Protein AF-0000000066941268 (afdb_homodimer)

Organism: NCBI:txid1442368

Solvent-accessible surface area (backbone atoms only — not comparable to full-atom values): 58595 Å² total; per-residue (Å²): 139,85,91,80,81,81,85,86,73,90,74,88,64,83,70,86,76,79,82,83,80,83,77,80,76,83,81,78,74,73,78,73,73,77,79,72,78,79,69,81,77,69,69,74,67,69,68,66,65,72,67,67,67,71,58,65,65,70,47,73,51,70,85,47,42,42,49,35,60,70,70,52,66,40,30,31,20,47,83,80,33,75,44,65,49,66,55,92,75,73,59,77,73,71,80,81,60,71,86,82,61,70,79,46,57,66,52,57,48,50,50,50,51,52,50,49,52,46,52,48,32,47,46,47,14,33,49,51,21,49,29,46,48,28,38,39,38,37,59,30,81,79,78,54,38,55,65,60,18,49,48,54,35,49,66,52,47,51,58,54,50,48,52,54,50,50,52,51,49,49,52,60,32,48,64,77,84,27,52,64,58,51,51,50,50,50,51,52,49,53,48,47,44,52,32,24,12,20,48,44,36,34,85,81,38,49,55,65,21,43,37,52,31,51,50,44,50,50,50,53,52,47,50,54,51,51,53,50,51,59,41,21,73,70,34,63,74,46,40,62,55,48,52,52,51,51,58,63,42,44,62,25,50,52,25,47,56,48,25,54,73,37,67,67,76,68,18,49,58,34,44,51,52,18,52,52,43,56,66,43,43,64,55,50,62,70,28,70,68,36,44,68,73,44,74,59,59,58,39,86,30,75,56,47,64,60,50,50,49,49,53,53,50,50,51,46,47,54,53,26,50,44,51,20,59,56,14,36,78,16,53,37,24,79,74,91,40,69,37,45,56,46,47,54,27,52,51,47,39,55,54,48,49,54,48,52,57,74,45,47,62,47,59,45,30,28,30,54,26,69,55,40,74,66,65,51,25,51,50,50,55,52,42,46,49,60,28,54,53,23,50,38,48,26,34,33,22,50,50,52,53,40,50,65,34,95,71,26,65,58,64,60,46,38,32,83,83,59,51,60,59,58,75,87,51,44,65,60,52,48,48,50,28,44,46,46,30,26,52,20,52,28,44,33,49,49,29,48,50,53,52,24,63,56,31,45,73,63,60,57,88,71,49,25,61,48,63,54,54,67,66,49,48,40,49,54,56,53,48,35,56,49,48,60,50,54,69,72,43,84,85,64,52,62,61,58,50,44,44,52,54,26,52,52,49,50,50,36,51,54,49,40,54,59,35,42,18,31,51,88,36,43,62,59,50,72,74,61,63,62,52,56,53,52,49,54,70,71,97,140,89,75,92,72,92,80,91,76,90,73,90,73,87,76,84,78,82,82,79,83,85,79,82,74,81,72,82,76,77,78,75,73,78,76,71,78,79,71,80,76,71,68,74,66,69,70,66,67,71,66,69,67,73,60,62,66,66,45,73,51,69,86,46,43,42,49,35,60,70,71,54,66,41,28,31,19,47,84,80,31,75,44,65,50,67,55,91,76,72,58,75,72,70,80,82,60,71,86,80,60,69,77,46,55,68,52,57,48,50,50,50,50,52,51,48,53,46,52,49,32,47,47,48,14,33,50,50,22,48,30,46,48,27,38,38,37,36,58,29,82,78,78,53,38,55,67,60,20,49,50,52,36,49,67,53,46,52,59,54,49,47,53,54,50,50,52,50,50,49,52,60,33,48,66,75,85,26,53,63,58,53,51,51,52,50,52,52,48,53,48,47,42,52,33,24,13,19,48,45,36,34,84,80,37,48,55,65,21,45,34,52,30,51,50,44,50,50,49,52,53,48,49,56,51,50,53,50,51,58,39,21,75,70,35,63,72,46,41,62,54,48,54,52,52,52,60,63,42,45,62,25,51,52,25,48,56,49,26,54,71,37,66,67,76,68,18,48,58,34,46,51,54,19,52,53,44,57,65,42,43,62,53,49,63,71,28,69,66,36,43,66,74,43,75,59,59,59,40,86,30,74,55,48,64,60,50,50,50,49,53,52,50,50,50,46,46,55,56,25,50,45,50,20,58,57,14,39,80,17,54,37,23,79,72,92,41,69,37,47,56,46,47,54,27,52,51,47,37,56,53,48,49,54,49,51,57,74,44,48,61,47,60,44,30,27,29,53,25,69,54,39,77,66,65,51,25,50,49,49,56,52,41,46,49,59,28,55,52,24,50,39,48,27,34,34,23,50,50,54,53,38,48,65,36,93,71,25,64,58,64,60,45,37,32,84,81,58,52,60,59,57,76,87,51,43,65,62,52,49,48,49,28,46,48,45,29,24,53,19,52,29,45,33,50,49,28,48,49,51,52,24,63,55,32,42,73,63,60,56,90,71,50,23,61,47,65,53,54,66,68,50,50,40,50,54,56,52,48,35,55,50,48,59,48,54,70,73,43,83,86,65,52,60,60,57,51,43,44,51,53,26,52,50,50,50,49,36,52,53,48,39,53,59,36,43,17,31,51,86,37,43,61,60,50,71,72,63,62,61,52,54,54,52,49,54,73,72,97

Secondary structure (DSSP, 8-state):
--------------------------------------------------------PPEEPPP--EEEPPP--SEEEETTEEEE---TT-----TTS-TTS-SS-HHHHHHHHHHHHHHHHHHHHHHHHHHHHHHHHHT-SSS--HHHHHHHHHHHHHHHHHHHHHHHHHHHHH----HHHHHHHHHHHHHHHHHHHHHTTTTT-HHHHHHHHHHHHHHHHHHHHHHHHHHHHH-HHHHHHHHHHHHHHHHHHHHHHHHHHS-GGGGHHHHHHHHHHHHHHHHHHTSHHHHHHS--SEEEPP-HHHHHHHHHHHHHHHHHHHHHHTTTT-TT-SSS-HHHHHHHHHHHHHHHHHHHHHHTT--SEEE-GGGS-THHHHHHHHHHHHHHHHHHHHHHHHHHHHHTSTT-S----B-TTSPBPPGGGHHHHHHHHHHHHHHHHHHHHHHHHHHHHHSEE-PPTTSBSS--HHHHTHHHHHHHHHHHHGGGSTT--HHHHHHHHHHHHHHHHHHHHHHTSBTT-EEE--THHHHHHHHHHH-/--------------------------------------------------------PPEEPPP--EEEPPP--SEEEETTEEEE---TT-----TTS-TTS-SS-HHHHHHHHHHHHHHHHHHHHHHHHHHHHHHHHHT-SSS--HHHHHHHHHHHHHHHHHHHHHHHHHHHHH----HHHHHHHHHHHHHHHHHHHHHTTTTT-HHHHHHHHHHHHHHHHHHHHHHHHHHHHH-HHHHHHHHHHHHHHHHHHHHHHHHHHS-GGGGHHHHHHHHHHHHHHHHHHHSHHHHHHS--SEEEPP-HHHHHHHHHHHHHHHHHHHHHHTTTT-TT-SSS-HHHHHHHHHHHHHHHHHHHHHHTT--SEEE-GGGS-THHHHHHHHHHHHHHHHHHHHHHHHHHHHHTSTT-S----B-TTSPBPPGGGHHHHHHHHHHHHHHHHHHHHHHHHHHHHHSEE-PPTTSBSS--HHHHTHHHHHHHHHHHHGGGSTT--HHHHHHHHHHHHHHHHHHHHHHTSBTT-EEE--THHHHHHHHHHH-

Structure (mmCIF, N/CA/C/O backbone):
data_AF-0000000066941268-model_v1
#
loop_
_entity.id
_entity.type
_entity.pdbx_description
1 polymer 'Unplaced genomic scaffold supercont1.7, whole genome shotgun sequence'
#
loop_
_atom_site.group_PDB
_atom_site.id
_atom_site.type_symbol
_atom_site.label_atom_id
_atom_site.label_alt_id
_atom_site.label_comp_id
_atom_site.label_asym_id
_atom_site.label_entity_id
_atom_site.label_seq_id
_atom_site.pdbx_PDB_ins_code
_atom_site.Cartn_x
_atom_site.Cartn_y
_atom_site.Cartn_z
_atom_site.occupancy
_atom_site.B_iso_or_equiv
_atom_site.auth_seq_id
_atom_site.auth_comp_id
_atom_site.auth_asym_id
_atom_site.auth_atom_id
_atom_site.pdbx_PDB_model_num
ATOM 1 N N . MET A 1 1 ? -29.344 19.219 -45.062 1 16.5 1 MET A N 1
ATOM 2 C CA . MET A 1 1 ? -28.656 20.375 -45.594 1 16.5 1 MET A CA 1
ATOM 3 C C . MET A 1 1 ? -28.672 21.547 -44.625 1 16.5 1 MET A C 1
ATOM 5 O O . MET A 1 1 ? -27.625 22.172 -44.375 1 16.5 1 MET A O 1
ATOM 9 N N . ASN A 1 2 ? -29.781 22.312 -44.719 1 16.81 2 ASN A N 1
ATOM 10 C CA . ASN A 1 2 ? -29.906 23.766 -44.75 1 16.81 2 ASN A CA 1
ATOM 11 C C . ASN A 1 2 ? -29.609 24.375 -43.375 1 16.81 2 ASN A C 1
ATOM 13 O O . ASN A 1 2 ? -29.703 23.703 -42.344 1 16.81 2 ASN A O 1
ATOM 17 N N . LEU A 1 3 ? -29.688 25.797 -43.375 1 16.66 3 LEU A N 1
ATOM 18 C CA . LEU A 1 3 ? -29 27.047 -43.094 1 16.66 3 LEU A CA 1
ATOM 19 C C . LEU A 1 3 ? -29.312 27.516 -41.656 1 16.66 3 LEU A C 1
ATOM 21 O O . LEU A 1 3 ? -30.25 27.031 -41.031 1 16.66 3 LEU A O 1
ATOM 25 N N . PHE A 1 4 ? -29.344 28.906 -41.469 1 17.36 4 PHE A N 1
ATOM 26 C CA . PHE A 1 4 ? -28.656 30.078 -40.969 1 17.36 4 PHE A CA 1
ATOM 27 C C . PHE A 1 4 ? -29.391 30.656 -39.75 1 17.36 4 PHE A C 1
ATOM 29 O O . PHE A 1 4 ? -28.766 31.016 -38.75 1 17.36 4 PHE A O 1
ATOM 36 N N . LYS A 1 5 ? -30.688 31.125 -39.781 1 17.44 5 LYS A N 1
ATOM 37 C CA . LYS A 1 5 ? -31.016 32.562 -39.75 1 17.44 5 LYS A CA 1
ATOM 38 C C . LYS A 1 5 ? -31.297 33.031 -38.344 1 17.44 5 LYS A C 1
ATOM 40 O O . LYS A 1 5 ? -32.469 33.188 -37.938 1 17.44 5 LYS A O 1
ATOM 45 N N . ALA A 1 6 ? -30.844 32.281 -37.344 1 19.67 6 ALA A N 1
ATOM 46 C CA . ALA A 1 6 ? -31.391 32.75 -36.094 1 19.67 6 ALA A CA 1
ATOM 47 C C . ALA A 1 6 ? -31.109 34.219 -35.875 1 19.67 6 ALA A C 1
ATOM 49 O O . ALA A 1 6 ? -29.953 34.656 -35.969 1 19.67 6 ALA A O 1
ATOM 50 N N . ASP A 1 7 ? -32.062 35.188 -35.969 1 17.53 7 ASP A N 1
ATOM 51 C CA . ASP A 1 7 ? -32.469 36.594 -35.969 1 17.53 7 ASP A CA 1
ATOM 52 C C . ASP A 1 7 ? -31.875 37.344 -34.781 1 17.53 7 ASP A C 1
ATOM 54 O O . ASP A 1 7 ? -31.719 36.75 -33.719 1 17.53 7 ASP A O 1
ATOM 58 N N . ASP A 1 8 ? -31.344 38.656 -34.906 1 17.11 8 ASP A N 1
ATOM 59 C CA . ASP A 1 8 ? -30.469 39.812 -34.656 1 17.11 8 ASP A CA 1
ATOM 60 C C . ASP A 1 8 ? -30.875 40.562 -33.406 1 17.11 8 ASP A C 1
ATOM 62 O O . ASP A 1 8 ? -30.031 40.875 -32.562 1 17.11 8 ASP A O 1
ATOM 66 N N . ASN A 1 9 ? -32.094 41.25 -33.281 1 16.91 9 ASN A N 1
ATOM 67 C CA . ASN A 1 9 ? -32.125 42.719 -33.25 1 16.91 9 ASN A CA 1
ATOM 68 C C . ASN A 1 9 ? -32.094 43.281 -31.844 1 16.91 9 ASN A C 1
ATOM 70 O O . ASN A 1 9 ? -31.875 44.469 -31.641 1 16.91 9 ASN A O 1
ATOM 74 N N . ILE A 1 10 ? -32.719 42.688 -30.797 1 18.83 10 ILE A N 1
ATOM 75 C CA . ILE A 1 10 ? -33.5 43.656 -30.016 1 18.83 10 ILE A CA 1
ATOM 76 C C . ILE A 1 10 ? -32.562 44.656 -29.328 1 18.83 10 ILE A C 1
ATOM 78 O O . ILE A 1 10 ? -31.562 44.25 -28.75 1 18.83 10 ILE A O 1
ATOM 82 N N . ILE A 1 11 ? -32.75 46.062 -29.453 1 17.81 11 ILE A N 1
ATOM 83 C CA . ILE A 1 11 ? -32.375 47.469 -29.391 1 17.81 11 ILE A CA 1
ATOM 84 C C . ILE A 1 11 ? -32.25 47.906 -27.938 1 17.81 11 ILE A C 1
ATOM 86 O O . ILE A 1 11 ? -32.938 48.844 -27.516 1 17.81 11 ILE A O 1
ATOM 90 N N . LEU A 1 12 ? -31.781 47.125 -26.906 1 17.09 12 LEU A N 1
ATOM 91 C CA . LEU A 1 12 ? -31.969 47.625 -25.562 1 17.09 12 LEU A CA 1
ATOM 92 C C . LEU A 1 12 ? -31.281 49 -25.391 1 17.09 12 LEU A C 1
ATOM 94 O O . LEU A 1 12 ? -30.047 49.062 -25.406 1 17.09 12 LEU A O 1
ATOM 98 N N . SER A 1 13 ? -31.844 50.156 -25.781 1 16.95 13 SER A N 1
ATOM 99 C CA . SER A 1 13 ? -31.422 51.562 -25.922 1 16.95 13 SER A CA 1
ATOM 100 C C . SER A 1 13 ? -31.141 52.188 -24.562 1 16.95 13 SER A C 1
ATOM 102 O O . SER A 1 13 ? -30.656 53.312 -24.484 1 16.95 13 SER A O 1
ATOM 104 N N . GLU A 1 14 ? -31.469 51.594 -23.375 1 18.2 14 GLU A N 1
ATOM 105 C CA . GLU A 1 14 ? -31.906 52.625 -22.453 1 18.2 14 GLU A CA 1
ATOM 106 C C . GLU A 1 14 ? -30.812 53.656 -22.219 1 18.2 14 GLU A C 1
ATOM 108 O O . GLU A 1 14 ? -29.641 53.312 -22.109 1 18.2 14 GLU A O 1
ATOM 113 N N . GLN A 1 15 ? -31.062 54.906 -22.328 1 17.84 15 GLN A N 1
ATOM 114 C CA . GLN A 1 15 ? -30.578 56.281 -22.484 1 17.84 15 GLN A CA 1
ATOM 115 C C . GLN A 1 15 ? -29.969 56.812 -21.172 1 17.84 15 GLN A C 1
ATOM 117 O O . GLN A 1 15 ? -30.094 58 -20.859 1 17.84 15 GLN A O 1
ATOM 122 N N . ILE A 1 16 ? -29.453 56.031 -20.25 1 19.41 16 ILE A N 1
ATOM 123 C CA . ILE A 1 16 ? -29.359 56.719 -18.953 1 19.41 16 ILE A CA 1
ATOM 124 C C . ILE A 1 16 ? -28.469 57.938 -19.094 1 19.41 16 ILE A C 1
ATOM 126 O O . ILE A 1 16 ? -27.375 57.875 -19.656 1 19.41 16 ILE A O 1
ATOM 130 N N . SER A 1 17 ? -29 59.094 -18.781 1 18.23 17 SER A N 1
ATOM 131 C CA . SER A 1 17 ? -28.766 60.531 -18.891 1 18.23 17 SER A CA 1
ATOM 132 C C . SER A 1 17 ? -27.5 60.938 -18.156 1 18.23 17 SER A C 1
ATOM 134 O O . SER A 1 17 ? -27.125 60.344 -17.141 1 18.23 17 SER A O 1
ATOM 136 N N . PRO A 1 18 ? -26.672 62 -18.641 1 18.83 18 PRO A N 1
ATOM 137 C CA . PRO A 1 18 ? -25.312 62.531 -18.578 1 18.83 18 PRO A CA 1
ATOM 138 C C . PRO A 1 18 ? -25.062 63.375 -17.344 1 18.83 18 PRO A C 1
ATOM 140 O O . PRO A 1 18 ? -23.984 63.969 -17.188 1 18.83 18 PRO A O 1
ATOM 143 N N . ALA A 1 19 ? -25.562 63.062 -16.094 1 19.81 19 ALA A N 1
ATOM 144 C CA . ALA A 1 19 ? -25.688 64.312 -15.328 1 19.81 19 ALA A CA 1
ATOM 145 C C . ALA A 1 19 ? -24.344 65 -15.227 1 19.81 19 ALA A C 1
ATOM 147 O O . ALA A 1 19 ? -23.281 64.375 -15.297 1 19.81 19 ALA A O 1
ATOM 148 N N . PRO A 1 20 ? -24.391 66.438 -14.914 1 18.97 20 PRO A N 1
ATOM 149 C CA . PRO A 1 20 ? -23.562 67.625 -15.156 1 18.97 20 PRO A CA 1
ATOM 150 C C . PRO A 1 20 ? -22.359 67.688 -14.234 1 18.97 20 PRO A C 1
ATOM 152 O O . PRO A 1 20 ? -22.359 67.062 -13.164 1 18.97 20 PRO A O 1
ATOM 155 N N . VAL A 1 21 ? -21.156 68.312 -14.641 1 20.23 21 VAL A N 1
ATOM 156 C CA . VAL A 1 21 ? -19.719 68.438 -14.391 1 20.23 21 VAL A CA 1
ATOM 157 C C . VAL A 1 21 ? -19.438 69.438 -13.273 1 20.23 21 VAL A C 1
ATOM 159 O O . VAL A 1 21 ? -18.297 69.625 -12.875 1 20.23 21 VAL A O 1
ATOM 162 N N . ARG A 1 22 ? -20.297 69.688 -12.242 1 19.25 22 ARG A N 1
ATOM 163 C CA . ARG A 1 22 ? -20.047 71 -11.672 1 19.25 22 ARG A CA 1
ATOM 164 C C . ARG A 1 22 ? -18.625 71.062 -11.102 1 19.25 22 ARG A C 1
ATOM 166 O O . ARG A 1 22 ? -18.156 70.125 -10.445 1 19.25 22 ARG A O 1
ATOM 173 N N . SER A 1 23 ? -17.828 72.25 -11.375 1 19.53 23 SER A N 1
ATOM 174 C CA . SER A 1 23 ? -16.469 72.75 -11.414 1 19.53 23 SER A CA 1
ATOM 175 C C . SER A 1 23 ? -15.945 73.062 -10.016 1 19.53 23 SER A C 1
ATOM 177 O O . SER A 1 23 ? -14.75 73.312 -9.836 1 19.53 23 SER A O 1
ATOM 179 N N . GLU A 1 24 ? -16.703 72.938 -8.914 1 18.84 24 GLU A N 1
ATOM 180 C CA . GLU A 1 24 ? -16.391 74 -7.957 1 18.84 24 GLU A CA 1
ATOM 181 C C . GLU A 1 24 ? -14.945 73.875 -7.484 1 18.84 24 GLU A C 1
ATOM 183 O O . GLU A 1 24 ? -14.336 72.812 -7.539 1 18.84 24 GLU A O 1
ATOM 188 N N . GLN A 1 25 ? -14.344 75.062 -6.871 1 21.22 25 GLN A N 1
ATOM 189 C CA . GLN A 1 25 ? -13.172 75.875 -6.617 1 21.22 25 GLN A CA 1
ATOM 190 C C . GLN A 1 25 ? -12.398 75.438 -5.395 1 21.22 25 GLN A C 1
ATOM 192 O O . GLN A 1 25 ? -11.32 75.938 -5.094 1 21.22 25 GLN A O 1
ATOM 197 N N . LYS A 1 26 ? -12.758 74.375 -4.668 1 20.67 26 LYS A N 1
ATOM 198 C CA . LYS A 1 26 ? -12.398 74.562 -3.264 1 20.67 26 LYS A CA 1
ATOM 199 C C . LYS A 1 26 ? -10.891 74.625 -3.09 1 20.67 26 LYS A C 1
ATOM 201 O O . LYS A 1 26 ? -10.133 73.938 -3.779 1 20.67 26 LYS A O 1
ATOM 206 N N . ASN A 1 27 ? -10.445 75.688 -2.311 1 21.73 27 ASN A N 1
ATOM 207 C CA . ASN A 1 27 ? -9.305 76.438 -1.789 1 21.73 27 ASN A CA 1
ATOM 208 C C . ASN A 1 27 ? -8.367 75.5 -0.993 1 21.73 27 ASN A C 1
ATOM 210 O O . ASN A 1 27 ? -8.75 75 0.045 1 21.73 27 ASN A O 1
ATOM 214 N N . ASP A 1 28 ? -7.562 74.75 -1.609 1 20.22 28 ASP A N 1
ATOM 215 C CA . ASP A 1 28 ? -6.719 73.688 -1.05 1 20.22 28 ASP A CA 1
ATOM 216 C C . ASP A 1 28 ? -5.605 74.25 -0.187 1 20.22 28 ASP A C 1
ATOM 218 O O . ASP A 1 28 ? -4.648 74.812 -0.707 1 20.22 28 ASP A O 1
ATOM 222 N N . SER A 1 29 ? -6.098 75.062 0.858 1 21.66 29 SER A N 1
ATOM 223 C CA . SER A 1 29 ? -5.078 75.688 1.711 1 21.66 29 SER A CA 1
ATOM 224 C C . SER A 1 29 ? -4.035 74.625 2.137 1 21.66 29 SER A C 1
ATOM 226 O O . SER A 1 29 ? -4.367 73.5 2.414 1 21.66 29 SER A O 1
ATOM 228 N N . LYS A 1 30 ? -2.746 75 1.896 1 22.92 30 LYS A N 1
ATOM 229 C CA . LYS A 1 30 ? -1.406 74.375 1.874 1 22.92 30 LYS A CA 1
ATOM 230 C C . LYS A 1 30 ? -0.959 74 3.275 1 22.92 30 LYS A C 1
ATOM 232 O O . LYS A 1 30 ? 0.142 74.312 3.707 1 22.92 30 LYS A O 1
ATOM 237 N N . ASP A 1 31 ? -1.948 73.688 4.207 1 20.48 31 ASP A N 1
ATOM 238 C CA . ASP A 1 31 ? -1.308 73.625 5.516 1 20.48 31 ASP A CA 1
ATOM 239 C C . ASP A 1 31 ? -0.127 72.688 5.504 1 20.48 31 ASP A C 1
ATOM 241 O O . ASP A 1 31 ? -0.271 71.5 5.113 1 20.48 31 ASP A O 1
ATOM 245 N N . GLN A 1 32 ? 1.083 73.25 5.293 1 20.91 32 GLN A N 1
ATOM 246 C CA . GLN A 1 32 ? 2.424 72.688 5.312 1 20.91 32 GLN A CA 1
ATOM 247 C C . GLN A 1 32 ? 2.664 71.875 6.59 1 20.91 32 GLN A C 1
ATOM 249 O O . GLN A 1 32 ? 2.799 72.438 7.672 1 20.91 32 GLN A O 1
ATOM 254 N N . ILE A 1 33 ? 1.733 71 6.953 1 21.11 33 ILE A N 1
ATOM 255 C CA . ILE A 1 33 ? 2.037 70.312 8.211 1 21.11 33 ILE A CA 1
ATOM 256 C C . ILE A 1 33 ? 3.48 69.812 8.195 1 21.11 33 ILE A C 1
ATOM 258 O O . ILE A 1 33 ? 3.92 69.188 7.23 1 21.11 33 ILE A O 1
ATOM 262 N N . ALA A 1 34 ? 4.305 70.438 9.07 1 22 34 ALA A N 1
ATOM 263 C CA . ALA A 1 34 ? 5.684 70.25 9.523 1 22 34 ALA A CA 1
ATOM 264 C C . ALA A 1 34 ? 5.98 68.812 9.773 1 22 34 ALA A C 1
ATOM 266 O O . ALA A 1 34 ? 5.27 68.125 10.539 1 22 34 ALA A O 1
ATOM 267 N N . LEU A 1 35 ? 6.473 68.062 8.734 1 21.83 35 LEU A N 1
ATOM 268 C CA . LEU A 1 35 ? 6.988 66.75 8.734 1 21.83 35 LEU A CA 1
ATOM 269 C C . LEU A 1 35 ? 7.988 66.562 9.867 1 21.83 35 LEU A C 1
ATOM 271 O O . LEU A 1 35 ? 9.086 67.125 9.836 1 21.83 35 LEU A O 1
ATOM 275 N N . GLN A 1 36 ? 7.531 66.75 11.172 1 20.3 36 GLN A N 1
ATOM 276 C CA . GLN A 1 36 ? 8.453 66.5 12.266 1 20.3 36 GLN A CA 1
ATOM 277 C C . GLN A 1 36 ? 9.234 65.188 11.992 1 20.3 36 GLN A C 1
ATOM 279 O O . GLN A 1 36 ? 8.695 64.25 11.438 1 20.3 36 GLN A O 1
ATOM 284 N N . ASP A 1 37 ? 10.609 65.312 12.188 1 20.33 37 ASP A N 1
ATOM 285 C CA . ASP A 1 37 ? 11.789 64.5 12.031 1 20.33 37 ASP A CA 1
ATOM 286 C C . ASP A 1 37 ? 11.625 63.188 12.805 1 20.33 37 ASP A C 1
ATOM 288 O O . ASP A 1 37 ? 11.664 63.156 14.031 1 20.33 37 ASP A O 1
ATOM 292 N N . VAL A 1 38 ? 10.523 62.469 12.688 1 23.09 38 VAL A N 1
ATOM 293 C CA . VAL A 1 38 ? 10.547 61.219 13.414 1 23.09 38 VAL A CA 1
ATOM 294 C C . VAL A 1 38 ? 11.852 60.469 13.133 1 23.09 38 VAL A C 1
ATOM 296 O O . VAL A 1 38 ? 12.109 60.062 12 1 23.09 38 VAL A O 1
ATOM 299 N N . SER A 1 39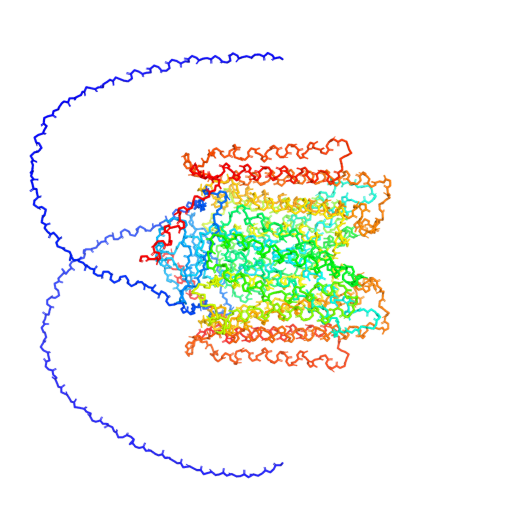 ? 13.008 60.906 13.719 1 22.02 39 SER A N 1
ATOM 300 C CA . SER A 1 39 ? 14.344 60.312 13.797 1 22.02 39 SER A CA 1
ATOM 301 C C . SER A 1 39 ? 14.273 58.781 13.844 1 22.02 39 SER A C 1
ATOM 303 O O . SER A 1 39 ? 13.25 58.219 14.219 1 22.02 39 SER A O 1
ATOM 305 N N . ALA A 1 40 ? 15.484 58.156 13.336 1 22.23 40 ALA A N 1
ATOM 306 C CA . ALA A 1 40 ? 15.938 56.812 12.938 1 22.23 40 ALA A CA 1
ATOM 307 C C . ALA A 1 40 ? 15.844 55.844 14.102 1 22.23 40 ALA A C 1
ATOM 309 O O . ALA A 1 40 ? 16.703 55.844 15 1 22.23 40 ALA A O 1
ATOM 310 N N . ILE A 1 41 ? 14.852 55.844 14.938 1 23.36 41 ILE A N 1
ATOM 311 C CA . ILE A 1 41 ? 15 54.688 15.828 1 23.36 41 ILE A CA 1
ATOM 312 C C . ILE A 1 41 ? 15.312 53.438 15.016 1 23.36 41 ILE A C 1
ATOM 314 O O . ILE A 1 41 ? 14.477 52.969 14.25 1 23.36 41 ILE A O 1
ATOM 318 N N . SER A 1 42 ? 16.547 53.438 14.43 1 23.05 42 SER A N 1
ATOM 319 C CA . SER A 1 42 ? 17.188 52.219 13.914 1 23.05 42 SER A CA 1
ATOM 320 C C . SER A 1 42 ? 17 51.031 14.867 1 23.05 42 SER A C 1
ATOM 322 O O . SER A 1 42 ? 17.641 50.969 15.914 1 23.05 42 SER A O 1
ATOM 324 N N . ALA A 1 43 ? 15.836 50.844 15.32 1 23.91 43 ALA A N 1
ATOM 325 C CA . ALA A 1 43 ? 15.742 49.531 16 1 23.91 43 ALA A CA 1
ATOM 326 C C . ALA A 1 43 ? 16.5 48.469 15.234 1 23.91 43 ALA A C 1
ATOM 328 O O . ALA A 1 43 ? 16.219 48.188 14.07 1 23.91 43 ALA A O 1
ATOM 329 N N . HIS A 1 44 ? 17.781 48.375 15.539 1 24.66 44 HIS A N 1
ATOM 330 C CA . HIS A 1 44 ? 18.578 47.188 15.258 1 24.66 44 HIS A CA 1
ATOM 331 C C . HIS A 1 44 ? 17.719 45.906 15.383 1 24.66 44 HIS A C 1
ATOM 333 O O . HIS A 1 44 ? 17.422 45.469 16.5 1 24.66 44 HIS A O 1
ATOM 339 N N . VAL A 1 45 ? 16.719 45.906 14.695 1 26.44 45 VAL A N 1
ATOM 340 C CA . VAL A 1 45 ? 16.156 44.562 14.539 1 26.44 45 VAL A CA 1
ATOM 341 C C . VAL A 1 45 ? 17.281 43.562 14.328 1 26.44 45 VAL A C 1
ATOM 343 O O . VAL A 1 45 ? 17.969 43.594 13.297 1 26.44 45 VAL A O 1
ATOM 346 N N . LYS A 1 46 ? 17.984 43.344 15.43 1 27.5 46 LYS A N 1
ATOM 347 C CA . LYS A 1 46 ? 18.766 42.125 15.375 1 27.5 46 LYS A CA 1
ATOM 348 C C . LYS A 1 46 ? 18.016 41.031 14.609 1 27.5 46 LYS A C 1
ATOM 350 O O . LYS A 1 46 ? 16.953 40.594 15.031 1 27.5 46 LYS A O 1
ATOM 355 N N . SER A 1 47 ? 18.047 41.188 13.352 1 27.62 47 SER A N 1
ATOM 356 C CA . SER A 1 47 ? 17.781 39.969 12.578 1 27.62 47 SER A CA 1
ATOM 357 C C . SER A 1 47 ? 18.359 38.75 13.273 1 27.62 47 SER A C 1
ATOM 359 O O . SER A 1 47 ? 19.562 38.562 13.297 1 27.62 47 SER A O 1
ATOM 361 N N . HIS A 1 48 ? 17.922 38.562 14.477 1 26.11 48 HIS A N 1
ATOM 362 C CA . HIS A 1 48 ? 18.219 37.188 14.812 1 26.11 48 HIS A CA 1
ATOM 363 C C . HIS A 1 48 ? 17.969 36.25 13.625 1 26.11 48 HIS A C 1
ATOM 365 O O . HIS A 1 48 ? 16.812 36 13.273 1 26.11 48 HIS A O 1
ATOM 371 N N . SER A 1 49 ? 18.688 36.469 12.617 1 29.81 49 SER A N 1
ATOM 372 C CA . SER A 1 49 ? 18.797 35.281 11.789 1 29.81 49 SER A CA 1
ATOM 373 C C . SER A 1 49 ? 18.641 34 12.625 1 29.81 49 SER A C 1
ATOM 375 O O . SER A 1 49 ? 19.484 33.75 13.492 1 29.81 49 SER A O 1
ATOM 377 N N . SER A 1 50 ? 17.5 33.844 13.18 1 30.89 50 SER A N 1
ATOM 378 C CA . SER A 1 50 ? 17.344 32.5 13.719 1 30.89 50 SER A CA 1
ATOM 379 C C . SER A 1 50 ? 18.125 31.484 12.891 1 30.89 50 SER A C 1
ATOM 381 O O . SER A 1 50 ? 17.688 31.094 11.812 1 30.89 50 SER A O 1
ATOM 383 N N . HIS A 1 51 ? 19.359 31.688 12.797 1 31.88 51 HIS A N 1
ATOM 384 C CA . HIS A 1 51 ? 20.188 30.531 12.492 1 31.88 51 HIS A CA 1
ATOM 385 C C . HIS A 1 51 ? 19.609 29.266 13.109 1 31.88 51 HIS A C 1
ATOM 387 O O . HIS A 1 51 ? 19.719 29.062 14.32 1 31.88 51 HIS A O 1
ATOM 393 N N . GLU A 1 52 ? 18.484 28.953 12.648 1 37.5 52 GLU A N 1
ATOM 394 C CA . GLU A 1 52 ? 18.125 27.594 13.062 1 37.5 52 GLU A CA 1
ATOM 395 C C . GLU A 1 52 ? 19.359 26.688 13.094 1 37.5 52 GLU A C 1
ATOM 397 O O . GLU A 1 52 ? 19.969 26.438 12.055 1 37.5 52 GLU A O 1
ATOM 402 N N . HIS A 1 53 ? 20.141 26.734 14.039 1 38.72 53 HIS A N 1
ATOM 403 C CA . HIS A 1 53 ? 21.109 25.656 14.258 1 38.72 53 HIS A CA 1
ATOM 404 C C . HIS A 1 53 ? 20.5 24.297 13.875 1 38.72 53 HIS A C 1
ATOM 406 O O . HIS A 1 53 ? 19.344 24.031 14.172 1 38.72 53 HIS A O 1
ATOM 412 N N . ALA A 1 54 ? 20.875 23.812 12.789 1 47.62 54 ALA A N 1
ATOM 413 C CA . ALA A 1 54 ? 20.609 22.469 12.289 1 47.62 54 ALA A CA 1
ATOM 414 C C . ALA A 1 54 ? 20.594 21.453 13.43 1 47.62 54 ALA A C 1
ATOM 416 O O . ALA A 1 54 ? 21.547 20.672 13.578 1 47.62 54 ALA A O 1
ATOM 417 N N . GLY A 1 55 ? 20.359 21.844 14.617 1 52.91 55 GLY A N 1
ATOM 418 C CA . GLY A 1 55 ? 20.328 20.797 15.617 1 52.91 55 GLY A CA 1
ATOM 419 C C . GLY A 1 55 ? 19.219 19.781 15.391 1 52.91 55 GLY A C 1
ATOM 420 O O . GLY A 1 55 ? 18.312 20.031 14.594 1 52.91 55 GLY A O 1
ATOM 421 N N . PRO A 1 56 ? 19.5 18.5 15.844 1 65.12 56 PRO A N 1
ATOM 422 C CA . PRO A 1 56 ? 18.5 17.438 15.719 1 65.12 56 PRO A CA 1
ATOM 423 C C . PRO A 1 56 ? 17.156 17.812 16.344 1 65.12 56 PRO A C 1
ATOM 425 O O . PRO A 1 56 ? 17.109 18.375 17.438 1 65.12 56 PRO A O 1
ATOM 428 N N . HIS A 1 57 ? 16.125 17.969 15.539 1 73.88 57 HIS A N 1
ATOM 429 C CA . HIS A 1 57 ? 14.773 18.281 15.984 1 73.88 57 HIS A CA 1
ATOM 430 C C . HIS A 1 57 ? 14.195 17.141 16.812 1 73.88 57 HIS A C 1
ATOM 432 O O . HIS A 1 57 ? 14.25 15.977 16.422 1 73.88 57 HIS A O 1
ATOM 438 N N . ALA A 1 58 ? 13.852 17.531 18.062 1 83.38 58 ALA A N 1
ATOM 439 C CA . ALA A 1 58 ? 13.227 16.562 18.969 1 83.38 58 ALA A CA 1
ATOM 440 C C . ALA A 1 58 ? 11.758 16.359 18.625 1 83.38 58 ALA A C 1
ATOM 442 O O . ALA A 1 58 ? 11.062 17.297 18.234 1 83.38 58 ALA A O 1
ATOM 443 N N . GLU A 1 59 ? 11.367 15.188 18.578 1 84.06 59 GLU A N 1
ATOM 444 C CA . GLU A 1 59 ? 9.969 14.812 18.391 1 84.06 59 GLU A CA 1
ATOM 445 C C . GLU A 1 59 ? 9.32 14.422 19.719 1 84.06 59 GLU A C 1
ATOM 447 O O . GLU A 1 59 ? 9.969 13.812 20.578 1 84.06 59 GLU A O 1
ATOM 452 N N . VAL A 1 60 ? 8.109 14.828 19.938 1 80.75 60 VAL A N 1
ATOM 453 C CA . VAL A 1 60 ? 7.391 14.531 21.172 1 80.75 60 VAL A CA 1
ATOM 454 C C . VAL A 1 60 ? 6.184 13.641 20.859 1 80.75 60 VAL A C 1
ATOM 456 O O . VAL A 1 60 ? 5.383 13.953 19.984 1 80.75 60 VAL A O 1
ATOM 459 N N . ARG A 1 61 ? 6.105 12.586 21.547 1 82 61 ARG A N 1
ATOM 460 C CA . ARG A 1 61 ? 4.973 11.672 21.438 1 82 61 ARG A CA 1
ATOM 461 C C . ARG A 1 61 ? 3.844 12.094 22.375 1 82 61 ARG A C 1
ATOM 463 O O . ARG A 1 61 ? 4.094 12.648 23.453 1 82 61 ARG A O 1
ATOM 470 N N . ALA A 1 62 ? 2.643 11.766 21.891 1 72.12 62 ALA A N 1
ATOM 471 C CA . ALA A 1 62 ? 1.489 12.062 22.734 1 72.12 62 ALA A CA 1
ATOM 472 C C . ALA A 1 62 ? 1.529 11.234 24.016 1 72.12 62 ALA A C 1
ATOM 474 O O . ALA A 1 62 ? 2.012 10.102 24.016 1 72.12 62 ALA A O 1
ATOM 475 N N . ARG A 1 63 ? 1.003 11.75 25.016 1 66.56 63 ARG A N 1
ATOM 476 C CA . ARG A 1 63 ? 1 11.109 26.328 1 66.56 63 ARG A CA 1
ATOM 477 C C . ARG A 1 63 ? 0.059 9.906 26.344 1 66.56 63 ARG A C 1
ATOM 479 O O . ARG A 1 63 ? -1.084 10 25.891 1 66.56 63 ARG A O 1
ATOM 486 N N . HIS A 1 64 ? 0.691 8.812 26.641 1 77.62 64 HIS A N 1
ATOM 487 C CA . HIS A 1 64 ? -0.103 7.613 26.875 1 77.62 64 HIS A CA 1
ATOM 488 C C . HIS A 1 64 ? -0.279 7.363 28.375 1 77.62 64 HIS A C 1
ATOM 490 O O . HIS A 1 64 ? 0.589 6.762 29.016 1 77.62 64 HIS A O 1
ATOM 496 N N . ARG A 1 65 ? -1.459 7.805 28.891 1 74.56 65 ARG A N 1
ATOM 497 C CA . ARG A 1 65 ? -1.67 7.723 30.328 1 74.56 65 ARG A CA 1
ATOM 498 C C . ARG A 1 65 ? -2.523 6.512 30.688 1 74.56 65 ARG A C 1
ATOM 500 O O . ARG A 1 65 ? -2.42 5.977 31.797 1 74.56 65 ARG A O 1
ATOM 507 N N . TYR A 1 66 ? -3.301 6.09 29.734 1 74.81 66 TYR A N 1
ATOM 508 C CA . TYR A 1 66 ? -4.242 5.02 30.047 1 74.81 66 TYR A CA 1
ATOM 509 C C . TYR A 1 66 ? -4.18 3.916 29 1 74.81 66 TYR A C 1
ATOM 511 O O . TYR A 1 66 ? -4.043 4.195 27.797 1 74.81 66 TYR A O 1
ATOM 519 N N . THR A 1 67 ? -4.219 2.744 29.484 1 82.38 67 THR A N 1
ATOM 520 C CA . THR A 1 67 ? -4.25 1.592 28.594 1 82.38 67 THR A CA 1
ATOM 521 C C . THR A 1 67 ? -5.625 1.443 27.938 1 82.38 67 THR A C 1
ATOM 523 O O . THR A 1 67 ? -5.73 1.189 26.734 1 82.38 67 THR A O 1
ATOM 526 N N . PHE A 1 68 ? -6.648 1.528 28.797 1 80.62 68 PHE A N 1
ATOM 527 C CA . PHE A 1 68 ? -8.023 1.519 28.312 1 80.62 68 PHE A CA 1
ATOM 528 C C . PHE A 1 68 ? -8.656 2.896 28.453 1 80.62 68 PHE A C 1
ATOM 530 O O . PHE A 1 68 ? -8.781 3.42 29.562 1 80.62 68 PHE A O 1
ATOM 537 N N . ARG A 1 69 ? -8.93 3.434 27.328 1 78.56 69 ARG A N 1
ATOM 538 C CA . ARG A 1 69 ? -9.555 4.75 27.344 1 78.56 69 ARG A CA 1
ATOM 539 C C . ARG A 1 69 ? -11.078 4.633 27.25 1 78.56 69 ARG A C 1
ATOM 541 O O . ARG A 1 69 ? -11.586 3.707 26.609 1 78.56 69 ARG A O 1
ATOM 548 N N . ARG A 1 70 ? -11.695 5.457 27.812 1 75.56 70 ARG A N 1
ATOM 549 C CA . ARG A 1 70 ? -13.148 5.477 27.703 1 75.56 70 ARG A CA 1
ATOM 550 C C . ARG A 1 70 ? -13.578 5.898 26.297 1 75.56 70 ARG A C 1
ATOM 552 O O . ARG A 1 70 ? -13.023 6.84 25.734 1 75.56 70 ARG A O 1
ATOM 559 N N . PRO A 1 71 ? -14.531 5.195 25.875 1 75.81 71 PRO A N 1
ATOM 560 C CA . PRO A 1 71 ? -14.984 5.492 24.516 1 75.81 71 PRO A CA 1
ATOM 561 C C . PRO A 1 71 ? -15.609 6.879 24.391 1 75.81 71 PRO A C 1
ATOM 563 O O . PRO A 1 71 ? -16.312 7.328 25.312 1 75.81 71 PRO A O 1
ATOM 566 N N . ARG A 1 72 ? -15.156 7.59 23.5 1 71.5 72 ARG A N 1
ATOM 567 C CA . ARG A 1 72 ? -15.711 8.906 23.203 1 71.5 72 ARG A CA 1
ATOM 568 C C . ARG A 1 72 ? -15.812 9.133 21.703 1 71.5 72 ARG A C 1
ATOM 570 O O . ARG A 1 72 ? -15.07 8.523 20.922 1 71.5 72 ARG A O 1
ATOM 577 N N . ALA A 1 73 ? -16.891 9.883 21.359 1 70.38 73 ALA A N 1
ATOM 578 C CA . ALA A 1 73 ? -16.984 10.305 19.969 1 70.38 73 ALA A CA 1
ATOM 579 C C . ALA A 1 73 ? -16.016 11.438 19.672 1 70.38 73 ALA A C 1
ATOM 581 O O . ALA A 1 73 ? -16.016 12.461 20.359 1 70.38 73 ALA A O 1
ATOM 582 N N . LEU A 1 74 ? -15.156 11.211 18.766 1 67.38 74 LEU A N 1
ATOM 583 C CA . LEU A 1 74 ? -14.141 12.219 18.484 1 67.38 74 LEU A CA 1
ATOM 584 C C . LEU A 1 74 ? -14.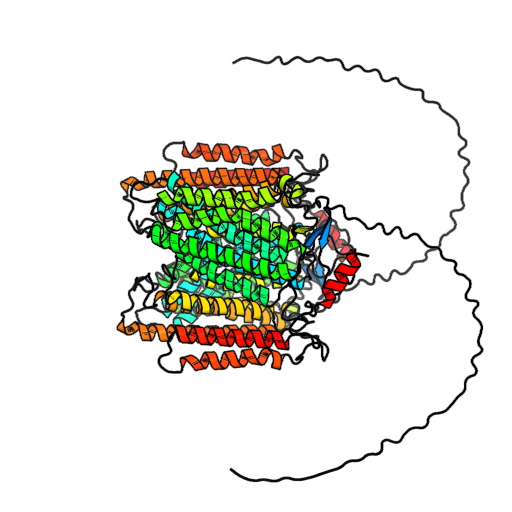781 13.492 17.953 1 67.38 74 LEU A C 1
ATOM 586 O O . LEU A 1 74 ? -14.305 14.594 18.25 1 67.38 74 LEU A O 1
ATOM 590 N N . GLN A 1 75 ? -15.766 13.242 17.062 1 62.69 75 GLN A N 1
ATOM 591 C CA . GLN A 1 75 ? -16.5 14.383 16.516 1 62.69 75 GLN A CA 1
ATOM 592 C C . GLN A 1 75 ? -17.984 14.078 16.406 1 62.69 75 GLN A C 1
ATOM 594 O O . GLN A 1 75 ? -18.375 12.938 16.141 1 62.69 75 GLN A O 1
ATOM 599 N N . PHE A 1 76 ? -18.781 15.023 16.859 1 60.66 76 PHE A N 1
ATOM 600 C CA . PHE A 1 76 ? -20.219 14.844 16.703 1 60.66 76 PHE A CA 1
ATOM 601 C C . PHE A 1 76 ? -20.891 16.156 16.328 1 60.66 76 PHE A C 1
ATOM 603 O O . PHE A 1 76 ? -20.328 17.234 16.547 1 60.66 76 PHE A O 1
ATOM 610 N N . LEU A 1 77 ? -21.859 16 15.562 1 56.22 77 LEU A N 1
ATOM 611 C CA . LEU A 1 77 ? -22.656 17.141 15.141 1 56.22 77 LEU A CA 1
ATOM 612 C C . LEU A 1 77 ? -23.734 17.484 16.172 1 56.22 77 LEU A C 1
ATOM 614 O O . LEU A 1 77 ? -24.531 16.625 16.531 1 56.22 77 LEU A O 1
ATOM 618 N N . TYR A 1 78 ? -23.516 18.609 16.781 1 51.81 78 TYR A N 1
ATOM 619 C CA . TYR A 1 78 ? -24.531 19.109 17.703 1 51.81 78 TYR A CA 1
ATOM 620 C C . TYR A 1 78 ? -25.203 20.359 17.141 1 51.81 78 TYR A C 1
ATOM 622 O O . TYR A 1 78 ? -24.562 21.391 16.953 1 51.81 78 TYR A O 1
ATOM 630 N N . ARG A 1 79 ? -26.438 20.344 16.906 1 51.78 79 ARG A N 1
ATOM 631 C CA . ARG A 1 79 ? -27.188 21.453 16.344 1 51.78 79 ARG A CA 1
ATOM 632 C C . ARG A 1 79 ? -26.484 22.031 15.117 1 51.78 79 ARG A C 1
ATOM 634 O O . ARG A 1 79 ? -26.281 23.25 15.031 1 51.78 79 ARG A O 1
ATOM 641 N N . SER A 1 80 ? -25.984 21.156 14.242 1 57.19 80 SER A N 1
ATOM 642 C CA . SER A 1 80 ? -25.391 21.469 12.945 1 57.19 80 SER A CA 1
ATOM 643 C C . SER A 1 80 ? -23.984 22.031 13.094 1 57.19 80 SER A C 1
ATOM 645 O O . SER A 1 80 ? -23.469 22.688 12.188 1 57.19 80 SER A O 1
ATOM 647 N N . GLN A 1 81 ? -23.469 21.938 14.367 1 57.59 81 GLN A N 1
ATOM 648 C CA . GLN A 1 81 ? -22.078 22.344 14.578 1 57.59 81 GLN A CA 1
ATOM 649 C C . GLN A 1 81 ? -21.203 21.141 14.93 1 57.59 81 GLN A C 1
ATOM 651 O O . GLN A 1 81 ? -21.625 20.266 15.703 1 57.59 81 GLN A O 1
ATOM 656 N N . VAL A 1 82 ? -20.188 21.047 14.25 1 58.91 82 VAL A N 1
ATOM 657 C CA . VAL A 1 82 ? -19.266 19.938 14.508 1 58.91 82 VAL A CA 1
ATOM 658 C C . VAL A 1 82 ? -18.453 20.219 15.773 1 58.91 82 VAL A C 1
ATOM 660 O O . VAL A 1 82 ? -17.828 21.266 15.898 1 58.91 82 VAL A O 1
ATOM 663 N N . VAL A 1 83 ? -18.703 19.453 16.812 1 56.44 83 VAL A N 1
ATOM 664 C CA . VAL A 1 83 ? -17.953 19.547 18.062 1 56.44 83 VAL A CA 1
ATOM 665 C C . VAL A 1 83 ? -16.859 18.484 18.078 1 56.44 83 VAL A C 1
ATOM 667 O O . VAL A 1 83 ? -17.078 17.328 17.734 1 56.44 83 VAL A O 1
ATOM 670 N N . HIS A 1 84 ? -15.57 18.906 18.141 1 60.41 84 HIS A N 1
ATOM 671 C CA . HIS A 1 84 ? -14.453 17.984 18.234 1 60.41 84 HIS A CA 1
ATOM 672 C C . HIS A 1 84 ? -14.117 17.656 19.672 1 60.41 84 HIS A C 1
ATOM 674 O O . HIS A 1 84 ? -14.195 18.516 20.547 1 60.41 84 HIS A O 1
ATOM 680 N N . ALA A 1 85 ? -14.117 16.438 20.016 1 55.44 85 ALA A N 1
ATOM 681 C CA . ALA A 1 85 ? -13.727 16.016 21.359 1 55.44 85 ALA A CA 1
ATOM 682 C C . ALA A 1 85 ? -12.297 16.438 21.672 1 55.44 85 ALA A C 1
ATOM 684 O O . ALA A 1 85 ? -11.398 16.25 20.844 1 55.44 85 ALA A O 1
ATOM 685 N N . GLY A 1 86 ? -11.977 17.719 22.125 1 45.5 86 GLY A N 1
ATOM 686 C CA . GLY A 1 86 ? -10.68 18.281 22.484 1 45.5 86 GLY A CA 1
ATOM 687 C C . GLY A 1 86 ? -9.695 17.234 22.969 1 45.5 86 GLY A C 1
ATOM 688 O O . GLY A 1 86 ? -10.055 16.078 23.172 1 45.5 86 GLY A O 1
ATOM 689 N N . ASP A 1 87 ? -8.344 17.5 22.719 1 44.53 87 ASP A N 1
ATOM 690 C CA . ASP A 1 87 ? -7.234 16.766 23.328 1 44.53 87 ASP A CA 1
ATOM 691 C C . ASP A 1 87 ? -7.5 16.469 24.797 1 44.53 87 ASP A C 1
ATOM 693 O O . ASP A 1 87 ? -8.344 17.125 25.422 1 44.53 87 ASP A O 1
ATOM 697 N N . GLU A 1 88 ? -7.168 15.406 25.297 1 41.06 88 GLU A N 1
ATOM 698 C CA . GLU A 1 88 ? -7.281 15.086 26.719 1 41.06 88 GLU A CA 1
ATOM 699 C C . GLU A 1 88 ? -7.113 16.328 27.578 1 41.06 88 GLU A C 1
ATOM 701 O O . GLU A 1 88 ? -7.375 16.312 28.781 1 41.06 88 GLU A O 1
ATOM 706 N N . ARG A 1 89 ? -6.07 17.344 27.312 1 37.12 89 ARG A N 1
ATOM 707 C CA . ARG A 1 89 ? -5.77 18.391 28.297 1 37.12 89 ARG A CA 1
ATOM 708 C C . ARG A 1 89 ? -6.879 19.438 28.344 1 37.12 89 ARG A C 1
ATOM 710 O O . ARG A 1 89 ? -6.766 20.422 29.062 1 37.12 89 ARG A O 1
ATOM 717 N N . GLY A 1 90 ? -8.039 19.203 28 1 32.94 90 GLY A N 1
ATOM 718 C CA . GLY A 1 90 ? -9.016 20.266 28.188 1 32.94 90 GLY A CA 1
ATOM 719 C C . GLY A 1 90 ? -8.555 21.609 27.641 1 32.94 90 GLY A C 1
ATOM 720 O O . GLY A 1 90 ? -9.102 22.656 27.984 1 32.94 90 GLY A O 1
ATOM 721 N N . LEU A 1 91 ? -7.273 21.875 27.375 1 30.94 91 LEU A N 1
ATOM 722 C CA . LEU A 1 91 ? -6.801 23.203 27 1 30.94 91 LEU A CA 1
ATOM 723 C C . LEU A 1 91 ? -7.324 23.594 25.625 1 30.94 91 LEU A C 1
ATOM 725 O O . LEU A 1 91 ? -7.391 22.75 24.719 1 30.94 91 LEU A O 1
ATOM 729 N N . PRO A 1 92 ? -8.148 24.609 25.625 1 32.06 92 PRO A N 1
ATOM 730 C CA . PRO A 1 92 ? -8.562 25.188 24.344 1 32.06 92 PRO A CA 1
ATOM 731 C C . PRO A 1 92 ? -7.445 25.188 23.312 1 32.06 92 PRO A C 1
ATOM 733 O O . PRO A 1 92 ? -6.32 25.594 23.609 1 32.06 92 PRO A O 1
ATOM 736 N N . GLU A 1 93 ? -7.297 24.219 22.484 1 37.06 93 GLU A N 1
ATOM 737 C CA . GLU A 1 93 ? -6.266 24.312 21.453 1 37.06 93 GLU A CA 1
ATOM 738 C C . GLU A 1 93 ? -6.094 25.75 20.969 1 37.06 93 GLU A C 1
ATOM 740 O O . GLU A 1 93 ? -7.078 26.453 20.766 1 37.06 93 GLU A O 1
ATOM 745 N N . SER A 1 94 ? -5.047 26.422 21.281 1 31.91 94 SER A N 1
ATOM 746 C CA . SER A 1 94 ? -4.73 27.719 20.688 1 31.91 94 SER A CA 1
ATOM 747 C C . SER A 1 94 ? -5.16 27.781 19.219 1 31.91 94 SER A C 1
ATOM 749 O O . SER A 1 94 ? -5.047 26.797 18.5 1 31.91 94 SER A O 1
ATOM 751 N N . VAL A 1 95 ? -6.133 28.656 18.844 1 33.56 95 VAL A N 1
ATOM 752 C CA . VAL A 1 95 ? -6.73 29.141 17.594 1 33.56 95 VAL A CA 1
ATOM 753 C C . VAL A 1 95 ? -5.719 29.016 16.453 1 33.56 95 VAL A C 1
ATOM 755 O O . VAL A 1 95 ? -6.09 29.078 15.281 1 33.56 95 VAL A O 1
ATOM 758 N N . THR A 1 96 ? -4.465 29.172 16.703 1 30.97 96 THR A N 1
ATOM 759 C CA . THR A 1 96 ? -3.574 29.422 15.57 1 30.97 96 THR A CA 1
ATOM 760 C C . THR A 1 96 ? -3.42 28.188 14.703 1 30.97 96 THR A C 1
ATOM 762 O O . THR A 1 96 ? -2.572 28.141 13.812 1 30.97 96 THR A O 1
ATOM 765 N N . ARG A 1 97 ? -3.879 27.109 15.234 1 35.75 97 ARG A N 1
ATOM 766 C CA . ARG A 1 97 ? -3.514 25.938 14.445 1 35.75 97 ARG A CA 1
ATOM 767 C C . ARG A 1 97 ? -4.379 25.828 13.195 1 35.75 97 ARG A C 1
ATOM 769 O O . ARG A 1 97 ? -5.602 25.953 13.266 1 35.75 97 ARG A O 1
ATOM 776 N N . SER A 1 98 ? -3.814 25.891 12.023 1 31.62 98 SER A N 1
ATOM 777 C CA . SER A 1 98 ? -4.418 25.828 10.695 1 31.62 98 SER A CA 1
ATOM 778 C C . SER A 1 98 ? -5.449 24.719 10.609 1 31.62 98 SER A C 1
ATOM 780 O O . SER A 1 98 ? -5.281 23.656 11.227 1 31.62 98 SER A O 1
ATOM 782 N N . SER A 1 99 ? -6.793 24.938 10.375 1 33 99 SER A N 1
ATOM 783 C CA . SER A 1 99 ? -8.031 24.219 10.125 1 33 99 SER A CA 1
ATOM 784 C C . SER A 1 99 ? -7.754 22.828 9.547 1 33 99 SER A C 1
ATOM 786 O O . SER A 1 99 ? -8.648 22 9.469 1 33 99 SER A O 1
ATOM 788 N N . ILE A 1 100 ? -6.691 22.594 8.82 1 35.97 100 ILE A N 1
ATOM 789 C CA . ILE A 1 100 ? -6.586 21.438 7.941 1 35.97 100 ILE A CA 1
ATOM 790 C C . ILE A 1 100 ? -6.262 20.188 8.758 1 35.97 100 ILE A C 1
ATOM 792 O O . ILE A 1 100 ? -6.301 19.078 8.242 1 35.97 100 ILE A O 1
ATOM 796 N N . SER A 1 101 ? -5.629 20.312 10 1 38.31 101 SER A N 1
ATOM 797 C CA . SER A 1 101 ? -5.027 19.172 10.664 1 38.31 101 SER A CA 1
ATOM 798 C C . SER A 1 101 ? -6.031 18.453 11.57 1 38.31 101 SER A C 1
ATOM 800 O O . SER A 1 101 ? -7.016 19.062 12.008 1 38.31 101 SER A O 1
ATOM 802 N N . SER A 1 102 ? -6.035 17.078 11.578 1 49.03 102 SER A N 1
ATOM 803 C CA . SER A 1 102 ? -6.773 16.188 12.461 1 49.03 102 SER A CA 1
ATOM 804 C C . SER A 1 102 ? -6.793 16.719 13.891 1 49.03 102 SER A C 1
ATOM 806 O O . SER A 1 102 ? -5.859 17.391 14.32 1 49.03 102 SER A O 1
ATOM 808 N N . HIS A 1 103 ? -8.047 16.844 14.453 1 53.81 103 HIS A N 1
ATOM 809 C CA . HIS A 1 103 ? -8.273 17.25 15.836 1 53.81 103 HIS A CA 1
ATOM 810 C C . HIS A 1 103 ? -7.543 16.312 16.812 1 53.81 103 HIS A C 1
ATOM 812 O O . HIS A 1 103 ? -7.52 16.562 18.016 1 53.81 103 HIS A O 1
ATOM 818 N N . LEU A 1 104 ? -6.969 15.305 16.188 1 58.66 104 LEU A N 1
ATOM 819 C CA . LEU A 1 104 ? -6.164 14.383 16.984 1 58.66 104 LEU A CA 1
ATOM 820 C C . LEU A 1 104 ? -4.742 14.906 17.141 1 58.66 104 LEU A C 1
ATOM 822 O O . LEU A 1 104 ? -4.223 15.594 16.266 1 58.66 104 LEU A O 1
ATOM 826 N N . PRO A 1 105 ? -4.254 14.578 18.359 1 67.5 105 PRO A N 1
ATOM 827 C CA . PRO A 1 105 ? -2.809 14.797 18.438 1 67.5 105 PRO A CA 1
ATOM 828 C C . PRO A 1 105 ? -2.059 14.195 17.25 1 67.5 105 PRO A C 1
ATOM 830 O O . PRO A 1 105 ? -2.467 13.164 16.719 1 67.5 105 PRO A O 1
ATOM 833 N N . GLU A 1 106 ? -1.097 14.906 16.812 1 69.44 106 GLU A N 1
ATOM 834 C CA . GLU A 1 106 ? -0.347 14.555 15.609 1 69.44 106 GLU A CA 1
ATOM 835 C C . GLU A 1 106 ? 0.116 13.102 15.656 1 69.44 106 GLU A C 1
ATOM 837 O O . GLU A 1 106 ? 0.071 12.398 14.641 1 69.44 106 GLU A O 1
ATOM 842 N N . ASP A 1 107 ? 0.504 12.641 16.797 1 74.06 107 ASP A N 1
ATOM 843 C CA . ASP A 1 107 ? 1.04 11.289 16.922 1 74.06 107 ASP A CA 1
ATOM 844 C C . ASP A 1 107 ? -0.055 10.242 16.719 1 74.06 107 ASP A C 1
ATOM 846 O O . ASP A 1 107 ? 0.172 9.219 16.062 1 74.06 107 ASP A O 1
ATOM 850 N N . VAL A 1 108 ? -1.224 10.531 17.266 1 77.75 108 VAL A N 1
ATOM 851 C CA . VAL A 1 108 ? -2.344 9.602 17.109 1 77.75 108 VAL A CA 1
ATOM 852 C C . VAL A 1 108 ? -2.807 9.586 15.648 1 77.75 108 VAL A C 1
ATOM 854 O O . VAL A 1 108 ? -3.148 8.531 15.109 1 77.75 108 VAL A O 1
ATOM 857 N N . ALA A 1 109 ? -2.781 10.789 15.094 1 79.81 109 ALA A N 1
ATOM 858 C CA . ALA A 1 109 ? -3.154 10.883 13.68 1 79.81 109 ALA A CA 1
ATOM 859 C C . ALA A 1 109 ? -2.197 10.078 12.805 1 79.81 109 ALA A C 1
ATOM 861 O O . ALA A 1 109 ? -2.627 9.398 11.875 1 79.81 109 ALA A O 1
ATOM 862 N N . LYS A 1 110 ? -0.938 10.141 13.102 1 82.81 110 LYS A N 1
ATOM 863 C CA . LYS A 1 110 ? 0.058 9.391 12.344 1 82.81 110 LYS A CA 1
ATOM 864 C C . LYS A 1 110 ? -0.127 7.887 12.539 1 82.81 110 LYS A C 1
ATOM 866 O O . LYS A 1 110 ? 0.015 7.113 11.594 1 82.81 110 LYS A O 1
ATOM 871 N N . GLU A 1 111 ? -0.414 7.516 13.758 1 85.25 111 GLU A N 1
ATOM 872 C CA . GLU A 1 111 ? -0.648 6.102 14.039 1 85.25 111 GLU A CA 1
ATOM 873 C C . GLU A 1 111 ? -1.865 5.582 13.281 1 85.25 111 GLU A C 1
ATOM 875 O O . GLU A 1 111 ? -1.845 4.469 12.75 1 85.25 111 GLU A O 1
ATOM 880 N N . ARG A 1 112 ? -2.877 6.367 13.297 1 87.94 112 ARG A N 1
ATOM 881 C CA . ARG A 1 112 ? -4.078 5.992 12.555 1 87.94 112 ARG A CA 1
ATOM 882 C C . ARG A 1 112 ? -3.775 5.812 11.07 1 87.94 112 ARG A C 1
ATOM 884 O O . ARG A 1 112 ? -4.25 4.867 10.445 1 87.94 112 ARG A O 1
ATOM 891 N N . GLU A 1 113 ? -2.984 6.695 10.539 1 87.75 113 GLU A N 1
ATOM 892 C CA . GLU A 1 113 ? -2.621 6.617 9.133 1 87.75 113 GLU A CA 1
ATOM 893 C C . GLU A 1 113 ? -1.806 5.359 8.836 1 87.75 113 GLU A C 1
ATOM 895 O O . GLU A 1 113 ? -1.998 4.715 7.805 1 87.75 113 GLU A O 1
ATOM 900 N N . ARG A 1 114 ? -0.938 5.074 9.703 1 89 114 ARG A N 1
ATOM 901 C CA . ARG A 1 114 ? -0.133 3.867 9.555 1 89 114 ARG A CA 1
ATOM 902 C C . ARG A 1 114 ? -1.006 2.617 9.609 1 89 114 ARG A C 1
ATOM 904 O O . ARG A 1 114 ? -0.808 1.68 8.836 1 89 114 ARG A O 1
ATOM 911 N N . LEU A 1 115 ? -1.908 2.619 10.516 1 90.19 115 LEU A N 1
ATOM 912 C CA . LEU A 1 115 ? -2.842 1.505 10.633 1 90.19 115 LEU A CA 1
ATOM 913 C C . LEU A 1 115 ? -3.707 1.389 9.375 1 90.19 115 LEU A C 1
ATOM 915 O O . LEU A 1 115 ? -3.938 0.285 8.875 1 90.19 115 LEU A O 1
ATOM 919 N N . ASP A 1 116 ? -4.102 2.547 8.914 1 92.12 116 ASP A N 1
ATOM 920 C CA . ASP A 1 116 ? -4.883 2.58 7.684 1 92.12 116 ASP A CA 1
ATOM 921 C C . ASP A 1 116 ? -4.117 1.932 6.531 1 92.12 116 ASP A C 1
ATOM 923 O O . ASP A 1 116 ? -4.68 1.131 5.781 1 92.12 116 ASP A O 1
ATOM 927 N N . LEU A 1 117 ? -2.906 2.277 6.426 1 88.38 117 LEU A N 1
ATOM 928 C CA . LEU A 1 117 ? -2.078 1.725 5.359 1 88.38 117 LEU A CA 1
ATOM 929 C C . LEU A 1 117 ? -1.937 0.214 5.508 1 88.38 117 LEU A C 1
ATOM 931 O O . LEU A 1 117 ? -1.983 -0.52 4.52 1 88.38 117 LEU A O 1
ATOM 935 N N . PHE A 1 118 ? -1.784 -0.244 6.703 1 88.81 118 PHE A N 1
ATOM 936 C CA . PHE A 1 118 ? -1.674 -1.671 6.984 1 88.81 118 PHE A CA 1
ATOM 937 C C . PHE A 1 118 ? -2.951 -2.402 6.586 1 88.81 118 PHE A C 1
ATOM 939 O O . PHE A 1 118 ? -2.896 -3.453 5.945 1 88.81 118 PHE A O 1
ATOM 946 N N . ILE A 1 119 ? -4.059 -1.845 6.895 1 92.19 119 ILE A N 1
ATOM 947 C CA . ILE A 1 119 ? -5.363 -2.408 6.566 1 92.19 119 ILE A CA 1
ATOM 948 C C . ILE A 1 119 ? -5.539 -2.453 5.051 1 92.19 119 ILE A C 1
ATOM 950 O O . ILE A 1 119 ? -6.02 -3.451 4.504 1 92.19 119 ILE A O 1
ATOM 954 N N . ASP A 1 120 ? -5.137 -1.451 4.414 1 91.19 120 ASP A N 1
ATOM 955 C CA . ASP A 1 120 ? -5.309 -1.354 2.969 1 91.19 120 ASP A CA 1
ATOM 956 C C . ASP A 1 120 ? -4.508 -2.436 2.246 1 91.19 120 ASP A C 1
ATOM 958 O O . ASP A 1 120 ? -4.926 -2.928 1.196 1 91.19 120 ASP A O 1
ATOM 962 N N . LEU A 1 121 ? -3.453 -2.814 2.785 1 85.19 121 LEU A N 1
ATOM 963 C CA . LEU A 1 121 ? -2.658 -3.865 2.162 1 85.19 121 LEU A CA 1
ATOM 964 C C . LEU A 1 121 ? -3.377 -5.207 2.236 1 85.19 121 LEU A C 1
ATOM 966 O O . LEU A 1 121 ? -3.275 -6.023 1.318 1 85.19 121 LEU A O 1
ATOM 970 N N . ILE A 1 122 ? -4.047 -5.43 3.299 1 88.31 122 ILE A N 1
ATOM 971 C CA . ILE A 1 122 ? -4.883 -6.617 3.408 1 88.31 122 ILE A CA 1
ATOM 972 C C . ILE A 1 122 ? -5.988 -6.57 2.354 1 88.31 122 ILE A C 1
ATOM 974 O O . ILE A 1 122 ? -6.273 -7.578 1.702 1 88.31 122 ILE A O 1
ATOM 978 N N . TRP A 1 123 ? -6.465 -5.445 2.168 1 92.62 123 TRP A N 1
ATOM 979 C CA . TRP A 1 123 ? -7.555 -5.281 1.214 1 92.62 123 TRP A CA 1
ATOM 980 C C . TRP A 1 123 ? -7.055 -5.438 -0.218 1 92.62 123 TRP A C 1
ATOM 982 O O . TRP A 1 123 ? -7.816 -5.816 -1.111 1 92.62 123 TRP A O 1
ATOM 992 N N . VAL A 1 124 ? -5.758 -5.168 -0.452 1 87.81 124 VAL A N 1
ATOM 993 C CA . VAL A 1 124 ? -5.176 -5.438 -1.765 1 87.81 124 VAL A CA 1
ATOM 994 C C . VAL A 1 124 ? -5.336 -6.918 -2.105 1 87.81 124 VAL A C 1
ATOM 996 O O . VAL A 1 124 ? -5.684 -7.266 -3.234 1 87.81 124 VAL A O 1
ATOM 999 N N . GLY A 1 125 ? -5.09 -7.797 -1.115 1 89.94 125 GLY A N 1
ATOM 1000 C CA . GLY A 1 125 ? -5.262 -9.227 -1.329 1 89.94 125 GLY A CA 1
ATOM 1001 C C . GLY A 1 125 ? -6.699 -9.625 -1.59 1 89.94 125 GLY A C 1
ATOM 1002 O O . GLY A 1 125 ? -6.977 -10.438 -2.475 1 89.94 125 GLY A O 1
ATOM 1003 N N . ILE A 1 126 ? -7.586 -9.039 -0.881 1 94 126 ILE A N 1
ATOM 1004 C CA . ILE A 1 126 ? -9.008 -9.344 -1.016 1 94 126 ILE A CA 1
ATOM 1005 C C . ILE A 1 126 ? -9.508 -8.891 -2.387 1 94 126 ILE A C 1
ATOM 1007 O O . ILE A 1 126 ? -10.188 -9.648 -3.086 1 94 126 ILE A O 1
ATOM 1011 N N . ILE A 1 127 ? -9.086 -7.707 -2.785 1 92.06 127 ILE A N 1
ATOM 1012 C CA . ILE A 1 127 ? -9.516 -7.137 -4.059 1 92.06 127 ILE A CA 1
ATOM 1013 C C . ILE A 1 127 ? -8.906 -7.934 -5.211 1 92.06 127 ILE A C 1
ATOM 1015 O O . ILE A 1 127 ? -9.539 -8.109 -6.254 1 92.06 127 ILE A O 1
ATOM 1019 N N . SER A 1 128 ? -7.73 -8.414 -5.008 1 91.19 128 SER A N 1
ATOM 1020 C CA . SER A 1 128 ? -7.125 -9.281 -6.012 1 91.19 128 SER A CA 1
ATOM 1021 C C . SER A 1 128 ? -7.965 -10.531 -6.238 1 91.19 128 SER A C 1
ATOM 1023 O O . SER A 1 128 ? -8.172 -10.953 -7.379 1 91.19 128 SER A O 1
ATOM 1025 N N . ASN A 1 129 ? -8.445 -11.117 -5.152 1 92.81 129 ASN A N 1
ATOM 1026 C CA . ASN A 1 129 ? -9.297 -12.289 -5.266 1 92.81 129 ASN A CA 1
ATOM 1027 C C . ASN A 1 129 ? -10.625 -11.961 -5.938 1 92.81 129 ASN A C 1
ATOM 1029 O O . ASN A 1 129 ? -11.172 -12.781 -6.68 1 92.81 129 ASN A O 1
ATOM 1033 N N . LEU A 1 130 ? -11.125 -10.766 -5.711 1 92.56 130 LEU A N 1
ATOM 1034 C CA . LEU A 1 130 ? -12.344 -10.312 -6.379 1 92.56 130 LEU A CA 1
ATOM 1035 C C . LEU A 1 130 ? -12.125 -10.195 -7.883 1 92.56 130 LEU A C 1
ATOM 1037 O O . LEU A 1 130 ? -12.984 -10.602 -8.672 1 92.56 130 LEU A O 1
ATOM 1041 N N . SER A 1 131 ? -10.984 -9.633 -8.219 1 90.44 131 SER A N 1
ATOM 1042 C CA . SER A 1 131 ? -10.648 -9.516 -9.633 1 90.44 131 SER A CA 1
ATOM 1043 C C . SER A 1 131 ? -10.57 -10.883 -10.305 1 90.44 131 SER A C 1
ATOM 1045 O O . SER A 1 131 ? -10.992 -11.039 -11.453 1 90.44 131 SER A O 1
ATOM 1047 N N . GLU A 1 132 ? -10.148 -11.812 -9.586 1 89 132 GLU A N 1
ATOM 1048 C CA . GLU A 1 132 ? -10.047 -13.172 -10.109 1 89 132 GLU A CA 1
ATOM 1049 C C . GLU A 1 132 ? -11.422 -13.797 -10.289 1 89 132 GLU A C 1
ATOM 1051 O O . GLU A 1 132 ? -11.633 -14.594 -11.211 1 89 132 GLU A O 1
ATOM 1056 N N . VAL A 1 133 ? -12.289 -13.523 -9.438 1 88.19 133 VAL A N 1
ATOM 1057 C CA . VAL A 1 133 ? -13.664 -14.008 -9.578 1 88.19 133 VAL A CA 1
ATOM 1058 C C . VAL A 1 133 ? -14.25 -13.508 -10.898 1 88.19 133 VAL A C 1
ATOM 1060 O O . VAL A 1 133 ? -14.844 -14.289 -11.648 1 88.19 133 VAL A O 1
ATOM 1063 N N . PHE A 1 134 ? -14.055 -12.273 -11.164 1 90.94 134 PHE A N 1
ATOM 1064 C CA . PHE A 1 134 ? -14.547 -11.711 -12.414 1 90.94 134 PHE A CA 1
ATOM 1065 C C . PHE A 1 134 ? -13.883 -12.383 -13.609 1 90.94 134 PHE A C 1
ATOM 1067 O O . PHE A 1 134 ? -14.562 -12.805 -14.547 1 90.94 134 PHE A O 1
ATOM 1074 N N . SER A 1 135 ? -12.594 -12.5 -13.555 1 89.38 135 SER A N 1
ATOM 1075 C CA . SER A 1 135 ? -11.828 -13.07 -14.664 1 89.38 135 SER A CA 1
ATOM 1076 C C . SER A 1 135 ? -12.242 -14.508 -14.93 1 89.38 135 SER A C 1
ATOM 1078 O O . SER A 1 135 ? -12.414 -14.906 -16.094 1 89.38 135 SER A O 1
ATOM 1080 N N . SER A 1 136 ? -12.461 -15.25 -13.891 1 87.25 136 SER A N 1
ATOM 1081 C CA . SER A 1 136 ? -12.797 -16.672 -14.016 1 87.25 136 SER A CA 1
ATOM 1082 C C . SER A 1 136 ? -14.188 -16.859 -14.625 1 87.25 136 SER A C 1
ATOM 1084 O O . SER A 1 136 ? -14.422 -17.812 -15.359 1 87.25 136 SER A O 1
ATOM 1086 N N . LEU A 1 137 ? -15.016 -15.922 -14.359 1 86.69 137 LEU A N 1
ATOM 1087 C CA . LEU A 1 137 ? -16.375 -16.031 -14.875 1 86.69 137 LEU A CA 1
ATOM 1088 C C . LEU A 1 137 ? -16.484 -15.398 -16.25 1 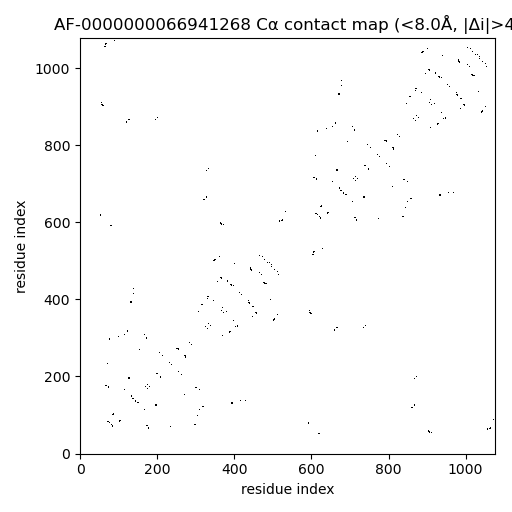86.69 137 LEU A C 1
ATOM 1090 O O . LEU A 1 137 ? -17.188 -15.914 -17.125 1 86.69 137 LEU A O 1
ATOM 1094 N N . ALA A 1 138 ? -15.781 -14.344 -16.453 1 87.75 138 ALA A N 1
ATOM 1095 C CA . ALA A 1 138 ? -15.883 -13.594 -17.703 1 87.75 138 ALA A CA 1
ATOM 1096 C C . ALA A 1 138 ? -15.18 -14.328 -18.844 1 87.75 138 ALA A C 1
ATOM 1098 O O . ALA A 1 138 ? -15.617 -14.25 -19.984 1 87.75 138 ALA A O 1
ATOM 1099 N N . PHE A 1 139 ? -14.141 -15.047 -18.562 1 86.25 139 PHE A N 1
ATOM 1100 C CA . PHE A 1 139 ? -13.344 -15.688 -19.609 1 86.25 139 PHE A CA 1
ATOM 1101 C C . PHE A 1 139 ? -13.367 -17.203 -19.438 1 86.25 139 PHE A C 1
ATOM 1103 O O . PHE A 1 139 ? -12.391 -17.891 -19.766 1 86.25 139 PHE A O 1
ATOM 1110 N N . ARG A 1 140 ? -14.508 -17.672 -18.922 1 79.06 140 ARG A N 1
ATOM 1111 C CA . ARG A 1 140 ? -14.719 -19.109 -18.797 1 79.06 140 ARG A CA 1
ATOM 1112 C C . ARG A 1 140 ? -14.852 -19.75 -20.172 1 79.06 140 ARG A C 1
ATOM 1114 O O . ARG A 1 140 ? -15.484 -19.188 -21.062 1 79.06 140 ARG A O 1
ATOM 1121 N N . PRO A 1 141 ? -14.188 -20.938 -20.281 1 74.38 141 PRO A N 1
ATOM 1122 C CA . PRO A 1 141 ? -14.242 -21.594 -21.594 1 74.38 141 PRO A CA 1
ATOM 1123 C C . PRO A 1 141 ? -15.656 -22.016 -21.984 1 74.38 141 PRO A C 1
ATOM 1125 O O . PRO A 1 141 ? -16.016 -22 -23.156 1 74.38 141 PRO A O 1
ATOM 1128 N N . LYS A 1 142 ? -16.406 -22.516 -20.984 1 67.81 142 LYS A N 1
ATOM 1129 C CA . LYS A 1 142 ? -17.734 -23 -21.328 1 67.81 142 LYS A CA 1
ATOM 1130 C C . LYS A 1 142 ? -18.797 -21.922 -21.172 1 67.81 142 LYS A C 1
ATOM 1132 O O . LYS A 1 142 ? -19.125 -21.531 -20.047 1 67.81 142 LYS A O 1
ATOM 1137 N N . ASP A 1 143 ? -19.281 -21.25 -22.203 1 68.19 143 ASP A N 1
ATOM 1138 C CA . ASP A 1 143 ? -20.375 -20.281 -22.281 1 68.19 143 ASP A CA 1
ATOM 1139 C C . ASP A 1 143 ? -20.062 -19.016 -21.5 1 68.19 143 ASP A C 1
ATOM 1141 O O . ASP A 1 143 ? -20.688 -18.75 -20.469 1 68.19 143 ASP A O 1
ATOM 1145 N N . PRO A 1 144 ? -19.094 -18.266 -21.953 1 68.19 144 PRO A N 1
ATOM 1146 C CA . PRO A 1 144 ? -18.734 -17.016 -21.25 1 68.19 144 PRO A CA 1
ATOM 1147 C C . PRO A 1 144 ? -19.828 -15.945 -21.375 1 68.19 144 PRO A C 1
ATOM 1149 O O . PRO A 1 144 ? -20.438 -15.797 -22.438 1 68.19 144 PRO A O 1
ATOM 1152 N N . HIS A 1 145 ? -20.328 -15.531 -20.203 1 80.38 145 HIS A N 1
ATOM 1153 C CA . HIS A 1 145 ? -21.25 -14.406 -20.156 1 80.38 145 HIS A CA 1
ATOM 1154 C C . HIS A 1 145 ? -20.703 -13.266 -19.328 1 80.38 145 HIS A C 1
ATOM 1156 O O . HIS A 1 145 ? -20.703 -13.336 -18.094 1 80.38 145 HIS A O 1
ATOM 1162 N N . ILE A 1 146 ? -20.266 -12.203 -19.953 1 83.75 146 ILE A N 1
ATOM 1163 C CA . ILE A 1 146 ? -19.656 -11.055 -19.297 1 83.75 146 ILE A CA 1
ATOM 1164 C C . ILE A 1 146 ? -20.688 -10.383 -18.391 1 83.75 146 ILE A C 1
ATOM 1166 O O . ILE A 1 146 ? -20.344 -9.852 -17.328 1 83.75 146 ILE A O 1
ATOM 1170 N N . GLY A 1 147 ? -21.938 -10.438 -18.797 1 84.56 147 GLY A N 1
ATOM 1171 C CA . GLY A 1 147 ? -22.984 -9.852 -17.984 1 84.56 147 GLY A CA 1
ATOM 1172 C C . GLY A 1 147 ? -23.141 -10.516 -16.625 1 84.56 147 GLY A C 1
ATOM 1173 O O . GLY A 1 147 ? -23.203 -9.844 -15.594 1 84.56 147 GLY A O 1
ATOM 1174 N N . ILE A 1 148 ? -23.172 -11.836 -16.703 1 83.5 148 ILE A N 1
ATOM 1175 C CA . ILE A 1 148 ? -23.297 -12.586 -15.461 1 83.5 148 ILE A CA 1
ATOM 1176 C C . ILE A 1 148 ? -22.047 -12.391 -14.602 1 83.5 148 ILE A C 1
ATOM 1178 O O . ILE A 1 148 ? -22.156 -12.242 -13.383 1 83.5 148 ILE A O 1
ATOM 1182 N N . ALA A 1 149 ? -20.891 -12.438 -15.273 1 88.94 149 ALA A N 1
ATOM 1183 C CA . ALA A 1 149 ? -19.641 -12.211 -14.555 1 88.94 149 ALA A CA 1
ATOM 1184 C C . ALA A 1 149 ? -19.641 -10.852 -13.867 1 88.94 149 ALA A C 1
ATOM 1186 O O . ALA A 1 149 ? -19.234 -10.742 -12.703 1 88.94 149 ALA A O 1
ATOM 1187 N N . SER A 1 150 ? -20.141 -9.852 -14.531 1 90.38 150 SER A N 1
ATOM 1188 C CA . SER A 1 150 ? -20.203 -8.508 -13.977 1 90.38 150 SER A CA 1
ATOM 1189 C C . SER A 1 150 ? -21.172 -8.43 -12.812 1 90.38 150 SER A C 1
ATOM 1191 O O . SER A 1 150 ? -20.906 -7.781 -11.805 1 90.38 150 SER A O 1
ATOM 1193 N N . LEU A 1 151 ? -22.25 -9.062 -12.938 1 87.25 151 LEU A N 1
ATOM 1194 C CA . LEU A 1 151 ? -23.266 -9.062 -11.883 1 87.25 151 LEU A CA 1
ATOM 1195 C C . LEU A 1 151 ? -22.719 -9.719 -10.617 1 87.25 151 LEU A C 1
ATOM 1197 O O . LEU A 1 151 ? -22.812 -9.148 -9.523 1 87.25 151 LEU A O 1
ATOM 1201 N N . VAL A 1 152 ? -22.156 -10.891 -10.82 1 88 152 VAL A N 1
ATOM 1202 C CA . VAL A 1 152 ? -21.609 -11.602 -9.672 1 88 152 VAL A CA 1
ATOM 1203 C C . VAL A 1 152 ? -20.484 -10.789 -9.039 1 88 152 VAL A C 1
ATOM 1205 O O . VAL A 1 152 ? -20.391 -10.695 -7.816 1 88 152 VAL A O 1
ATOM 1208 N N . PHE A 1 153 ? -19.703 -10.211 -9.898 1 92.06 153 PHE A N 1
ATOM 1209 C CA . PHE A 1 153 ? -18.594 -9.383 -9.414 1 92.06 153 PHE A CA 1
ATOM 1210 C C . PHE A 1 153 ? -19.125 -8.234 -8.562 1 92.06 153 PHE A C 1
ATOM 1212 O O . PHE A 1 153 ? -18.594 -7.973 -7.473 1 92.06 153 PHE A O 1
ATOM 1219 N N . ILE A 1 154 ? -20.141 -7.594 -8.992 1 91.19 154 ILE A N 1
ATOM 1220 C CA . ILE A 1 154 ? -20.703 -6.461 -8.266 1 91.19 154 ILE A CA 1
ATOM 1221 C C . ILE A 1 154 ? -21.281 -6.934 -6.938 1 91.19 154 ILE A C 1
ATOM 1223 O O . ILE A 1 154 ? -21.141 -6.262 -5.914 1 91.19 154 ILE A O 1
ATOM 1227 N N . LEU A 1 155 ? -21.859 -8.062 -6.965 1 89 155 LEU A N 1
ATOM 1228 C CA . LEU A 1 155 ? -22.531 -8.586 -5.773 1 89 155 LEU A CA 1
ATOM 1229 C C . LEU A 1 155 ? -21.5 -9.016 -4.727 1 89 155 LEU A C 1
ATOM 1231 O O . LEU A 1 155 ? -21.812 -9.062 -3.535 1 89 155 LEU A O 1
ATOM 1235 N N . VAL A 1 156 ? -20.328 -9.336 -5.168 1 92.38 156 VAL A N 1
ATOM 1236 C CA . VAL A 1 156 ? -19.297 -9.688 -4.203 1 92.38 156 VAL A CA 1
ATOM 1237 C C . VAL A 1 156 ? -18.484 -8.453 -3.846 1 92.38 156 VAL A C 1
ATOM 1239 O O . VAL A 1 156 ? -18 -8.32 -2.715 1 92.38 156 VAL A O 1
ATOM 1242 N N . PHE A 1 157 ? -18.328 -7.527 -4.773 1 94.69 157 PHE A N 1
ATOM 1243 C CA . PHE A 1 157 ? -17.562 -6.305 -4.555 1 94.69 157 PHE A CA 1
ATOM 1244 C C . PHE A 1 157 ? -18.25 -5.41 -3.529 1 94.69 157 PHE A C 1
ATOM 1246 O O . PHE A 1 157 ? -17.578 -4.848 -2.654 1 94.69 157 PHE A O 1
ATOM 1253 N N . MET A 1 158 ? -19.516 -5.305 -3.553 1 93.88 158 MET A N 1
ATOM 1254 C CA . MET A 1 158 ? -20.25 -4.359 -2.721 1 93.88 158 MET A CA 1
ATOM 1255 C C . MET A 1 158 ? -20.109 -4.711 -1.243 1 93.88 158 MET A C 1
ATOM 1257 O O . MET A 1 158 ? -19.797 -3.85 -0.422 1 93.88 158 MET A O 1
ATOM 1261 N N . PRO A 1 159 ? -20.312 -5.961 -0.882 1 93.06 159 PRO A N 1
ATOM 1262 C CA . PRO A 1 159 ? -20.109 -6.285 0.531 1 93.06 159 PRO A CA 1
ATOM 1263 C C . PRO A 1 159 ? -18.656 -6.113 0.968 1 93.06 159 PRO A C 1
ATOM 1265 O O . PRO A 1 159 ? -18.391 -5.75 2.115 1 93.06 159 PRO A O 1
ATOM 1268 N N . SER A 1 160 ? -17.75 -6.469 0.101 1 94.62 160 SER A N 1
ATOM 1269 C CA . SER A 1 160 ? -16.344 -6.266 0.431 1 94.62 160 SER A CA 1
ATOM 1270 C C . SER A 1 160 ? -16.031 -4.793 0.678 1 94.62 160 SER A C 1
ATOM 1272 O O . SER A 1 160 ? -15.359 -4.445 1.647 1 94.62 160 SER A O 1
ATOM 1274 N N . TRP A 1 161 ? -16.562 -3.963 -0.189 1 93.62 161 TRP A N 1
ATOM 1275 C CA . TRP A 1 161 ? -16.438 -2.518 -0.029 1 93.62 161 TRP A CA 1
ATOM 1276 C C . TRP A 1 161 ? -17.047 -2.057 1.284 1 93.62 161 TRP A C 1
ATOM 1278 O O . TRP A 1 161 ? -16.5 -1.188 1.967 1 93.62 161 TRP A O 1
ATOM 1288 N N . ARG A 1 162 ? -18.125 -2.594 1.619 1 92.94 162 ARG A N 1
ATOM 1289 C CA . ARG A 1 162 ? -18.828 -2.207 2.836 1 92.94 162 ARG A CA 1
ATOM 1290 C C . ARG A 1 162 ? -18 -2.518 4.074 1 92.94 162 ARG A C 1
ATOM 1292 O O . ARG A 1 162 ? -18 -1.752 5.039 1 92.94 162 ARG A O 1
ATOM 1299 N N . ILE A 1 163 ? -17.359 -3.66 4.086 1 95.44 163 ILE A N 1
ATOM 1300 C CA . ILE A 1 163 ? -16.5 -4.008 5.219 1 95.44 163 ILE A CA 1
ATOM 1301 C C . ILE A 1 163 ? -15.383 -2.975 5.359 1 95.44 163 ILE A C 1
ATOM 1303 O O . ILE A 1 163 ? -15.117 -2.484 6.457 1 95.44 163 ILE A O 1
ATOM 1307 N N . TRP A 1 164 ? -14.742 -2.66 4.258 1 95.19 164 TRP A N 1
ATOM 1308 C CA . TRP A 1 164 ? -13.68 -1.659 4.258 1 95.19 164 TRP A CA 1
ATOM 1309 C C . TRP A 1 164 ? -14.203 -0.316 4.762 1 95.19 164 TRP A C 1
ATOM 1311 O O . TRP A 1 164 ? -13.555 0.339 5.582 1 95.19 164 TRP A O 1
ATOM 1321 N N . ASP A 1 165 ? -15.367 0.049 4.258 1 92.69 165 ASP A N 1
ATOM 1322 C CA . ASP A 1 165 ? -15.977 1.319 4.637 1 92.69 165 ASP A CA 1
ATOM 1323 C C . ASP A 1 165 ? -16.328 1.342 6.125 1 92.69 165 ASP A C 1
ATOM 1325 O O . ASP A 1 165 ? -16.203 2.379 6.781 1 92.69 165 ASP A O 1
ATOM 1329 N N . ALA A 1 166 ? -16.797 0.234 6.641 1 93.06 166 ALA A N 1
ATOM 1330 C CA . ALA A 1 166 ? -17.109 0.144 8.062 1 93.06 166 ALA A CA 1
ATOM 1331 C C . ALA A 1 166 ? -15.867 0.316 8.922 1 93.06 166 ALA A C 1
ATOM 1333 O O . ALA A 1 166 ? -15.906 0.982 9.953 1 93.06 166 ALA A O 1
ATOM 1334 N N . MET A 1 167 ? -14.797 -0.289 8.477 1 94.31 167 MET A N 1
ATOM 1335 C CA . MET A 1 167 ? -13.531 -0.146 9.195 1 94.31 167 MET A CA 1
ATOM 1336 C C . MET A 1 167 ? -13.062 1.303 9.18 1 94.31 167 MET A C 1
ATOM 1338 O O . MET A 1 167 ? -12.625 1.829 10.211 1 94.31 167 MET A O 1
ATOM 1342 N N . ARG A 1 168 ? -13.141 1.922 8.055 1 91.75 168 ARG A N 1
ATOM 1343 C CA . ARG A 1 168 ? -12.773 3.328 7.926 1 91.75 168 ARG A CA 1
ATOM 1344 C C . ARG A 1 168 ? -13.625 4.203 8.844 1 91.75 168 ARG A C 1
ATOM 1346 O O . ARG A 1 168 ? -13.102 5.098 9.516 1 91.75 168 ARG A O 1
ATOM 1353 N N . GLU A 1 169 ? -14.914 3.943 8.844 1 89.31 169 GLU A N 1
ATOM 1354 C CA . GLU A 1 169 ? -15.828 4.707 9.688 1 89.31 169 GLU A CA 1
ATOM 1355 C C . GLU A 1 169 ? -15.5 4.531 11.164 1 89.31 169 GLU A C 1
ATOM 1357 O O . GLU A 1 169 ? -15.523 5.496 11.93 1 89.31 169 GLU A O 1
ATOM 1362 N N . PHE A 1 170 ? -15.219 3.352 11.547 1 90.75 170 PHE A N 1
ATOM 1363 C CA . PHE A 1 170 ? -14.883 3.061 12.938 1 90.75 170 PHE A CA 1
ATOM 1364 C C . PHE A 1 170 ? -13.633 3.826 13.367 1 90.75 170 PHE A C 1
ATOM 1366 O O . PHE A 1 170 ? -13.617 4.445 14.438 1 90.75 170 PHE A O 1
ATOM 1373 N N . LEU A 1 171 ? -12.617 3.826 12.531 1 89.75 171 LEU A N 1
ATOM 1374 C CA . LEU A 1 171 ? -11.367 4.496 12.859 1 89.75 171 LEU A CA 1
ATOM 1375 C C . LEU A 1 171 ? -11.531 6.012 12.82 1 89.75 171 LEU A C 1
ATOM 1377 O O . LEU A 1 171 ? -10.875 6.734 13.57 1 89.75 171 LEU A O 1
ATOM 1381 N N . ASN A 1 172 ? -12.422 6.445 11.945 1 87.75 172 ASN A N 1
ATOM 1382 C CA . ASN A 1 172 ? -12.68 7.875 11.828 1 87.75 172 ASN A CA 1
ATOM 1383 C C . ASN A 1 172 ? -13.438 8.406 13.039 1 87.75 172 ASN A C 1
ATOM 1385 O O . ASN A 1 172 ? -13.133 9.492 13.547 1 87.75 172 ASN A O 1
ATOM 1389 N N . ASN A 1 173 ? -14.312 7.617 13.586 1 85.12 173 ASN A N 1
ATOM 1390 C CA . ASN A 1 173 ? -15.219 8.086 14.633 1 85.12 173 ASN A CA 1
ATOM 1391 C C . ASN A 1 173 ? -14.633 7.859 16.031 1 85.12 173 ASN A C 1
ATOM 1393 O O . ASN A 1 173 ? -14.859 8.656 16.938 1 85.12 173 ASN A O 1
ATOM 1397 N N . TYR A 1 174 ? -13.852 6.867 16.203 1 83.62 174 TYR A N 1
ATOM 1398 C CA . TYR A 1 174 ? -13.609 6.465 17.578 1 83.62 174 TYR A CA 1
ATOM 1399 C C . TYR A 1 174 ? -12.117 6.297 17.844 1 83.62 174 TYR A C 1
ATOM 1401 O O . TYR A 1 174 ? -11.695 6.164 19 1 83.62 174 TYR A O 1
ATOM 1409 N N . TYR A 1 175 ? -11.305 6.258 16.953 1 80.56 175 TYR A N 1
ATOM 1410 C CA . TYR A 1 175 ? -9.938 5.777 17.156 1 80.56 175 TYR A CA 1
ATOM 1411 C C . TYR A 1 175 ? -9.156 6.73 18.047 1 80.56 175 TYR A C 1
ATOM 1413 O O . TYR A 1 175 ? -8.969 7.902 17.703 1 80.56 175 TYR A O 1
ATOM 1421 N N . MET A 1 176 ? -8.711 6.246 19.156 1 77.88 176 MET A N 1
ATOM 1422 C CA . MET A 1 176 ? -7.902 6.98 20.125 1 77.88 176 MET A CA 1
ATOM 1423 C C . MET A 1 176 ? -6.641 6.199 20.484 1 77.88 176 MET A C 1
ATOM 1425 O O . MET A 1 176 ? -5.914 6.57 21.406 1 77.88 176 MET A O 1
ATOM 1429 N N . ASP A 1 177 ? -6.352 5.172 19.812 1 79.12 177 ASP A N 1
ATOM 1430 C CA . ASP A 1 177 ? -5.164 4.344 19.969 1 79.12 177 ASP A CA 1
ATOM 1431 C C . ASP A 1 177 ? -5.129 3.703 21.359 1 79.12 177 ASP A C 1
ATOM 1433 O O . ASP A 1 177 ? -4.125 3.799 22.062 1 79.12 177 ASP A O 1
ATOM 1437 N N . ASP A 1 178 ? -6.215 3.119 21.766 1 84.38 178 ASP A N 1
ATOM 1438 C CA . ASP A 1 178 ? -6.242 2.357 23.016 1 84.38 178 ASP A CA 1
ATOM 1439 C C . ASP A 1 178 ? -6.246 0.855 22.734 1 84.38 178 ASP A C 1
ATOM 1441 O O . ASP A 1 178 ? -6.316 0.432 21.578 1 84.38 178 ASP A O 1
ATOM 1445 N N . MET A 1 179 ? -6.141 0.145 23.781 1 86.75 179 MET A N 1
ATOM 1446 C CA . MET A 1 179 ? -5.961 -1.297 23.625 1 86.75 179 MET A CA 1
ATOM 1447 C C . MET A 1 179 ? -7.242 -1.954 23.125 1 86.75 179 MET A C 1
ATOM 1449 O O . MET A 1 179 ? -7.191 -2.947 22.406 1 86.75 179 MET A O 1
ATOM 1453 N N . ILE A 1 180 ? -8.375 -1.471 23.5 1 88.5 180 ILE A N 1
ATOM 1454 C CA . ILE A 1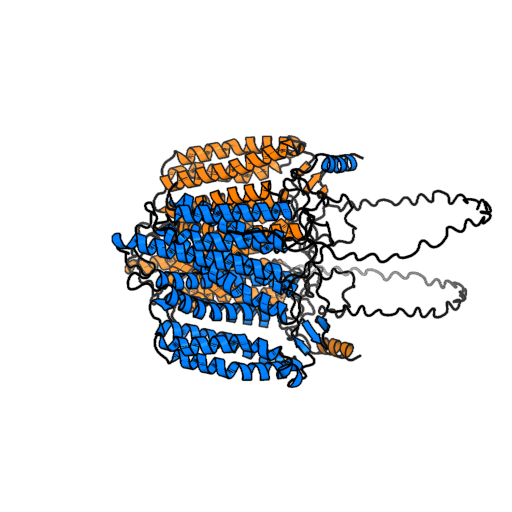 180 ? -9.641 -2.033 23.047 1 88.5 180 ILE A CA 1
ATOM 1455 C C . ILE A 1 180 ? -9.773 -1.858 21.531 1 88.5 180 ILE A C 1
ATOM 1457 O O . ILE A 1 180 ? -10.133 -2.797 20.828 1 88.5 180 ILE A O 1
ATOM 1461 N N . GLN A 1 181 ? -9.492 -0.732 21.141 1 90.69 181 GLN A N 1
ATOM 1462 C CA . GLN A 1 181 ? -9.602 -0.45 19.719 1 90.69 181 GLN A CA 1
ATOM 1463 C C . GLN A 1 181 ? -8.57 -1.233 18.922 1 90.69 181 GLN A C 1
ATOM 1465 O O . GLN A 1 181 ? -8.859 -1.714 17.812 1 90.69 181 GLN A O 1
ATOM 1470 N N . ARG A 1 182 ? -7.395 -1.365 19.453 1 90.94 182 ARG A N 1
ATOM 1471 C CA . ARG A 1 182 ? -6.359 -2.146 18.781 1 90.94 182 ARG A CA 1
ATOM 1472 C C . ARG A 1 182 ? -6.758 -3.615 18.688 1 90.94 182 ARG A C 1
ATOM 1474 O O . ARG A 1 182 ? -6.57 -4.25 17.641 1 90.94 182 ARG A O 1
ATOM 1481 N N . THR A 1 183 ? -7.266 -4.098 19.75 1 93.44 183 THR A N 1
ATOM 1482 C CA . THR A 1 183 ? -7.703 -5.492 19.766 1 93.44 183 THR A CA 1
ATOM 1483 C C . THR A 1 183 ? -8.883 -5.699 18.828 1 93.44 183 THR A C 1
ATOM 1485 O O . THR A 1 183 ? -8.945 -6.695 18.109 1 93.44 183 THR A O 1
ATOM 1488 N N . PHE A 1 184 ? -9.844 -4.809 18.844 1 95.44 184 PHE A N 1
ATOM 1489 C CA . PHE A 1 184 ? -11 -4.891 17.953 1 95.44 184 PHE A CA 1
ATOM 1490 C C . PHE A 1 184 ? -10.562 -4.855 16.5 1 95.44 184 PHE A C 1
ATOM 1492 O O . PHE A 1 184 ? -11.047 -5.633 15.68 1 95.44 184 PHE A O 1
ATOM 1499 N N . THR A 1 185 ? -9.648 -3.926 16.203 1 95.25 185 THR A N 1
ATOM 1500 C CA . THR A 1 185 ? -9.133 -3.826 14.836 1 95.25 185 THR A CA 1
ATOM 1501 C C . THR A 1 185 ? -8.477 -5.137 14.414 1 95.25 185 THR A C 1
ATOM 1503 O O . THR A 1 185 ? -8.703 -5.617 13.297 1 95.25 185 THR A O 1
ATOM 1506 N N . LEU A 1 186 ? -7.68 -5.703 15.273 1 96 186 LEU A N 1
ATOM 1507 C CA . LEU A 1 186 ? -7.043 -6.98 14.977 1 96 186 LEU A CA 1
ATOM 1508 C C . LEU A 1 186 ? -8.086 -8.062 14.734 1 96 186 LEU A C 1
ATOM 1510 O O . LEU A 1 186 ? -7.934 -8.883 13.82 1 96 186 LEU A O 1
ATOM 1514 N N . TRP A 1 187 ? -9.109 -8.062 15.523 1 96.94 187 TRP A N 1
ATOM 1515 C CA . TRP A 1 187 ? -10.195 -9.023 15.359 1 96.94 187 TRP A CA 1
ATOM 1516 C C . TRP A 1 187 ? -10.836 -8.906 13.984 1 96.94 187 TRP A C 1
ATOM 1518 O O . TRP A 1 187 ? -11.047 -9.906 13.297 1 96.94 187 TRP A O 1
ATOM 1528 N N . ILE A 1 188 ? -11.133 -7.711 13.562 1 97.5 188 ILE A N 1
ATOM 1529 C CA . ILE A 1 188 ? -11.734 -7.477 12.258 1 97.5 188 ILE A CA 1
ATOM 1530 C C . ILE A 1 188 ? -10.766 -7.887 11.156 1 97.5 188 ILE A C 1
ATOM 1532 O O . ILE A 1 188 ? -11.18 -8.406 10.117 1 97.5 188 ILE A O 1
ATOM 1536 N N . LEU A 1 189 ? -9.484 -7.691 11.383 1 96.38 189 LEU A N 1
ATOM 1537 C CA . LEU A 1 189 ? -8.484 -8.086 10.391 1 96.38 189 LEU A CA 1
ATOM 1538 C C . LEU A 1 189 ? -8.43 -9.602 10.242 1 96.38 189 LEU A C 1
ATOM 1540 O O . LEU A 1 189 ? -8.32 -10.125 9.133 1 96.38 189 LEU A O 1
ATOM 1544 N N . PHE A 1 190 ? -8.562 -10.352 11.375 1 97 190 PHE A N 1
ATOM 1545 C CA . PHE A 1 190 ? -8.648 -11.805 11.32 1 97 190 PHE A CA 1
ATOM 1546 C C . PHE A 1 190 ? -9.812 -12.25 10.438 1 97 190 PHE A C 1
ATOM 1548 O O . PHE A 1 190 ? -9.633 -13.07 9.539 1 97 190 PHE A O 1
ATOM 1555 N N . LEU A 1 191 ? -10.883 -11.664 10.695 1 97.5 191 LEU A N 1
ATOM 1556 C CA . LEU A 1 191 ? -12.102 -12.039 9.984 1 97.5 191 LEU A CA 1
ATOM 1557 C C . LEU A 1 191 ? -12.016 -11.633 8.516 1 97.5 191 LEU A C 1
ATOM 1559 O O . LEU A 1 191 ? -12.492 -12.359 7.641 1 97.5 191 LEU A O 1
ATOM 1563 N N . SER A 1 192 ? -11.398 -10.492 8.273 1 96.88 192 SER A N 1
ATOM 1564 C CA . SER A 1 192 ? -11.281 -10.008 6.902 1 96.88 192 SER A CA 1
ATOM 1565 C C . SER A 1 192 ? -10.367 -10.906 6.078 1 96.88 192 SER A C 1
ATOM 1567 O O . SER A 1 192 ? -10.648 -11.195 4.914 1 96.88 192 SER A O 1
ATOM 1569 N N . VAL A 1 193 ? -9.234 -11.297 6.648 1 96.5 193 VAL A N 1
ATOM 1570 C CA . VAL A 1 193 ? -8.328 -12.211 5.961 1 96.5 193 VAL A CA 1
ATOM 1571 C C . VAL A 1 193 ? -9.047 -13.523 5.656 1 96.5 193 VAL A C 1
ATOM 1573 O O . VAL A 1 193 ? -8.945 -14.055 4.547 1 96.5 193 VAL A O 1
ATOM 1576 N N . PHE A 1 194 ? -9.789 -14.023 6.621 1 96.75 194 PHE A N 1
ATOM 1577 C CA . PHE A 1 194 ? -10.578 -15.234 6.418 1 96.75 194 PHE A CA 1
ATOM 1578 C C . PHE A 1 194 ? -11.602 -15.031 5.312 1 96.75 194 PHE A C 1
ATOM 1580 O O . PHE A 1 194 ? -11.727 -15.867 4.414 1 96.75 194 PHE A O 1
ATOM 1587 N N . TYR A 1 195 ? -12.336 -13.922 5.34 1 97.06 195 TYR A N 1
ATOM 1588 C CA . TYR A 1 195 ? -13.32 -13.547 4.332 1 97.06 195 TYR A CA 1
ATOM 1589 C C . TYR A 1 195 ? -12.711 -13.555 2.936 1 97.06 195 TYR A C 1
ATOM 1591 O O . TYR A 1 195 ? -13.266 -14.141 2.008 1 97.06 195 TYR A O 1
ATOM 1599 N N . GLY A 1 196 ? -11.547 -12.93 2.787 1 96.19 196 GLY A N 1
ATOM 1600 C CA . GLY A 1 196 ? -10.867 -12.867 1.504 1 96.19 196 GLY A CA 1
ATOM 1601 C C . GLY A 1 196 ? -10.477 -14.234 0.971 1 96.19 196 GLY A C 1
ATOM 1602 O O . GLY A 1 196 ? -10.547 -14.477 -0.235 1 96.19 196 GLY A O 1
ATOM 1603 N N . ASN A 1 197 ? -10.086 -15.109 1.852 1 95.12 197 ASN A N 1
ATOM 1604 C CA . ASN A 1 197 ? -9.711 -16.453 1.448 1 95.12 197 ASN A CA 1
ATOM 1605 C C . ASN A 1 197 ? -10.906 -17.25 0.92 1 95.12 197 ASN A C 1
ATOM 1607 O O . ASN A 1 197 ? -10.781 -18.016 -0.038 1 95.12 197 ASN A O 1
ATOM 1611 N N . GLN A 1 198 ? -12.062 -17.047 1.532 1 95.62 198 GLN A N 1
ATOM 1612 C CA . GLN A 1 198 ? -13.25 -17.766 1.09 1 95.62 198 GLN A CA 1
ATOM 1613 C C . GLN A 1 198 ? -13.703 -17.281 -0.289 1 95.62 198 GLN A C 1
ATOM 1615 O O . GLN A 1 198 ? -14.195 -18.078 -1.096 1 95.62 198 GLN A O 1
ATOM 1620 N N . LEU A 1 199 ? -13.492 -16.062 -0.602 1 94.69 199 LEU A N 1
ATOM 1621 C CA . LEU A 1 199 ? -13.875 -15.477 -1.886 1 94.69 199 LEU A CA 1
ATOM 1622 C C . LEU A 1 199 ? -13.078 -16.109 -3.023 1 94.69 199 LEU A C 1
ATOM 1624 O O . LEU A 1 199 ? -13.57 -16.188 -4.156 1 94.69 199 LEU A O 1
ATOM 1628 N N . ALA A 1 200 ? -11.898 -16.547 -2.721 1 92.25 200 ALA A N 1
ATOM 1629 C CA . ALA A 1 200 ? -11.023 -17.141 -3.732 1 92.25 200 ALA A CA 1
ATOM 1630 C C . ALA A 1 200 ? -11.641 -18.406 -4.297 1 92.25 200 ALA A C 1
ATOM 1632 O O . ALA A 1 200 ? -11.312 -18.828 -5.414 1 92.25 200 ALA A O 1
ATOM 1633 N N . TYR A 1 201 ? -12.594 -18.984 -3.594 1 91.69 201 TYR A N 1
ATOM 1634 C CA . TYR A 1 201 ? -13.156 -20.266 -3.992 1 91.69 201 TYR A CA 1
ATOM 1635 C C . TYR A 1 201 ? -14.594 -20.109 -4.48 1 91.69 201 TYR A C 1
ATOM 1637 O O . TYR A 1 201 ? -15.297 -21.094 -4.688 1 91.69 201 TYR A O 1
ATOM 1645 N N . LEU A 1 202 ? -15.016 -18.922 -4.668 1 90.25 202 LEU A N 1
ATOM 1646 C CA . LEU A 1 202 ? -16.406 -18.656 -5.016 1 90.25 202 LEU A CA 1
ATOM 1647 C C . LEU A 1 202 ? -16.766 -19.281 -6.352 1 90.25 202 LEU A C 1
ATOM 1649 O O . LEU A 1 202 ? -17.891 -19.781 -6.523 1 90.25 202 LEU A O 1
ATOM 1653 N N . THR A 1 203 ? -15.844 -19.312 -7.301 1 86.62 203 THR A N 1
ATOM 1654 C CA . THR A 1 203 ? -16.141 -19.844 -8.625 1 86.62 203 THR A CA 1
ATOM 1655 C C . THR A 1 203 ? -16 -21.359 -8.648 1 86.62 203 THR A C 1
ATOM 1657 O O . THR A 1 203 ? -16.547 -22.031 -9.531 1 86.62 203 THR A O 1
ATOM 1660 N N . GLU A 1 204 ? -15.273 -21.938 -7.758 1 84.5 204 GLU A N 1
ATOM 1661 C CA . GLU A 1 204 ? -15.086 -23.375 -7.688 1 84.5 204 GLU A CA 1
ATOM 1662 C C . GLU A 1 204 ? -16.234 -24.047 -6.945 1 84.5 204 GLU A C 1
ATOM 1664 O O . GLU A 1 204 ? -16.766 -25.062 -7.398 1 84.5 204 GLU A O 1
ATOM 1669 N N . ASP A 1 205 ? -16.578 -23.484 -5.855 1 88.75 205 ASP A N 1
ATOM 1670 C CA . ASP A 1 205 ? -17.672 -23.984 -5.027 1 88.75 205 ASP A CA 1
ATOM 1671 C C . ASP A 1 205 ? -18.531 -22.828 -4.527 1 88.75 205 ASP A C 1
ATOM 1673 O O . ASP A 1 205 ? -18.344 -22.328 -3.414 1 88.75 205 ASP A O 1
ATOM 1677 N N . ILE A 1 206 ? -19.531 -22.578 -5.27 1 87 206 ILE A N 1
ATOM 1678 C CA . ILE A 1 206 ? -20.312 -21.375 -5.043 1 87 206 ILE A CA 1
ATOM 1679 C C . ILE A 1 206 ? -21.094 -21.5 -3.732 1 87 206 ILE A C 1
ATOM 1681 O O . ILE A 1 206 ? -21.125 -20.578 -2.922 1 87 206 ILE A O 1
ATOM 1685 N N . ASP A 1 207 ? -21.609 -22.625 -3.449 1 91.38 207 ASP A N 1
ATOM 1686 C CA . ASP A 1 207 ? -22.5 -22.766 -2.307 1 91.38 207 ASP A CA 1
ATOM 1687 C C . ASP A 1 207 ? -21.719 -22.75 -0.992 1 91.38 207 ASP A C 1
ATOM 1689 O O . ASP A 1 207 ? -22.078 -22 -0.075 1 91.38 207 ASP A O 1
ATOM 1693 N N . GLU A 1 208 ? -20.688 -23.484 -0.953 1 92.44 208 GLU A N 1
ATOM 1694 C CA . GLU A 1 208 ? -19.922 -23.5 0.289 1 92.44 208 GLU A CA 1
ATOM 1695 C C . GLU A 1 208 ? -19.203 -22.172 0.504 1 92.44 208 GLU A C 1
ATOM 1697 O O . GLU A 1 208 ? -19.172 -21.656 1.619 1 92.44 208 GLU A O 1
ATOM 1702 N N . ALA A 1 209 ? -18.594 -21.641 -0.566 1 93.12 209 ALA A N 1
ATOM 1703 C CA . ALA A 1 209 ? -17.875 -20.375 -0.466 1 93.12 209 ALA A CA 1
ATOM 1704 C C . ALA A 1 209 ? -18.828 -19.234 -0.083 1 93.12 209 ALA A C 1
ATOM 1706 O O . ALA A 1 209 ? -18.469 -18.375 0.728 1 93.12 209 ALA A O 1
ATOM 1707 N N . LYS A 1 210 ? -20.016 -19.25 -0.643 1 93.31 210 LYS A N 1
ATOM 1708 C CA . LYS A 1 210 ? -21.016 -18.25 -0.333 1 93.31 210 LYS A CA 1
ATOM 1709 C C . LYS A 1 210 ? -21.438 -18.312 1.134 1 93.31 210 LYS A C 1
ATOM 1711 O O . LYS A 1 210 ? -21.594 -17.281 1.788 1 93.31 210 LYS A O 1
ATOM 1716 N N . GLN A 1 211 ? -21.609 -19.5 1.651 1 94.88 211 GLN A N 1
ATOM 1717 C CA . GLN A 1 211 ? -21.984 -19.672 3.049 1 94.88 211 GLN A CA 1
ATOM 1718 C C . GLN A 1 211 ? -20.938 -19.094 3.986 1 94.88 211 GLN A C 1
ATOM 1720 O O . GLN A 1 211 ? -21.266 -18.328 4.906 1 94.88 211 GLN A O 1
ATOM 1725 N N . TRP A 1 212 ? -19.688 -19.422 3.762 1 95.5 212 TRP A N 1
ATOM 1726 C CA . TRP A 1 212 ? -18.609 -18.938 4.625 1 95.5 212 TRP A CA 1
ATOM 1727 C C . TRP A 1 212 ? -18.422 -17.438 4.465 1 95.5 212 TRP A C 1
ATOM 1729 O O . TRP A 1 212 ? -18.219 -16.719 5.449 1 95.5 212 TRP A O 1
ATOM 1739 N N . ALA A 1 213 ? -18.484 -16.953 3.215 1 95.5 213 ALA A N 1
ATOM 1740 C CA . ALA A 1 213 ? -18.281 -15.531 2.957 1 95.5 213 ALA A CA 1
ATOM 1741 C C . ALA A 1 213 ? -19.375 -14.695 3.609 1 95.5 213 ALA A C 1
ATOM 1743 O O . ALA A 1 213 ? -19.094 -13.711 4.297 1 95.5 213 ALA A O 1
ATOM 1744 N N . ILE A 1 214 ? -20.672 -15.102 3.451 1 96.5 214 ILE A N 1
ATOM 1745 C CA . ILE A 1 214 ? -21.781 -14.352 4.008 1 96.5 214 ILE A CA 1
ATOM 1746 C C . ILE A 1 214 ? -21.766 -14.453 5.531 1 96.5 214 ILE A C 1
ATOM 1748 O O . ILE A 1 214 ? -22.016 -13.469 6.23 1 96.5 214 ILE A O 1
ATOM 1752 N N . SER A 1 215 ? -21.5 -15.656 6.066 1 97.19 215 SER A N 1
ATOM 1753 C CA . SER A 1 215 ? -21.422 -15.82 7.512 1 97.19 215 SER A CA 1
ATOM 1754 C C . SER A 1 215 ? -20.359 -14.922 8.117 1 97.19 215 SER A C 1
ATOM 1756 O O . SER A 1 215 ? -20.578 -14.273 9.148 1 97.19 215 SER A O 1
ATOM 1758 N N . THR A 1 216 ? -19.172 -14.961 7.5 1 97.69 216 THR A N 1
ATOM 1759 C CA . THR A 1 216 ? -18.094 -14.109 7.988 1 97.69 216 THR A CA 1
ATOM 1760 C C . THR A 1 216 ? -18.484 -12.633 7.898 1 97.69 216 THR A C 1
ATOM 1762 O O . THR A 1 216 ? -18.188 -11.852 8.797 1 97.69 216 THR A O 1
ATOM 1765 N N . TYR A 1 217 ? -19.188 -12.25 6.82 1 97.19 217 TYR A N 1
ATOM 1766 C CA . TYR A 1 217 ? -19.688 -10.891 6.641 1 97.19 217 TYR A CA 1
ATOM 1767 C C . TYR A 1 217 ? -20.609 -10.492 7.785 1 97.19 217 TYR A C 1
ATOM 1769 O O . TYR A 1 217 ? -20.469 -9.406 8.352 1 97.19 217 TYR A O 1
ATOM 1777 N N . LEU A 1 218 ? -21.469 -11.391 8.133 1 96.81 218 LEU A N 1
ATOM 1778 C CA . LEU A 1 218 ? -22.422 -11.125 9.203 1 96.81 218 LEU A CA 1
ATOM 1779 C C . LEU A 1 218 ? -21.734 -11.047 10.555 1 96.81 218 LEU A C 1
ATOM 1781 O O . LEU A 1 218 ? -22.109 -10.242 11.406 1 96.81 218 LEU A O 1
ATOM 1785 N N . VAL A 1 219 ? -20.734 -11.859 10.727 1 97.62 219 VAL A N 1
ATOM 1786 C CA . VAL A 1 219 ? -19.969 -11.82 11.977 1 97.62 219 VAL A CA 1
ATOM 1787 C C . VAL A 1 219 ? -19.234 -10.484 12.094 1 97.62 219 VAL A C 1
ATOM 1789 O O . VAL A 1 219 ? -19.172 -9.898 13.172 1 97.62 219 VAL A O 1
ATOM 1792 N N . ILE A 1 220 ? -18.641 -10 11.016 1 97.75 220 ILE A N 1
ATOM 1793 C CA . ILE A 1 220 ? -17.922 -8.727 11.008 1 97.75 220 ILE A CA 1
ATOM 1794 C C . ILE A 1 220 ? -18.875 -7.594 11.391 1 97.75 220 ILE A C 1
ATOM 1796 O O . ILE A 1 220 ? -18.562 -6.797 12.281 1 97.75 220 ILE A O 1
ATOM 1800 N N . PHE A 1 221 ? -20.016 -7.531 10.805 1 95.19 221 PHE A N 1
ATOM 1801 C CA . PHE A 1 221 ? -20.953 -6.438 11.078 1 95.19 221 PHE A CA 1
ATOM 1802 C C . PHE A 1 221 ? -21.609 -6.617 12.438 1 95.19 221 PHE A C 1
ATOM 1804 O O . PHE A 1 221 ? -21.953 -5.637 13.102 1 95.19 221 PHE A O 1
ATOM 1811 N N . GLY A 1 222 ? -21.766 -7.93 12.828 1 94.88 222 GLY A N 1
ATOM 1812 C CA . GLY A 1 222 ? -22.156 -8.148 14.211 1 94.88 222 GLY A CA 1
ATOM 1813 C C . GLY A 1 222 ? -21.156 -7.605 15.219 1 94.88 222 GLY A C 1
ATOM 1814 O O . GLY A 1 222 ? -21.547 -7.031 16.234 1 94.88 222 GLY A O 1
ATOM 1815 N N . ALA A 1 223 ? -19.922 -7.816 14.867 1 96.88 223 ALA A N 1
ATOM 1816 C CA . ALA A 1 223 ? -18.859 -7.293 15.734 1 96.88 223 ALA A CA 1
ATOM 1817 C C . ALA A 1 223 ? -18.922 -5.77 15.812 1 96.88 223 ALA A C 1
ATOM 1819 O O . ALA A 1 223 ? -18.797 -5.191 16.891 1 96.88 223 ALA A O 1
ATOM 1820 N N . PHE A 1 224 ? -19.094 -5.082 14.68 1 94.5 224 PHE A N 1
ATOM 1821 C CA . PHE A 1 224 ? -19.234 -3.627 14.672 1 94.5 224 PHE A CA 1
ATOM 1822 C C . PHE A 1 224 ? -20.453 -3.189 15.477 1 94.5 224 PHE A C 1
ATOM 1824 O O . PHE A 1 224 ? -20.391 -2.18 16.188 1 94.5 224 PHE A O 1
ATOM 1831 N N . GLY A 1 225 ? -21.531 -3.936 15.391 1 91.69 225 GLY A N 1
ATOM 1832 C CA . GLY A 1 225 ? -22.719 -3.639 16.172 1 91.69 225 GLY A CA 1
ATOM 1833 C C . GLY A 1 225 ? -22.484 -3.773 17.672 1 91.69 225 GLY A C 1
ATOM 1834 O O . GLY A 1 225 ? -22.922 -2.918 18.438 1 91.69 225 GLY A O 1
ATOM 1835 N N . ILE A 1 226 ? -21.781 -4.809 18.047 1 93.44 226 ILE A N 1
ATOM 1836 C CA . ILE A 1 226 ? -21.547 -5.094 19.453 1 93.44 226 ILE A CA 1
ATOM 1837 C C . ILE A 1 226 ? -20.656 -4.004 20.047 1 93.44 226 ILE A C 1
ATOM 1839 O O . ILE A 1 226 ? -20.938 -3.5 21.141 1 93.44 226 ILE A O 1
ATOM 1843 N N . ILE A 1 227 ? -19.594 -3.627 19.375 1 92.88 227 ILE A N 1
ATOM 1844 C CA . ILE A 1 227 ? -18.688 -2.631 19.938 1 92.88 227 ILE A CA 1
ATOM 1845 C C . ILE A 1 227 ? -19.406 -1.289 20.062 1 92.88 227 ILE A C 1
ATOM 1847 O O . ILE A 1 227 ? -19.188 -0.543 21.016 1 92.88 227 ILE A O 1
ATOM 1851 N N . GLU A 1 228 ? -20.203 -0.922 19.094 1 90.25 228 GLU A N 1
ATOM 1852 C CA . GLU A 1 228 ? -20.938 0.331 19.188 1 90.25 228 GLU A CA 1
ATOM 1853 C C . GLU A 1 228 ? -21.984 0.28 20.312 1 90.25 228 GLU A C 1
ATOM 1855 O O . GLU A 1 228 ? -22.266 1.296 20.953 1 90.25 228 GLU A O 1
ATOM 1860 N N . LEU A 1 229 ? -22.5 -0.904 20.531 1 89.75 229 LEU A N 1
ATOM 1861 C CA . LEU A 1 229 ? -23.406 -1.084 21.672 1 89.75 229 LEU A CA 1
ATOM 1862 C C . LEU A 1 229 ? -22.688 -0.857 22.984 1 89.75 229 LEU A C 1
ATOM 1864 O O . LEU A 1 229 ? -23.203 -0.184 23.875 1 89.75 229 LEU A O 1
ATOM 1868 N N . VAL A 1 230 ? -21.531 -1.399 23.031 1 89.75 230 VAL A N 1
ATOM 1869 C CA . VAL A 1 230 ? -20.719 -1.203 24.219 1 89.75 230 VAL A CA 1
ATOM 1870 C C . VAL A 1 230 ? -20.391 0.28 24.391 1 89.75 230 VAL A C 1
ATOM 1872 O O . VAL A 1 230 ? -20.484 0.823 25.484 1 89.75 230 VAL A O 1
ATOM 1875 N N . TYR A 1 231 ? -20.031 0.955 23.312 1 87.56 231 TYR A N 1
ATOM 1876 C CA . TYR A 1 231 ? -19.719 2.379 23.359 1 87.56 231 TYR A CA 1
ATOM 1877 C C . TYR A 1 231 ? -20.953 3.197 23.719 1 87.56 231 TYR A C 1
ATOM 1879 O O . TYR A 1 231 ? -20.828 4.258 24.344 1 87.56 231 TYR A O 1
ATOM 1887 N N . SER A 1 232 ? -22.141 2.703 23.406 1 86.75 232 SER A N 1
ATOM 1888 C CA . SER A 1 232 ? -23.375 3.422 23.672 1 86.75 232 SER A CA 1
ATOM 1889 C C . SER A 1 232 ? -23.672 3.465 25.172 1 86.75 232 SER A C 1
ATOM 1891 O O . SER A 1 232 ? -24.469 4.289 25.625 1 86.75 232 SER A O 1
ATOM 1893 N N . ILE A 1 233 ? -23.062 2.57 25.844 1 85.31 233 ILE A N 1
ATOM 1894 C CA . ILE A 1 233 ? -23.188 2.6 27.297 1 85.31 233 ILE A CA 1
ATOM 1895 C C . ILE A 1 233 ? -22.578 3.885 27.844 1 85.31 233 ILE A C 1
ATOM 1897 O O . ILE A 1 233 ? -23.109 4.48 28.797 1 85.31 233 ILE A O 1
ATOM 1901 N N . PHE A 1 234 ? -21.547 4.332 27.172 1 81.12 234 PHE A N 1
ATOM 1902 C CA . PHE A 1 234 ? -20.828 5.512 27.641 1 81.12 234 PHE A CA 1
ATOM 1903 C C . PHE A 1 234 ? -21.297 6.758 26.891 1 81.12 234 PHE A C 1
ATOM 1905 O O . PHE A 1 234 ? -21.219 7.867 27.422 1 81.12 234 PHE A O 1
ATOM 1912 N N . ILE A 1 235 ? -21.703 6.582 25.703 1 80.56 235 ILE A N 1
ATOM 1913 C CA . ILE A 1 235 ? -22.188 7.676 24.859 1 80.56 235 ILE A CA 1
ATOM 1914 C C . ILE A 1 235 ? -23.703 7.582 24.703 1 80.56 235 ILE A C 1
ATOM 1916 O O . ILE A 1 235 ? -24.203 6.875 23.828 1 80.56 235 ILE A O 1
ATOM 1920 N N . LYS A 1 236 ? -24.344 8.312 25.359 1 77.75 236 LYS A N 1
ATOM 1921 C CA . LYS A 1 236 ? -25.797 8.156 25.516 1 77.75 236 LYS A CA 1
ATOM 1922 C C . LYS A 1 236 ? -26.516 8.43 24.203 1 77.75 236 LYS A C 1
ATOM 1924 O O . LYS A 1 236 ? -27.484 7.742 23.859 1 77.75 236 LYS A O 1
ATOM 1929 N N . TRP A 1 237 ? -26.062 9.461 23.484 1 76.19 237 TRP A N 1
ATOM 1930 C CA . TRP A 1 237 ? -26.812 9.82 22.281 1 76.19 237 TRP A CA 1
ATOM 1931 C C . TRP A 1 237 ? -26.672 8.742 21.219 1 76.19 237 TRP A C 1
ATOM 1933 O O . TRP A 1 237 ? -27.469 8.672 20.281 1 76.19 237 TRP A O 1
ATOM 1943 N N . LEU A 1 238 ? -25.719 7.883 21.359 1 80.88 238 LEU A N 1
ATOM 1944 C CA . LEU A 1 238 ? -25.469 6.816 20.406 1 80.88 238 LEU A CA 1
ATOM 1945 C C . LEU A 1 238 ? -26.5 5.711 20.516 1 80.88 238 LEU A C 1
ATOM 1947 O O . LEU A 1 238 ? -26.734 4.961 19.562 1 80.88 238 LEU A O 1
ATOM 1951 N N . ARG A 1 239 ? -27.188 5.648 21.625 1 82.81 239 ARG A N 1
ATOM 1952 C CA . ARG A 1 239 ? -28.125 4.562 21.906 1 82.81 239 ARG A CA 1
ATOM 1953 C C . ARG A 1 239 ? -29.312 4.598 20.953 1 82.81 239 ARG A C 1
ATOM 1955 O O . ARG A 1 239 ? -29.656 3.586 20.344 1 82.81 239 ARG A O 1
ATOM 1962 N N . LYS A 1 240 ? -29.844 5.715 20.875 1 80.25 240 LYS A N 1
ATOM 1963 C CA . LYS A 1 240 ? -31 5.848 20 1 80.25 240 LYS A CA 1
ATOM 1964 C C . LYS A 1 240 ? -30.594 5.594 18.547 1 80.25 240 LYS A C 1
ATOM 1966 O O . LYS A 1 240 ? -31.328 4.934 17.797 1 80.25 240 LYS A O 1
ATOM 1971 N N . LEU A 1 241 ? -29.516 6.133 18.188 1 80.44 241 LEU A N 1
ATOM 1972 C CA . LEU A 1 241 ? -29.031 5.949 16.828 1 80.44 241 LEU A CA 1
ATOM 1973 C C . LEU A 1 241 ? -28.781 4.473 16.531 1 80.44 241 LEU A C 1
ATOM 1975 O O . LEU A 1 241 ? -29.156 3.98 15.461 1 80.44 241 LEU A O 1
ATOM 1979 N N . LEU A 1 242 ? -28.219 3.783 17.5 1 84.62 242 LEU A N 1
ATOM 1980 C CA . LEU A 1 242 ? -27.875 2.375 17.312 1 84.62 242 LEU A CA 1
ATOM 1981 C C . LEU A 1 242 ? -29.141 1.524 17.234 1 84.62 242 LEU A C 1
ATOM 1983 O O . LEU A 1 242 ? -29.203 0.563 16.453 1 84.62 242 LEU A O 1
ATOM 1987 N N . LEU A 1 243 ? -30.078 1.856 18.062 1 83.5 243 LEU A N 1
ATOM 1988 C CA . LEU A 1 243 ? -31.328 1.116 18.047 1 83.5 243 LEU A CA 1
ATOM 1989 C C . LEU A 1 243 ? -32 1.247 16.688 1 83.5 243 LEU A C 1
ATOM 1991 O O . LEU A 1 243 ? -32.438 0.249 16.109 1 83.5 243 LEU A O 1
ATOM 1995 N N . PHE A 1 244 ? -32.062 2.381 16.219 1 83.12 244 PHE A N 1
ATOM 1996 C CA . PHE A 1 244 ? -32.688 2.615 14.93 1 83.12 244 PHE A CA 1
ATOM 1997 C C . PHE A 1 244 ? -31.906 1.952 13.812 1 83.12 244 PHE A C 1
ATOM 1999 O O . PHE A 1 244 ? -32.5 1.381 12.883 1 83.12 244 PHE A O 1
ATOM 2006 N N . GLN A 1 245 ? -30.625 2.078 13.859 1 85.06 245 GLN A N 1
ATOM 2007 C CA . GLN A 1 245 ? -29.766 1.453 12.859 1 85.06 245 GLN A CA 1
ATOM 2008 C C . GLN A 1 245 ? -29.938 -0.063 12.852 1 85.06 245 GLN A C 1
ATOM 2010 O O . GLN A 1 245 ? -29.969 -0.686 11.789 1 85.06 245 GLN A O 1
ATOM 2015 N N . THR A 1 246 ? -30.047 -0.611 14.039 1 86.75 246 THR A N 1
ATOM 2016 C CA . THR A 1 246 ? -30.203 -2.057 14.156 1 86.75 246 THR A CA 1
ATOM 2017 C C . THR A 1 246 ? -31.531 -2.508 13.578 1 86.75 246 THR A C 1
ATOM 2019 O O . THR A 1 246 ? -31.609 -3.518 12.875 1 86.75 246 THR A O 1
ATOM 2022 N N . ILE A 1 247 ? -32.531 -1.773 13.805 1 87.06 247 ILE A N 1
ATOM 2023 C CA . ILE A 1 247 ? -33.875 -2.107 13.297 1 87.06 247 ILE A CA 1
ATOM 2024 C C . ILE A 1 247 ? -33.875 -2.023 11.773 1 87.06 247 ILE A C 1
ATOM 2026 O O . ILE A 1 247 ? -34.406 -2.898 11.094 1 87.06 247 ILE A O 1
ATOM 2030 N N . LEU A 1 248 ? -33.281 -1.034 11.281 1 87.06 248 LEU A N 1
ATOM 2031 C CA . LEU A 1 248 ? -33.25 -0.822 9.836 1 87.06 248 LEU A CA 1
ATOM 2032 C C . LEU A 1 248 ? -32.438 -1.901 9.148 1 87.06 248 LEU A C 1
ATOM 2034 O O . LEU A 1 248 ? -32.656 -2.209 7.977 1 87.06 248 LEU A O 1
ATOM 2038 N N . ARG A 1 249 ? -31.469 -2.49 9.867 1 90.38 249 ARG A N 1
ATOM 2039 C CA . ARG A 1 249 ? -30.578 -3.467 9.266 1 90.38 249 ARG A CA 1
ATOM 2040 C C . ARG A 1 249 ? -31.141 -4.879 9.375 1 90.38 249 ARG A C 1
ATOM 2042 O O . ARG A 1 249 ? -30.656 -5.801 8.719 1 90.38 249 ARG A O 1
ATOM 2049 N N . LEU A 1 250 ? -32.188 -5.105 10.109 1 92.12 250 LEU A N 1
ATOM 2050 C CA . LEU A 1 250 ? -32.781 -6.43 10.352 1 92.12 250 LEU A CA 1
ATOM 2051 C C . LEU A 1 250 ? -33.219 -7.082 9.055 1 92.12 250 LEU A C 1
ATOM 2053 O O . LEU A 1 250 ? -32.938 -8.258 8.812 1 92.12 250 LEU A O 1
ATOM 2057 N N . PRO A 1 251 ? -33.875 -6.301 8.18 1 93.12 251 PRO A N 1
ATOM 2058 C CA . PRO A 1 251 ? -34.25 -6.922 6.91 1 93.12 251 PRO A CA 1
ATOM 2059 C C . PRO A 1 251 ? -33.062 -7.398 6.105 1 93.12 251 PRO A C 1
ATOM 2061 O O . PRO A 1 251 ? -33.125 -8.453 5.465 1 93.12 251 PRO A O 1
ATOM 2064 N N . SER A 1 252 ? -32.031 -6.594 6.074 1 94.06 252 SER A N 1
ATOM 2065 C CA . SER A 1 252 ? -30.844 -6.996 5.363 1 94.06 252 SER A CA 1
ATOM 2066 C C . SER A 1 252 ? -30.25 -8.273 5.957 1 94.06 252 SER A C 1
ATOM 2068 O O . SER A 1 252 ? -29.828 -9.164 5.223 1 94.06 252 SER A O 1
ATOM 2070 N N . ILE A 1 253 ? -30.25 -8.398 7.25 1 94.56 253 ILE A N 1
ATOM 2071 C CA . ILE A 1 253 ? -29.719 -9.586 7.918 1 94.56 253 ILE A CA 1
ATOM 2072 C C . ILE A 1 253 ? -30.547 -10.805 7.543 1 94.56 253 ILE A C 1
ATOM 2074 O O . ILE A 1 253 ? -30 -11.867 7.246 1 94.56 253 ILE A O 1
ATOM 2078 N N . ALA A 1 254 ? -31.797 -10.609 7.504 1 95.56 254 ALA A N 1
ATOM 2079 C CA . ALA A 1 254 ? -32.688 -11.703 7.148 1 95.56 254 ALA A CA 1
ATOM 2080 C C . ALA A 1 254 ? -32.438 -12.164 5.711 1 95.56 254 ALA A C 1
ATOM 2082 O O . ALA A 1 254 ? -32.469 -13.359 5.43 1 95.56 254 ALA A O 1
ATOM 2083 N N . LEU A 1 255 ? -32.25 -11.234 4.879 1 95.75 255 LEU A N 1
ATOM 2084 C CA . LEU A 1 255 ? -32 -11.562 3.477 1 95.75 255 LEU A CA 1
ATOM 2085 C C . LEU A 1 255 ? -30.656 -12.258 3.301 1 95.75 255 LEU A C 1
ATOM 2087 O O . LEU A 1 255 ? -30.531 -13.172 2.49 1 95.75 255 LEU A O 1
ATOM 2091 N N . TRP A 1 256 ? -29.656 -11.852 4.035 1 95.75 256 TRP A N 1
ATOM 2092 C CA . TRP A 1 256 ? -28.359 -12.523 3.992 1 95.75 256 TRP A CA 1
ATOM 2093 C C . TRP A 1 256 ? -28.469 -13.969 4.469 1 95.75 256 TRP A C 1
ATOM 2095 O O . TRP A 1 256 ? -27.922 -14.875 3.848 1 95.75 256 TRP A O 1
ATOM 2105 N N . VAL A 1 257 ? -29.219 -14.148 5.527 1 95.81 257 VAL A N 1
ATOM 2106 C CA . VAL A 1 257 ? -29.391 -15.492 6.074 1 95.81 257 VAL A CA 1
ATOM 2107 C C . VAL A 1 257 ? -30.172 -16.359 5.078 1 95.81 257 VAL A C 1
ATOM 2109 O O . VAL A 1 257 ? -29.844 -17.531 4.883 1 95.81 257 VAL A O 1
ATOM 2112 N N . ALA A 1 258 ? -31.125 -15.766 4.426 1 95.88 258 ALA A N 1
ATOM 2113 C CA . ALA A 1 258 ? -31.875 -16.469 3.391 1 95.88 258 ALA A CA 1
ATOM 2114 C C . ALA A 1 258 ? -30.969 -16.859 2.227 1 95.88 258 ALA A C 1
ATOM 2116 O O . ALA A 1 258 ? -31.109 -17.953 1.655 1 95.88 258 ALA A O 1
ATOM 2117 N N . ALA A 1 259 ? -30.078 -16 1.897 1 94.94 259 ALA A N 1
ATOM 2118 C CA . ALA A 1 259 ? -29.156 -16.25 0.788 1 94.94 259 ALA A CA 1
ATOM 2119 C C . ALA A 1 259 ? -28.266 -17.438 1.075 1 94.94 259 ALA A C 1
ATOM 2121 O O . ALA A 1 259 ? -27.859 -18.156 0.156 1 94.94 259 ALA A O 1
ATOM 2122 N N . ILE A 1 260 ? -27.875 -17.672 2.326 1 94.56 260 ILE A N 1
ATOM 2123 C CA . ILE A 1 260 ? -27.031 -18.797 2.719 1 94.56 260 ILE A CA 1
ATOM 2124 C C . ILE A 1 260 ? -27.75 -20.109 2.424 1 94.56 260 ILE A C 1
ATOM 2126 O O . ILE A 1 260 ? -27.141 -21.062 1.946 1 94.56 260 ILE A O 1
ATOM 2130 N N . LYS A 1 261 ? -29.031 -20.125 2.561 1 93.69 261 LYS A N 1
ATOM 2131 C CA . LYS A 1 261 ? -29.797 -21.359 2.469 1 93.69 261 LYS A CA 1
ATOM 2132 C C . LYS A 1 261 ? -30.234 -21.641 1.03 1 93.69 261 LYS A C 1
ATOM 2134 O O . LYS A 1 261 ? -30.469 -22.797 0.657 1 93.69 261 LYS A O 1
ATOM 2139 N N . ILE A 1 262 ? -30.312 -20.594 0.242 1 92.81 262 ILE A N 1
ATOM 2140 C CA . ILE A 1 262 ? -30.75 -20.75 -1.142 1 92.81 262 ILE A CA 1
ATOM 2141 C C . ILE A 1 262 ? -29.562 -21.172 -2.01 1 92.81 262 ILE A C 1
ATOM 2143 O O . ILE A 1 262 ? -28.531 -20.5 -2.018 1 92.81 262 ILE A O 1
ATOM 2147 N N . PRO A 1 263 ? -29.672 -22.266 -2.691 1 89.25 263 PRO A N 1
ATOM 2148 C CA . PRO A 1 263 ? -28.531 -22.781 -3.455 1 89.25 263 PRO A CA 1
ATOM 2149 C C . PRO A 1 263 ? -28.359 -22.062 -4.793 1 89.25 263 PRO A C 1
ATOM 2151 O O . PRO A 1 263 ? -29.328 -21.625 -5.402 1 89.25 263 PRO A O 1
ATOM 2154 N N . GLY A 1 264 ? -27.094 -21.891 -5.211 1 81.81 264 GLY A N 1
ATOM 2155 C CA . GLY A 1 264 ? -26.719 -21.516 -6.562 1 81.81 264 GLY A CA 1
ATOM 2156 C C . GLY A 1 264 ? -27.062 -20.078 -6.898 1 81.81 264 GLY A C 1
ATOM 2157 O O . GLY A 1 264 ? -26.906 -19.188 -6.062 1 81.81 264 GLY A O 1
ATOM 2158 N N . ALA A 1 265 ? -27.516 -19.906 -8.125 1 79.38 265 ALA A N 1
ATOM 2159 C CA . ALA A 1 265 ? -27.766 -18.578 -8.711 1 79.38 265 ALA A CA 1
ATOM 2160 C C . ALA A 1 265 ? -29.047 -17.969 -8.164 1 79.38 265 ALA A C 1
ATOM 2162 O O . ALA A 1 265 ? -29.234 -16.75 -8.258 1 79.38 265 ALA A O 1
ATOM 2163 N N . ARG A 1 266 ? -29.844 -18.766 -7.523 1 85.5 266 ARG A N 1
ATOM 2164 C CA . ARG A 1 266 ? -31.094 -18.25 -6.961 1 85.5 266 ARG A CA 1
ATOM 2165 C C . ARG A 1 266 ? -30.828 -17.328 -5.781 1 85.5 266 ARG A C 1
ATOM 2167 O O . ARG A 1 266 ? -31.688 -16.547 -5.387 1 85.5 266 ARG A O 1
ATOM 2174 N N . ALA A 1 267 ? -29.641 -17.5 -5.309 1 90.88 267 ALA A N 1
ATOM 2175 C CA . ALA A 1 267 ? -29.281 -16.688 -4.152 1 90.88 267 ALA A CA 1
ATOM 2176 C C . ALA A 1 267 ? -29.016 -15.242 -4.57 1 90.88 267 ALA A C 1
ATOM 2178 O O . ALA A 1 267 ? -28.906 -14.352 -3.721 1 90.88 267 ALA A O 1
ATOM 2179 N N . ILE A 1 268 ? -29.047 -14.938 -5.844 1 89.75 268 ILE A N 1
ATOM 2180 C CA . ILE A 1 268 ? -28.734 -13.602 -6.348 1 89.75 268 ILE A CA 1
ATOM 2181 C C . ILE A 1 268 ? -29.812 -12.617 -5.887 1 89.75 268 ILE A C 1
ATOM 2183 O O . ILE A 1 268 ? -29.516 -11.5 -5.484 1 89.75 268 ILE A O 1
ATOM 2187 N N . GLY A 1 269 ? -31.016 -13.047 -5.914 1 90 269 GLY A N 1
ATOM 2188 C CA . GLY A 1 269 ? -32.125 -12.195 -5.5 1 90 269 GLY A CA 1
ATOM 2189 C C . GLY A 1 269 ? -31.953 -11.656 -4.09 1 90 269 GLY A C 1
ATOM 2190 O O . GLY A 1 269 ? -31.844 -10.445 -3.891 1 90 269 GLY A O 1
ATOM 2191 N N . PRO A 1 270 ? -31.875 -12.609 -3.178 1 93.75 270 PRO A N 1
ATOM 2192 C CA . PRO A 1 270 ? -31.703 -12.156 -1.795 1 93.75 270 PRO A CA 1
ATOM 2193 C C . PRO A 1 270 ? -30.422 -11.352 -1.594 1 93.75 270 PRO A C 1
ATOM 2195 O O . PRO A 1 270 ? -30.375 -10.438 -0.771 1 93.75 270 PRO A O 1
ATOM 2198 N N . VAL A 1 271 ? -29.406 -11.688 -2.264 1 92.88 271 VAL A N 1
ATOM 2199 C CA . VAL A 1 271 ? -28.141 -10.961 -2.127 1 92.88 271 VAL A CA 1
ATOM 2200 C C . VAL A 1 271 ? -28.312 -9.531 -2.629 1 92.88 271 VAL A C 1
ATOM 2202 O O . VAL A 1 271 ? -27.859 -8.586 -1.981 1 92.88 271 VAL A O 1
ATOM 2205 N N . VAL A 1 272 ? -28.969 -9.367 -3.723 1 92 272 VAL A N 1
ATOM 2206 C CA . VAL A 1 272 ? -29.234 -8.039 -4.266 1 92 272 VAL A CA 1
ATOM 2207 C C . VAL A 1 272 ? -30.125 -7.258 -3.299 1 92 272 VAL A C 1
ATOM 2209 O O . VAL A 1 272 ? -29.844 -6.098 -2.994 1 92 272 VAL A O 1
ATOM 2212 N N . GLY A 1 273 ? -31.125 -7.938 -2.84 1 92.31 273 GLY A N 1
ATOM 2213 C CA . GLY A 1 273 ? -32 -7.301 -1.878 1 92.31 273 GLY A CA 1
ATOM 2214 C C . GLY A 1 273 ? -31.297 -6.855 -0.615 1 92.31 273 GLY A C 1
ATOM 2215 O O . GLY A 1 273 ? -31.516 -5.738 -0.134 1 92.31 273 GLY A O 1
ATOM 2216 N N . ALA A 1 274 ? -30.438 -7.676 -0.115 1 94.19 274 ALA A N 1
ATOM 2217 C CA . ALA A 1 274 ? -29.672 -7.359 1.096 1 94.19 274 ALA A CA 1
ATOM 2218 C C . ALA A 1 274 ? -28.734 -6.18 0.866 1 94.19 274 ALA A C 1
ATOM 2220 O O . ALA A 1 274 ? -28.641 -5.281 1.707 1 94.19 274 ALA A O 1
ATOM 2221 N N . THR A 1 275 ? -28.094 -6.184 -0.255 1 90.56 275 THR A N 1
ATOM 2222 C CA . THR A 1 275 ? -27.156 -5.125 -0.592 1 90.56 275 THR A CA 1
ATOM 2223 C C . THR A 1 275 ? -27.875 -3.785 -0.734 1 90.56 275 THR A C 1
ATOM 2225 O O . THR A 1 275 ? -27.422 -2.771 -0.2 1 90.56 275 THR A O 1
ATOM 2228 N N . VAL A 1 276 ? -28.969 -3.791 -1.38 1 88.75 276 VAL A N 1
ATOM 2229 C CA . VAL A 1 276 ? -29.734 -2.57 -1.58 1 88.75 276 VAL A CA 1
ATOM 2230 C C . VAL A 1 276 ? -30.219 -2.037 -0.233 1 88.75 276 VAL A C 1
ATOM 2232 O O . VAL A 1 276 ? -30.109 -0.842 0.046 1 88.75 276 VAL A O 1
ATOM 2235 N N . CYS A 1 277 ? -30.641 -2.9 0.602 1 89.5 277 CYS A N 1
ATOM 2236 C CA . CYS A 1 277 ? -31.109 -2.51 1.926 1 89.5 277 CYS A CA 1
ATOM 2237 C C . CYS A 1 277 ? -29.984 -1.897 2.746 1 89.5 277 CYS A C 1
ATOM 2239 O O . CYS A 1 277 ? -30.188 -0.921 3.467 1 89.5 277 CYS A O 1
ATOM 2241 N N . GLU A 1 278 ? -28.891 -2.451 2.615 1 87 278 GLU A N 1
ATOM 2242 C CA . GLU A 1 278 ? -27.734 -1.987 3.387 1 87 278 GLU A CA 1
ATOM 2243 C C . GLU A 1 278 ? -27.312 -0.585 2.959 1 87 278 GLU A C 1
ATOM 2245 O O . GLU A 1 278 ? -26.969 0.251 3.799 1 87 278 GLU A O 1
ATOM 2250 N N . TYR A 1 279 ? -27.312 -0.298 1.713 1 82.69 279 TYR A N 1
ATOM 2251 C CA . TYR A 1 279 ? -26.844 0.987 1.214 1 82.69 279 TYR A CA 1
ATOM 2252 C C . TYR A 1 279 ? -27.922 2.051 1.322 1 82.69 279 TYR A C 1
ATOM 2254 O O . TYR A 1 279 ? -27.625 3.25 1.321 1 82.69 279 TYR A O 1
ATOM 2262 N N . PHE A 1 280 ? -29.094 1.638 1.529 1 82.19 280 PHE A N 1
ATOM 2263 C CA . PHE A 1 280 ? -30.203 2.578 1.701 1 82.19 280 PHE A CA 1
ATOM 2264 C C . PHE A 1 280 ? -30.328 2.998 3.16 1 82.19 280 PHE A C 1
ATOM 2266 O O . PHE A 1 280 ? -30.891 4.059 3.459 1 82.19 280 PHE A O 1
ATOM 2273 N N . CYS A 1 281 ? -29.75 2.23 4.043 1 80.44 281 CYS A N 1
ATOM 2274 C CA . CYS A 1 281 ? -29.875 2.49 5.473 1 80.44 281 CYS A CA 1
ATOM 2275 C C . CYS A 1 281 ? -29.312 3.855 5.828 1 80.44 281 CYS A C 1
ATOM 2277 O O . CYS A 1 281 ? -29.984 4.68 6.445 1 80.44 281 CYS A O 1
ATOM 2279 N N . PRO A 1 282 ? -28.062 4.121 5.402 1 75.88 282 PRO A N 1
ATOM 2280 C CA . PRO A 1 282 ? -27.531 5.445 5.738 1 75.88 282 PRO A CA 1
ATOM 2281 C C . PRO A 1 282 ? -28.344 6.578 5.105 1 75.88 282 PRO A C 1
ATOM 2283 O O . PRO A 1 282 ? -28.438 7.668 5.68 1 75.88 282 PRO A O 1
ATOM 2286 N N . ILE A 1 283 ? -28.953 6.344 3.984 1 77.38 283 ILE A N 1
ATOM 2287 C CA . ILE A 1 283 ? -29.766 7.352 3.305 1 77.38 283 ILE A CA 1
ATOM 2288 C C . ILE A 1 283 ? -31.031 7.637 4.117 1 77.38 283 ILE A C 1
ATOM 2290 O O . ILE A 1 283 ? -31.422 8.789 4.27 1 77.38 283 ILE A O 1
ATOM 2294 N N . ILE A 1 284 ? -31.562 6.652 4.66 1 78.69 284 ILE A N 1
ATOM 2295 C CA . ILE A 1 284 ? -32.781 6.793 5.473 1 78.69 284 ILE A CA 1
ATOM 2296 C C . ILE A 1 284 ? -32.438 7.508 6.777 1 78.69 284 ILE A C 1
ATOM 2298 O O . ILE A 1 284 ? -33.188 8.359 7.238 1 78.69 284 ILE A O 1
ATOM 2302 N N . LEU A 1 285 ? -31.312 7.168 7.281 1 75.44 285 LEU A N 1
ATOM 2303 C CA . LEU A 1 285 ? -30.891 7.754 8.555 1 75.44 285 LEU A CA 1
ATOM 2304 C C . LEU A 1 285 ? -30.625 9.25 8.398 1 75.44 285 LEU A C 1
ATOM 2306 O O . LEU A 1 285 ? -30.844 10.023 9.328 1 75.44 285 LEU A O 1
ATOM 2310 N N . ASP A 1 286 ? -30.125 9.672 7.258 1 71.62 286 ASP A N 1
ATOM 2311 C CA . ASP A 1 286 ? -29.812 11.07 7.02 1 71.62 286 ASP A CA 1
ATOM 2312 C C . ASP A 1 286 ? -31.016 11.82 6.449 1 71.62 286 ASP A C 1
ATOM 2314 O O . ASP A 1 286 ? -30.969 13.031 6.25 1 71.62 286 ASP A O 1
ATOM 2318 N N . SER A 1 287 ? -32.094 11.156 6.281 1 73.81 287 SER A N 1
ATOM 2319 C CA . SER A 1 287 ? -33.281 11.758 5.688 1 73.81 287 SER A CA 1
ATOM 2320 C C . SER A 1 287 ? -34.031 12.625 6.703 1 73.81 287 SER A C 1
ATOM 2322 O O . SER A 1 287 ? -33.938 12.383 7.91 1 73.81 287 SER A O 1
ATOM 2324 N N . PRO A 1 288 ? -34.594 13.68 6.168 1 72.38 288 PRO A N 1
ATOM 2325 C CA . PRO A 1 288 ? -35.375 14.57 7.039 1 72.38 288 PRO A CA 1
ATOM 2326 C C . PRO A 1 288 ? -36.469 13.836 7.809 1 72.38 288 PRO A C 1
ATOM 2328 O O . PRO A 1 288 ? -36.812 14.25 8.914 1 72.38 288 PRO A O 1
ATOM 2331 N N . MET A 1 289 ? -36.938 12.773 7.223 1 70.31 289 MET A N 1
ATOM 2332 C CA . MET A 1 289 ? -37.969 12 7.902 1 70.31 289 MET A CA 1
ATOM 2333 C C . MET A 1 289 ? -37.469 11.438 9.219 1 70.31 289 MET A C 1
ATOM 2335 O O . MET A 1 289 ? -38.188 11.445 10.227 1 70.31 289 MET A O 1
ATOM 2339 N N . THR A 1 290 ? -36.219 10.875 9.195 1 72.75 290 THR A N 1
ATOM 2340 C CA . THR A 1 290 ? -35.625 10.312 10.391 1 72.75 290 THR A CA 1
ATOM 2341 C C . THR A 1 290 ? -35.281 11.406 11.398 1 72.75 290 THR A C 1
ATOM 2343 O O . THR A 1 290 ? -35.375 11.188 12.609 1 72.75 290 THR A O 1
ATOM 2346 N N . GLU A 1 291 ? -34.875 12.523 10.836 1 70.69 291 GLU A N 1
ATOM 2347 C CA . GLU A 1 291 ? -34.594 13.656 11.727 1 70.69 291 GLU A CA 1
ATOM 2348 C C . GLU A 1 291 ? -35.844 14.031 12.516 1 70.69 291 GLU A C 1
ATOM 2350 O O . GLU A 1 291 ? -35.75 14.453 13.672 1 70.69 291 GLU A O 1
ATOM 2355 N N . LYS A 1 292 ? -36.969 13.938 11.859 1 68.44 292 LYS A N 1
ATOM 2356 C CA . LYS A 1 292 ? -38.219 14.258 12.516 1 68.44 292 LYS A CA 1
ATOM 2357 C C . LYS A 1 292 ? -38.594 13.188 13.539 1 68.44 292 LYS A C 1
ATOM 2359 O O . LYS A 1 292 ? -39.125 13.508 14.609 1 68.44 292 LYS A O 1
ATOM 2364 N N . LEU A 1 293 ? -38.312 12.039 13.156 1 65.38 293 LEU A N 1
ATOM 2365 C CA . LEU A 1 293 ? -38.719 10.914 14 1 65.38 293 LEU A CA 1
ATOM 2366 C C . LEU A 1 293 ? -37.781 10.758 15.188 1 65.38 293 LEU A C 1
ATOM 2368 O O . LEU A 1 293 ? -38.188 10.312 16.266 1 65.38 293 LEU A O 1
ATOM 2372 N N . LEU A 1 294 ? -36.469 10.992 14.898 1 62.22 294 LEU A N 1
ATOM 2373 C CA . LEU A 1 294 ? -35.469 10.883 15.938 1 62.22 294 LEU A CA 1
ATOM 2374 C C . LEU A 1 294 ? -34.75 12.211 16.156 1 62.22 294 LEU A C 1
ATOM 2376 O O . LEU A 1 294 ? -33.688 12.469 15.555 1 62.22 294 LEU A O 1
ATOM 2380 N N . PRO A 1 295 ? -35.5 13.078 16.75 1 58.03 295 PRO A N 1
ATOM 2381 C CA . PRO A 1 295 ? -34.844 14.359 17.016 1 58.03 295 PRO A CA 1
ATOM 2382 C C . PRO A 1 295 ? -33.469 14.188 17.672 1 58.03 295 PRO A C 1
ATOM 2384 O O . PRO A 1 295 ? -33.375 14.219 18.906 1 58.03 295 PRO A O 1
ATOM 2387 N N . ILE A 1 296 ? -32.625 13.43 16.938 1 59.25 296 ILE A N 1
ATOM 2388 C CA . ILE A 1 296 ? -31.297 13.234 17.484 1 59.25 296 ILE A CA 1
ATOM 2389 C C . ILE A 1 296 ? -30.469 14.516 17.312 1 59.25 296 ILE A C 1
ATOM 2391 O O . ILE A 1 296 ? -30.234 14.945 16.172 1 59.25 296 ILE A O 1
ATOM 2395 N N . GLU A 1 297 ? -30.422 15.281 18.344 1 57.59 297 GLU A N 1
ATOM 2396 C CA . GLU A 1 297 ? -29.672 16.531 18.359 1 57.59 297 GLU A CA 1
ATOM 2397 C C . GLU A 1 297 ? -28.203 16.297 18 1 57.59 297 GLU A C 1
ATOM 2399 O O . GLU A 1 297 ? -27.531 17.203 17.5 1 57.59 297 GLU A O 1
ATOM 2404 N N . VAL A 1 298 ? -27.766 15.031 18.219 1 62.03 298 VAL A N 1
ATOM 2405 C CA . VAL A 1 298 ? -26.344 14.797 18.031 1 62.03 298 VAL A CA 1
ATOM 2406 C C . VAL A 1 298 ? -26.125 13.734 16.953 1 62.03 298 VAL A C 1
ATOM 2408 O O . VAL A 1 298 ? -26.797 12.688 16.969 1 62.03 298 VAL A O 1
ATOM 2411 N N . LYS A 1 299 ? -25.531 14.141 15.859 1 67.38 299 LYS A N 1
ATOM 2412 C CA . LYS A 1 299 ? -25.172 13.188 14.812 1 67.38 299 LYS A CA 1
ATOM 2413 C C . LYS A 1 299 ? -23.656 12.977 14.758 1 67.38 299 LYS A C 1
ATOM 2415 O O . LYS A 1 299 ? -22.906 13.727 15.359 1 67.38 299 LYS A O 1
ATOM 2420 N N . LYS A 1 300 ? -23.344 11.828 14.219 1 69.19 300 LYS A N 1
ATOM 2421 C CA . LYS A 1 300 ? -21.922 11.562 14.023 1 69.19 300 LYS A CA 1
ATOM 2422 C C . LYS A 1 300 ? -21.312 12.57 13.047 1 69.19 300 LYS A C 1
ATOM 2424 O O . LYS A 1 300 ? -21.922 12.93 12.047 1 69.19 300 LYS A O 1
ATOM 2429 N N . ALA A 1 301 ? -20.25 13.219 13.5 1 69.5 301 ALA A N 1
ATOM 2430 C CA . ALA A 1 301 ? -19.5 14.102 12.602 1 69.5 301 ALA A CA 1
ATOM 2431 C C . ALA A 1 301 ? -18.281 13.398 12.023 1 69.5 301 ALA A C 1
ATOM 2433 O O . ALA A 1 301 ? -17.672 12.562 12.688 1 69.5 301 ALA A O 1
ATOM 2434 N N . LEU A 1 302 ? -18.094 13.641 10.812 1 74.38 302 LEU A N 1
ATOM 2435 C CA . LEU A 1 302 ? -17.031 13 10.039 1 74.38 302 LEU A CA 1
ATOM 2436 C C . LEU A 1 302 ? -15.805 13.891 9.961 1 74.38 302 LEU A C 1
ATOM 2438 O O . LEU A 1 302 ? -15.922 15.102 9.766 1 74.38 302 LEU A O 1
ATOM 2442 N N . ASP A 1 303 ? -14.656 13.336 10.383 1 77.69 303 ASP A N 1
ATOM 2443 C CA . ASP A 1 303 ? -13.422 13.977 9.961 1 77.69 303 ASP A CA 1
ATOM 2444 C C . ASP A 1 303 ? -13.25 13.898 8.445 1 77.69 303 ASP A C 1
ATOM 2446 O O . ASP A 1 303 ? -12.812 12.875 7.918 1 77.69 303 ASP A O 1
ATOM 2450 N N . VAL A 1 304 ? -13.57 15 7.844 1 80.94 304 VAL A N 1
ATOM 2451 C CA . VAL A 1 304 ? -13.672 15.039 6.391 1 80.94 304 VAL A CA 1
ATOM 2452 C C . VAL A 1 304 ? -12.289 14.859 5.77 1 80.94 304 VAL A C 1
ATOM 2454 O O . VAL A 1 304 ? -12.148 14.203 4.734 1 80.94 304 VAL A O 1
ATOM 2457 N N . HIS A 1 305 ? -11.297 15.398 6.34 1 81.56 305 HIS A N 1
ATOM 2458 C CA . HIS A 1 305 ? -9.938 15.273 5.816 1 81.56 305 HIS A CA 1
ATOM 2459 C C . HIS A 1 305 ? -9.477 13.82 5.832 1 81.56 305 HIS A C 1
ATOM 2461 O O . HIS A 1 305 ? -8.914 13.328 4.852 1 81.56 305 HIS A O 1
ATOM 2467 N N . HIS A 1 306 ? -9.742 13.227 6.977 1 84.88 306 HIS A N 1
ATOM 2468 C CA . HIS A 1 306 ? -9.391 11.812 7.07 1 84.88 306 HIS A CA 1
ATOM 2469 C C . HIS A 1 306 ? -10.188 10.984 6.062 1 84.88 306 HIS A C 1
ATOM 2471 O O . HIS A 1 306 ? -9.641 10.07 5.445 1 84.88 306 HIS A O 1
ATOM 2477 N N . PHE A 1 307 ? -11.398 11.352 5.941 1 87.06 307 PHE A N 1
ATOM 2478 C CA . PHE A 1 307 ? -12.266 10.648 5.012 1 87.06 307 PHE A CA 1
ATOM 2479 C C . PHE A 1 307 ? -11.75 10.781 3.582 1 87.06 307 PHE A C 1
ATOM 2481 O O . PHE A 1 307 ? -11.633 9.789 2.863 1 87.06 307 PHE A O 1
ATOM 2488 N N . GLN A 1 308 ? -11.375 11.938 3.191 1 89.62 308 GLN A N 1
ATOM 2489 C CA . GLN A 1 308 ? -10.844 12.188 1.854 1 89.62 308 GLN A CA 1
ATOM 2490 C C . GLN A 1 308 ? -9.523 11.445 1.639 1 89.62 308 GLN A C 1
ATOM 2492 O O . GLN A 1 308 ? -9.305 10.859 0.578 1 89.62 308 GLN A O 1
ATOM 2497 N N . SER A 1 309 ? -8.703 11.5 2.598 1 89.56 309 SER A N 1
ATOM 2498 C CA . SER A 1 309 ? -7.41 10.828 2.506 1 89.56 309 SER A CA 1
ATOM 2499 C C . SER A 1 309 ? -7.59 9.32 2.344 1 89.56 309 SER A C 1
ATOM 2501 O O . SER A 1 309 ? -6.883 8.688 1.558 1 89.56 309 SER A O 1
ATOM 2503 N N . ARG A 1 310 ? -8.562 8.727 3.01 1 93.12 310 ARG A N 1
ATOM 2504 C CA . ARG A 1 310 ? -8.82 7.293 2.926 1 93.12 310 ARG A CA 1
ATOM 2505 C C . ARG A 1 310 ? -9.305 6.902 1.535 1 93.12 310 ARG A C 1
ATOM 2507 O O . ARG A 1 310 ? -8.883 5.887 0.983 1 93.12 310 ARG A O 1
ATOM 2514 N N . MET A 1 311 ? -10.164 7.715 1.053 1 92.75 311 MET A N 1
ATOM 2515 C CA . MET A 1 311 ? -10.688 7.441 -0.281 1 92.75 311 MET A CA 1
ATOM 2516 C C . MET A 1 311 ? -9.594 7.551 -1.333 1 92.75 311 MET A C 1
ATOM 2518 O O . MET A 1 311 ? -9.5 6.707 -2.227 1 92.75 311 MET A O 1
ATOM 2522 N N . SER A 1 312 ? -8.781 8.562 -1.181 1 93.25 312 SER A N 1
ATOM 2523 C CA . SER A 1 312 ? -7.672 8.766 -2.107 1 93.25 312 SER A CA 1
ATOM 2524 C C . SER A 1 312 ? -6.66 7.625 -2.016 1 93.25 312 SER A C 1
ATOM 2526 O O . SER A 1 312 ? -6.188 7.121 -3.039 1 93.25 312 SER A O 1
ATOM 2528 N N . ASN A 1 313 ? -6.375 7.262 -0.792 1 92.81 313 ASN A N 1
ATOM 2529 C CA . ASN A 1 313 ? -5.441 6.156 -0.607 1 92.81 313 ASN A CA 1
ATOM 2530 C C . ASN A 1 313 ? -6.004 4.852 -1.165 1 92.81 313 ASN A C 1
ATOM 2532 O O . ASN A 1 313 ? -5.27 4.062 -1.765 1 92.81 313 ASN A O 1
ATOM 2536 N N . PHE A 1 314 ? -7.227 4.621 -0.91 1 93.38 314 PHE A N 1
ATOM 2537 C CA . PHE A 1 314 ? -7.844 3.406 -1.423 1 93.38 314 PHE A CA 1
ATOM 2538 C C . PHE A 1 314 ? -7.836 3.396 -2.947 1 93.38 314 PHE A C 1
ATOM 2540 O O . PHE A 1 314 ? -7.66 2.344 -3.564 1 93.38 314 PHE A O 1
ATOM 2547 N N . PHE A 1 315 ? -8.047 4.551 -3.604 1 95.75 315 PHE A N 1
ATOM 2548 C CA . PHE A 1 315 ? -7.941 4.68 -5.055 1 95.75 315 PHE A CA 1
ATOM 2549 C C . PHE A 1 315 ? -6.57 4.223 -5.539 1 95.75 315 PHE A C 1
ATOM 2551 O O . PHE A 1 315 ? -6.469 3.451 -6.492 1 95.75 315 PHE A O 1
ATOM 2558 N N . ILE A 1 316 ? -5.543 4.66 -4.891 1 93.5 316 ILE A N 1
ATOM 2559 C CA . ILE A 1 316 ? -4.18 4.328 -5.281 1 93.5 316 ILE A CA 1
ATOM 2560 C C . ILE A 1 316 ? -3.941 2.83 -5.102 1 93.5 316 ILE A C 1
ATOM 2562 O O . ILE A 1 316 ? -3.289 2.193 -5.934 1 93.5 316 ILE A O 1
ATOM 2566 N N . ILE A 1 317 ? -4.48 2.311 -4.059 1 90.25 317 ILE A N 1
ATOM 2567 C CA . ILE A 1 317 ? -4.305 0.89 -3.773 1 90.25 317 ILE A CA 1
ATOM 2568 C C . ILE A 1 317 ? -4.984 0.057 -4.859 1 90.25 317 ILE A C 1
ATOM 2570 O O . ILE A 1 317 ? -4.422 -0.93 -5.336 1 90.25 317 ILE A O 1
ATOM 2574 N N . ILE A 1 318 ? -6.137 0.46 -5.23 1 92.94 318 ILE A N 1
ATOM 2575 C CA . ILE A 1 318 ? -6.867 -0.261 -6.266 1 92.94 318 ILE A CA 1
ATOM 2576 C C . ILE A 1 318 ? -6.121 -0.149 -7.594 1 92.94 318 ILE A C 1
ATOM 2578 O O . ILE A 1 318 ? -5.977 -1.137 -8.32 1 92.94 318 ILE A O 1
ATOM 2582 N N . LEU A 1 319 ? -5.656 1.021 -7.883 1 93.31 319 LEU A N 1
ATOM 2583 C CA . LEU A 1 319 ? -4.828 1.215 -9.07 1 93.31 319 LEU A CA 1
ATOM 2584 C C . LEU A 1 319 ? -3.57 0.356 -8.992 1 93.31 319 LEU A C 1
ATOM 2586 O O . LEU A 1 319 ? -3.176 -0.26 -9.992 1 93.31 319 LEU A O 1
ATOM 2590 N N . GLY A 1 320 ? -3.035 0.335 -7.84 1 88 320 GLY A N 1
ATOM 2591 C CA . GLY A 1 320 ? -1.818 -0.421 -7.59 1 88 320 GLY A CA 1
ATOM 2592 C C . GLY A 1 320 ? -1.994 -1.915 -7.789 1 88 320 GLY A C 1
ATOM 2593 O O . GLY A 1 320 ? -1.062 -2.605 -8.203 1 88 320 GLY A O 1
ATOM 2594 N N . GLU A 1 321 ? -3.174 -2.408 -7.508 1 87.56 321 GLU A N 1
ATOM 2595 C CA . GLU A 1 321 ? -3.441 -3.82 -7.766 1 87.56 321 GLU A CA 1
ATOM 2596 C C . GLU A 1 321 ? -3.285 -4.148 -9.25 1 87.56 321 GLU A C 1
ATOM 2598 O O . GLU A 1 321 ? -2.771 -5.211 -9.602 1 87.56 321 GLU A O 1
ATOM 2603 N N . GLY A 1 322 ? -3.742 -3.248 -10.102 1 90.69 322 GLY A N 1
ATOM 2604 C CA . GLY A 1 322 ? -3.529 -3.434 -11.531 1 90.69 322 GLY A CA 1
ATOM 2605 C C . GLY A 1 322 ? -2.062 -3.492 -11.914 1 90.69 322 GLY A C 1
ATOM 2606 O O . GLY A 1 322 ? -1.654 -4.34 -12.711 1 90.69 322 GLY A O 1
ATOM 2607 N N . VAL A 1 323 ? -1.312 -2.693 -11.305 1 91 323 VAL A N 1
ATOM 2608 C CA . VAL A 1 323 ? 0.11 -2.615 -11.625 1 91 323 VAL A CA 1
ATOM 2609 C C . VAL A 1 323 ? 0.838 -3.816 -11.023 1 91 323 VAL A C 1
ATOM 2611 O O . VAL A 1 323 ? 1.747 -4.371 -11.641 1 91 323 VAL A O 1
ATOM 2614 N N . LEU A 1 324 ? 0.399 -4.188 -9.852 1 89.31 324 LEU A N 1
ATOM 2615 C CA . LEU A 1 324 ? 0.979 -5.344 -9.18 1 89.31 324 LEU A CA 1
ATOM 2616 C C . LEU A 1 324 ? 0.857 -6.594 -10.047 1 89.31 324 LEU A C 1
ATOM 2618 O O . LEU A 1 324 ? 1.797 -7.387 -10.133 1 89.31 324 LEU A O 1
ATOM 2622 N N . GLN A 1 325 ? -0.2 -6.73 -10.703 1 90 325 GLN A N 1
ATOM 2623 C CA . GLN A 1 325 ? -0.449 -7.91 -11.523 1 90 325 GLN A CA 1
ATOM 2624 C C . GLN A 1 325 ? 0.484 -7.945 -12.727 1 90 325 GLN A C 1
ATOM 2626 O O . GLN A 1 325 ? 0.722 -9.008 -13.305 1 90 325 GLN A O 1
ATOM 2631 N N . LEU A 1 326 ? 1.032 -6.816 -13.078 1 93.38 326 LEU A N 1
ATOM 2632 C CA . LEU A 1 326 ? 1.934 -6.738 -14.219 1 93.38 326 LEU A CA 1
ATOM 2633 C C . LEU A 1 326 ? 3.342 -7.172 -13.836 1 93.38 326 LEU A C 1
ATOM 2635 O O . LEU A 1 326 ? 4.195 -7.379 -14.703 1 93.38 326 LEU A O 1
ATOM 2639 N N . VAL A 1 327 ? 3.564 -7.312 -12.555 1 93.62 327 VAL A N 1
ATOM 2640 C CA . VAL A 1 327 ? 4.926 -7.578 -12.102 1 93.62 327 VAL A CA 1
ATOM 2641 C C . VAL A 1 327 ? 4.992 -8.953 -11.438 1 93.62 327 VAL A C 1
ATOM 2643 O O . VAL A 1 327 ? 5.867 -9.758 -11.758 1 93.62 327 VAL A O 1
ATOM 2646 N N . LYS A 1 328 ? 4.059 -9.172 -10.57 1 89.62 328 LYS A N 1
ATOM 2647 C CA . LYS A 1 328 ? 4.102 -10.375 -9.75 1 89.62 328 LYS A CA 1
ATOM 2648 C C . LYS A 1 328 ? 4.062 -11.633 -10.617 1 89.62 328 LYS A C 1
ATOM 2650 O O . LYS A 1 328 ? 3.258 -11.727 -11.547 1 89.62 328 LYS A O 1
ATOM 2655 N N . ASP A 1 329 ? 4.938 -12.555 -10.375 1 87.81 329 ASP A N 1
ATOM 2656 C CA . ASP A 1 329 ? 5.07 -13.859 -11.008 1 87.81 329 ASP A CA 1
ATOM 2657 C C . ASP A 1 329 ? 5.621 -13.734 -12.422 1 87.81 329 ASP A C 1
ATOM 2659 O O . ASP A 1 329 ? 5.684 -14.719 -13.164 1 87.81 329 ASP A O 1
ATOM 2663 N N . GLY A 1 330 ? 5.902 -12.539 -12.93 1 90.62 330 GLY A N 1
ATOM 2664 C CA . GLY A 1 330 ? 6.594 -12.297 -14.188 1 90.62 330 GLY A CA 1
ATOM 2665 C C . GLY A 1 330 ? 5.734 -12.578 -15.406 1 90.62 330 GLY A C 1
ATOM 2666 O O . GLY A 1 330 ? 6.152 -13.305 -16.312 1 90.62 330 GLY A O 1
ATOM 2667 N N . PRO A 1 331 ? 4.59 -12 -15.414 1 89.75 331 PRO A N 1
ATOM 2668 C CA . PRO A 1 331 ? 3.68 -12.297 -16.531 1 89.75 331 PRO A CA 1
ATOM 2669 C C . PRO A 1 331 ? 4.215 -11.812 -17.875 1 89.75 331 PRO A C 1
ATOM 2671 O O . PRO A 1 331 ? 3.721 -12.234 -18.922 1 89.75 331 PRO A O 1
ATOM 2674 N N . LEU A 1 332 ? 5.211 -10.953 -17.875 1 90.75 332 LEU A N 1
ATOM 2675 C CA . LEU A 1 332 ? 5.73 -10.398 -19.109 1 90.75 332 LEU A CA 1
ATOM 2676 C C . LEU A 1 332 ? 6.711 -11.359 -19.781 1 90.75 332 LEU A C 1
ATOM 2678 O O . LEU A 1 332 ? 7.047 -11.195 -20.953 1 90.75 332 LEU A O 1
ATOM 2682 N N . GLY A 1 333 ? 7.18 -12.336 -19.031 1 89.25 333 GLY A N 1
ATOM 2683 C CA . GLY A 1 333 ? 8.141 -13.289 -19.578 1 89.25 333 GLY A CA 1
ATOM 2684 C C . GLY A 1 333 ? 9.57 -12.781 -19.531 1 89.25 333 GLY A C 1
ATOM 2685 O O . GLY A 1 333 ? 9.828 -11.672 -19.078 1 89.25 333 GLY A O 1
ATOM 2686 N N . LEU A 1 334 ? 10.398 -13.633 -20 1 91.31 334 LEU A N 1
ATOM 2687 C CA . LEU A 1 334 ? 11.82 -13.32 -20.031 1 91.31 334 LEU A CA 1
ATOM 2688 C C . LEU A 1 334 ? 12.18 -12.516 -21.281 1 91.31 334 LEU A C 1
ATOM 2690 O O . LEU A 1 334 ? 11.703 -12.812 -22.375 1 91.31 334 LEU A O 1
ATOM 2694 N N . GLY A 1 335 ? 12.898 -11.391 -21.047 1 91.06 335 GLY A N 1
ATOM 2695 C CA . GLY A 1 335 ? 13.367 -10.586 -22.172 1 91.06 335 GLY A CA 1
ATOM 2696 C C . GLY A 1 335 ? 12.32 -9.633 -22.703 1 91.06 335 GLY A C 1
ATOM 2697 O O . GLY A 1 335 ? 11.32 -9.359 -22.031 1 91.06 335 GLY A O 1
ATOM 2698 N N . LEU A 1 336 ? 12.609 -9.031 -23.875 1 90.38 336 LEU A N 1
ATOM 2699 C CA . LEU A 1 336 ? 11.711 -8.094 -24.531 1 90.38 336 LEU A CA 1
ATOM 2700 C C . LEU A 1 336 ? 10.766 -8.82 -25.469 1 90.38 336 LEU A C 1
ATOM 2702 O O . LEU A 1 336 ? 11.203 -9.492 -26.406 1 90.38 336 LEU A O 1
ATOM 2706 N N . ASN A 1 337 ? 9.555 -8.797 -25.109 1 88.88 337 ASN A N 1
ATOM 2707 C CA . ASN A 1 337 ? 8.508 -9.469 -25.859 1 88.88 337 ASN A CA 1
ATOM 2708 C C . ASN A 1 337 ? 7.32 -8.547 -26.125 1 88.88 337 ASN A C 1
ATOM 2710 O O . ASN A 1 337 ? 7.375 -7.355 -25.812 1 88.88 337 ASN A O 1
ATOM 2714 N N . ASN A 1 338 ? 6.34 -9.047 -26.812 1 87.12 338 ASN A N 1
ATOM 2715 C CA . ASN A 1 338 ? 5.121 -8.281 -27.078 1 87.12 338 ASN A CA 1
ATOM 2716 C C . ASN A 1 338 ? 4.414 -7.887 -25.781 1 87.12 338 ASN A C 1
ATOM 2718 O O . ASN A 1 338 ? 3.814 -6.812 -25.703 1 87.12 338 ASN A O 1
ATOM 2722 N N . SER A 1 339 ? 4.531 -8.711 -24.828 1 90.5 339 SER A N 1
ATOM 2723 C CA . SER A 1 339 ? 3.914 -8.414 -23.547 1 90.5 339 SER A CA 1
ATOM 2724 C C . SER A 1 339 ? 4.539 -7.184 -22.891 1 90.5 339 SER A C 1
ATOM 2726 O O . SER A 1 339 ? 3.867 -6.449 -22.172 1 90.5 339 SER A O 1
ATOM 2728 N N . THR A 1 340 ? 5.797 -6.965 -23.188 1 91.94 340 THR A N 1
ATOM 2729 C CA . THR A 1 340 ? 6.465 -5.773 -22.672 1 91.94 340 THR A CA 1
ATOM 2730 C C . THR A 1 340 ? 5.84 -4.508 -23.25 1 91.94 340 THR A C 1
ATOM 2732 O O . THR A 1 340 ? 5.688 -3.508 -22.547 1 91.94 340 THR A O 1
ATOM 2735 N N . GLY A 1 341 ? 5.496 -4.562 -24.531 1 92 341 GLY A N 1
ATOM 2736 C CA . GLY A 1 341 ? 4.812 -3.43 -25.141 1 92 341 GLY A CA 1
ATOM 2737 C C . GLY A 1 341 ? 3.467 -3.135 -24.5 1 92 341 GLY A C 1
ATOM 2738 O O . GLY A 1 341 ? 3.127 -1.975 -24.266 1 92 341 GLY A O 1
ATOM 2739 N N . VAL A 1 342 ? 2.748 -4.188 -24.25 1 93.81 342 VAL A N 1
ATOM 2740 C CA . VAL A 1 342 ? 1.448 -4.043 -23.609 1 93.81 342 VAL A CA 1
ATOM 2741 C C . VAL A 1 342 ? 1.624 -3.406 -22.234 1 93.81 342 VAL A C 1
ATOM 2743 O O . VAL A 1 342 ? 0.861 -2.516 -21.844 1 93.81 342 VAL A O 1
ATOM 2746 N N . MET A 1 343 ? 2.631 -3.84 -21.562 1 94.44 343 MET A N 1
ATOM 2747 C CA . MET A 1 343 ? 2.912 -3.324 -20.219 1 94.44 343 MET A CA 1
ATOM 2748 C C . MET A 1 343 ? 3.158 -1.819 -20.266 1 94.44 343 MET A C 1
ATOM 2750 O O . MET A 1 343 ? 2.703 -1.09 -19.375 1 94.44 343 MET A O 1
ATOM 2754 N N . ILE A 1 344 ? 3.838 -1.318 -21.234 1 96.5 344 ILE A N 1
ATOM 2755 C CA . ILE A 1 344 ? 4.137 0.104 -21.359 1 96.5 344 ILE A CA 1
ATOM 2756 C C . ILE A 1 344 ? 2.834 0.895 -21.484 1 96.5 344 ILE A C 1
ATOM 2758 O O . ILE A 1 344 ? 2.643 1.896 -20.781 1 96.5 344 ILE A O 1
ATOM 2762 N N . TRP A 1 345 ? 1.924 0.389 -22.297 1 97.5 345 TRP A N 1
ATOM 2763 C CA . TRP A 1 345 ? 0.652 1.075 -22.5 1 97.5 345 TRP A CA 1
ATOM 2764 C C . TRP A 1 345 ? -0.195 1.042 -21.234 1 97.5 345 TRP A C 1
ATOM 2766 O O . TRP A 1 345 ? -0.759 2.062 -20.828 1 97.5 345 TRP A O 1
ATOM 2776 N N . VAL A 1 346 ? -0.253 -0.112 -20.641 1 97.69 346 VAL A N 1
ATOM 2777 C CA . VAL A 1 346 ? -1.114 -0.292 -19.484 1 97.69 346 VAL A CA 1
ATOM 2778 C C . VAL A 1 346 ? -0.586 0.54 -18.312 1 97.69 346 VAL A C 1
ATOM 2780 O O . VAL A 1 346 ? -1.359 1.188 -17.609 1 97.69 346 VAL A O 1
ATOM 2783 N N . LEU A 1 347 ? 0.715 0.554 -18.094 1 97 347 LEU A N 1
ATOM 2784 C CA . LEU A 1 347 ? 1.293 1.361 -17.031 1 97 347 LEU A CA 1
ATOM 2785 C C . LEU A 1 347 ? 1.053 2.848 -17.281 1 97 347 LEU A C 1
ATOM 2787 O O . LEU A 1 347 ? 0.798 3.605 -16.344 1 97 347 LEU A O 1
ATOM 2791 N N . LEU A 1 348 ? 1.165 3.24 -18.516 1 97.69 348 LEU A N 1
ATOM 2792 C CA . LEU A 1 348 ? 0.865 4.625 -18.859 1 97.69 348 LEU A CA 1
ATOM 2793 C C . LEU A 1 348 ? -0.581 4.973 -18.516 1 97.69 348 LEU A C 1
ATOM 2795 O O . LEU A 1 348 ? -0.855 6.047 -17.984 1 97.69 348 LEU A O 1
ATOM 2799 N N . ILE A 1 349 ? -1.479 4.086 -18.797 1 98.38 349 ILE A N 1
ATOM 2800 C CA . ILE A 1 349 ? -2.893 4.305 -18.5 1 98.38 349 ILE A CA 1
ATOM 2801 C C . ILE A 1 349 ? -3.088 4.496 -17 1 98.38 349 ILE A C 1
ATOM 2803 O O . ILE A 1 349 ? -3.707 5.469 -16.562 1 98.38 349 ILE A O 1
ATOM 2807 N N . TYR A 1 350 ? -2.539 3.572 -16.203 1 97.31 350 TYR A N 1
ATOM 2808 C CA . TYR A 1 350 ? -2.68 3.672 -14.758 1 97.31 350 TYR A CA 1
ATOM 2809 C C . TYR A 1 350 ? -2.053 4.961 -14.234 1 97.31 350 TYR A C 1
ATOM 2811 O O . TYR A 1 350 ? -2.607 5.613 -13.352 1 97.31 350 TYR A O 1
ATOM 2819 N N . TYR A 1 351 ? -0.901 5.309 -14.758 1 96 351 TYR A N 1
ATOM 2820 C CA . TYR A 1 351 ? -0.199 6.516 -14.344 1 96 351 TYR A CA 1
ATOM 2821 C C . TYR A 1 351 ? -1.025 7.758 -14.656 1 96 351 TYR A C 1
ATOM 2823 O O . TYR A 1 351 ? -1.134 8.664 -13.82 1 96 351 TYR A O 1
ATOM 2831 N N . GLU A 1 352 ? -1.644 7.793 -15.828 1 97.12 352 GLU A N 1
ATOM 2832 C CA . GLU A 1 352 ? -2.467 8.93 -16.234 1 97.12 352 GLU A CA 1
ATOM 2833 C C . GLU A 1 352 ? -3.75 9 -15.414 1 97.12 352 GLU A C 1
ATOM 2835 O O . GLU A 1 352 ? -4.227 10.094 -15.094 1 97.12 352 GLU A O 1
ATOM 2840 N N . PHE A 1 353 ? -4.328 7.879 -15.109 1 97.5 353 PHE A N 1
ATOM 2841 C CA . PHE A 1 353 ? -5.52 7.875 -14.266 1 97.5 353 PHE A CA 1
ATOM 2842 C C . PHE A 1 353 ? -5.211 8.445 -12.891 1 97.5 353 PHE A C 1
ATOM 2844 O O . PHE A 1 353 ? -6.031 9.164 -12.305 1 97.5 353 PHE A O 1
ATOM 2851 N N . SER A 1 354 ? -4.074 8.117 -12.383 1 95.06 354 SER A N 1
ATOM 2852 C CA . SER A 1 354 ? -3.672 8.688 -11.102 1 95.06 354 SER A CA 1
ATOM 2853 C C . SER A 1 354 ? -3.605 10.211 -11.164 1 95.06 354 SER A C 1
ATOM 2855 O O . SER A 1 354 ? -4.082 10.898 -10.266 1 95.06 354 SER A O 1
ATOM 2857 N N . PHE A 1 355 ? -3.084 10.703 -12.227 1 93.19 355 PHE A N 1
ATOM 2858 C CA . PHE A 1 355 ? -2.998 12.148 -12.398 1 93.19 355 PHE A CA 1
ATOM 2859 C C . PHE A 1 355 ? -4.387 12.766 -12.508 1 93.19 355 PHE A C 1
ATOM 2861 O O . PHE A 1 355 ? -4.688 13.742 -11.82 1 93.19 355 PHE A O 1
ATOM 2868 N N . LEU A 1 356 ? -5.199 12.188 -13.328 1 96.5 356 LEU A N 1
ATOM 2869 C CA . LEU A 1 356 ? -6.508 12.766 -13.617 1 96.5 356 LEU A CA 1
ATOM 2870 C C . LEU A 1 356 ? -7.391 12.742 -12.375 1 96.5 356 LEU A C 1
ATOM 2872 O O . LEU A 1 356 ? -8.164 13.672 -12.141 1 96.5 356 LEU A O 1
ATOM 2876 N N . TYR A 1 357 ? -7.301 11.734 -11.609 1 96.56 357 TYR A N 1
ATOM 2877 C CA . TYR A 1 357 ? -8.086 11.641 -10.391 1 96.56 357 TYR A CA 1
ATOM 2878 C C . TYR A 1 357 ? -7.75 12.781 -9.43 1 96.56 357 TYR A C 1
ATOM 2880 O O . TYR A 1 357 ? -8.641 13.445 -8.906 1 96.56 357 TYR A O 1
ATOM 2888 N N . PHE A 1 358 ? -6.516 13.078 -9.266 1 93.5 358 PHE A N 1
ATOM 2889 C CA . PHE A 1 358 ? -6.102 14.062 -8.273 1 93.5 358 PHE A CA 1
ATOM 2890 C C . PHE A 1 358 ? -6.148 15.469 -8.852 1 93.5 358 PHE A C 1
ATOM 2892 O O . PHE A 1 358 ? -6.191 16.453 -8.102 1 93.5 358 PHE A O 1
ATOM 2899 N N . ASN A 1 359 ? -6.07 15.477 -10.156 1 92.5 359 ASN A N 1
ATOM 2900 C CA . ASN A 1 359 ? -6.207 16.781 -10.805 1 92.5 359 ASN A CA 1
ATOM 2901 C C . ASN A 1 359 ? -7.621 17.328 -10.656 1 92.5 359 ASN A C 1
ATOM 2903 O O . ASN A 1 359 ? -7.836 18.531 -10.766 1 92.5 359 ASN A O 1
ATOM 2907 N N . ARG A 1 360 ? -8.609 16.484 -10.391 1 94.31 360 ARG A N 1
ATOM 2908 C CA . ARG A 1 360 ? -10 16.906 -10.289 1 94.31 360 ARG A CA 1
ATOM 2909 C C . ARG A 1 360 ? -10.414 17.734 -11.5 1 94.31 360 ARG A C 1
ATOM 2911 O O . ARG A 1 360 ? -10.242 17.297 -12.641 1 94.31 360 ARG A O 1
ATOM 2918 N N . ASP A 1 361 ? -10.93 18.953 -11.336 1 93.5 361 ASP A N 1
ATOM 2919 C CA . ASP A 1 361 ? -11.281 19.781 -12.484 1 93.5 361 ASP A CA 1
ATOM 2920 C C . ASP A 1 361 ? -10.211 20.844 -12.75 1 93.5 361 ASP A C 1
ATOM 2922 O O . ASP A 1 361 ? -10.398 21.719 -13.602 1 93.5 361 ASP A O 1
ATOM 2926 N N . GLY A 1 362 ? -9.172 20.812 -11.984 1 90.69 362 GLY A N 1
ATOM 2927 C CA . GLY A 1 362 ? -8.047 21.719 -12.211 1 90.69 362 GLY A CA 1
ATOM 2928 C C . GLY A 1 362 ? -8.234 23.078 -11.578 1 90.69 362 GLY A C 1
ATOM 2929 O O . GLY A 1 362 ? -7.387 23.969 -11.742 1 90.69 362 GLY A O 1
ATOM 2930 N N . SER A 1 363 ? -9.305 23.25 -10.867 1 91.75 363 SER A N 1
ATOM 2931 C CA . SER A 1 363 ? -9.547 24.547 -10.227 1 91.75 363 SER A CA 1
ATOM 2932 C C . SER A 1 363 ? -8.5 24.828 -9.148 1 91.75 363 SER A C 1
ATOM 2934 O O . SER A 1 363 ? -8.039 23.922 -8.469 1 91.75 363 SER A O 1
ATOM 2936 N N . ARG A 1 364 ? -8.227 26.094 -9.047 1 88.81 364 ARG A N 1
ATOM 2937 C CA . ARG A 1 364 ? -7.25 26.5 -8.047 1 88.81 364 ARG A CA 1
ATOM 2938 C C . ARG A 1 364 ? -7.863 26.516 -6.652 1 88.81 364 ARG A C 1
ATOM 2940 O O . ARG A 1 364 ? -7.27 26 -5.707 1 88.81 364 ARG A O 1
ATOM 2947 N N . THR A 1 365 ? -8.914 27.188 -6.539 1 90.12 365 THR A N 1
ATOM 2948 C CA . THR A 1 365 ? -9.664 27.234 -5.289 1 90.12 365 THR A CA 1
ATOM 2949 C C . THR A 1 365 ? -11 26.516 -5.438 1 90.12 365 THR A C 1
ATOM 2951 O O . THR A 1 365 ? -11.758 26.797 -6.367 1 90.12 365 THR A O 1
ATOM 2954 N N . PHE A 1 366 ? -11.242 25.562 -4.609 1 91.19 366 PHE A N 1
ATOM 2955 C CA . PHE A 1 366 ? -12.477 24.812 -4.742 1 91.19 366 PHE A CA 1
ATOM 2956 C C . PHE A 1 366 ? -12.922 24.25 -3.393 1 91.19 366 PHE A C 1
ATOM 2958 O O . PHE A 1 366 ? -12.125 24.188 -2.451 1 91.19 366 PHE A O 1
ATOM 2965 N N . ILE A 1 367 ? -14.18 23.969 -3.297 1 90.56 367 ILE A N 1
ATOM 2966 C CA . ILE A 1 367 ? -14.742 23.266 -2.146 1 90.56 367 ILE A CA 1
ATOM 2967 C C . ILE A 1 367 ? -14.953 21.797 -2.49 1 90.56 367 ILE A C 1
ATOM 2969 O O . ILE A 1 367 ? -15.773 21.469 -3.355 1 90.56 367 ILE A O 1
ATOM 2973 N N . PRO A 1 368 ? -14.219 20.922 -1.838 1 89.62 368 PRO A N 1
ATOM 2974 C CA . PRO A 1 368 ? -14.391 19.5 -2.125 1 89.62 368 PRO A CA 1
ATOM 2975 C C . PRO A 1 368 ? -15.805 19 -1.83 1 89.62 368 PRO A C 1
ATOM 2977 O O . PRO A 1 368 ? -16.422 19.438 -0.854 1 89.62 368 PRO A O 1
ATOM 2980 N N . ALA A 1 369 ? -16.234 18.172 -2.658 1 89.44 369 ALA A N 1
ATOM 2981 C CA . ALA A 1 369 ? -17.562 17.594 -2.518 1 89.44 369 ALA A CA 1
ATOM 2982 C C . ALA A 1 369 ? -17.703 16.844 -1.198 1 89.44 369 ALA A C 1
ATOM 2984 O O . ALA A 1 369 ? -18.781 16.781 -0.616 1 89.44 369 ALA A O 1
ATOM 2985 N N . ALA A 1 370 ? -16.641 16.328 -0.704 1 84.88 370 ALA A N 1
ATOM 2986 C CA . ALA A 1 370 ? -16.641 15.531 0.52 1 84.88 370 ALA A CA 1
ATOM 2987 C C . ALA A 1 370 ? -17.016 16.375 1.729 1 84.88 370 ALA A C 1
ATOM 2989 O O . ALA A 1 370 ? -17.438 15.844 2.762 1 84.88 370 ALA A O 1
ATOM 2990 N N . THR A 1 371 ? -16.781 17.656 1.585 1 81.44 371 THR A N 1
ATOM 2991 C CA . THR A 1 371 ? -17.016 18.531 2.719 1 81.44 371 THR A CA 1
ATOM 2992 C C . THR A 1 371 ? -18.453 19.016 2.734 1 81.44 371 THR A C 1
ATOM 2994 O O . THR A 1 371 ? -18.922 19.594 3.723 1 81.44 371 THR A O 1
ATOM 2997 N N . HIS A 1 372 ? -19.047 18.75 1.644 1 77.94 372 HIS A N 1
ATOM 2998 C CA . HIS A 1 372 ? -20.453 19.156 1.594 1 77.94 372 HIS A CA 1
ATOM 2999 C C . HIS A 1 372 ? -21.328 18.234 2.432 1 77.94 372 HIS A C 1
ATOM 3001 O O . HIS A 1 372 ? -20.859 17.203 2.926 1 77.94 372 HIS A O 1
ATOM 3007 N N . LYS A 1 373 ? -22.438 18.812 2.789 1 67.38 373 LYS A N 1
ATOM 3008 C CA . LYS A 1 373 ? -23.375 17.969 3.512 1 67.38 373 LYS A CA 1
ATOM 3009 C C . LYS A 1 373 ? -24.5 17.5 2.594 1 67.38 373 LYS A C 1
ATOM 3011 O O . LYS A 1 373 ? -24.812 18.156 1.597 1 67.38 373 LYS A O 1
ATOM 3016 N N . GLY A 1 374 ? -24.938 16.297 2.783 1 72.44 374 GLY A N 1
ATOM 3017 C CA . GLY A 1 374 ? -26.156 15.812 2.146 1 72.44 374 GLY A CA 1
ATOM 3018 C C . GLY A 1 374 ? -25.891 15.055 0.858 1 72.44 374 GLY A C 1
ATOM 3019 O O . GLY A 1 374 ? -25.078 14.125 0.832 1 72.44 374 GLY A O 1
ATOM 3020 N N . ARG A 1 375 ? -26.453 15.547 -0.194 1 77.25 375 ARG A N 1
ATOM 3021 C CA . ARG A 1 375 ? -26.547 14.812 -1.453 1 77.25 375 ARG A CA 1
ATOM 3022 C C . ARG A 1 375 ? -25.203 14.812 -2.184 1 77.25 375 ARG A C 1
ATOM 3024 O O . ARG A 1 375 ? -24.844 13.828 -2.828 1 77.25 375 ARG A O 1
ATOM 3031 N N . LYS A 1 376 ? -24.453 15.805 -2.113 1 83.12 376 LYS A N 1
ATOM 3032 C CA . LYS A 1 376 ? -23.188 15.891 -2.834 1 83.12 376 LYS A CA 1
ATOM 3033 C C . LYS A 1 376 ? -22.156 14.914 -2.262 1 83.12 376 LYS A C 1
ATOM 3035 O O . LYS A 1 376 ? -21.453 14.234 -3.012 1 83.12 376 LYS A O 1
ATOM 3040 N N . SER A 1 377 ? -22.125 14.859 -0.994 1 84.12 377 SER A N 1
ATOM 3041 C CA . SER A 1 377 ? -21.203 13.93 -0.363 1 84.12 377 SER A CA 1
ATOM 3042 C C . SER A 1 377 ? -21.594 12.484 -0.645 1 84.12 377 SER A C 1
ATOM 3044 O O . SER A 1 377 ? -20.734 11.633 -0.876 1 84.12 377 SER A O 1
ATOM 3046 N N . LEU A 1 378 ? -22.859 12.242 -0.65 1 83.88 378 LEU A N 1
ATOM 3047 C CA . LEU A 1 378 ? -23.344 10.898 -0.949 1 83.88 378 LEU A CA 1
ATOM 3048 C C . LEU A 1 378 ? -23.031 10.516 -2.393 1 83.88 378 LEU A C 1
ATOM 3050 O O . LEU A 1 378 ? -22.625 9.383 -2.668 1 83.88 378 LEU A O 1
ATOM 3054 N N . SER A 1 379 ? -23.266 11.453 -3.266 1 90.38 379 SER A N 1
ATOM 3055 C CA . SER A 1 379 ? -22.922 11.211 -4.664 1 90.38 379 SER A CA 1
ATOM 3056 C C . SER A 1 379 ? -21.422 10.977 -4.84 1 90.38 379 SER A C 1
ATOM 3058 O O . SER A 1 379 ? -21.016 10.133 -5.641 1 90.38 379 SER A O 1
ATOM 3060 N N . TRP A 1 380 ? -20.672 11.75 -4.141 1 93.38 380 TRP A N 1
ATOM 3061 C CA . TRP A 1 380 ? -19.219 11.602 -4.18 1 93.38 380 TRP A CA 1
ATOM 3062 C C . TRP A 1 380 ? -18.797 10.203 -3.746 1 93.38 380 TRP A C 1
ATOM 3064 O O . TRP A 1 380 ? -17.969 9.562 -4.398 1 93.38 380 TRP A O 1
ATOM 3074 N N . VAL A 1 381 ? -19.422 9.672 -2.744 1 89.94 381 VAL A N 1
ATOM 3075 C CA . VAL A 1 381 ? -19.109 8.328 -2.273 1 89.94 381 VAL A CA 1
ATOM 3076 C C . VAL A 1 381 ? -19.609 7.297 -3.287 1 89.94 381 VAL A C 1
ATOM 3078 O O . VAL A 1 381 ? -18.891 6.352 -3.623 1 89.94 381 VAL A O 1
ATOM 3081 N N . PHE A 1 382 ? -20.75 7.531 -3.795 1 89.88 382 PHE A N 1
ATOM 3082 C CA . PHE A 1 382 ? -21.391 6.598 -4.723 1 89.88 382 PHE A CA 1
ATOM 3083 C C . PHE A 1 382 ? -20.531 6.41 -5.969 1 89.88 382 PHE A C 1
ATOM 3085 O O . PHE A 1 382 ? -20.266 5.277 -6.387 1 89.88 382 PHE A O 1
ATOM 3092 N N . TRP A 1 383 ? -20.047 7.395 -6.5 1 95.56 383 TRP A N 1
ATOM 3093 C CA . TRP A 1 383 ? -19.344 7.312 -7.781 1 95.56 383 TRP A CA 1
ATOM 3094 C C . TRP A 1 383 ? -17.953 6.719 -7.602 1 95.56 383 TRP A C 1
ATOM 3096 O O . TRP A 1 383 ? -17.328 6.309 -8.578 1 95.56 383 TRP A O 1
ATOM 3106 N N . HIS A 1 384 ? -17.469 6.629 -6.383 1 96.12 384 HIS A N 1
ATOM 3107 C CA . HIS A 1 384 ? -16.219 5.914 -6.152 1 96.12 384 HIS A CA 1
ATOM 3108 C C . HIS A 1 384 ? -16.422 4.406 -6.273 1 96.12 384 HIS A C 1
ATOM 3110 O O . HIS A 1 384 ? -15.477 3.674 -6.578 1 96.12 384 HIS A O 1
ATOM 3116 N N . ILE A 1 385 ? -17.578 3.975 -6.047 1 93.69 385 ILE A N 1
ATOM 3117 C CA . ILE A 1 385 ? -17.859 2.541 -6.074 1 93.69 385 ILE A CA 1
ATOM 3118 C C . ILE A 1 385 ? -17.672 2.012 -7.496 1 93.69 385 ILE A C 1
ATOM 3120 O O . ILE A 1 385 ? -16.844 1.131 -7.734 1 93.69 385 ILE A O 1
ATOM 3124 N N . PRO A 1 386 ? -18.406 2.568 -8.5 1 95.81 386 PRO A N 1
ATOM 3125 C CA . PRO A 1 386 ? -18.141 2.086 -9.859 1 95.81 386 PRO A CA 1
ATOM 3126 C C . PRO A 1 386 ? -16.703 2.357 -10.305 1 95.81 386 PRO A C 1
ATOM 3128 O O . PRO A 1 386 ? -16.141 1.584 -11.086 1 95.81 386 PRO A O 1
ATOM 3131 N N . LEU A 1 387 ? -16.078 3.461 -9.891 1 97.56 387 LEU A N 1
ATOM 3132 C CA . LEU A 1 387 ? -14.688 3.752 -10.211 1 97.56 387 LEU A CA 1
ATOM 3133 C C . LEU A 1 387 ? -13.773 2.623 -9.75 1 97.56 387 LEU A C 1
ATOM 3135 O O . LEU A 1 387 ? -13.016 2.066 -10.547 1 97.56 387 LEU A O 1
ATOM 3139 N N . PHE A 1 388 ? -13.938 2.23 -8.492 1 96.5 388 PHE A N 1
ATOM 3140 C CA . PHE A 1 388 ? -13.094 1.192 -7.914 1 96.5 388 PHE A CA 1
ATOM 3141 C C . PHE A 1 388 ? -13.383 -0.159 -8.562 1 96.5 388 PHE A C 1
ATOM 3143 O O . PHE A 1 388 ? -12.453 -0.886 -8.922 1 96.5 388 PHE A O 1
ATOM 3150 N N . ALA A 1 389 ? -14.586 -0.433 -8.719 1 95.31 389 ALA A N 1
ATOM 3151 C CA . ALA A 1 389 ? -14.984 -1.72 -9.281 1 95.31 389 ALA A CA 1
ATOM 3152 C C . ALA A 1 389 ? -14.453 -1.889 -10.695 1 95.31 389 ALA A C 1
ATOM 3154 O O . ALA A 1 389 ? -13.922 -2.947 -11.047 1 95.31 389 ALA A O 1
ATOM 3155 N N . THR A 1 390 ? -14.523 -0.851 -11.492 1 96.75 390 THR A N 1
ATOM 3156 C CA . THR A 1 390 ? -14.188 -0.982 -12.906 1 96.75 390 THR A CA 1
ATOM 3157 C C . THR A 1 390 ? -12.672 -0.939 -13.109 1 96.75 390 THR A C 1
ATOM 3159 O O . THR A 1 390 ? -12.156 -1.461 -14.102 1 96.75 390 THR A O 1
ATOM 3162 N N . ILE A 1 391 ? -11.945 -0.357 -12.211 1 97.06 391 ILE A N 1
ATOM 3163 C CA . ILE A 1 391 ? -10.492 -0.473 -12.273 1 97.06 391 ILE A CA 1
ATOM 3164 C C . ILE A 1 391 ? -10.086 -1.938 -12.141 1 97.06 391 ILE A C 1
ATOM 3166 O O . ILE A 1 391 ? -9.18 -2.404 -12.836 1 97.06 391 ILE A O 1
ATOM 3170 N N . LEU A 1 392 ? -10.828 -2.639 -11.328 1 95.44 392 LEU A N 1
ATOM 3171 C CA . LEU A 1 392 ? -10.523 -4.047 -11.109 1 95.44 392 LEU A CA 1
ATOM 3172 C C . LEU A 1 392 ? -10.891 -4.883 -12.328 1 95.44 392 LEU A C 1
ATOM 3174 O O . LEU A 1 392 ? -10.156 -5.789 -12.719 1 95.44 392 LEU A O 1
ATOM 3178 N N . THR A 1 393 ? -12.047 -4.559 -12.93 1 95.38 393 THR A N 1
ATOM 3179 C CA . THR A 1 393 ? -12.422 -5.301 -14.125 1 95.38 393 THR A CA 1
ATOM 3180 C C . THR A 1 393 ? -11.492 -4.969 -15.281 1 95.38 393 THR A C 1
ATOM 3182 O O . THR A 1 393 ? -11.203 -5.828 -16.125 1 95.38 393 THR A O 1
ATOM 3185 N N . PHE A 1 394 ? -11.016 -3.742 -15.398 1 96.94 394 PHE A N 1
ATOM 3186 C CA . PHE A 1 394 ? -10.016 -3.369 -16.391 1 96.94 394 PHE A CA 1
ATOM 3187 C C . PHE A 1 394 ? -8.75 -4.191 -16.219 1 96.94 394 PHE A C 1
ATOM 3189 O O . PHE A 1 394 ? -8.211 -4.723 -17.203 1 96.94 394 PHE A O 1
ATOM 3196 N N . ALA A 1 395 ? -8.359 -4.297 -14.961 1 95.69 395 ALA A N 1
ATOM 3197 C CA . ALA A 1 395 ? -7.16 -5.07 -14.656 1 95.69 395 ALA A CA 1
ATOM 3198 C C . ALA A 1 395 ? -7.32 -6.523 -15.094 1 95.69 395 ALA A C 1
ATOM 3200 O O . ALA A 1 395 ? -6.391 -7.121 -15.641 1 95.69 395 ALA A O 1
ATOM 3201 N N . SER A 1 396 ? -8.469 -7.078 -14.891 1 93.62 396 SER A N 1
ATOM 3202 C CA . SER A 1 396 ? -8.742 -8.461 -15.273 1 93.62 396 SER A CA 1
ATOM 3203 C C . SER A 1 396 ? -8.688 -8.633 -16.797 1 93.62 396 SER A C 1
ATOM 3205 O O . SER A 1 396 ? -8.125 -9.609 -17.281 1 93.62 396 SER A O 1
ATOM 3207 N N . GLY A 1 397 ? -9.297 -7.691 -17.453 1 93.69 397 GLY A N 1
ATOM 3208 C CA . GLY A 1 397 ? -9.234 -7.734 -18.906 1 93.69 397 GLY A CA 1
ATOM 3209 C C . GLY A 1 397 ? -7.824 -7.613 -19.453 1 93.69 397 GLY A C 1
ATOM 3210 O O . GLY A 1 397 ? -7.438 -8.352 -20.359 1 93.69 397 GLY A O 1
ATOM 3211 N N . VAL A 1 398 ? -7.07 -6.727 -18.891 1 95.06 398 VAL A N 1
ATOM 3212 C CA . VAL A 1 398 ? -5.688 -6.496 -19.312 1 95.06 398 VAL A CA 1
ATOM 3213 C C . VAL A 1 398 ? -4.859 -7.754 -19.062 1 95.06 398 VAL A C 1
ATOM 3215 O O . VAL A 1 398 ? -4.062 -8.156 -19.922 1 95.06 398 VAL A O 1
ATOM 3218 N N . MET A 1 399 ? -5.039 -8.352 -17.922 1 92.75 399 MET A N 1
ATOM 3219 C CA . MET A 1 399 ? -4.25 -9.531 -17.594 1 92.75 399 MET A CA 1
ATOM 3220 C C . MET A 1 399 ? -4.57 -10.688 -18.531 1 92.75 399 MET A C 1
ATOM 3222 O O . MET A 1 399 ? -3.682 -11.461 -18.906 1 92.75 399 MET A O 1
ATOM 3226 N N . PHE A 1 400 ? -5.816 -10.766 -18.938 1 91.19 400 PHE A N 1
ATOM 3227 C CA . PHE A 1 400 ? -6.164 -11.766 -19.938 1 91.19 400 PHE A CA 1
ATOM 3228 C C . PHE A 1 400 ? -5.41 -11.523 -21.234 1 91.19 400 PHE A C 1
ATOM 3230 O O . PHE A 1 400 ? -4.875 -12.461 -21.828 1 91.19 400 PHE A O 1
ATOM 3237 N N . ILE A 1 401 ? -5.336 -10.312 -21.641 1 92.12 401 ILE A N 1
ATOM 3238 C CA . ILE A 1 401 ? -4.656 -9.938 -22.875 1 92.12 401 ILE A CA 1
ATOM 3239 C C . ILE A 1 401 ? -3.162 -10.234 -22.75 1 92.12 401 ILE A C 1
ATOM 3241 O O . ILE A 1 401 ? -2.559 -10.797 -23.656 1 92.12 401 ILE A O 1
ATOM 3245 N N . VAL A 1 402 ? -2.576 -9.922 -21.625 1 91.12 402 VAL A N 1
ATOM 3246 C CA . VAL A 1 402 ? -1.147 -10.109 -21.391 1 91.12 402 VAL A CA 1
ATOM 3247 C C . VAL A 1 402 ? -0.812 -11.594 -21.422 1 91.12 402 VAL A C 1
ATOM 3249 O O . VAL A 1 402 ? 0.169 -12.008 -22.047 1 91.12 402 VAL A O 1
ATOM 3252 N N . ARG A 1 403 ? -1.623 -12.391 -20.812 1 86.38 403 ARG A N 1
ATOM 3253 C CA . ARG A 1 403 ? -1.354 -13.82 -20.672 1 86.38 403 ARG A CA 1
ATOM 3254 C C . ARG A 1 403 ? -1.534 -14.555 -21.984 1 86.38 403 ARG A C 1
ATOM 3256 O O . ARG A 1 403 ? -1.028 -15.664 -22.156 1 86.38 403 ARG A O 1
ATOM 3263 N N . HIS A 1 404 ? -2.234 -13.977 -22.875 1 86.56 404 HIS A N 1
ATOM 3264 C CA . HIS A 1 404 ? -2.533 -14.688 -24.125 1 86.56 404 HIS A CA 1
ATOM 3265 C C . HIS A 1 404 ? -1.879 -14.008 -25.312 1 86.56 404 HIS A C 1
ATOM 3267 O O . HIS A 1 404 ? -2.342 -14.156 -26.453 1 86.56 404 HIS A O 1
ATOM 3273 N N . GLN A 1 405 ? -0.818 -13.312 -25 1 83.69 405 GLN A N 1
ATOM 3274 C CA . GLN A 1 405 ? 0.006 -12.812 -26.094 1 83.69 405 GLN A CA 1
ATOM 3275 C C . GLN A 1 405 ? 0.764 -13.945 -26.781 1 83.69 405 GLN A C 1
ATOM 3277 O O . GLN A 1 405 ? 1.043 -14.977 -26.172 1 83.69 405 GLN A O 1
ATOM 3282 N N . PRO A 1 406 ? 0.988 -13.883 -28.047 1 76.5 406 PRO A N 1
ATOM 3283 C CA . PRO A 1 406 ? 1.661 -14.961 -28.781 1 76.5 406 PRO A CA 1
ATOM 3284 C C . PRO A 1 406 ? 2.992 -15.359 -28.141 1 76.5 406 PRO A C 1
ATOM 3286 O O . PRO A 1 406 ? 3.379 -16.531 -28.188 1 76.5 406 PRO A O 1
ATOM 3289 N N . ASP A 1 407 ? 3.74 -14.469 -27.5 1 73.81 407 ASP A N 1
ATOM 3290 C CA . ASP A 1 407 ? 5.047 -14.742 -26.906 1 73.81 407 ASP A CA 1
ATOM 3291 C C . ASP A 1 407 ? 4.941 -14.914 -25.391 1 73.81 407 ASP A C 1
ATOM 3293 O O . ASP A 1 407 ? 5.953 -14.867 -24.688 1 73.81 407 ASP A O 1
ATOM 3297 N N . ALA A 1 408 ? 3.758 -15.133 -24.922 1 68 408 ALA A N 1
ATOM 3298 C CA . ALA A 1 408 ? 3.594 -15.203 -23.469 1 68 408 ALA A CA 1
ATOM 3299 C C . ALA A 1 408 ? 4.148 -16.516 -22.922 1 68 408 ALA A C 1
ATOM 3301 O O . ALA A 1 408 ? 4.035 -17.562 -23.562 1 68 408 ALA A O 1
ATOM 3302 N N . PRO A 1 409 ? 5.172 -16.391 -21.984 1 61.16 409 PRO A N 1
ATOM 3303 C CA . PRO A 1 409 ? 5.754 -17.609 -21.422 1 61.16 409 PRO A CA 1
ATOM 3304 C C . PRO A 1 409 ? 4.695 -18.609 -20.938 1 61.16 409 PRO A C 1
ATOM 3306 O O . PRO A 1 409 ? 4.949 -19.812 -20.906 1 61.16 409 PRO A O 1
ATOM 3309 N N . TYR A 1 410 ? 3.643 -18.156 -20.281 1 51.38 410 TYR A N 1
ATOM 3310 C CA . TYR A 1 410 ? 2.686 -19.078 -19.672 1 51.38 410 TYR A CA 1
ATOM 3311 C C . TYR A 1 410 ? 1.842 -19.766 -20.734 1 51.38 410 TYR A C 1
ATOM 3313 O O . TYR A 1 410 ? 0.872 -19.188 -21.234 1 51.38 410 TYR A O 1
ATOM 3321 N N . ASN A 1 411 ? 2.516 -20.266 -21.734 1 44.16 411 ASN A N 1
ATOM 3322 C CA . ASN A 1 411 ? 1.688 -21.109 -22.578 1 44.16 411 ASN A CA 1
ATOM 3323 C C . ASN A 1 411 ? 0.609 -21.828 -21.781 1 44.16 411 ASN A C 1
ATOM 3325 O O . ASN A 1 411 ? 0.148 -22.906 -22.172 1 44.16 411 ASN A O 1
ATOM 3329 N N . SER A 1 412 ? 0.625 -21.672 -20.531 1 45.16 412 SER A N 1
ATOM 3330 C CA . SER A 1 412 ? -0.438 -22.5 -19.969 1 45.16 412 SER A CA 1
ATOM 3331 C C . SER A 1 412 ? -1.809 -22.047 -20.453 1 45.16 412 SER A C 1
ATOM 3333 O O . SER A 1 412 ? -2.211 -20.906 -20.234 1 45.16 412 SER A O 1
ATOM 3335 N N . LEU A 1 413 ? -2.039 -22.438 -21.641 1 40.41 413 LEU A N 1
ATOM 3336 C CA . LEU A 1 413 ? -3.393 -22.375 -22.188 1 40.41 413 LEU A CA 1
ATOM 3337 C C . LEU A 1 413 ? -4.43 -22.484 -21.078 1 40.41 413 LEU A C 1
ATOM 3339 O O . LEU A 1 413 ? -5.609 -22.734 -21.344 1 40.41 413 LEU A O 1
ATOM 3343 N N . ALA A 1 414 ? -3.992 -22.547 -19.859 1 43.94 414 ALA A N 1
ATOM 3344 C CA . ALA A 1 414 ? -5.004 -22.812 -18.844 1 43.94 414 ALA A CA 1
ATOM 3345 C C . ALA A 1 414 ? -5.789 -21.547 -18.5 1 43.94 414 ALA A C 1
ATOM 3347 O O . ALA A 1 414 ? -5.203 -20.484 -18.312 1 43.94 414 ALA A O 1
ATOM 3348 N N . GLY A 1 415 ? -6.898 -21.484 -18.922 1 41.34 415 GLY A N 1
ATOM 3349 C CA . GLY A 1 415 ? -7.84 -20.469 -18.484 1 41.34 415 GLY A CA 1
ATOM 3350 C C . GLY A 1 415 ? -7.758 -20.188 -17 1 41.34 415 GLY A C 1
ATOM 3351 O O . GLY A 1 415 ? -6.977 -20.828 -16.281 1 41.34 415 GLY A O 1
ATOM 3352 N N . PRO A 1 416 ? -8.227 -19.031 -16.5 1 45.34 416 PRO A N 1
ATOM 3353 C CA . PRO A 1 416 ? -8.203 -18.703 -15.07 1 45.34 416 PRO A CA 1
ATOM 3354 C C . PRO A 1 416 ? -8.516 -19.922 -14.188 1 45.34 416 PRO A C 1
ATOM 3356 O O . PRO A 1 416 ? -7.984 -20.031 -13.086 1 45.34 416 PRO A O 1
ATOM 3359 N N . SER A 1 417 ? -9.391 -20.797 -14.641 1 49.53 417 SER A N 1
ATOM 3360 C CA . SER A 1 417 ? -9.766 -21.984 -13.875 1 49.53 417 SER A CA 1
ATOM 3361 C C . SER A 1 417 ? -8.914 -23.188 -14.273 1 49.53 417 SER A C 1
ATOM 3363 O O . SER A 1 417 ? -9.172 -24.312 -13.828 1 49.53 417 SER A O 1
ATOM 3365 N N . GLY A 1 418 ? -7.773 -22.984 -15.062 1 55.59 418 GLY A N 1
ATOM 3366 C CA . GLY A 1 418 ? -6.91 -24.109 -15.406 1 55.59 418 GLY A CA 1
ATOM 3367 C C . GLY A 1 418 ? -7.281 -24.766 -16.719 1 55.59 418 GLY A C 1
ATOM 3368 O O . GLY A 1 418 ? -6.52 -25.562 -17.266 1 55.59 418 GLY A O 1
ATOM 3369 N N . GLU A 1 419 ? -8.523 -24.516 -17.281 1 60.75 419 GLU A N 1
ATOM 3370 C CA . GLU A 1 419 ? -8.914 -25.188 -18.531 1 60.75 419 GLU A CA 1
ATOM 3371 C C . GLU A 1 419 ? -8.336 -24.484 -19.75 1 60.75 419 GLU A C 1
ATOM 3373 O O . GLU A 1 419 ? -8.398 -23.25 -19.844 1 60.75 419 GLU A O 1
ATOM 3378 N N . PRO A 1 420 ? -7.785 -25.188 -20.609 1 69.31 420 PRO A N 1
ATOM 3379 C CA . PRO A 1 420 ? -7.148 -24.594 -21.781 1 69.31 420 PRO A CA 1
ATOM 3380 C C . PRO A 1 420 ? -8.156 -24 -22.766 1 69.31 420 PRO A C 1
ATOM 3382 O O . PRO A 1 420 ? -9.258 -24.547 -22.922 1 69.31 420 PRO A O 1
ATOM 3385 N N . ILE A 1 421 ? -8.078 -22.812 -23.297 1 75.56 421 ILE A N 1
ATOM 3386 C CA . ILE A 1 421 ? -8.875 -22.188 -24.344 1 75.56 421 ILE A CA 1
ATOM 3387 C C . ILE A 1 421 ? -8.375 -22.641 -25.719 1 75.56 421 ILE A C 1
ATOM 3389 O O . ILE A 1 421 ? -7.191 -22.484 -26.031 1 75.56 421 ILE A O 1
ATOM 3393 N N . PRO A 1 422 ? -9.328 -23.344 -26.406 1 75.75 422 PRO A N 1
ATOM 3394 C CA . PRO A 1 422 ? -8.914 -23.75 -27.75 1 75.75 422 PRO A CA 1
ATOM 3395 C C . PRO A 1 422 ? -8.398 -22.578 -28.578 1 75.75 422 PRO A C 1
ATOM 3397 O O . PRO A 1 422 ? -8.938 -21.469 -28.484 1 75.75 422 PRO A O 1
ATOM 3400 N N . ARG A 1 423 ? -7.418 -22.766 -29.359 1 78.19 423 ARG A N 1
ATOM 3401 C CA . ARG A 1 423 ? -6.758 -21.75 -30.172 1 78.19 423 ARG A CA 1
ATOM 3402 C C . ARG A 1 423 ? -7.742 -21.109 -31.141 1 78.19 423 ARG A C 1
ATOM 3404 O O . ARG A 1 423 ? -7.645 -19.906 -31.438 1 78.19 423 ARG A O 1
ATOM 3411 N N . GLU A 1 424 ? -8.695 -21.891 -31.578 1 81.81 424 GLU A N 1
ATOM 3412 C CA . GLU A 1 424 ? -9.664 -21.391 -32.562 1 81.81 424 GLU A CA 1
ATOM 3413 C C . GLU A 1 424 ? -10.602 -20.359 -31.938 1 81.81 424 GLU A C 1
ATOM 3415 O O . GLU A 1 424 ? -11.117 -19.484 -32.625 1 81.81 424 GLU A O 1
ATOM 3420 N N . ASP A 1 425 ? -10.742 -20.391 -30.609 1 85.44 425 ASP A N 1
ATOM 3421 C CA . ASP A 1 425 ? -11.688 -19.5 -29.922 1 85.44 425 ASP A CA 1
ATOM 3422 C C . ASP A 1 425 ? -10.969 -18.312 -29.312 1 85.44 425 ASP A C 1
ATOM 3424 O O . ASP A 1 425 ? -11.609 -17.375 -28.812 1 85.44 425 ASP A O 1
ATOM 3428 N N . LEU A 1 426 ? -9.719 -18.266 -29.422 1 86.12 426 LEU A N 1
ATOM 3429 C CA . LEU A 1 426 ? -8.906 -17.266 -28.734 1 86.12 426 LEU A CA 1
ATOM 3430 C C . LEU A 1 426 ? -9.242 -15.867 -29.25 1 86.12 426 LEU A C 1
ATOM 3432 O O . LEU A 1 426 ? -9.383 -14.93 -28.453 1 86.12 426 LEU A O 1
ATOM 3436 N N . PRO A 1 427 ? -9.484 -15.688 -30.594 1 86.88 427 PRO A N 1
ATOM 3437 C CA . PRO A 1 427 ? -9.812 -14.336 -31.062 1 86.88 427 PRO A CA 1
ATOM 3438 C C . PRO A 1 427 ? -11.125 -13.812 -30.469 1 86.88 427 PRO A C 1
ATOM 3440 O O . PRO A 1 427 ? -11.25 -12.617 -30.203 1 86.88 427 PRO A O 1
ATOM 3443 N N . ARG A 1 428 ? -12.016 -14.672 -30.25 1 87 428 ARG A N 1
ATOM 3444 C CA . ARG A 1 428 ? -13.297 -14.273 -29.672 1 87 428 ARG A CA 1
ATOM 3445 C C . ARG A 1 428 ? -13.117 -13.844 -28.219 1 87 428 ARG A C 1
ATOM 3447 O O . ARG A 1 428 ? -13.742 -12.883 -27.766 1 87 428 ARG A O 1
ATOM 3454 N N . TYR A 1 429 ? -12.289 -14.562 -27.516 1 88.38 429 TYR A N 1
ATOM 3455 C CA . TYR A 1 429 ? -12.016 -14.219 -26.125 1 88.38 429 TYR A CA 1
ATOM 3456 C C . TYR A 1 429 ? -11.25 -12.906 -26.031 1 88.38 429 TYR A C 1
ATOM 3458 O O . TYR A 1 429 ? -11.5 -12.102 -25.125 1 88.38 429 TYR A O 1
ATOM 3466 N N . LEU A 1 430 ? -10.367 -12.734 -26.938 1 90.38 430 LEU A N 1
ATOM 3467 C CA . LEU A 1 430 ? -9.609 -11.492 -26.938 1 90.38 430 LEU A CA 1
ATOM 3468 C C . LEU A 1 430 ? -10.508 -10.305 -27.266 1 90.38 430 LEU A C 1
ATOM 3470 O O . LEU A 1 430 ? -10.336 -9.219 -26.719 1 90.38 430 LEU A O 1
ATOM 3474 N N . ASP A 1 431 ? -11.43 -10.531 -28.141 1 90.88 431 ASP A N 1
ATOM 3475 C CA . ASP A 1 431 ? -12.406 -9.492 -28.453 1 90.88 431 ASP A CA 1
ATOM 3476 C C . ASP A 1 431 ? -13.242 -9.133 -27.219 1 90.88 431 ASP A C 1
ATOM 3478 O O . ASP A 1 431 ? -13.523 -7.961 -26.969 1 90.88 431 ASP A O 1
ATOM 3482 N N . ARG A 1 432 ? -13.609 -10.102 -26.484 1 90.38 432 ARG A N 1
ATOM 3483 C CA . ARG A 1 432 ? -14.359 -9.883 -25.25 1 90.38 432 ARG A CA 1
ATOM 3484 C C . ARG A 1 432 ? -13.523 -9.109 -24.234 1 90.38 432 ARG A C 1
ATOM 3486 O O . ARG A 1 432 ? -14.047 -8.25 -23.516 1 90.38 432 ARG A O 1
ATOM 3493 N N . ALA A 1 433 ? -12.297 -9.492 -24.172 1 92.81 433 ALA A N 1
ATOM 3494 C CA . ALA A 1 433 ? -11.398 -8.789 -23.266 1 92.81 433 ALA A CA 1
ATOM 3495 C C . ALA A 1 433 ? -11.273 -7.316 -23.656 1 92.81 433 ALA A C 1
ATOM 3497 O O . ALA A 1 433 ? -11.258 -6.441 -22.781 1 92.81 433 ALA A O 1
ATOM 3498 N N . VAL A 1 434 ? -11.203 -7.035 -24.938 1 95.06 434 VAL A N 1
ATOM 3499 C CA . VAL A 1 434 ? -11.094 -5.664 -25.422 1 95.06 434 VAL A CA 1
ATOM 3500 C C . VAL A 1 434 ? -12.367 -4.891 -25.062 1 95.06 434 VAL A C 1
ATOM 3502 O O . VAL A 1 434 ? -12.297 -3.756 -24.578 1 95.06 434 VAL A O 1
ATOM 3505 N N . TRP A 1 435 ? -13.477 -5.496 -25.203 1 93.44 435 TRP A N 1
ATOM 3506 C CA . TRP A 1 435 ? -14.742 -4.855 -24.875 1 93.44 435 TRP A CA 1
ATOM 3507 C C . TRP A 1 435 ? -14.836 -4.598 -23.375 1 93.44 435 TRP A C 1
ATOM 3509 O O . TRP A 1 435 ? -15.32 -3.543 -22.938 1 93.44 435 TRP A O 1
ATOM 3519 N N . SER A 1 436 ? -14.445 -5.605 -22.641 1 93.69 436 SER A N 1
ATOM 3520 C CA . SER A 1 436 ? -14.43 -5.422 -21.188 1 93.69 436 SER A CA 1
ATOM 3521 C C . SER A 1 436 ? -13.539 -4.25 -20.797 1 93.69 436 SER A C 1
ATOM 3523 O O . SER A 1 436 ? -13.906 -3.441 -19.938 1 93.69 436 SER A O 1
ATOM 3525 N N . CYS A 1 437 ? -12.391 -4.129 -21.422 1 96.5 437 CYS A N 1
ATOM 3526 C CA . CYS A 1 437 ? -11.477 -3.025 -21.156 1 96.5 437 CYS A CA 1
ATOM 3527 C C . CYS A 1 437 ? -12.086 -1.693 -21.562 1 96.5 437 CYS A C 1
ATOM 3529 O O . CYS A 1 437 ? -12.008 -0.709 -20.828 1 96.5 437 CYS A O 1
ATOM 3531 N N . ALA A 1 438 ? -12.719 -1.711 -22.703 1 97.19 438 ALA A N 1
ATOM 3532 C CA . ALA A 1 438 ? -13.312 -0.485 -23.234 1 97.19 438 ALA A CA 1
ATOM 3533 C C . ALA A 1 438 ? -14.414 0.036 -22.312 1 97.19 438 ALA A C 1
ATOM 3535 O O . ALA A 1 438 ? -14.438 1.22 -21.969 1 97.19 438 ALA A O 1
ATOM 3536 N N . VAL A 1 439 ? -15.266 -0.841 -21.891 1 96.25 439 VAL A N 1
ATOM 3537 C CA . VAL A 1 439 ? -16.375 -0.457 -21.031 1 96.25 439 VAL A CA 1
ATOM 3538 C C . VAL A 1 439 ? -15.828 0.003 -19.672 1 96.25 439 VAL A C 1
ATOM 3540 O O . VAL A 1 439 ? -16.281 1.013 -19.125 1 96.25 439 VAL A O 1
ATOM 3543 N N . SER A 1 440 ? -14.852 -0.742 -19.172 1 97.75 440 SER A N 1
ATOM 3544 C CA . SER A 1 440 ? -14.25 -0.357 -17.906 1 97.75 440 SER A CA 1
ATOM 3545 C C . SER A 1 440 ? -13.594 1.02 -18 1 97.75 440 SER A C 1
ATOM 3547 O O . SER A 1 440 ? -13.797 1.865 -17.125 1 97.75 440 SER A O 1
ATOM 3549 N N . LEU A 1 441 ? -12.836 1.287 -19.062 1 98.62 441 LEU A N 1
ATOM 3550 C CA . LEU A 1 441 ? -12.172 2.574 -19.25 1 98.62 441 LEU A CA 1
ATOM 3551 C C . LEU A 1 441 ? -13.195 3.701 -19.359 1 98.62 441 LEU A C 1
ATOM 3553 O O . LEU A 1 441 ? -12.992 4.785 -18.797 1 98.62 441 LEU A O 1
ATOM 3557 N N . GLY A 1 442 ? -14.266 3.424 -20.047 1 98.31 442 GLY A N 1
ATOM 3558 C CA . GLY A 1 442 ? -15.328 4.414 -20.156 1 98.31 442 GLY A CA 1
ATOM 3559 C C . GLY A 1 442 ? -15.953 4.773 -18.828 1 98.31 442 GLY A C 1
ATOM 3560 O O . GLY A 1 442 ? -16.141 5.953 -18.531 1 98.31 442 GLY A O 1
ATOM 3561 N N . ILE A 1 443 ? -16.219 3.787 -18 1 98 443 ILE A N 1
ATOM 3562 C CA . ILE A 1 443 ? -16.844 4.023 -16.703 1 98 443 ILE A CA 1
ATOM 3563 C C . ILE A 1 443 ? -15.852 4.691 -15.758 1 98 443 ILE A C 1
ATOM 3565 O O . ILE A 1 443 ? -16.234 5.551 -14.961 1 98 443 ILE A O 1
ATOM 3569 N N . ILE A 1 444 ? -14.578 4.293 -15.828 1 98.56 444 ILE A N 1
ATOM 3570 C CA . ILE A 1 444 ? -13.547 4.934 -15.023 1 98.56 444 ILE A CA 1
ATOM 3571 C C . ILE A 1 444 ? -13.516 6.434 -15.312 1 98.56 444 ILE A C 1
ATOM 3573 O O . ILE A 1 444 ? -13.586 7.25 -14.391 1 98.56 444 ILE A O 1
ATOM 3577 N N . MET A 1 445 ? -13.461 6.738 -16.609 1 98.62 445 MET A N 1
ATOM 3578 C CA . MET A 1 445 ? -13.383 8.141 -17 1 98.62 445 MET A CA 1
ATOM 3579 C C . MET A 1 445 ? -14.664 8.883 -16.641 1 98.62 445 MET A C 1
ATOM 3581 O O . MET A 1 445 ? -14.617 10.023 -16.188 1 98.62 445 MET A O 1
ATOM 3585 N N . LEU A 1 446 ? -15.781 8.25 -16.828 1 98.38 446 LEU A N 1
ATOM 3586 C CA . LEU A 1 446 ? -17.062 8.867 -16.469 1 98.38 446 LEU A CA 1
ATOM 3587 C C . LEU A 1 446 ? -17.125 9.164 -14.977 1 98.38 446 LEU A C 1
ATOM 3589 O O . LEU A 1 446 ? -17.5 10.266 -14.57 1 98.38 446 LEU A O 1
ATOM 3593 N N . SER A 1 447 ? -16.75 8.172 -14.195 1 98.31 447 SER A N 1
ATOM 3594 C CA . SER A 1 447 ? -16.781 8.336 -12.75 1 98.31 447 SER A CA 1
ATOM 3595 C C . SER A 1 447 ? -15.844 9.461 -12.305 1 98.31 447 SER A C 1
ATOM 3597 O O . SER A 1 447 ? -16.219 10.305 -11.492 1 98.31 447 SER A O 1
ATOM 3599 N N . MET A 1 448 ? -14.68 9.492 -12.844 1 97.94 448 MET A N 1
ATOM 3600 C CA . MET A 1 448 ? -13.719 10.523 -12.469 1 97.94 448 MET A CA 1
ATOM 3601 C C . MET A 1 448 ? -14.203 11.898 -12.898 1 97.94 448 MET A C 1
ATOM 3603 O O . MET A 1 448 ? -13.961 12.898 -12.211 1 97.94 448 MET A O 1
ATOM 3607 N N . THR A 1 449 ? -14.867 11.938 -14.062 1 98.06 449 THR A N 1
ATOM 3608 C CA . THR A 1 449 ? -15.398 13.203 -14.547 1 98.06 449 THR A CA 1
ATOM 3609 C C . THR A 1 449 ? -16.5 13.711 -13.625 1 98.06 449 THR A C 1
ATOM 3611 O O . THR A 1 449 ? -16.516 14.883 -13.258 1 98.06 449 THR A O 1
ATOM 3614 N N . ILE A 1 450 ? -17.406 12.852 -13.227 1 97.25 450 ILE A N 1
ATOM 3615 C CA . ILE A 1 450 ? -18.5 13.234 -12.328 1 97.25 450 ILE A CA 1
ATOM 3616 C C . ILE A 1 450 ? -17.922 13.672 -10.984 1 97.25 450 ILE A C 1
ATOM 3618 O O . ILE A 1 450 ? -18.359 14.68 -10.414 1 97.25 450 ILE A O 1
ATOM 3622 N N . LEU A 1 451 ? -16.969 12.961 -10.492 1 97.12 451 LEU A N 1
ATOM 3623 C CA . LEU A 1 451 ? -16.344 13.32 -9.234 1 97.12 451 LEU A CA 1
ATOM 3624 C C . LEU A 1 451 ? -15.719 14.711 -9.312 1 97.12 451 LEU A C 1
ATOM 3626 O O . LEU A 1 451 ? -15.82 15.492 -8.367 1 97.12 451 LEU A O 1
ATOM 3630 N N . ALA A 1 452 ? -15.062 14.992 -10.422 1 96.69 452 ALA A N 1
ATOM 3631 C CA . ALA A 1 452 ? -14.453 16.297 -10.617 1 96.69 452 ALA A CA 1
ATOM 3632 C C . ALA A 1 452 ? -15.508 17.406 -10.633 1 96.69 452 ALA A C 1
ATOM 3634 O O . ALA A 1 452 ? -15.289 18.5 -10.094 1 96.69 452 ALA A O 1
ATOM 3635 N N . LEU A 1 453 ? -16.625 17.109 -11.195 1 95.5 453 LEU A N 1
ATOM 3636 C CA . LEU A 1 453 ? -17.672 18.109 -11.352 1 95.5 453 LEU A CA 1
ATOM 3637 C C . LEU A 1 453 ? -18.453 18.297 -10.055 1 95.5 453 LEU A C 1
ATOM 3639 O O . LEU A 1 453 ? -19.156 19.297 -9.883 1 95.5 453 LEU A O 1
ATOM 3643 N N . LEU A 1 454 ? -18.359 17.359 -9.164 1 95 454 LEU A N 1
ATOM 3644 C CA . LEU A 1 454 ? -19.047 17.469 -7.883 1 95 454 LEU A CA 1
ATOM 3645 C C . LEU A 1 454 ? -18.406 18.516 -7 1 95 454 LEU A C 1
ATOM 3647 O O . LEU A 1 454 ? -19.031 19.047 -6.086 1 95 454 LEU A O 1
ATOM 3651 N N . ASP A 1 455 ? -17.125 18.812 -7.27 1 93.69 455 ASP A N 1
ATOM 3652 C CA . ASP A 1 455 ? -16.469 19.891 -6.547 1 93.69 455 ASP A CA 1
ATOM 3653 C C . ASP A 1 455 ? -17 21.25 -6.996 1 93.69 455 ASP A C 1
ATOM 3655 O O . ASP A 1 455 ? -17.453 21.406 -8.133 1 93.69 455 ASP A O 1
ATOM 3659 N N . LYS A 1 456 ? -17 22.156 -6.105 1 92.19 456 LYS A N 1
ATOM 3660 C CA . LYS A 1 456 ? -17.422 23.516 -6.465 1 92.19 456 LYS A CA 1
ATOM 3661 C C . LYS A 1 456 ? -16.219 24.422 -6.688 1 92.19 456 LYS A C 1
ATOM 3663 O O . LYS A 1 456 ? -15.414 24.641 -5.777 1 92.19 456 LYS A O 1
ATOM 3668 N N . SER A 1 457 ? -16.156 24.922 -7.867 1 93.12 457 SER A N 1
ATOM 3669 C CA . SER A 1 457 ? -15.047 25.812 -8.195 1 93.12 457 SER A CA 1
ATOM 3670 C C . SER A 1 457 ? -15.32 27.234 -7.688 1 93.12 457 SER A C 1
ATOM 3672 O O . SER A 1 457 ? -16.438 27.734 -7.816 1 93.12 457 SER A O 1
ATOM 3674 N N . LEU A 1 458 ? -14.305 27.781 -7.062 1 92.06 458 LEU A N 1
ATOM 3675 C CA . LEU A 1 458 ? -14.398 29.156 -6.559 1 92.06 458 LEU A CA 1
ATOM 3676 C C . LEU A 1 458 ? -13.422 30.062 -7.293 1 92.06 458 LEU A C 1
ATOM 3678 O O . LEU A 1 458 ? -13.109 31.156 -6.816 1 92.06 458 LEU A O 1
ATOM 3682 N N . ASP A 1 459 ? -13.016 29.547 -8.406 1 92.12 459 ASP A N 1
ATOM 3683 C CA . ASP A 1 459 ? -12.023 30.328 -9.141 1 92.12 459 ASP A CA 1
ATOM 3684 C C . ASP A 1 459 ? -12.641 31.609 -9.703 1 92.12 459 ASP A C 1
ATOM 3686 O O . ASP A 1 459 ? -13.727 31.578 -10.289 1 92.12 459 ASP A O 1
ATOM 3690 N N . GLU A 1 460 ? -11.922 32.688 -9.484 1 90.12 460 GLU A N 1
ATOM 3691 C CA . GLU A 1 460 ? -12.297 33.938 -10.117 1 90.12 460 GLU A CA 1
ATOM 3692 C C . GLU A 1 460 ? -12.039 33.906 -11.617 1 90.12 460 GLU A C 1
ATOM 3694 O O . GLU A 1 460 ? -11.242 33.125 -12.102 1 90.12 460 GLU A O 1
ATOM 3699 N N . PRO A 1 461 ? -12.758 34.781 -12.258 1 88.38 461 PRO A N 1
ATOM 3700 C CA . PRO A 1 461 ? -12.508 34.812 -13.703 1 88.38 461 PRO A CA 1
ATOM 3701 C C . PRO A 1 461 ? -11.047 35.156 -14.039 1 88.38 461 PRO A C 1
ATOM 3703 O O . PRO A 1 461 ? -10.414 35.938 -13.352 1 88.38 461 PRO A O 1
ATOM 3706 N N . ALA A 1 462 ? -10.43 34.5 -14.992 1 86.56 462 ALA A N 1
ATOM 3707 C CA . ALA A 1 462 ? -9.094 34.719 -15.531 1 86.56 462 ALA A CA 1
ATOM 3708 C C . ALA A 1 462 ? -8.023 34.188 -14.57 1 86.56 462 ALA A C 1
ATOM 3710 O O . ALA A 1 462 ? -6.953 34.781 -14.445 1 86.56 462 ALA A O 1
ATOM 3711 N N . THR A 1 463 ? -8.43 33.281 -13.844 1 88.5 463 THR A N 1
ATOM 3712 C CA . THR A 1 463 ? -7.449 32.656 -12.961 1 88.5 463 THR A CA 1
ATOM 3713 C C . THR A 1 463 ? -6.586 31.656 -13.742 1 88.5 463 THR A C 1
ATOM 3715 O O . THR A 1 463 ? -5.363 31.625 -13.578 1 88.5 463 THR A O 1
ATOM 3718 N N . LEU A 1 464 ? -7.32 30.938 -14.586 1 92.56 464 LEU A N 1
ATOM 3719 C CA . LEU A 1 464 ? -6.641 29.906 -15.383 1 92.56 464 LEU A CA 1
ATOM 3720 C C . LEU A 1 464 ? -6.66 30.281 -16.859 1 92.56 464 LEU A C 1
ATOM 3722 O O . LEU A 1 464 ? -7.355 31.203 -17.266 1 92.56 464 LEU A O 1
ATOM 3726 N N . LYS A 1 465 ? -5.863 29.641 -17.672 1 91.31 465 LYS A N 1
ATOM 3727 C CA . LYS A 1 465 ? -5.891 29.875 -19.109 1 91.31 465 LYS A CA 1
ATOM 3728 C C . LYS A 1 465 ? -7.293 29.641 -19.672 1 91.31 465 LYS A C 1
ATOM 3730 O O . LYS A 1 465 ? -7.766 30.422 -20.516 1 91.31 465 LYS A O 1
ATOM 3735 N N . VAL A 1 466 ? -7.883 28.547 -19.219 1 92.62 466 VAL A N 1
ATOM 3736 C CA . VAL A 1 466 ? -9.289 28.297 -19.5 1 92.62 466 VAL A CA 1
ATOM 3737 C C . VAL A 1 466 ? -10.062 28.141 -18.203 1 92.62 466 VAL A C 1
ATOM 3739 O O . VAL A 1 466 ? -9.914 27.125 -17.5 1 92.62 466 VAL A O 1
ATOM 3742 N N . ASN A 1 467 ? -10.906 29.062 -17.906 1 91.38 467 ASN A N 1
ATOM 3743 C CA . ASN A 1 467 ? -11.586 29.078 -16.609 1 91.38 467 ASN A CA 1
ATOM 3744 C C . ASN A 1 467 ? -12.836 28.188 -16.641 1 91.38 467 ASN A C 1
ATOM 3746 O O . ASN A 1 467 ? -13.281 27.719 -15.586 1 91.38 467 ASN A O 1
ATOM 3750 N N . ASN A 1 468 ? -13.344 28.062 -17.797 1 93.75 468 ASN A N 1
ATOM 3751 C CA . ASN A 1 468 ? -14.547 27.234 -17.891 1 93.75 468 ASN A CA 1
ATOM 3752 C C . ASN A 1 468 ? -14.242 25.766 -17.625 1 93.75 468 ASN A C 1
ATOM 3754 O O . ASN A 1 468 ? -13.539 25.109 -18.391 1 93.75 468 ASN A O 1
ATOM 3758 N N . ARG A 1 469 ? -14.781 25.25 -16.578 1 94.25 469 ARG A N 1
ATOM 3759 C CA . ARG A 1 469 ? -14.469 23.906 -16.141 1 94.25 469 ARG A CA 1
ATOM 3760 C C . ARG A 1 469 ? -14.984 22.859 -17.125 1 94.25 469 ARG A C 1
ATOM 3762 O O . ARG A 1 469 ? -14.398 21.797 -17.266 1 94.25 469 ARG A O 1
ATOM 3769 N N . TYR A 1 470 ? -16.047 23.078 -17.812 1 95.06 470 TYR A N 1
ATOM 3770 C CA . TYR A 1 470 ? -16.609 22.125 -18.766 1 95.06 470 TYR A CA 1
ATOM 3771 C C . TYR A 1 470 ? -15.719 22 -20 1 95.06 470 TYR A C 1
ATOM 3773 O O . TYR A 1 470 ? -15.586 20.906 -20.578 1 95.06 470 TYR A O 1
ATOM 3781 N N . VAL A 1 471 ? -15.094 23.062 -20.375 1 95.38 471 VAL A N 1
ATOM 3782 C CA . VAL A 1 471 ? -14.156 23.016 -21.484 1 95.38 471 VAL A CA 1
ATOM 3783 C C . VAL A 1 471 ? -12.875 22.297 -21.062 1 95.38 471 VAL A C 1
ATOM 3785 O O . VAL A 1 471 ? -12.32 21.516 -21.828 1 95.38 471 VAL A O 1
ATOM 3788 N N . ARG A 1 472 ? -12.516 22.578 -19.859 1 95.62 472 ARG A N 1
ATOM 3789 C CA . ARG A 1 472 ? -11.312 21.922 -19.375 1 95.62 472 ARG A CA 1
ATOM 3790 C C . ARG A 1 472 ? -11.5 20.406 -19.328 1 95.62 472 ARG A C 1
ATOM 3792 O O . ARG A 1 472 ? -10.578 19.656 -19.656 1 95.62 472 ARG A O 1
ATOM 3799 N N . LEU A 1 473 ? -12.734 19.938 -19 1 97.12 473 LEU A N 1
ATOM 3800 C CA . LEU A 1 473 ? -12.984 18.516 -18.844 1 97.12 473 LEU A CA 1
ATOM 3801 C C . LEU A 1 473 ? -13.562 17.922 -20.125 1 97.12 473 LEU A C 1
ATOM 3803 O O . LEU A 1 473 ? -13.891 16.734 -20.156 1 97.12 473 LEU A O 1
ATOM 3807 N N . SER A 1 474 ? -13.641 18.656 -21.203 1 96.31 474 SER A N 1
ATOM 3808 C CA . SER A 1 474 ? -14.25 18.203 -22.438 1 96.31 474 SER A CA 1
ATOM 3809 C C . SER A 1 474 ? -13.477 17.031 -23.031 1 96.31 474 SER A C 1
ATOM 3811 O O . SER A 1 474 ? -14.07 16.141 -23.656 1 96.31 474 SER A O 1
ATOM 3813 N N . GLY A 1 475 ? -12.188 17.047 -22.891 1 97.06 475 GLY A N 1
ATOM 3814 C CA . GLY A 1 475 ? -11.383 15.938 -23.391 1 97.06 475 GLY A CA 1
ATOM 3815 C C . GLY A 1 475 ? -11.781 14.602 -22.812 1 97.06 475 GLY A C 1
ATOM 3816 O O . GLY A 1 475 ? -11.648 13.562 -23.469 1 97.06 475 GLY A O 1
ATOM 3817 N N . ARG A 1 476 ? -12.266 14.539 -21.578 1 98.25 476 ARG A N 1
ATOM 3818 C CA . ARG A 1 476 ? -12.68 13.305 -20.922 1 98.25 476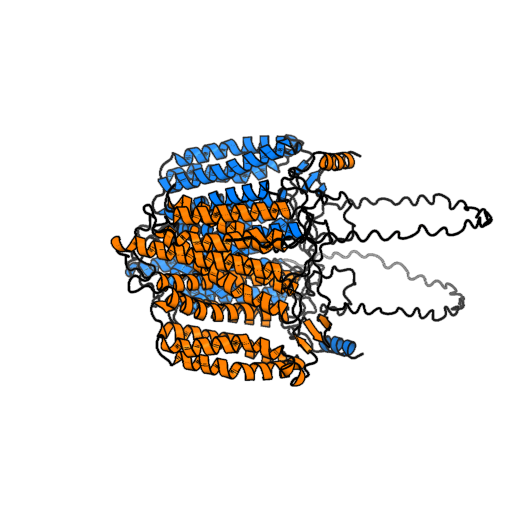 ARG A CA 1
ATOM 3819 C C . ARG A 1 476 ? -13.914 12.719 -21.594 1 98.25 476 ARG A C 1
ATOM 3821 O O . ARG A 1 476 ? -14.031 11.5 -21.75 1 98.25 476 ARG A O 1
ATOM 3828 N N . ILE A 1 477 ? -14.797 13.609 -22.031 1 97.44 477 ILE A N 1
ATOM 3829 C CA . ILE A 1 477 ? -16.016 13.164 -22.703 1 97.44 477 ILE A CA 1
ATOM 3830 C C . ILE A 1 477 ? -15.664 12.562 -24.062 1 97.44 477 ILE A C 1
ATOM 3832 O O . ILE A 1 477 ? -16.188 11.523 -24.453 1 97.44 477 ILE A O 1
ATOM 3836 N N . VAL A 1 478 ? -14.758 13.234 -24.75 1 97.69 478 VAL A N 1
ATOM 3837 C CA . VAL A 1 478 ? -14.297 12.727 -26.047 1 97.69 478 VAL A CA 1
ATOM 3838 C C . VAL A 1 478 ? -13.664 11.344 -25.859 1 97.69 478 VAL A C 1
ATOM 3840 O O . VAL A 1 478 ? -13.914 10.43 -26.641 1 97.69 478 VAL A O 1
ATOM 3843 N N . TYR A 1 479 ? -12.875 11.211 -24.828 1 98.38 479 TYR A N 1
ATOM 3844 C CA . TYR A 1 479 ? -12.234 9.938 -24.531 1 98.38 479 TYR A CA 1
ATOM 3845 C C . TYR A 1 479 ? -13.273 8.844 -24.312 1 98.38 479 TYR A C 1
ATOM 3847 O O . TYR A 1 479 ? -13.141 7.738 -24.844 1 98.38 479 TYR A O 1
ATOM 3855 N N . ILE A 1 480 ? -14.344 9.141 -23.562 1 98.25 480 ILE A N 1
ATOM 3856 C CA . ILE A 1 480 ? -15.383 8.164 -23.266 1 98.25 480 ILE A CA 1
ATOM 3857 C C . ILE A 1 480 ? -16.047 7.703 -24.562 1 98.25 480 ILE A C 1
ATOM 3859 O O . ILE A 1 480 ? -16.219 6.5 -24.781 1 98.25 480 ILE A O 1
ATOM 3863 N N . ILE A 1 481 ? -16.344 8.609 -25.422 1 97.31 481 ILE A N 1
ATOM 3864 C CA . ILE A 1 481 ? -17.047 8.297 -26.672 1 97.31 481 ILE A CA 1
ATOM 3865 C C . ILE A 1 481 ? -16.141 7.48 -27.578 1 97.31 481 ILE A C 1
ATOM 3867 O O . ILE A 1 481 ? -16.547 6.43 -28.094 1 97.31 481 ILE A O 1
ATOM 3871 N N . VAL A 1 482 ? -14.938 7.867 -27.734 1 96.5 482 VAL A N 1
ATOM 3872 C CA . VAL A 1 482 ? -14.016 7.23 -28.688 1 96.5 482 VAL A CA 1
ATOM 3873 C C . VAL A 1 482 ? -13.664 5.828 -28.188 1 96.5 482 VAL A C 1
ATOM 3875 O O . VAL A 1 482 ? -13.656 4.875 -28.984 1 96.5 482 VAL A O 1
ATOM 3878 N N . ILE A 1 483 ? -13.406 5.656 -26.906 1 96.88 483 ILE A N 1
ATOM 3879 C CA . ILE A 1 483 ? -12.93 4.379 -26.375 1 96.88 483 ILE A CA 1
ATOM 3880 C C . ILE A 1 483 ? -14.039 3.332 -26.484 1 96.88 483 ILE A C 1
ATOM 3882 O O . ILE A 1 483 ? -13.758 2.145 -26.656 1 96.88 483 ILE A O 1
ATOM 3886 N N . LEU A 1 484 ? -15.328 3.766 -26.438 1 95.44 484 LEU A N 1
ATOM 3887 C CA . LEU A 1 484 ? -16.453 2.842 -26.531 1 95.44 484 LEU A CA 1
ATOM 3888 C C . LEU A 1 484 ? -16.75 2.508 -27.984 1 95.44 484 LEU A C 1
ATOM 3890 O O . LEU A 1 484 ? -17.359 1.476 -28.281 1 95.44 484 LEU A O 1
ATOM 3894 N N . CYS A 1 485 ? -16.234 3.293 -28.906 1 94.81 485 CYS A N 1
ATOM 3895 C CA . CYS A 1 485 ? -16.516 3.098 -30.328 1 94.81 485 CYS A CA 1
ATOM 3896 C C . CYS A 1 485 ? -15.398 2.32 -31.016 1 94.81 485 CYS A C 1
ATOM 3898 O O . CYS A 1 485 ? -15.633 1.64 -32 1 94.81 485 CYS A O 1
ATOM 3900 N N . VAL A 1 486 ? -14.25 2.371 -30.484 1 93.44 486 VAL A N 1
ATOM 3901 C CA . VAL A 1 486 ? -13.078 1.804 -31.125 1 93.44 486 VAL A CA 1
ATOM 3902 C C . VAL A 1 486 ? -13.25 0.294 -31.281 1 93.44 486 VAL A C 1
ATOM 3904 O O . VAL A 1 486 ? -13 -0.26 -32.344 1 93.44 486 VAL A O 1
ATOM 3907 N N . PRO A 1 487 ? -13.719 -0.44 -30.25 1 91.75 487 PRO A N 1
ATOM 3908 C CA . PRO A 1 487 ? -13.82 -1.895 -30.391 1 91.75 487 PRO A CA 1
ATOM 3909 C C . PRO A 1 487 ? -14.922 -2.316 -31.359 1 91.75 487 PRO A C 1
ATOM 3911 O O . PRO A 1 487 ? -14.977 -3.477 -31.766 1 91.75 487 PRO A O 1
ATOM 3914 N N . ALA A 1 488 ? -15.797 -1.422 -31.703 1 88.81 488 ALA A N 1
ATOM 3915 C CA . ALA A 1 488 ? -16.859 -1.737 -32.625 1 88.81 488 ALA A CA 1
ATOM 3916 C C . ALA A 1 488 ? -16.312 -1.953 -34.031 1 88.81 488 ALA A C 1
ATOM 3918 O O . ALA A 1 488 ? -16.969 -2.547 -34.906 1 88.81 488 ALA A O 1
ATOM 3919 N N . THR A 1 489 ? -15.039 -1.51 -34.188 1 81.75 489 THR A N 1
ATOM 3920 C CA . THR A 1 489 ? -14.383 -1.789 -35.469 1 81.75 489 THR A CA 1
ATOM 3921 C C . THR A 1 489 ? -13.883 -3.23 -35.5 1 81.75 489 THR A C 1
ATOM 3923 O O . THR A 1 489 ? -13.484 -3.787 -34.5 1 81.75 489 THR A O 1
ATOM 3926 N N . SER A 1 490 ? -14.375 -3.99 -36.312 1 73.31 490 SER A N 1
ATOM 3927 C CA . SER A 1 490 ? -14.125 -5.426 -36.438 1 73.31 490 SER A CA 1
ATOM 3928 C C . SER A 1 490 ? -12.633 -5.73 -36.438 1 73.31 490 SER A C 1
ATOM 3930 O O . SER A 1 490 ? -11.859 -5.07 -37.125 1 73.31 490 SER A O 1
ATOM 3932 N N . HIS A 1 491 ? -12.18 -6.676 -35.5 1 76.94 491 HIS A N 1
ATOM 3933 C CA . HIS A 1 491 ? -10.906 -7.379 -35.406 1 76.94 491 HIS A CA 1
ATOM 3934 C C . HIS A 1 491 ? -9.789 -6.453 -34.938 1 76.94 491 HIS A C 1
ATOM 3936 O O . HIS A 1 491 ? -8.758 -6.328 -35.594 1 76.94 491 HIS A O 1
ATOM 3942 N N . MET A 1 492 ? -10.055 -5.82 -33.844 1 84 492 MET A N 1
ATOM 3943 C CA . MET A 1 492 ? -9.039 -4.926 -33.281 1 84 492 MET A CA 1
ATOM 3944 C C . MET A 1 492 ? -8 -5.703 -32.5 1 84 492 MET A C 1
ATOM 3946 O O . MET A 1 492 ? -8.352 -6.527 -31.641 1 84 492 MET A O 1
ATOM 3950 N N . ASP A 1 493 ? -6.785 -5.508 -32.938 1 90.88 493 ASP A N 1
ATOM 3951 C CA . ASP A 1 493 ? -5.68 -6.051 -32.156 1 90.88 493 ASP A CA 1
ATOM 3952 C C . ASP A 1 493 ? -5.652 -5.445 -30.734 1 90.88 493 ASP A C 1
ATOM 3954 O O . ASP A 1 493 ? -5.688 -4.223 -30.594 1 90.88 493 ASP A O 1
ATOM 3958 N N . PRO A 1 494 ? -5.699 -6.324 -29.734 1 93.44 494 PRO A N 1
ATOM 3959 C CA . PRO A 1 494 ? -5.734 -5.82 -28.359 1 93.44 494 PRO A CA 1
ATOM 3960 C C . PRO A 1 494 ? -4.59 -4.859 -28.047 1 93.44 494 PRO A C 1
ATOM 3962 O O . PRO A 1 494 ? -4.773 -3.891 -27.312 1 93.44 494 PRO A O 1
ATOM 3965 N N . ARG A 1 495 ? -3.438 -5.062 -28.578 1 93.38 495 ARG A N 1
ATOM 3966 C CA . ARG A 1 495 ? -2.299 -4.18 -28.344 1 93.38 495 ARG A CA 1
ATOM 3967 C C . ARG A 1 495 ? -2.543 -2.797 -28.938 1 93.38 495 ARG A C 1
ATOM 3969 O O . ARG A 1 495 ? -2.227 -1.781 -28.312 1 93.38 495 ARG A O 1
ATOM 3976 N N . LEU A 1 496 ? -3.037 -2.814 -30.094 1 93.88 496 LEU A N 1
ATOM 3977 C CA . LEU A 1 496 ? -3.355 -1.549 -30.734 1 93.88 496 LEU A CA 1
ATOM 3978 C C . LEU A 1 496 ? -4.426 -0.791 -29.953 1 93.88 496 LEU A C 1
ATOM 3980 O O . LEU A 1 496 ? -4.34 0.429 -29.797 1 93.88 496 LEU A O 1
ATOM 3984 N N . PHE A 1 497 ? -5.402 -1.507 -29.516 1 96.31 497 PHE A N 1
ATOM 3985 C CA . PHE A 1 497 ? -6.461 -0.884 -28.719 1 96.31 497 PHE A CA 1
ATOM 3986 C C . PHE A 1 497 ? -5.887 -0.211 -27.484 1 96.31 497 PHE A C 1
ATOM 3988 O O . PHE A 1 497 ? -6.207 0.944 -27.188 1 96.31 497 PHE A O 1
ATOM 3995 N N . LEU A 1 498 ? -5.07 -0.936 -26.75 1 97.06 498 LEU A N 1
ATOM 3996 C CA . LEU A 1 498 ? -4.488 -0.394 -25.531 1 97.06 498 LEU A CA 1
ATOM 3997 C C . LEU A 1 498 ? -3.57 0.785 -25.844 1 97.06 498 LEU A C 1
ATOM 3999 O O . LEU A 1 498 ? -3.49 1.737 -25.062 1 97.06 498 LEU A O 1
ATOM 4003 N N . GLY A 1 499 ? -2.883 0.723 -26.969 1 97.06 499 GLY A N 1
ATOM 4004 C CA . GLY A 1 499 ? -2.072 1.85 -27.406 1 97.06 499 GLY A CA 1
ATOM 4005 C C . GLY A 1 499 ? -2.889 3.096 -27.688 1 97.06 499 GLY A C 1
ATOM 4006 O O . GLY A 1 499 ? -2.512 4.199 -27.297 1 97.06 499 GLY A O 1
ATOM 4007 N N . ILE A 1 500 ? -4.023 2.891 -28.344 1 96.75 500 ILE A N 1
ATOM 4008 C CA . ILE A 1 500 ? -4.914 4.004 -28.656 1 96.75 500 ILE A CA 1
ATOM 4009 C C . ILE A 1 500 ? -5.465 4.594 -27.344 1 96.75 500 ILE A C 1
ATOM 4011 O O . ILE A 1 500 ? -5.473 5.812 -27.172 1 96.75 500 ILE A O 1
ATOM 4015 N N . ALA A 1 501 ? -5.902 3.66 -26.484 1 98.12 501 ALA A N 1
ATOM 4016 C CA . ALA A 1 501 ? -6.441 4.102 -25.203 1 98.12 501 ALA A CA 1
ATOM 4017 C C . ALA A 1 501 ? -5.406 4.914 -24.422 1 98.12 501 ALA A C 1
ATOM 4019 O O . ALA A 1 501 ? -5.723 5.977 -23.875 1 98.12 501 ALA A O 1
ATOM 4020 N N . ALA A 1 502 ? -4.168 4.48 -24.375 1 98.25 502 ALA A N 1
ATOM 4021 C CA . ALA A 1 502 ? -3.102 5.137 -23.625 1 98.25 502 ALA A CA 1
ATOM 4022 C C . ALA A 1 502 ? -2.75 6.488 -24.25 1 98.25 502 ALA A C 1
ATOM 4024 O O . ALA A 1 502 ? -2.641 7.492 -23.547 1 98.25 502 ALA A O 1
ATOM 4025 N N . CYS A 1 503 ? -2.607 6.562 -25.531 1 97.69 503 CYS A N 1
ATOM 4026 C CA . CYS A 1 503 ? -2.221 7.789 -26.219 1 97.69 503 CYS A CA 1
ATOM 4027 C C . CYS A 1 503 ? -3.316 8.844 -26.109 1 97.69 503 CYS A C 1
ATOM 4029 O O . CYS A 1 503 ? -3.029 10.023 -25.922 1 97.69 503 CYS A O 1
ATOM 4031 N N . MET A 1 504 ? -4.531 8.375 -26.25 1 98 504 MET A N 1
ATOM 4032 C CA . MET A 1 504 ? -5.637 9.32 -26.094 1 98 504 MET A CA 1
ATOM 4033 C C . MET A 1 504 ? -5.684 9.875 -24.672 1 98 504 MET A C 1
ATOM 4035 O O . MET A 1 504 ? -5.957 11.062 -24.469 1 98 504 MET A O 1
ATOM 4039 N N . LEU A 1 505 ? -5.5 9.008 -23.734 1 98.12 505 LEU A N 1
ATOM 4040 C CA . LEU A 1 505 ? -5.473 9.461 -22.344 1 98.12 505 LEU A CA 1
ATOM 4041 C C . LEU A 1 505 ? -4.348 10.461 -22.109 1 98.12 505 LEU A C 1
ATOM 4043 O O . LEU A 1 505 ? -4.52 11.445 -21.391 1 98.12 505 LEU A O 1
ATOM 4047 N N . LEU A 1 506 ? -3.186 10.188 -22.656 1 97.38 506 LEU A N 1
ATOM 4048 C CA . LEU A 1 506 ? -2.068 11.125 -22.594 1 97.38 506 LEU A CA 1
ATOM 4049 C C . LEU A 1 506 ? -2.449 12.469 -23.203 1 97.38 506 LEU A C 1
ATOM 4051 O O . LEU A 1 506 ? -2.092 13.523 -22.672 1 97.38 506 LEU A O 1
ATOM 4055 N N . GLY A 1 507 ? -3.178 12.398 -24.297 1 97 507 GLY A N 1
ATOM 4056 C CA . GLY A 1 507 ? -3.676 13.625 -24.906 1 97 507 GLY A CA 1
ATOM 4057 C C . GLY A 1 507 ? -4.586 14.422 -23.984 1 97 507 GLY A C 1
ATOM 4058 O O . GLY A 1 507 ? -4.477 15.641 -23.891 1 97 507 GLY A O 1
ATOM 4059 N N . VAL A 1 508 ? -5.469 13.703 -23.297 1 97.88 508 VAL A N 1
ATOM 4060 C CA . VAL A 1 508 ? -6.367 14.352 -22.344 1 97.88 508 VAL A CA 1
ATOM 4061 C C . VAL A 1 508 ? -5.555 15 -21.219 1 97.88 508 VAL A C 1
ATOM 4063 O O . VAL A 1 508 ? -5.82 16.141 -20.844 1 97.88 508 VAL A O 1
ATOM 4066 N N . THR A 1 509 ? -4.574 14.289 -20.703 1 96.12 509 THR A N 1
ATOM 4067 C CA . THR A 1 509 ? -3.748 14.789 -19.609 1 96.12 509 THR A CA 1
ATOM 4068 C C . THR A 1 509 ? -2.975 16.031 -20.047 1 96.12 509 THR A C 1
ATOM 4070 O O . THR A 1 509 ? -2.893 17.016 -19.312 1 96.12 509 THR A O 1
ATOM 4073 N N . ILE A 1 510 ? -2.424 16.016 -21.234 1 94.25 510 ILE A N 1
ATOM 4074 C CA . ILE A 1 510 ? -1.676 17.156 -21.75 1 94.25 510 ILE A CA 1
ATOM 4075 C C . ILE A 1 510 ? -2.609 18.344 -21.922 1 94.25 510 ILE A C 1
ATOM 4077 O O . ILE A 1 510 ? -2.246 19.469 -21.594 1 94.25 510 ILE A O 1
ATOM 4081 N N . TRP A 1 511 ? -3.779 18.094 -22.406 1 94.94 511 TRP A N 1
ATOM 4082 C CA . TRP A 1 511 ? -4.777 19.141 -22.562 1 94.94 511 TRP A CA 1
ATOM 4083 C C . TRP A 1 511 ? -5.121 19.766 -21.219 1 94.94 511 TRP A C 1
ATOM 4085 O O . TRP A 1 511 ? -5.035 20.984 -21.047 1 94.94 511 TRP A O 1
ATOM 4095 N N . GLU A 1 512 ? -5.473 18.922 -20.234 1 94.88 512 GLU A N 1
ATOM 4096 C CA . GLU A 1 512 ? -5.879 19.438 -18.922 1 94.88 512 GLU A CA 1
ATOM 4097 C C . GLU A 1 512 ? -4.723 20.141 -18.219 1 94.88 512 GLU A C 1
ATOM 4099 O O . GLU A 1 512 ? -4.934 21.109 -17.484 1 94.88 512 GLU A O 1
ATOM 4104 N N . TRP A 1 513 ? -3.547 19.641 -18.438 1 91.88 513 TRP A N 1
ATOM 4105 C CA . TRP A 1 513 ? -2.375 20.297 -17.859 1 91.88 513 TRP A CA 1
ATOM 4106 C C . TRP A 1 513 ? -2.191 21.703 -18.438 1 91.88 513 TRP A C 1
ATOM 4108 O O . TRP A 1 513 ? -1.961 22.656 -17.688 1 91.88 513 TRP A O 1
ATOM 4118 N N . ASN A 1 514 ? -2.336 21.844 -19.703 1 90.69 514 ASN A N 1
ATOM 4119 C CA . ASN A 1 514 ? -2.096 23.125 -20.375 1 90.69 514 ASN A CA 1
ATOM 4120 C C . ASN A 1 514 ? -3.197 24.125 -20.078 1 90.69 514 ASN A C 1
ATOM 4122 O O . ASN A 1 514 ? -2.916 25.297 -19.812 1 90.69 514 ASN A O 1
ATOM 4126 N N . VAL A 1 515 ? -4.355 23.656 -20.078 1 91.5 515 VAL A N 1
ATOM 4127 C CA . VAL A 1 515 ? -5.469 24.578 -19.875 1 91.5 515 VAL A CA 1
ATOM 4128 C C . VAL A 1 515 ? -5.574 24.938 -18.391 1 91.5 515 VAL A C 1
ATOM 4130 O O . VAL A 1 515 ? -6.148 25.969 -18.031 1 91.5 515 VAL A O 1
ATOM 4133 N N . GLY A 1 516 ? -5.074 24.094 -17.516 1 89.69 516 GLY A N 1
ATOM 4134 C CA . GLY A 1 516 ? -5.145 24.328 -16.078 1 89.69 516 GLY A CA 1
ATOM 4135 C C . GLY A 1 516 ? -4.02 25.203 -15.562 1 89.69 516 GLY A C 1
ATOM 4136 O O . GLY A 1 516 ? -3.955 25.5 -14.367 1 89.69 516 GLY A O 1
ATOM 4137 N N . LEU A 1 517 ? -3.182 25.672 -16.406 1 88.94 517 LEU A N 1
ATOM 4138 C CA . LEU A 1 517 ? -2.123 26.594 -16 1 88.94 517 LEU A CA 1
ATOM 4139 C C . LEU A 1 517 ? -2.695 27.969 -15.664 1 88.94 517 LEU A C 1
ATOM 4141 O O . LEU A 1 517 ? -3.746 28.359 -16.188 1 88.94 517 LEU A O 1
ATOM 4145 N N . ASP A 1 518 ? -1.924 28.625 -14.812 1 88.12 518 ASP A N 1
ATOM 4146 C CA . ASP A 1 518 ? -2.322 30 -14.516 1 88.12 518 ASP A CA 1
ATOM 4147 C C . ASP A 1 518 ? -2.311 30.859 -15.773 1 88.12 518 ASP A C 1
ATOM 4149 O O . ASP A 1 518 ? -1.52 30.625 -16.688 1 88.12 518 ASP A O 1
ATOM 4153 N N . ARG A 1 519 ? -3.168 31.797 -15.875 1 84.56 519 ARG A N 1
ATOM 4154 C CA . ARG A 1 519 ? -3.277 32.656 -17.047 1 84.56 519 ARG A CA 1
ATOM 4155 C C . ARG A 1 519 ? -1.923 33.25 -17.422 1 84.56 519 ARG A C 1
ATOM 4157 O O . ARG A 1 519 ? -1.605 33.375 -18.594 1 84.56 519 ARG A O 1
ATOM 4164 N N . GLY A 1 520 ? -1.092 33.562 -16.562 1 78.88 520 GLY A N 1
ATOM 4165 C CA . GLY A 1 520 ? 0.236 34.062 -16.859 1 78.88 520 GLY A CA 1
ATOM 4166 C C . GLY A 1 520 ? 1.299 33 -16.922 1 78.88 520 GLY A C 1
ATOM 4167 O O . GLY A 1 520 ? 2.494 33.281 -16.875 1 78.88 520 GLY A O 1
ATOM 4168 N N . GLY A 1 521 ? 0.726 31.828 -17.109 1 79.31 521 GLY A N 1
ATOM 4169 C CA . GLY A 1 521 ? 1.681 30.734 -17.109 1 79.31 521 GLY A CA 1
ATOM 4170 C C . GLY A 1 521 ? 2.363 30.531 -18.438 1 79.31 521 GLY A C 1
ATOM 4171 O O . GLY A 1 521 ? 1.879 31 -19.469 1 79.31 521 GLY A O 1
ATOM 4172 N N . ALA A 1 522 ? 3.654 29.984 -18.406 1 80.31 522 ALA A N 1
ATOM 4173 C CA . ALA A 1 522 ? 4.461 29.719 -19.594 1 80.31 522 ALA A CA 1
ATOM 4174 C C . ALA A 1 522 ? 4.953 28.281 -19.609 1 80.31 522 ALA A C 1
ATOM 4176 O O . ALA A 1 522 ? 4.773 27.547 -18.641 1 80.31 522 ALA A O 1
ATOM 4177 N N . LEU A 1 523 ? 5.398 27.969 -20.703 1 82.31 523 LEU A N 1
ATOM 4178 C CA . LEU A 1 523 ? 5.891 26.609 -20.891 1 82.31 523 LEU A CA 1
ATOM 4179 C C . LEU A 1 523 ? 7.148 26.359 -20.062 1 82.31 523 LEU A C 1
ATOM 4181 O O . LEU A 1 523 ? 7.246 25.359 -19.344 1 82.31 523 LEU A O 1
ATOM 4185 N N . ILE A 1 524 ? 8.102 27.297 -20.172 1 81.56 524 ILE A N 1
ATOM 4186 C CA . ILE A 1 524 ? 9.375 27.141 -19.469 1 81.56 524 ILE A CA 1
ATOM 4187 C C . ILE A 1 524 ? 9.539 28.266 -18.438 1 81.56 524 ILE A C 1
ATOM 4189 O O . ILE A 1 524 ? 9.234 29.422 -18.734 1 81.56 524 ILE A O 1
ATOM 4193 N N . GLU A 1 525 ? 9.914 27.891 -17.25 1 80.56 525 GLU A N 1
ATOM 4194 C CA . GLU A 1 525 ? 10.211 28.875 -16.219 1 80.56 525 GLU A CA 1
ATOM 4195 C C . GLU A 1 525 ? 11.398 29.75 -16.625 1 80.56 525 GLU A C 1
ATOM 4197 O O . GLU A 1 525 ? 12.453 29.234 -17 1 80.56 525 GLU A O 1
ATOM 4202 N N . PRO A 1 526 ? 11.156 31.062 -16.672 1 71.62 526 PRO A N 1
ATOM 4203 C CA . PRO A 1 526 ? 12.258 31.953 -17.062 1 71.62 526 PRO A CA 1
ATOM 4204 C C . PRO A 1 526 ? 13.422 31.922 -16.062 1 71.62 526 PRO A C 1
ATOM 4206 O O . PRO A 1 526 ? 13.242 31.516 -14.914 1 71.62 526 PRO A O 1
ATOM 4209 N N . LEU A 1 527 ? 14.703 32 -16.422 1 61.72 527 LEU A N 1
ATOM 4210 C CA . LEU A 1 527 ? 15.945 31.953 -15.664 1 61.72 527 LEU A CA 1
ATOM 4211 C C . LEU A 1 527 ? 15.875 32.875 -14.461 1 61.72 527 LEU A C 1
ATOM 4213 O O . LEU A 1 527 ? 16.531 32.656 -13.445 1 61.72 527 LEU A O 1
ATOM 4217 N N . GLY A 1 528 ? 15.219 33.906 -14.43 1 49.12 528 GLY A N 1
ATOM 4218 C CA . GLY A 1 528 ? 15.398 34.969 -13.477 1 49.12 528 GLY A CA 1
ATOM 4219 C C . GLY A 1 528 ? 15.07 34.562 -12.047 1 49.12 528 GLY A C 1
ATOM 4220 O O . GLY A 1 528 ? 15.398 35.281 -11.102 1 49.12 528 GLY A O 1
ATOM 4221 N N . LEU A 1 529 ? 14.266 33.781 -11.812 1 43.16 529 LEU A N 1
ATOM 4222 C CA . LEU A 1 529 ? 13.805 33.594 -10.438 1 43.16 529 LEU A CA 1
ATOM 4223 C C . LEU A 1 529 ? 14.883 32.969 -9.578 1 43.16 529 LEU A C 1
ATOM 4225 O O . LEU A 1 529 ? 15.031 33.312 -8.398 1 43.16 529 LEU A O 1
ATOM 4229 N N . THR A 1 530 ? 15.609 32.031 -10.031 1 42.41 530 THR A N 1
ATOM 4230 C CA . THR A 1 530 ? 16.75 31.469 -9.297 1 42.41 530 THR A CA 1
ATOM 4231 C C . THR A 1 530 ? 17.828 32.5 -9.109 1 42.41 530 THR A C 1
ATOM 4233 O O . THR A 1 530 ? 18.641 32.406 -8.188 1 42.41 530 THR A O 1
ATOM 4236 N N . HIS A 1 531 ? 18.094 33.312 -10.023 1 41.91 531 HIS A N 1
ATOM 4237 C CA . HIS A 1 531 ? 19.078 34.375 -9.883 1 41.91 531 HIS A CA 1
ATOM 4238 C C . HIS A 1 531 ? 18.703 35.312 -8.734 1 41.91 531 HIS A C 1
ATOM 4240 O O . HIS A 1 531 ? 19.578 35.844 -8.055 1 41.91 531 HIS A O 1
ATOM 4246 N N . MET A 1 532 ? 17.531 35.625 -8.578 1 36.91 532 MET A N 1
ATOM 4247 C CA . MET A 1 532 ? 17.172 36.469 -7.453 1 36.91 532 MET A CA 1
ATOM 4248 C C . MET A 1 532 ? 17.422 35.781 -6.125 1 36.91 532 MET A C 1
ATOM 4250 O O . MET A 1 532 ? 17.859 36.406 -5.156 1 36.91 532 MET A O 1
ATOM 4254 N N . MET A 1 533 ? 17.25 34.5 -6.102 1 37.66 533 MET A N 1
ATOM 4255 C CA . MET A 1 533 ? 17.531 33.812 -4.852 1 37.66 533 MET A CA 1
ATOM 4256 C C . MET A 1 533 ? 19.031 33.719 -4.609 1 37.66 533 MET A C 1
ATOM 4258 O O . MET A 1 533 ? 19.484 33.781 -3.467 1 37.66 533 MET A O 1
ATOM 4262 N N . SER A 1 534 ? 19.797 33.469 -5.629 1 39.81 534 SER A N 1
ATOM 4263 C CA . SER A 1 534 ? 21.25 33.469 -5.488 1 39.81 534 SER A CA 1
ATOM 4264 C C . SER A 1 534 ? 21.797 34.844 -5.137 1 39.81 534 SER A C 1
ATOM 4266 O O . SER A 1 534 ? 22.781 34.969 -4.41 1 39.81 534 SER A O 1
ATOM 4268 N N . ARG A 1 535 ? 21.312 35.844 -5.668 1 39.03 535 ARG A N 1
ATOM 4269 C CA . ARG A 1 535 ? 21.766 37.156 -5.285 1 39.03 535 ARG A CA 1
ATOM 4270 C C . ARG A 1 535 ? 21.5 37.438 -3.812 1 39.03 535 ARG A C 1
ATOM 4272 O O . ARG A 1 535 ? 22.281 38.094 -3.139 1 39.03 535 ARG A O 1
ATOM 4279 N N . GLU A 1 536 ? 20.391 37.031 -3.314 1 36.56 536 GLU A N 1
ATOM 4280 C CA . GLU A 1 536 ? 20.109 37.312 -1.906 1 36.56 536 GLU A CA 1
ATOM 4281 C C . GLU A 1 536 ? 20.969 36.438 -0.997 1 36.56 536 GLU A C 1
ATOM 4283 O O . GLU A 1 536 ? 21.297 36.844 0.121 1 36.56 536 GLU A O 1
ATOM 4288 N N . LEU A 1 537 ? 21.25 35.25 -1.408 1 36.44 537 LEU A N 1
ATOM 4289 C CA . LEU A 1 537 ? 22.203 34.5 -0.61 1 36.44 537 LEU A CA 1
ATOM 4290 C C . LEU A 1 537 ? 23.578 35.125 -0.673 1 36.44 537 LEU A C 1
ATOM 4292 O O . LEU A 1 537 ? 24.375 35 0.256 1 36.44 537 LEU A O 1
ATOM 4296 N N . LYS A 1 538 ? 23.984 35.75 -1.738 1 36.84 538 LYS A N 1
ATOM 4297 C CA . LYS A 1 538 ? 25.281 36.438 -1.822 1 36.84 538 LYS A CA 1
ATOM 4298 C C . LYS A 1 538 ? 25.203 37.812 -1.164 1 36.84 538 LYS A C 1
ATOM 4300 O O . LYS A 1 538 ? 26.234 38.438 -0.893 1 36.84 538 LYS A O 1
ATOM 4305 N N . ALA A 1 539 ? 24.078 38.469 -0.972 1 34.91 539 ALA A N 1
ATOM 4306 C CA . ALA A 1 539 ? 24.109 39.75 -0.24 1 34.91 539 ALA A CA 1
ATOM 4307 C C . ALA A 1 539 ? 24.078 39.5 1.268 1 34.91 539 ALA A C 1
ATOM 4309 O O . ALA A 1 539 ? 23.312 38.656 1.758 1 34.91 539 ALA A O 1
ATOM 4310 N N . MET B 1 1 ? 33.875 -24.203 44.438 1 16.64 1 MET B N 1
ATOM 4311 C CA . MET B 1 1 ? 33.406 -24.328 45.812 1 16.64 1 MET B CA 1
ATOM 4312 C C . MET B 1 1 ? 33.406 -22.969 46.531 1 16.64 1 MET B C 1
ATOM 4314 O O . MET B 1 1 ? 32.375 -22.578 47.094 1 16.64 1 MET B O 1
ATOM 4318 N N . ASN B 1 2 ? 34.5 -22.703 47.344 1 15.98 2 ASN B N 1
ATOM 4319 C CA . ASN B 1 2 ? 34.656 -22.266 48.719 1 15.98 2 ASN B CA 1
ATOM 4320 C C . ASN B 1 2 ? 34.438 -20.766 48.844 1 15.98 2 ASN B C 1
ATOM 4322 O O . ASN B 1 2 ? 34.438 -20.031 47.844 1 15.98 2 ASN B O 1
ATOM 4326 N N . LEU B 1 3 ? 35.188 -20.062 49.875 1 15.86 3 LEU B N 1
ATOM 4327 C CA . LEU B 1 3 ? 35.094 -19.469 51.219 1 15.86 3 LEU B CA 1
ATOM 4328 C C . LEU B 1 3 ? 35.25 -17.953 51.156 1 15.86 3 LEU B C 1
ATOM 4330 O O . LEU B 1 3 ? 34.781 -17.25 52.031 1 15.86 3 LEU B O 1
ATOM 4334 N N . PHE B 1 4 ? 36.281 -17.406 50.469 1 17.02 4 PHE B N 1
ATOM 4335 C CA . PHE B 1 4 ? 37 -16.422 51.25 1 17.02 4 PHE B CA 1
ATOM 4336 C C . PHE B 1 4 ? 36.125 -15.195 51.531 1 17.02 4 PHE B C 1
ATOM 4338 O O . PHE B 1 4 ? 35.375 -14.758 50.656 1 17.02 4 PHE B O 1
ATOM 4345 N N . LYS B 1 5 ? 36.125 -14.438 52.719 1 17.12 5 LYS B N 1
ATOM 4346 C CA . LYS B 1 5 ? 35.531 -13.758 53.875 1 17.12 5 LYS B CA 1
ATOM 4347 C C . LYS B 1 5 ? 35.5 -12.242 53.656 1 17.12 5 LYS B C 1
ATOM 4349 O O . LYS B 1 5 ? 34.781 -11.531 54.375 1 17.12 5 LYS B O 1
ATOM 4354 N N . ALA B 1 6 ? 36.375 -11.641 52.875 1 16.97 6 ALA B N 1
ATOM 4355 C CA . ALA B 1 6 ? 36.969 -10.477 53.531 1 16.97 6 ALA B CA 1
ATOM 4356 C C . ALA B 1 6 ? 35.906 -9.445 53.875 1 16.97 6 ALA B C 1
ATOM 4358 O O . ALA B 1 6 ? 34.969 -9.219 53.125 1 16.97 6 ALA B O 1
ATOM 4359 N N . ASP B 1 7 ? 35.875 -8.664 55.094 1 16.48 7 ASP B N 1
ATOM 4360 C CA . ASP B 1 7 ? 35.344 -8.023 56.281 1 16.48 7 ASP B CA 1
ATOM 4361 C C . ASP B 1 7 ? 34.906 -6.594 56 1 16.48 7 ASP B C 1
ATOM 4363 O O . ASP B 1 7 ? 33.781 -6.207 56.375 1 16.48 7 ASP B O 1
ATOM 4367 N N . ASP B 1 8 ? 35.844 -5.574 55.906 1 16.5 8 ASP B N 1
ATOM 4368 C CA . ASP B 1 8 ? 36 -4.496 56.875 1 16.5 8 ASP B CA 1
ATOM 4369 C C . ASP B 1 8 ? 35 -3.381 56.656 1 16.5 8 ASP B C 1
ATOM 4371 O O . ASP B 1 8 ? 34.594 -3.131 55.5 1 16.5 8 ASP B O 1
ATOM 4375 N N . ASN B 1 9 ? 34.438 -2.539 57.719 1 17.67 9 ASN B N 1
ATOM 4376 C CA . ASN B 1 9 ? 33.406 -1.796 58.469 1 17.67 9 ASN B CA 1
ATOM 4377 C C . ASN B 1 9 ? 33.469 -0.308 58.125 1 17.67 9 ASN B C 1
ATOM 4379 O O . ASN B 1 9 ? 32.625 0.467 58.625 1 17.67 9 ASN B O 1
ATOM 4383 N N . ILE B 1 10 ? 34.5 0.358 57.5 1 17.62 10 ILE B N 1
ATOM 4384 C CA . ILE B 1 10 ? 34.844 1.663 58.062 1 17.62 10 ILE B CA 1
ATOM 4385 C C . ILE B 1 10 ? 33.656 2.623 57.875 1 17.62 10 ILE B C 1
ATOM 4387 O O . ILE B 1 10 ? 33.156 2.773 56.781 1 17.62 10 ILE B O 1
ATOM 4391 N N . ILE B 1 11 ? 33.031 3.324 59 1 17.84 11 ILE B N 1
ATOM 4392 C CA . ILE B 1 11 ? 31.953 4.086 59.656 1 17.84 11 ILE B CA 1
ATOM 4393 C C . ILE B 1 11 ? 32.062 5.555 59.219 1 17.84 11 ILE B C 1
ATOM 4395 O O . ILE B 1 11 ? 31.219 6.371 59.625 1 17.84 11 ILE B O 1
ATOM 4399 N N . LEU B 1 12 ? 32.781 6.078 58.219 1 16.61 12 LEU B N 1
ATOM 4400 C CA . LEU B 1 12 ? 33.219 7.449 58.438 1 16.61 12 LEU B CA 1
ATOM 4401 C C . LEU B 1 12 ? 32.031 8.391 58.562 1 16.61 12 LEU B C 1
ATOM 4403 O O . LEU B 1 12 ? 31.188 8.438 57.656 1 16.61 12 LEU B O 1
ATOM 4407 N N . SER B 1 13 ? 31.641 9.07 59.781 1 17.12 13 SER B N 1
ATOM 4408 C CA . SER B 1 13 ? 30.688 9.867 60.562 1 17.12 13 SER B CA 1
ATOM 4409 C C . SER B 1 13 ? 30.656 11.312 60.062 1 17.12 13 SER B C 1
ATOM 4411 O O . SER B 1 13 ? 29.797 12.094 60.5 1 17.12 13 SER B O 1
ATOM 4413 N N . GLU B 1 14 ? 31.484 11.859 59.156 1 17.27 14 GLU B N 1
ATOM 4414 C CA . GLU B 1 14 ? 31.875 13.219 59.5 1 17.27 14 GLU B CA 1
ATOM 4415 C C . GLU B 1 14 ? 30.656 14.148 59.531 1 17.27 14 GLU B C 1
ATOM 4417 O O . GLU B 1 14 ? 29.75 14.016 58.688 1 17.27 14 GLU B O 1
ATOM 4422 N N . GLN B 1 15 ? 30.5 15.031 60.594 1 17.88 15 GLN B N 1
ATOM 4423 C CA . GLN B 1 15 ? 29.703 15.961 61.375 1 17.88 15 GLN B CA 1
ATOM 4424 C C . GLN B 1 15 ? 29.484 17.266 60.625 1 17.88 15 GLN B C 1
ATOM 4426 O O . GLN B 1 15 ? 30.406 18.078 60.469 1 17.88 15 GLN B O 1
ATOM 4431 N N . ILE B 1 16 ? 29.062 17.359 59.406 1 18.88 16 ILE B N 1
ATOM 4432 C CA . ILE B 1 16 ? 29.141 18.641 58.719 1 18.88 16 ILE B CA 1
ATOM 4433 C C . ILE B 1 16 ? 28.266 19.656 59.469 1 18.88 16 ILE B C 1
ATOM 4435 O O . ILE B 1 16 ? 27.062 19.438 59.656 1 18.88 16 ILE B O 1
ATOM 4439 N N . SER B 1 17 ? 28.891 20.578 60.25 1 17.97 17 SER B N 1
ATOM 4440 C CA . SER B 1 17 ? 28.531 21.641 61.188 1 17.97 17 SER B CA 1
ATOM 4441 C C . SER B 1 17 ? 27.562 22.641 60.531 1 17.97 17 SER B C 1
ATOM 4443 O O . SER B 1 17 ? 27.641 22.891 59.344 1 17.97 17 SER B O 1
ATOM 4445 N N . PRO B 1 18 ? 26.5 23.203 61.312 1 19.72 18 PRO B N 1
ATOM 4446 C CA . PRO B 1 18 ? 25.219 23.922 61.188 1 19.72 18 PRO B CA 1
ATOM 4447 C C . PRO B 1 18 ? 25.406 25.406 60.875 1 19.72 18 PRO B C 1
ATOM 4449 O O . PRO B 1 18 ? 25.938 26.141 61.719 1 19.72 18 PRO B O 1
ATOM 4452 N N . ALA B 1 19 ? 26.078 25.875 59.812 1 18.94 19 ALA B N 1
ATOM 4453 C CA . ALA B 1 19 ? 26.516 27.25 59.938 1 18.94 19 ALA B CA 1
ATOM 4454 C C . ALA B 1 19 ? 25.344 28.188 60.188 1 18.94 19 ALA B C 1
ATOM 4456 O O . ALA B 1 19 ? 24.25 27.969 59.656 1 18.94 19 ALA B O 1
ATOM 4457 N N . PRO B 1 20 ? 25.469 29.25 61.094 1 18.7 20 PRO B N 1
ATOM 4458 C CA . PRO B 1 20 ? 24.594 30.109 61.906 1 18.7 20 PRO B CA 1
ATOM 4459 C C . PRO B 1 20 ? 23.953 31.234 61.125 1 18.7 20 PRO B C 1
ATOM 4461 O O . PRO B 1 20 ? 23.031 31.891 61.594 1 18.7 20 PRO B O 1
ATOM 4464 N N . VAL B 1 21 ? 24.188 31.469 59.844 1 18.95 21 VAL B N 1
ATOM 4465 C CA . VAL B 1 21 ? 24.375 32.906 59.562 1 18.95 21 VAL B CA 1
ATOM 4466 C C . VAL B 1 21 ? 23.109 33.656 59.938 1 18.95 21 VAL B C 1
ATOM 4468 O O . VAL B 1 21 ? 22.016 33.094 59.938 1 18.95 21 VAL B O 1
ATOM 4471 N N . ARG B 1 22 ? 23.219 35.125 60.062 1 18.75 22 ARG B N 1
ATOM 4472 C CA . ARG B 1 22 ? 22.875 36.375 60.75 1 18.75 22 ARG B CA 1
ATOM 4473 C C . ARG B 1 22 ? 21.562 36.938 60.219 1 18.75 22 ARG B C 1
ATOM 4475 O O . ARG B 1 22 ? 21.219 36.75 59.062 1 18.75 22 ARG B O 1
ATOM 4482 N N . SER B 1 23 ? 20.781 37.656 61.094 1 19.14 23 SER B N 1
ATOM 4483 C CA . SER B 1 23 ? 19.453 38.125 61.469 1 19.14 23 SER B CA 1
ATOM 4484 C C . SER B 1 23 ? 19.047 39.344 60.625 1 19.14 23 SER B C 1
ATOM 4486 O O . SER B 1 23 ? 17.891 39.75 60.656 1 19.14 23 SER B O 1
ATOM 4488 N N . GLU B 1 24 ? 19.938 39.938 59.719 1 19.47 24 GLU B N 1
ATOM 4489 C CA . GLU B 1 24 ? 19.734 41.406 59.75 1 19.47 24 GLU B CA 1
ATOM 4490 C C . GLU B 1 24 ? 18.344 41.781 59.25 1 19.47 24 GLU B C 1
ATOM 4492 O O . GLU B 1 24 ? 17.828 41.188 58.312 1 19.47 24 GLU B O 1
ATOM 4497 N N . GLN B 1 25 ? 17.578 42.562 60.062 1 20.48 25 GLN B N 1
ATOM 4498 C CA . GLN B 1 25 ? 16.219 43.062 60.219 1 20.48 25 GLN B CA 1
ATOM 4499 C C . GLN B 1 25 ? 15.875 44.125 59.156 1 20.48 25 GLN B C 1
ATOM 4501 O O . GLN B 1 25 ? 15.18 45.094 59.438 1 20.48 25 GLN B O 1
ATOM 4506 N N . LYS B 1 26 ? 16.5 44.094 57.938 1 20.14 26 LYS B N 1
ATOM 4507 C CA . LYS B 1 26 ? 16.406 45.406 57.281 1 20.14 26 LYS B CA 1
ATOM 4508 C C . LYS B 1 26 ? 14.953 45.844 57.094 1 20.14 26 LYS B C 1
ATOM 4510 O O . LYS B 1 26 ? 14.094 45.031 56.781 1 20.14 26 LYS B O 1
ATOM 4515 N N . ASN B 1 27 ? 14.609 47.031 57.531 1 21.22 27 ASN B N 1
ATOM 4516 C CA . ASN B 1 27 ? 13.531 48 57.812 1 21.22 27 ASN B CA 1
ATOM 4517 C C . ASN B 1 27 ? 12.789 48.375 56.531 1 21.22 27 ASN B C 1
ATOM 4519 O O . ASN B 1 27 ? 11.984 49.312 56.531 1 21.22 27 ASN B O 1
ATOM 4523 N N . ASP B 1 28 ? 13.047 47.719 55.406 1 19.05 28 ASP B N 1
ATOM 4524 C CA . ASP B 1 28 ? 12.75 48.562 54.219 1 19.05 28 ASP B CA 1
ATOM 4525 C C . ASP B 1 28 ? 11.289 49 54.219 1 19.05 28 ASP B C 1
ATOM 4527 O O . ASP B 1 28 ? 10.398 48.25 54.594 1 19.05 28 ASP B O 1
ATOM 4531 N N . SER B 1 29 ? 11.117 50.375 54.219 1 21.8 29 SER B N 1
ATOM 4532 C CA . SER B 1 29 ? 10.086 51.406 54.188 1 21.8 29 SER B CA 1
ATOM 4533 C C . SER B 1 29 ? 9.062 51.125 53.094 1 21.8 29 SER B C 1
ATOM 4535 O O . SER B 1 29 ? 9.43 50.688 52 1 21.8 29 SER B O 1
ATOM 4537 N N . LYS B 1 30 ? 7.77 51.062 53.438 1 22.27 30 LYS B N 1
ATOM 4538 C CA . LYS B 1 30 ? 6.449 50.688 52.938 1 22.27 30 LYS B CA 1
ATOM 4539 C C . LYS B 1 30 ? 5.98 51.594 51.812 1 22.27 30 LYS B C 1
ATOM 4541 O O . LYS B 1 30 ? 5.156 52.469 52.031 1 22.27 30 LYS B O 1
ATOM 4546 N N . ASP B 1 31 ? 7.023 52.156 51 1 20.89 31 ASP B N 1
ATOM 4547 C CA . ASP B 1 31 ? 6.41 53.156 50.125 1 20.89 31 ASP B CA 1
ATOM 4548 C C . ASP B 1 31 ? 5.18 52.625 49.406 1 20.89 31 ASP B C 1
ATOM 4550 O O . ASP B 1 31 ? 5.23 51.531 48.812 1 20.89 31 ASP B O 1
ATOM 4554 N N . GLN B 1 32 ? 4.008 53.062 49.906 1 20.64 32 GLN B N 1
ATOM 4555 C CA . GLN B 1 32 ? 2.613 52.812 49.562 1 20.64 32 GLN B CA 1
ATOM 4556 C C . GLN B 1 32 ? 2.367 53.125 48.094 1 20.64 32 GLN B C 1
ATOM 4558 O O . GLN B 1 32 ? 2.42 54.281 47.656 1 20.64 32 GLN B O 1
ATOM 4563 N N . ILE B 1 33 ? 3.102 52.469 47.156 1 21.11 33 ILE B N 1
ATOM 4564 C CA . ILE B 1 33 ? 2.799 52.75 45.781 1 21.11 33 ILE B CA 1
ATOM 4565 C C . ILE B 1 33 ? 1.289 52.688 45.531 1 21.11 33 ILE B C 1
ATOM 4567 O O . ILE B 1 33 ? 0.641 51.688 45.875 1 21.11 33 ILE B O 1
ATOM 4571 N N . ALA B 1 34 ? 0.687 53.906 45.562 1 22.48 34 ALA B N 1
ATOM 4572 C CA . ALA B 1 34 ? -0.686 54.25 45.188 1 22.48 34 ALA B CA 1
ATOM 4573 C C . ALA B 1 34 ? -1.132 53.469 43.938 1 22.48 34 ALA B C 1
ATOM 4575 O O . ALA B 1 34 ? -0.499 53.562 42.875 1 22.48 34 ALA B O 1
ATOM 4576 N N . LEU B 1 35 ? -1.599 52.281 44.125 1 22.33 35 LEU B N 1
ATOM 4577 C CA . LEU B 1 35 ? -2.236 51.406 43.156 1 22.33 35 LEU B CA 1
ATOM 4578 C C . LEU B 1 35 ? -3.322 52.156 42.375 1 22.33 35 LEU B C 1
ATOM 4580 O O . LEU B 1 35 ? -4.355 52.5 42.969 1 22.33 35 LEU B O 1
ATOM 4584 N N . GLN B 1 36 ? -2.91 53.25 41.656 1 20.77 36 GLN B N 1
ATOM 4585 C CA . GLN B 1 36 ? -3.885 53.938 40.812 1 20.77 36 GLN B CA 1
ATOM 4586 C C . GLN B 1 36 ? -4.84 52.938 40.156 1 20.77 36 GLN B C 1
ATOM 4588 O O . GLN B 1 36 ? -4.434 51.812 39.781 1 20.77 36 GLN B O 1
ATOM 4593 N N . ASP B 1 37 ? -6.188 53.281 40.25 1 20.78 37 ASP B N 1
ATOM 4594 C CA . ASP B 1 37 ? -7.461 52.688 39.875 1 20.78 37 ASP B CA 1
ATOM 4595 C C . ASP B 1 37 ? -7.473 52.344 38.406 1 20.78 37 ASP B C 1
ATOM 4597 O O . ASP B 1 37 ? -7.59 53.219 37.531 1 20.78 37 ASP B O 1
ATOM 4601 N N . VAL B 1 38 ? -6.43 51.781 37.812 1 23.67 38 VAL B N 1
ATOM 4602 C CA . VAL B 1 38 ? -6.625 51.5 36.406 1 23.67 38 VAL B CA 1
ATOM 4603 C C . VAL B 1 38 ? -7.969 50.781 36.188 1 23.67 38 VAL B C 1
ATOM 4605 O O . VAL B 1 38 ? -8.172 49.688 36.688 1 23.67 38 VAL B O 1
ATOM 4608 N N . SER B 1 39 ? -9.141 51.5 36.25 1 22.69 39 SER B N 1
ATOM 4609 C CA . SER B 1 39 ? -10.531 51.188 35.906 1 22.69 39 SER B CA 1
ATOM 4610 C C . SER B 1 39 ? -10.602 50.156 34.781 1 22.69 39 SER B C 1
ATOM 4612 O O . SER B 1 39 ? -9.656 50 34 1 22.69 39 SER B O 1
ATOM 4614 N N . ALA B 1 40 ? -11.805 49.312 34.844 1 23.02 40 ALA B N 1
ATOM 4615 C CA . ALA B 1 40 ? -12.367 48.125 34.219 1 23.02 40 ALA B CA 1
ATOM 4616 C C . ALA B 1 40 ? -12.484 48.344 32.688 1 23.02 40 ALA B C 1
ATOM 4618 O O . ALA B 1 40 ? -13.398 49 32.219 1 23.02 40 ALA B O 1
ATOM 4619 N N . ILE B 1 41 ? -11.555 48.938 32 1 24.09 41 ILE B N 1
ATOM 4620 C CA . ILE B 1 41 ? -11.891 48.812 30.594 1 24.09 41 ILE B CA 1
ATOM 4621 C C . ILE B 1 41 ? -12.312 47.375 30.281 1 24.09 41 ILE B C 1
ATOM 4623 O O . ILE B 1 41 ? -11.492 46.469 30.359 1 24.09 41 ILE B O 1
ATOM 4627 N N . SER B 1 42 ? -13.523 47 30.812 1 23.61 42 SER B N 1
ATOM 4628 C CA . SER B 1 42 ? -14.266 45.812 30.344 1 23.61 42 SER B CA 1
ATOM 4629 C C . SER B 1 42 ? -14.203 45.688 28.828 1 23.61 42 SER B C 1
ATOM 4631 O O . SER B 1 42 ? -14.859 46.469 28.109 1 23.61 42 SER B O 1
ATOM 4633 N N . ALA B 1 43 ? -13.062 45.781 28.281 1 24.61 43 ALA B N 1
ATOM 4634 C CA . ALA B 1 43 ? -13.094 45.438 26.875 1 24.61 43 ALA B CA 1
ATOM 4635 C C . ALA B 1 43 ? -13.977 44.188 26.656 1 24.61 43 ALA B C 1
ATOM 4637 O O . ALA B 1 43 ? -13.727 43.125 27.234 1 24.61 43 ALA B O 1
ATOM 4638 N N . HIS B 1 44 ? -15.258 44.438 26.469 1 25.41 44 HIS B N 1
ATOM 4639 C CA . HIS B 1 44 ? -16.156 43.5 25.812 1 25.41 44 HIS B CA 1
ATOM 4640 C C . HIS B 1 44 ? -15.422 42.688 24.75 1 25.41 44 HIS B C 1
ATOM 4642 O O . HIS B 1 44 ? -15.164 43.156 23.656 1 25.41 44 HIS B O 1
ATOM 4648 N N . VAL B 1 45 ? -14.438 42.094 25.172 1 27.41 45 VAL B N 1
ATOM 4649 C CA . VAL B 1 45 ? -13.969 41.031 24.266 1 27.41 45 VAL B CA 1
ATOM 4650 C C . VAL B 1 45 ? -15.156 40.25 23.734 1 27.41 45 VAL B C 1
ATOM 4652 O O . VAL B 1 45 ? -15.828 39.531 24.484 1 27.41 45 VAL B O 1
ATOM 4655 N N . LYS B 1 46 ? -15.875 40.938 22.859 1 28.28 46 LYS B N 1
ATOM 4656 C CA . LYS B 1 46 ? -16.75 40.094 22.016 1 28.28 46 LYS B CA 1
ATOM 4657 C C . LYS B 1 46 ? -16.094 38.75 21.703 1 28.28 46 LYS B C 1
ATOM 4659 O O . LYS B 1 46 ? -15.055 38.719 21.047 1 28.28 46 LYS B O 1
ATOM 4664 N N . SER B 1 47 ? -16.125 37.938 22.672 1 28.17 47 SER B N 1
ATOM 4665 C CA . SER B 1 47 ? -15.961 36.531 22.297 1 28.17 47 SER B CA 1
ATOM 4666 C C . SER B 1 47 ? -16.594 36.25 20.953 1 28.17 47 SER B C 1
ATOM 4668 O O . SER B 1 47 ? -17.828 36.188 20.828 1 28.17 47 SER B O 1
ATOM 4670 N N . HIS B 1 48 ? -16.172 37 20 1 26.5 48 HIS B N 1
ATOM 4671 C CA . HIS B 1 48 ? -16.547 36.312 18.75 1 26.5 48 HIS B CA 1
ATOM 4672 C C . HIS B 1 48 ? -16.328 34.812 18.859 1 26.5 48 HIS B C 1
ATOM 4674 O O . HIS B 1 48 ? -15.188 34.344 18.844 1 26.5 48 HIS B O 1
ATOM 4680 N N . SER B 1 49 ? -17.031 34.188 19.688 1 30.19 49 SER B N 1
ATOM 4681 C CA . SER B 1 49 ? -17.188 32.781 19.375 1 30.19 49 SER B CA 1
ATOM 4682 C C . SER B 1 49 ? -17.109 32.562 17.859 1 30.19 49 SER B C 1
ATOM 4684 O O . SER B 1 49 ? -17.953 33.031 17.109 1 30.19 49 SER B O 1
ATOM 4686 N N . SER B 1 50 ? -15.977 32.812 17.344 1 30.92 50 SER B N 1
ATOM 4687 C CA . SER B 1 50 ? -15.883 32.312 15.977 1 30.92 50 SER B CA 1
ATOM 4688 C C . SER B 1 50 ? -16.688 31.016 15.805 1 30.92 50 SER B C 1
ATOM 4690 O O . SER B 1 50 ? -16.25 29.938 16.203 1 30.92 50 SER B O 1
ATOM 4692 N N . HIS B 1 51 ? -17.922 31.094 16.062 1 31.81 51 HIS B N 1
ATOM 4693 C CA . HIS B 1 51 ? -18.781 30.109 15.422 1 31.81 51 HIS B CA 1
ATOM 4694 C C . HIS B 1 51 ? -18.25 29.719 14.055 1 31.81 51 HIS B C 1
ATOM 4696 O O . HIS B 1 51 ? -18.359 30.484 13.094 1 31.81 51 HIS B O 1
ATOM 4702 N N . GLU B 1 52 ? -17.141 29.156 14.086 1 37.28 52 GLU B N 1
ATOM 4703 C CA . GLU B 1 52 ? -16.812 28.547 12.797 1 37.28 52 GLU B CA 1
ATOM 4704 C C . GLU B 1 52 ? -18.062 28 12.109 1 37.28 52 GLU B C 1
ATOM 4706 O O . GLU B 1 52 ? -18.688 27.062 12.602 1 37.28 52 GLU B O 1
ATOM 4711 N N . HIS B 1 53 ? -18.859 28.766 11.555 1 39 53 HIS B N 1
ATOM 4712 C CA . HIS B 1 53 ? -19.859 28.25 10.617 1 39 53 HIS B CA 1
ATOM 4713 C C . HIS B 1 53 ? -19.328 27.062 9.828 1 39 53 HIS B C 1
ATOM 4715 O O . HIS B 1 53 ? -18.172 27.078 9.398 1 39 53 HIS B O 1
ATOM 4721 N N . ALA B 1 54 ? -19.719 25.922 10.164 1 47.69 54 ALA B N 1
ATOM 4722 C CA . ALA B 1 54 ? -19.516 24.656 9.469 1 47.69 54 ALA B CA 1
ATOM 4723 C C . ALA B 1 54 ? -19.531 24.844 7.953 1 47.69 54 ALA B C 1
ATOM 4725 O O . ALA B 1 54 ? -20.438 24.391 7.27 1 47.69 54 ALA B O 1
ATOM 4726 N N . GLY B 1 55 ? -19.219 26.016 7.457 1 52.81 55 GLY B N 1
ATOM 4727 C CA . GLY B 1 55 ? -19.203 26.078 6.004 1 52.81 55 GLY B CA 1
ATOM 4728 C C . GLY B 1 55 ? -18.125 25.234 5.371 1 52.81 55 GLY B C 1
ATOM 4729 O O . GLY B 1 55 ? -17.203 24.766 6.062 1 52.81 55 GLY B O 1
ATOM 4730 N N . PRO B 1 56 ? -18.406 24.75 4.094 1 65.06 56 PRO B N 1
ATOM 4731 C CA . PRO B 1 56 ? -17.438 23.938 3.357 1 65.06 56 PRO B CA 1
ATOM 4732 C C . PRO B 1 56 ? -16.078 24.609 3.225 1 65.06 56 PRO B C 1
ATOM 4734 O O . PRO B 1 56 ? -16.016 25.812 2.938 1 65.06 56 PRO B O 1
ATOM 4737 N N . HIS B 1 57 ? -15.07 24.109 3.877 1 74.38 57 HIS B N 1
ATOM 4738 C CA . HIS B 1 57 ? -13.703 24.609 3.811 1 74.38 57 HIS B CA 1
ATOM 4739 C C . HIS B 1 57 ? -13.148 24.5 2.395 1 74.38 57 HIS B C 1
ATOM 4741 O O . HIS B 1 57 ? -13.25 23.453 1.759 1 74.38 57 HIS B O 1
ATOM 4747 N N . ALA B 1 58 ? -12.781 25.703 1.887 1 83.75 58 ALA B N 1
ATOM 4748 C CA . ALA B 1 58 ? -12.18 25.781 0.558 1 83.75 58 ALA B CA 1
ATOM 4749 C C . ALA B 1 58 ? -10.719 25.328 0.593 1 83.75 58 ALA B C 1
ATOM 4751 O O . ALA B 1 58 ? -10 25.609 1.557 1 83.75 58 ALA B O 1
ATOM 4752 N N . GLU B 1 59 ? -10.375 24.531 -0.288 1 84.56 59 GLU B N 1
ATOM 4753 C CA . GLU B 1 59 ? -8.984 24.125 -0.478 1 84.56 59 GLU B CA 1
ATOM 4754 C C . GLU B 1 59 ? -8.336 24.875 -1.629 1 84.56 59 GLU B C 1
ATOM 4756 O O . GLU B 1 59 ? -8.984 25.172 -2.637 1 84.56 59 GLU B O 1
ATOM 4761 N N . VAL B 1 60 ? -7.105 25.266 -1.458 1 81.12 60 VAL B N 1
ATOM 4762 C CA . VAL B 1 60 ? -6.379 26.016 -2.48 1 81.12 60 VAL B CA 1
ATOM 4763 C C . VAL B 1 60 ? -5.203 25.188 -2.988 1 81.12 60 VAL B C 1
ATOM 4765 O O . VAL B 1 60 ? -4.406 24.672 -2.195 1 81.12 60 VAL B O 1
ATOM 4768 N N . ARG B 1 61 ? -5.129 25.047 -4.246 1 82.12 61 ARG B N 1
ATOM 4769 C CA . ARG B 1 61 ? -4.02 24.359 -4.895 1 82.12 61 ARG B CA 1
ATOM 4770 C C . ARG B 1 61 ? -2.871 25.312 -5.18 1 82.12 61 ARG B C 1
ATOM 4772 O O . ARG B 1 61 ? -3.094 26.5 -5.426 1 82.12 61 ARG B O 1
ATOM 4779 N N . ALA B 1 62 ? -1.693 24.703 -5.133 1 72.12 62 ALA B N 1
ATOM 4780 C CA . ALA B 1 62 ? -0.522 25.5 -5.465 1 72.12 62 ALA B CA 1
ATOM 4781 C C . ALA B 1 62 ? -0.573 25.969 -6.918 1 72.12 62 ALA B C 1
ATOM 4783 O O . ALA B 1 62 ? -1.081 25.266 -7.789 1 72.12 62 ALA B O 1
ATOM 4784 N N . ARG B 1 63 ? -0.021 27.078 -7.148 1 66.81 63 ARG B N 1
ATOM 4785 C CA . ARG B 1 63 ? -0.023 27.672 -8.484 1 66.81 63 ARG B CA 1
ATOM 4786 C C . ARG B 1 63 ? 0.886 26.906 -9.43 1 66.81 63 ARG B C 1
ATOM 4788 O O . ARG B 1 63 ? 2.033 26.609 -9.094 1 66.81 63 ARG B O 1
ATOM 4795 N N . HIS B 1 64 ? 0.226 26.422 -10.438 1 77.5 64 HIS B N 1
ATOM 4796 C CA . HIS B 1 64 ? 0.987 25.828 -11.531 1 77.5 64 HIS B CA 1
ATOM 4797 C C . HIS B 1 64 ? 1.182 26.812 -12.672 1 77.5 64 HIS B C 1
ATOM 4799 O O . HIS B 1 64 ? 0.303 26.969 -13.523 1 77.5 64 HIS B O 1
ATOM 4805 N N . ARG B 1 65 ? 2.393 27.453 -12.664 1 74.56 65 ARG B N 1
ATOM 4806 C CA . ARG B 1 65 ? 2.625 28.5 -13.641 1 74.56 65 ARG B CA 1
ATOM 4807 C C . ARG B 1 65 ? 3.447 27.984 -14.82 1 74.56 65 ARG B C 1
ATOM 4809 O O . ARG B 1 65 ? 3.344 28.516 -15.93 1 74.56 65 ARG B O 1
ATOM 4816 N N . TYR B 1 66 ? 4.191 26.969 -14.562 1 75.19 66 TYR B N 1
ATOM 4817 C CA . TYR B 1 66 ? 5.105 26.516 -15.602 1 75.19 66 TYR B CA 1
ATOM 4818 C C . TYR B 1 66 ? 4.996 25 -15.789 1 75.19 66 TYR B C 1
ATOM 4820 O O . TYR B 1 66 ? 4.859 24.25 -14.82 1 75.19 66 TYR B O 1
ATOM 4828 N N . THR B 1 67 ? 4.992 24.641 -17.016 1 82.56 67 THR B N 1
ATOM 4829 C CA . THR B 1 67 ? 4.977 23.219 -17.344 1 82.56 67 THR B CA 1
ATOM 4830 C C . THR B 1 67 ? 6.336 22.578 -17.078 1 82.56 67 THR B C 1
ATOM 4832 O O . THR B 1 67 ? 6.418 21.484 -16.516 1 82.56 67 THR B O 1
ATOM 4835 N N . PHE B 1 68 ? 7.379 23.281 -17.547 1 80.75 68 PHE B N 1
ATOM 4836 C CA . PHE B 1 68 ? 8.742 22.844 -17.281 1 80.75 68 PHE B CA 1
ATOM 4837 C C . PHE B 1 68 ? 9.43 23.812 -16.312 1 80.75 68 PHE B C 1
ATOM 4839 O O . PHE B 1 68 ? 9.586 25 -16.609 1 80.75 68 PHE B O 1
ATOM 4846 N N . ARG B 1 69 ? 9.703 23.266 -15.18 1 78.38 69 ARG B N 1
ATOM 4847 C CA . ARG B 1 69 ? 10.375 24.094 -14.188 1 78.38 69 ARG B CA 1
ATOM 4848 C C . ARG B 1 69 ? 11.891 23.906 -14.234 1 78.38 69 ARG B C 1
ATOM 4850 O O . ARG B 1 69 ? 12.367 22.812 -14.562 1 78.38 69 ARG B O 1
ATOM 4857 N N . ARG B 1 70 ? 12.547 24.844 -13.977 1 75.12 70 ARG B N 1
ATOM 4858 C CA . ARG B 1 70 ? 14 24.719 -13.914 1 75.12 70 ARG B CA 1
ATOM 4859 C C . ARG B 1 70 ? 14.43 23.891 -12.703 1 75.12 70 ARG B C 1
ATOM 4861 O O . ARG B 1 70 ? 13.898 24.062 -11.609 1 75.12 70 ARG B O 1
ATOM 4868 N N . PRO B 1 71 ? 15.344 23.094 -13 1 75.5 71 PRO B N 1
ATOM 4869 C CA . PRO B 1 71 ? 15.789 22.203 -11.922 1 75.5 71 PRO B CA 1
ATOM 4870 C C . PRO B 1 71 ? 16.453 22.969 -10.773 1 75.5 71 PRO B C 1
ATOM 4872 O O . PRO B 1 71 ? 17.172 23.938 -11.008 1 75.5 71 PRO B O 1
ATOM 4875 N N . ARG B 1 72 ? 16 22.75 -9.656 1 70.75 72 ARG B N 1
ATOM 4876 C CA . ARG B 1 72 ? 16.594 23.344 -8.453 1 70.75 72 ARG B CA 1
ATOM 4877 C C . ARG B 1 72 ? 16.688 22.312 -7.332 1 70.75 72 ARG B C 1
ATOM 4879 O O . ARG B 1 72 ? 15.914 21.359 -7.293 1 70.75 72 ARG B O 1
ATOM 4886 N N . ALA B 1 73 ? 17.781 22.484 -6.543 1 69.38 73 ALA B N 1
ATOM 4887 C CA . ALA B 1 73 ? 17.875 21.672 -5.336 1 69.38 73 ALA B CA 1
ATOM 4888 C C . ALA B 1 73 ? 16.938 22.188 -4.25 1 69.38 73 ALA B C 1
ATOM 4890 O O . ALA B 1 73 ? 16.984 23.375 -3.895 1 69.38 73 ALA B O 1
ATOM 4891 N N . LEU B 1 74 ? 16.062 21.359 -3.861 1 66.44 74 LEU B N 1
ATOM 4892 C CA . LEU B 1 74 ? 15.07 21.828 -2.893 1 66.44 74 LEU B CA 1
ATOM 4893 C C . LEU B 1 74 ? 15.734 22.203 -1.57 1 66.44 74 LEU B C 1
ATOM 4895 O O . LEU B 1 74 ? 15.305 23.141 -0.898 1 66.44 74 LEU B O 1
ATOM 4899 N N . GLN B 1 75 ? 16.703 21.312 -1.216 1 61.44 75 GLN B N 1
ATOM 4900 C CA . GLN B 1 75 ? 17.469 21.594 0.004 1 61.44 75 GLN B CA 1
ATOM 4901 C C . GLN B 1 75 ? 18.938 21.266 -0.182 1 61.44 75 GLN B C 1
ATOM 4903 O O . GLN B 1 75 ? 19.297 20.328 -0.894 1 61.44 75 GLN B O 1
ATOM 4908 N N . PHE B 1 76 ? 19.766 22.203 0.252 1 58.56 76 PHE B N 1
ATOM 4909 C CA . PHE B 1 76 ? 21.188 21.922 0.191 1 58.56 76 PHE B CA 1
ATOM 4910 C C . PHE B 1 76 ? 21.891 22.438 1.44 1 58.56 76 PHE B C 1
ATOM 4912 O O . PHE B 1 76 ? 21.375 23.312 2.143 1 58.56 76 PHE B O 1
ATOM 4919 N N . LEU B 1 77 ? 22.844 21.703 1.789 1 54.72 77 LEU B N 1
ATOM 4920 C CA . LEU B 1 77 ? 23.656 22.078 2.938 1 54.72 77 LEU B CA 1
ATOM 4921 C C . LEU B 1 77 ? 24.766 23.047 2.527 1 54.72 77 LEU B C 1
ATOM 4923 O O . LEU B 1 77 ? 25.547 22.75 1.631 1 54.72 77 LEU B O 1
ATOM 4927 N N . TYR B 1 78 ? 24.594 24.234 2.996 1 50.09 78 TYR B N 1
ATOM 4928 C CA . TYR B 1 78 ? 25.641 25.234 2.793 1 50.09 78 TYR B CA 1
ATOM 4929 C C . TYR B 1 78 ? 26.344 25.562 4.105 1 50.09 78 TYR B C 1
ATOM 4931 O O . TYR B 1 78 ? 25.734 26.078 5.031 1 50.09 78 TYR B O 1
ATOM 4939 N N . ARG B 1 79 ? 27.578 25.328 4.246 1 51 79 ARG B N 1
ATOM 4940 C CA . ARG B 1 79 ? 28.359 25.562 5.461 1 51 79 ARG B CA 1
ATOM 4941 C C . ARG B 1 79 ? 27.641 25.016 6.688 1 51 79 ARG B C 1
ATOM 4943 O O . ARG B 1 79 ? 27.469 25.719 7.684 1 51 79 ARG B O 1
ATOM 4950 N N . SER B 1 80 ? 27.078 23.781 6.562 1 56.12 80 SER B N 1
ATOM 4951 C CA . SER B 1 80 ? 26.484 23 7.641 1 56.12 80 SER B CA 1
ATOM 4952 C C . SER B 1 80 ? 25.094 23.531 7.988 1 56.12 80 SER B C 1
ATOM 4954 O O . SER B 1 80 ? 24.578 23.266 9.078 1 56.12 80 SER B O 1
ATOM 4956 N N . GLN B 1 81 ? 24.625 24.484 7.117 1 55.97 81 GLN B N 1
ATOM 4957 C CA . GLN B 1 81 ? 23.25 24.969 7.312 1 55.97 81 GLN B CA 1
ATOM 4958 C C . GLN B 1 81 ? 22.344 24.5 6.176 1 55.97 81 GLN B C 1
ATOM 4960 O O . GLN B 1 81 ? 22.734 24.516 5.012 1 55.97 81 GLN B O 1
ATOM 4965 N N . VAL B 1 82 ? 21.297 23.938 6.547 1 57.69 82 VAL B N 1
ATOM 4966 C CA . VAL B 1 82 ? 20.359 23.453 5.543 1 57.69 82 VAL B CA 1
ATOM 4967 C C . VAL B 1 82 ? 19.578 24.641 4.969 1 57.69 82 VAL B C 1
ATOM 4969 O O . VAL B 1 82 ? 18.984 25.422 5.711 1 57.69 82 VAL B O 1
ATOM 4972 N N . VAL B 1 83 ? 19.828 24.969 3.709 1 55.19 83 VAL B N 1
ATOM 4973 C CA . VAL B 1 83 ? 19.109 26.016 3 1 55.19 83 VAL B CA 1
ATOM 4974 C C . VAL B 1 83 ? 17.969 25.406 2.186 1 55.19 83 VAL B C 1
ATOM 4976 O O . VAL B 1 83 ? 18.156 24.391 1.51 1 55.19 83 VAL B O 1
ATOM 4979 N N . HIS B 1 84 ? 16.703 25.75 2.498 1 59.31 84 HIS B N 1
ATOM 4980 C CA . HIS B 1 84 ? 15.547 25.266 1.742 1 59.31 84 HIS B CA 1
ATOM 4981 C C . HIS B 1 84 ? 15.227 26.188 0.574 1 59.31 84 HIS B C 1
ATOM 4983 O O . HIS B 1 84 ? 15.352 27.406 0.691 1 59.31 84 HIS B O 1
ATOM 4989 N N . ALA B 1 85 ? 15.18 25.688 -0.583 1 54.53 85 ALA B N 1
ATOM 4990 C CA . ALA B 1 85 ? 14.805 26.484 -1.749 1 54.53 85 ALA B CA 1
ATOM 4991 C C . ALA B 1 85 ? 13.398 27.047 -1.599 1 54.53 85 ALA B C 1
ATOM 4993 O O . ALA B 1 85 ? 12.477 26.328 -1.201 1 54.53 85 ALA B O 1
ATOM 4994 N N . GLY B 1 86 ? 13.141 28.219 -0.914 1 45.06 86 GLY B N 1
ATOM 4995 C CA . GLY B 1 86 ? 11.875 28.906 -0.688 1 45.06 86 GLY B CA 1
ATOM 4996 C C . GLY B 1 86 ? 10.852 28.641 -1.775 1 45.06 86 GLY B C 1
ATOM 4997 O O . GLY B 1 86 ? 11.172 28.062 -2.812 1 45.06 86 GLY B O 1
ATOM 4998 N N . ASP B 1 87 ? 9.508 28.625 -1.383 1 44.44 87 ASP B N 1
ATOM 4999 C CA . ASP B 1 87 ? 8.383 28.641 -2.307 1 44.44 87 ASP B CA 1
ATOM 5000 C C . ASP B 1 87 ? 8.633 29.609 -3.467 1 44.44 87 ASP B C 1
ATOM 5002 O O . ASP B 1 87 ? 9.484 30.5 -3.371 1 44.44 87 ASP B O 1
ATOM 5006 N N . GLU B 1 88 ? 8.312 29.297 -4.609 1 40.91 88 GLU B N 1
ATOM 5007 C CA . GLU B 1 88 ? 8.422 30.188 -5.758 1 40.91 88 GLU B CA 1
ATOM 5008 C C . GLU B 1 88 ? 8.25 31.656 -5.344 1 40.91 88 GLU B C 1
ATOM 5010 O O . GLU B 1 88 ? 8.523 32.562 -6.133 1 40.91 88 GLU B O 1
ATOM 5015 N N . ARG B 1 89 ? 7.203 32.094 -4.406 1 37.41 89 ARG B N 1
ATOM 5016 C CA . ARG B 1 89 ? 6.898 33.5 -4.242 1 37.41 89 ARG B CA 1
ATOM 5017 C C . ARG B 1 89 ? 8.016 34.219 -3.488 1 37.41 89 ARG B C 1
ATOM 5019 O O . ARG B 1 89 ? 7.902 35.406 -3.193 1 37.41 89 ARG B O 1
ATOM 5026 N N . GLY B 1 90 ? 9.188 33.812 -3.453 1 32.5 90 GLY B N 1
ATOM 5027 C CA . GLY B 1 90 ? 10.188 34.625 -2.781 1 32.5 90 GLY B CA 1
ATOM 5028 C C . GLY B 1 90 ? 9.773 35.062 -1.383 1 32.5 90 GLY B C 1
ATOM 5029 O O . GLY B 1 90 ? 10.344 36 -0.813 1 32.5 90 GLY B O 1
ATOM 5030 N N . LEU B 1 91 ? 8.508 35.062 -0.987 1 30.58 91 LEU B N 1
ATOM 5031 C CA . LEU B 1 91 ? 8.094 35.625 0.301 1 30.58 91 LEU B CA 1
ATOM 5032 C C . LEU B 1 91 ? 8.617 34.75 1.448 1 30.58 91 LEU B C 1
ATOM 5034 O O . LEU B 1 91 ? 8.617 33.531 1.362 1 30.58 91 LEU B O 1
ATOM 5038 N N . PRO B 1 92 ? 9.5 35.375 2.213 1 32.03 92 PRO B N 1
ATOM 5039 C CA . PRO B 1 92 ? 9.914 34.719 3.455 1 32.03 92 PRO B CA 1
ATOM 5040 C C . PRO B 1 92 ? 8.773 33.969 4.145 1 32.03 92 PRO B C 1
ATOM 5042 O O . PRO B 1 92 ? 7.688 34.531 4.32 1 32.03 92 PRO B O 1
ATOM 5045 N N . GLU B 1 93 ? 8.508 32.75 3.885 1 36.69 93 GLU B N 1
ATOM 5046 C CA . GLU B 1 93 ? 7.434 32.094 4.621 1 36.69 93 GLU B CA 1
ATOM 5047 C C . GLU B 1 93 ? 7.355 32.594 6.059 1 36.69 93 GLU B C 1
ATOM 5049 O O . GLU B 1 93 ? 8.383 32.812 6.707 1 36.69 93 GLU B O 1
ATOM 5054 N N . SER B 1 94 ? 6.367 33.344 6.441 1 31.97 94 SER B N 1
ATOM 5055 C CA . SER B 1 94 ? 6.113 33.688 7.828 1 31.97 94 SER B CA 1
ATOM 5056 C C . SER B 1 94 ? 6.512 32.594 8.789 1 31.97 94 SER B C 1
ATOM 5058 O O . SER B 1 94 ? 6.332 31.406 8.477 1 31.97 94 SER B O 1
ATOM 5060 N N . VAL B 1 95 ? 7.516 32.781 9.688 1 33.69 95 VAL B N 1
ATOM 5061 C CA . VAL B 1 95 ? 8.109 32.094 10.836 1 33.69 95 VAL B CA 1
ATOM 5062 C C . VAL B 1 95 ? 7.078 31.172 11.469 1 33.69 95 VAL B C 1
ATOM 5064 O O . VAL B 1 95 ? 7.434 30.281 12.25 1 33.69 95 VAL B O 1
ATOM 5067 N N . THR B 1 96 ? 5.824 31.484 11.461 1 31.16 96 THR B N 1
ATOM 5068 C CA . THR B 1 96 ? 4.926 30.797 12.375 1 31.16 96 THR B CA 1
ATOM 5069 C C . THR B 1 96 ? 4.734 29.344 11.953 1 31.16 96 THR B C 1
ATOM 5071 O O . THR B 1 96 ? 3.879 28.641 12.5 1 31.16 96 THR B O 1
ATOM 5074 N N . ARG B 1 97 ? 5.18 29.078 10.797 1 35.84 97 ARG B N 1
ATOM 5075 C CA . ARG B 1 97 ? 4.781 27.734 10.383 1 35.84 97 ARG B CA 1
ATOM 5076 C C . ARG B 1 97 ? 5.629 26.672 11.07 1 35.84 97 ARG B C 1
ATOM 5078 O O . ARG B 1 97 ? 6.855 26.781 11.109 1 35.84 97 ARG B O 1
ATOM 5085 N N . SER B 1 98 ? 5.059 25.812 11.852 1 31.7 98 SER B N 1
ATOM 5086 C CA . SER B 1 98 ? 5.648 24.734 12.633 1 31.7 98 SER B CA 1
ATOM 5087 C C . SER B 1 98 ? 6.66 23.938 11.805 1 31.7 98 SER B C 1
ATOM 5089 O O . SER B 1 98 ? 6.477 23.75 10.602 1 31.7 98 SER B O 1
ATOM 5091 N N . SER B 1 99 ? 8.023 23.922 12.094 1 32.88 99 SER B N 1
ATOM 5092 C CA . SER B 1 99 ? 9.25 23.234 11.672 1 32.88 99 SER B CA 1
ATOM 5093 C C . SER B 1 99 ? 8.938 21.922 10.977 1 32.88 99 SER B C 1
ATOM 5095 O O . SER B 1 99 ? 9.82 21.312 10.359 1 32.88 99 SER B O 1
ATOM 5097 N N . ILE B 1 100 ? 7.871 21.219 11.305 1 36 100 ILE B N 1
ATOM 5098 C CA . ILE B 1 100 ? 7.738 19.797 10.977 1 36 100 ILE B CA 1
ATOM 5099 C C . ILE B 1 100 ? 7.379 19.641 9.5 1 36 100 ILE B C 1
ATOM 5101 O O . ILE B 1 100 ? 7.387 18.531 8.977 1 36 100 ILE B O 1
ATOM 5105 N N . SER B 1 101 ? 6.75 20.703 8.836 1 38.41 101 SER B N 1
ATOM 5106 C CA . SER B 1 101 ? 6.105 20.484 7.543 1 38.41 101 SER B CA 1
ATOM 5107 C C . SER B 1 101 ? 7.09 20.688 6.395 1 38.41 101 SER B C 1
ATOM 5109 O O . SER B 1 101 ? 8.094 21.391 6.547 1 38.41 101 SER B O 1
ATOM 5111 N N . SER B 1 102 ? 7.059 19.828 5.336 1 48.84 102 SER B N 1
ATOM 5112 C CA . SER B 1 102 ? 7.762 19.906 4.059 1 48.84 102 SER B CA 1
ATOM 5113 C C . SER B 1 102 ? 7.805 21.344 3.543 1 48.84 102 SER B C 1
ATOM 5115 O O . SER B 1 102 ? 6.898 22.125 3.811 1 48.84 102 SER B O 1
ATOM 5117 N N . HIS B 1 103 ? 9.062 21.828 3.27 1 53.94 103 HIS B N 1
ATOM 5118 C CA . HIS B 1 103 ? 9.312 23.141 2.686 1 53.94 103 HIS B CA 1
ATOM 5119 C C . HIS B 1 103 ? 8.555 23.312 1.37 1 53.94 103 HIS B C 1
ATOM 5121 O O . HIS B 1 103 ? 8.562 24.391 0.78 1 53.94 103 HIS B O 1
ATOM 5127 N N . LEU B 1 104 ? 7.938 22.203 1.012 1 59.28 104 LEU B N 1
ATOM 5128 C CA . LEU B 1 104 ? 7.109 22.25 -0.19 1 59.28 104 LEU B CA 1
ATOM 5129 C C . LEU B 1 104 ? 5.707 22.75 0.135 1 59.28 104 LEU B C 1
ATOM 5131 O O . LEU B 1 104 ? 5.203 22.531 1.238 1 59.28 104 LEU B O 1
ATOM 5135 N N . PRO B 1 105 ? 5.234 23.516 -0.865 1 67.38 105 PRO B N 1
ATOM 5136 C CA . PRO B 1 105 ? 3.795 23.766 -0.716 1 67.38 105 PRO B CA 1
ATOM 5137 C C . PRO B 1 105 ? 3.012 22.484 -0.416 1 67.38 105 PRO B C 1
ATOM 5139 O O . PRO B 1 105 ? 3.381 21.406 -0.882 1 67.38 105 PRO B O 1
ATOM 5142 N N . GLU B 1 106 ? 2.055 22.625 0.416 1 69.25 106 GLU B N 1
ATOM 5143 C CA . GLU B 1 106 ? 1.277 21.5 0.918 1 69.25 106 GLU B CA 1
ATOM 5144 C C . GLU B 1 106 ? 0.771 20.625 -0.226 1 69.25 106 GLU B C 1
ATOM 5146 O O . GLU B 1 106 ? 0.78 19.391 -0.127 1 69.25 106 GLU B O 1
ATOM 5151 N N . ASP B 1 107 ? 0.382 21.234 -1.301 1 74.12 107 ASP B N 1
ATOM 5152 C CA . ASP B 1 107 ? -0.191 20.484 -2.416 1 74.12 107 ASP B CA 1
ATOM 5153 C C . ASP B 1 107 ? 0.869 19.625 -3.105 1 74.12 107 ASP B C 1
ATOM 5155 O O . ASP B 1 107 ? 0.601 18.484 -3.488 1 74.12 107 ASP B O 1
ATOM 5159 N N . VAL B 1 108 ? 2.055 20.188 -3.248 1 77.75 108 VAL B N 1
ATOM 5160 C CA . VAL B 1 108 ? 3.145 19.453 -3.879 1 77.75 108 VAL B CA 1
ATOM 5161 C C . VAL B 1 108 ? 3.584 18.312 -2.975 1 77.75 108 VAL B C 1
ATOM 5163 O O . VAL B 1 108 ? 3.887 17.219 -3.455 1 77.75 108 VAL B O 1
ATOM 5166 N N . ALA B 1 109 ? 3.59 18.641 -1.687 1 79.94 109 ALA B N 1
ATOM 5167 C CA . ALA B 1 109 ? 3.945 17.594 -0.726 1 79.94 109 ALA B CA 1
ATOM 5168 C C . ALA B 1 109 ? 2.953 16.438 -0.778 1 79.94 109 ALA B C 1
ATOM 5170 O O . ALA B 1 109 ? 3.348 15.266 -0.72 1 79.94 109 ALA B O 1
ATOM 5171 N N . LYS B 1 110 ? 1.703 16.75 -0.909 1 83.12 110 LYS B N 1
ATOM 5172 C CA . LYS B 1 110 ? 0.673 15.711 -0.999 1 83.12 110 LYS B CA 1
ATOM 5173 C C . LYS B 1 110 ? 0.816 14.906 -2.285 1 83.12 110 LYS B C 1
ATOM 5175 O O . LYS B 1 110 ? 0.639 13.688 -2.279 1 83.12 110 LYS B O 1
ATOM 5180 N N . GLU B 1 111 ? 1.109 15.602 -3.346 1 85.31 111 GLU B N 1
ATOM 5181 C CA . GLU B 1 111 ? 1.307 14.914 -4.621 1 85.31 111 GLU B CA 1
ATOM 5182 C C . GLU B 1 111 ? 2.498 13.969 -4.559 1 85.31 111 GLU B C 1
ATOM 5184 O O . GLU B 1 111 ? 2.439 12.852 -5.086 1 85.31 111 GLU B O 1
ATOM 5189 N N . ARG B 1 112 ? 3.535 14.445 -3.969 1 87.94 112 ARG B N 1
ATOM 5190 C CA . ARG B 1 112 ? 4.711 13.602 -3.809 1 87.94 112 ARG B CA 1
ATOM 5191 C C . ARG B 1 112 ? 4.383 12.352 -3.002 1 87.94 112 ARG B C 1
ATOM 5193 O O . ARG B 1 112 ? 4.824 11.25 -3.344 1 87.94 112 ARG B O 1
ATOM 5200 N N . GLU B 1 113 ? 3.607 12.523 -1.976 1 87.69 113 GLU B N 1
ATOM 5201 C CA . GLU B 1 113 ? 3.223 11.391 -1.136 1 87.69 113 GLU B CA 1
ATOM 5202 C C . GLU B 1 113 ? 2.367 10.391 -1.911 1 87.69 113 GLU B C 1
ATOM 5204 O O . GLU B 1 113 ? 2.525 9.18 -1.76 1 87.69 113 GLU B O 1
ATOM 5209 N N . ARG B 1 114 ? 1.503 10.906 -2.66 1 89.19 114 ARG B N 1
ATOM 5210 C CA . ARG B 1 114 ? 0.66 10.047 -3.486 1 89.19 114 ARG B CA 1
ATOM 5211 C C . ARG B 1 114 ? 1.494 9.281 -4.504 1 89.19 114 ARG B C 1
ATOM 5213 O O . ARG B 1 114 ? 1.257 8.094 -4.738 1 89.19 114 ARG B O 1
ATOM 5220 N N . LEU B 1 115 ? 2.406 9.945 -5.094 1 90.19 115 LEU B N 1
ATOM 5221 C CA . LEU B 1 115 ? 3.309 9.305 -6.043 1 90.19 115 LEU B CA 1
ATOM 5222 C C . LEU B 1 115 ? 4.152 8.234 -5.355 1 90.19 115 LEU B C 1
ATOM 5224 O O . LEU B 1 115 ? 4.34 7.145 -5.895 1 90.19 115 LEU B O 1
ATOM 5228 N N . ASP B 1 116 ? 4.574 8.594 -4.168 1 92.06 116 ASP B N 1
ATOM 5229 C CA . ASP B 1 116 ? 5.34 7.637 -3.375 1 92.06 116 ASP B CA 1
ATOM 5230 C C . ASP B 1 116 ? 4.543 6.359 -3.135 1 92.06 116 ASP B C 1
ATOM 5232 O O . ASP B 1 116 ? 5.066 5.254 -3.285 1 92.06 116 ASP B O 1
ATOM 5236 N N . LEU B 1 117 ? 3.334 6.539 -2.783 1 88.5 117 LEU B N 1
ATOM 5237 C CA . LEU B 1 117 ? 2.477 5.387 -2.521 1 88.5 117 LEU B CA 1
ATOM 5238 C C . LEU B 1 117 ? 2.289 4.551 -3.783 1 88.5 117 LEU B C 1
ATOM 5240 O O . LEU B 1 117 ? 2.303 3.32 -3.725 1 88.5 117 LEU B O 1
ATOM 5244 N N . PHE B 1 118 ? 2.135 5.188 -4.887 1 88.88 118 PHE B N 1
ATOM 5245 C CA . PHE B 1 118 ? 1.985 4.504 -6.164 1 88.88 118 PHE B CA 1
ATOM 5246 C C . PHE B 1 118 ? 3.234 3.693 -6.496 1 88.88 118 PHE B C 1
ATOM 5248 O O . PHE B 1 118 ? 3.139 2.533 -6.902 1 88.88 118 PHE B O 1
ATOM 5255 N N . ILE B 1 119 ? 4.363 4.254 -6.285 1 92.19 119 ILE B N 1
ATOM 5256 C CA . ILE B 1 119 ? 5.648 3.605 -6.531 1 92.19 119 ILE B CA 1
ATOM 5257 C C . ILE B 1 119 ? 5.801 2.398 -5.609 1 92.19 119 ILE B C 1
ATOM 5259 O O . ILE B 1 119 ? 6.238 1.33 -6.043 1 92.19 119 ILE B O 1
ATOM 5263 N N . ASP B 1 120 ? 5.422 2.553 -4.43 1 91.19 120 ASP B N 1
ATOM 5264 C CA . ASP B 1 120 ? 5.578 1.492 -3.439 1 91.19 120 ASP B CA 1
ATOM 5265 C C . ASP B 1 120 ? 4.734 0.271 -3.807 1 91.19 120 ASP B C 1
ATOM 5267 O O . ASP B 1 120 ? 5.129 -0.864 -3.529 1 91.19 120 ASP B O 1
ATOM 5271 N N . LEU B 1 121 ? 3.676 0.479 -4.422 1 85.38 121 LEU B N 1
ATOM 5272 C CA . LEU B 1 121 ? 2.844 -0.648 -4.828 1 85.38 121 LEU B CA 1
ATOM 5273 C C . LEU B 1 121 ? 3.523 -1.461 -5.922 1 85.38 121 LEU B C 1
ATOM 5275 O O . LEU B 1 121 ? 3.387 -2.686 -5.969 1 85.38 121 LEU B O 1
ATOM 5279 N N . ILE B 1 122 ? 4.195 -0.794 -6.777 1 88.44 122 ILE B N 1
ATOM 5280 C CA . ILE B 1 122 ? 5 -1.487 -7.777 1 88.44 122 ILE B CA 1
ATOM 5281 C C . ILE B 1 122 ? 6.09 -2.305 -7.09 1 88.44 122 ILE B C 1
ATOM 5283 O O . ILE B 1 122 ? 6.34 -3.455 -7.461 1 88.44 122 ILE B O 1
ATOM 5287 N N . TRP B 1 123 ? 6.602 -1.755 -6.113 1 92.69 123 TRP B N 1
ATOM 5288 C CA . TRP B 1 123 ? 7.68 -2.424 -5.398 1 92.69 123 TRP B CA 1
ATOM 5289 C C . TRP B 1 123 ? 7.156 -3.613 -4.605 1 92.69 123 TRP B C 1
ATOM 5291 O O . TRP B 1 123 ? 7.891 -4.57 -4.344 1 92.69 123 TRP B O 1
ATOM 5301 N N . VAL B 1 124 ? 5.863 -3.584 -4.23 1 87.81 124 VAL B N 1
ATOM 5302 C CA . VAL B 1 124 ? 5.258 -4.754 -3.602 1 87.81 124 VAL B CA 1
ATOM 5303 C C . VAL B 1 124 ? 5.363 -5.957 -4.535 1 87.81 124 VAL B C 1
ATOM 5305 O O . VAL B 1 124 ? 5.684 -7.066 -4.098 1 87.81 124 VAL B O 1
ATOM 5308 N N . GLY B 1 125 ? 5.105 -5.742 -5.84 1 90 125 GLY B N 1
ATOM 5309 C CA . GLY B 1 125 ? 5.227 -6.812 -6.812 1 90 125 GLY B CA 1
ATOM 5310 C C . GLY B 1 125 ? 6.648 -7.312 -6.98 1 90 125 GLY B C 1
ATOM 5311 O O . GLY B 1 125 ? 6.887 -8.523 -7.055 1 90 125 GLY B O 1
ATOM 5312 N N . ILE B 1 126 ? 7.566 -6.414 -6.984 1 94 126 ILE B N 1
ATOM 5313 C CA . ILE B 1 126 ? 8.977 -6.758 -7.16 1 94 126 ILE B CA 1
ATOM 5314 C C . ILE B 1 126 ? 9.469 -7.551 -5.953 1 94 126 ILE B C 1
ATOM 5316 O O . ILE B 1 126 ? 10.109 -8.586 -6.102 1 94 126 ILE B O 1
ATOM 5320 N N . ILE B 1 127 ? 9.078 -7.105 -4.773 1 91.94 127 ILE B N 1
ATOM 5321 C CA . ILE B 1 127 ? 9.516 -7.746 -3.535 1 91.94 127 ILE B CA 1
ATOM 5322 C C . ILE B 1 127 ? 8.859 -9.125 -3.412 1 91.94 127 ILE B C 1
ATOM 5324 O O . ILE B 1 127 ? 9.477 -10.062 -2.904 1 91.94 127 ILE B O 1
ATOM 5328 N N . SER B 1 128 ? 7.676 -9.227 -3.895 1 91.12 128 SER B N 1
ATOM 5329 C CA . SER B 1 128 ? 7.035 -10.539 -3.922 1 91.12 128 SER B CA 1
ATOM 5330 C C . SER B 1 128 ? 7.832 -11.523 -4.766 1 91.12 128 SER B C 1
ATOM 5332 O O . SER B 1 128 ? 8.008 -12.68 -4.371 1 91.12 128 SER B O 1
ATOM 5334 N N . ASN B 1 129 ? 8.297 -11.062 -5.906 1 92.81 129 ASN B N 1
ATOM 5335 C CA . ASN B 1 129 ? 9.109 -11.922 -6.766 1 92.81 129 ASN B CA 1
ATOM 5336 C C . ASN B 1 129 ? 10.438 -12.273 -6.102 1 92.81 129 ASN B C 1
ATOM 5338 O O . ASN B 1 129 ? 10.945 -13.383 -6.277 1 92.81 129 ASN B O 1
ATOM 5342 N N . LEU B 1 130 ? 10.977 -11.367 -5.32 1 92.44 130 LEU B N 1
ATOM 5343 C CA . LEU B 1 130 ? 12.195 -11.633 -4.566 1 92.44 130 LEU B CA 1
ATOM 5344 C C . LEU B 1 130 ? 11.969 -12.719 -3.521 1 92.44 130 LEU B C 1
ATOM 5346 O O . LEU B 1 130 ? 12.805 -13.609 -3.35 1 92.44 130 LEU B O 1
ATOM 5350 N N . SER B 1 131 ? 10.844 -12.602 -2.865 1 90.38 131 SER B N 1
ATOM 5351 C CA . SER B 1 131 ? 10.484 -13.609 -1.874 1 90.38 131 SER B CA 1
ATOM 5352 C C . SER B 1 131 ? 10.352 -14.984 -2.512 1 90.38 131 SER B C 1
ATOM 5354 O O . SER B 1 131 ? 10.75 -15.992 -1.913 1 90.38 131 SER B O 1
ATOM 5356 N N . GLU B 1 132 ? 9.914 -15.008 -3.676 1 88.81 132 GLU B N 1
ATOM 5357 C CA . GLU B 1 132 ? 9.758 -16.266 -4.395 1 88.81 132 GLU B CA 1
ATOM 5358 C C . GLU B 1 132 ? 11.117 -16.844 -4.789 1 88.81 132 GLU B C 1
ATOM 5360 O O . GLU B 1 132 ? 11.289 -18.062 -4.824 1 88.81 132 GLU B O 1
ATOM 5365 N N . VAL B 1 133 ? 12.008 -16.031 -5.121 1 88.25 133 VAL B N 1
ATOM 5366 C CA . VAL B 1 133 ? 13.359 -16.484 -5.422 1 88.25 133 VAL B CA 1
ATOM 5367 C C . VAL B 1 133 ? 13.945 -17.219 -4.211 1 88.25 133 VAL B C 1
ATOM 5369 O O . VAL B 1 133 ? 14.5 -18.297 -4.344 1 88.25 133 VAL B O 1
ATOM 5372 N N . PHE B 1 134 ? 13.773 -16.641 -3.09 1 90.94 134 PHE B N 1
ATOM 5373 C CA . PHE B 1 134 ? 14.258 -17.266 -1.865 1 90.94 134 PHE B CA 1
ATOM 5374 C C . PHE B 1 134 ? 13.555 -18.594 -1.623 1 90.94 134 PHE B C 1
ATOM 5376 O O . PHE B 1 134 ? 14.211 -19.609 -1.362 1 90.94 134 PHE B O 1
ATOM 5383 N N . SER B 1 135 ? 12.273 -18.578 -1.733 1 89.25 135 SER B N 1
ATOM 5384 C CA . SER B 1 135 ? 11.477 -19.781 -1.462 1 89.25 135 SER B CA 1
ATOM 5385 C C . SER B 1 135 ? 11.836 -20.906 -2.416 1 89.25 135 SER B C 1
ATOM 5387 O O . SER B 1 135 ? 11.977 -22.062 -1.995 1 89.25 135 SER B O 1
ATOM 5389 N N . SER B 1 136 ? 12.047 -20.578 -3.654 1 86.94 136 SER B N 1
ATOM 5390 C CA . SER B 1 136 ? 12.344 -21.578 -4.676 1 86.94 136 SER B CA 1
ATOM 5391 C C . SER B 1 136 ? 13.711 -22.219 -4.453 1 86.94 136 SER B C 1
ATOM 5393 O O . SER B 1 136 ? 13.906 -23.391 -4.734 1 86.94 136 SER B O 1
ATOM 5395 N N . LEU B 1 137 ? 14.57 -21.438 -3.914 1 86.62 137 LEU B N 1
ATOM 5396 C CA . LEU B 1 137 ? 15.922 -21.953 -3.691 1 86.62 137 LEU B CA 1
ATOM 5397 C C . LEU B 1 137 ? 16.031 -22.625 -2.328 1 86.62 137 LEU B C 1
ATOM 5399 O O . LEU B 1 137 ? 16.703 -23.641 -2.189 1 86.62 137 LEU B O 1
ATOM 5403 N N . ALA B 1 138 ? 15.367 -22.094 -1.38 1 87.75 138 ALA B N 1
ATOM 5404 C CA . ALA B 1 138 ? 15.469 -22.594 -0.01 1 87.75 138 ALA B CA 1
ATOM 5405 C C . ALA B 1 138 ? 14.734 -23.922 0.152 1 87.75 138 ALA B C 1
ATOM 5407 O O . ALA B 1 138 ? 15.148 -24.766 0.934 1 87.75 138 ALA B O 1
ATOM 5408 N N . PHE B 1 139 ? 13.672 -24.125 -0.57 1 86.31 139 PHE B N 1
ATOM 5409 C CA . PHE B 1 139 ? 12.844 -25.312 -0.404 1 86.31 139 PHE B CA 1
ATOM 5410 C C . PHE B 1 139 ? 12.812 -26.141 -1.687 1 86.31 139 PHE B C 1
ATOM 5412 O O . PHE B 1 139 ? 11.812 -26.797 -1.986 1 86.31 139 PHE B O 1
ATOM 5419 N N . ARG B 1 140 ? 13.93 -26.062 -2.396 1 79.38 140 ARG B N 1
ATOM 5420 C CA . ARG B 1 140 ? 14.094 -26.875 -3.596 1 79.38 140 ARG B CA 1
ATOM 5421 C C . ARG B 1 140 ? 14.195 -28.359 -3.242 1 79.38 140 ARG B C 1
ATOM 5423 O O . ARG B 1 140 ? 14.828 -28.719 -2.25 1 79.38 140 ARG B O 1
ATOM 5430 N N . PRO B 1 141 ? 13.484 -29.156 -4.074 1 74.69 141 PRO B N 1
ATOM 5431 C CA . PRO B 1 141 ? 13.5 -30.594 -3.766 1 74.69 141 PRO B CA 1
ATOM 5432 C C . PRO B 1 141 ? 14.898 -31.203 -3.871 1 74.69 141 PRO B C 1
ATOM 5434 O O . PRO B 1 141 ? 15.227 -32.125 -3.133 1 74.69 141 PRO B O 1
ATOM 5437 N N . LYS B 1 142 ? 15.641 -30.703 -4.895 1 67.44 142 LYS B N 1
ATOM 5438 C CA . LYS B 1 142 ? 16.953 -31.312 -5.086 1 67.44 142 LYS B CA 1
ATOM 5439 C C . LYS B 1 142 ? 18.031 -30.547 -4.344 1 67.44 142 LYS B C 1
ATOM 5441 O O . LYS B 1 142 ? 18.391 -29.422 -4.73 1 67.44 142 LYS B O 1
ATOM 5446 N N . ASP B 1 143 ? 18.531 -30.953 -3.193 1 68.44 143 ASP B N 1
ATOM 5447 C CA . ASP B 1 143 ? 19.641 -30.484 -2.381 1 68.44 143 ASP B CA 1
ATOM 5448 C C . ASP B 1 143 ? 19.391 -29.062 -1.873 1 68.44 143 ASP B C 1
ATOM 5450 O O . ASP B 1 143 ? 20.016 -28.109 -2.33 1 68.44 143 ASP B O 1
ATOM 5454 N N . PRO B 1 144 ? 18.422 -28.906 -1.006 1 68.56 144 PRO B N 1
ATOM 5455 C CA . PRO B 1 144 ? 18.125 -27.578 -0.469 1 68.56 144 PRO B CA 1
ATOM 5456 C C . PRO B 1 144 ? 19.234 -27.047 0.427 1 68.56 144 PRO B C 1
ATOM 5458 O O . PRO B 1 144 ? 19.844 -27.797 1.197 1 68.56 144 PRO B O 1
ATOM 5461 N N . HIS B 1 145 ? 19.797 -25.875 0.013 1 80.5 145 HIS B N 1
ATOM 5462 C CA . HIS B 1 145 ? 20.75 -25.172 0.848 1 80.5 145 HIS B CA 1
ATOM 5463 C C . HIS B 1 145 ? 20.25 -23.781 1.215 1 80.5 145 HIS B C 1
ATOM 5465 O O . HIS B 1 145 ? 20.266 -22.875 0.382 1 80.5 145 HIS B O 1
ATOM 5471 N N . ILE B 1 146 ? 19.844 -23.594 2.436 1 83.75 146 ILE B N 1
ATOM 5472 C CA . ILE B 1 146 ? 19.297 -22.344 2.924 1 83.75 146 ILE B CA 1
ATOM 5473 C C . ILE B 1 146 ? 20.344 -21.25 2.859 1 83.75 146 ILE B C 1
ATOM 5475 O O . ILE B 1 146 ? 20.031 -20.078 2.605 1 83.75 146 ILE B O 1
ATOM 5479 N N . GLY B 1 147 ? 21.594 -21.625 3.049 1 84.38 147 GLY B N 1
ATOM 5480 C CA . GLY B 1 147 ? 22.672 -20.656 2.982 1 84.38 147 GLY B CA 1
ATOM 5481 C C . GLY B 1 147 ? 22.828 -20.031 1.607 1 84.38 147 GLY B C 1
ATOM 5482 O O . GLY B 1 147 ? 22.922 -18.812 1.479 1 84.38 147 GLY B O 1
ATOM 5483 N N . ILE B 1 148 ? 22.812 -20.922 0.63 1 83.31 148 ILE B N 1
ATOM 5484 C CA . ILE B 1 148 ? 22.938 -20.438 -0.739 1 83.31 148 ILE B CA 1
ATOM 5485 C C . ILE B 1 148 ? 21.719 -19.609 -1.117 1 83.31 148 ILE B C 1
ATOM 5487 O O . ILE B 1 148 ? 21.828 -18.578 -1.774 1 83.31 148 ILE B O 1
ATOM 5491 N N . ALA B 1 149 ? 20.531 -20.125 -0.706 1 88.75 149 ALA B N 1
ATOM 5492 C CA . ALA B 1 149 ? 19.297 -19.391 -0.969 1 88.75 149 ALA B CA 1
ATOM 5493 C C . ALA B 1 149 ? 19.359 -17.984 -0.355 1 88.75 149 ALA B C 1
ATOM 5495 O O . ALA B 1 149 ? 18.969 -17.016 -0.997 1 88.75 149 ALA B O 1
ATOM 5496 N N . SER B 1 150 ? 19.875 -17.906 0.838 1 90.19 150 SER B N 1
ATOM 5497 C CA . SER B 1 150 ? 19.984 -16.625 1.53 1 90.19 150 SER B CA 1
ATOM 5498 C C . SER B 1 150 ? 20.984 -15.695 0.839 1 90.19 150 SER B C 1
ATOM 5500 O O . SER B 1 150 ? 20.734 -14.492 0.708 1 90.19 150 SER B O 1
ATOM 5502 N N . LEU B 1 151 ? 22.047 -16.219 0.416 1 87.12 151 LEU B N 1
ATOM 5503 C CA . LEU B 1 151 ? 23.062 -15.43 -0.266 1 87.12 151 LEU B CA 1
ATOM 5504 C C . LEU B 1 151 ? 22.531 -14.852 -1.568 1 87.12 151 LEU B C 1
ATOM 5506 O O . LEU B 1 151 ? 22.656 -13.656 -1.822 1 87.12 151 LEU B O 1
ATOM 5510 N N . VAL B 1 152 ? 21.922 -15.734 -2.332 1 87.88 152 VAL B N 1
ATOM 5511 C CA . VAL B 1 152 ? 21.375 -15.281 -3.605 1 87.88 152 VAL B CA 1
ATOM 5512 C C . VAL B 1 152 ? 20.281 -14.234 -3.359 1 87.88 152 VAL B C 1
ATOM 5514 O O . VAL B 1 152 ? 20.219 -13.227 -4.059 1 87.88 152 VAL B O 1
ATOM 5517 N N . PHE B 1 153 ? 19.5 -14.508 -2.365 1 92 153 PHE B N 1
ATOM 5518 C CA . PHE B 1 153 ? 18.438 -13.578 -2.008 1 92 153 PHE B CA 1
ATOM 5519 C C . PHE B 1 153 ? 19.016 -12.203 -1.672 1 92 153 PHE B C 1
ATOM 5521 O O . PHE B 1 153 ? 18.516 -11.188 -2.148 1 92 153 PHE B O 1
ATOM 5528 N N . ILE B 1 154 ? 20.031 -12.172 -0.915 1 91.06 154 ILE B N 1
ATOM 5529 C CA . ILE B 1 154 ? 20.641 -10.906 -0.502 1 91.06 154 ILE B CA 1
ATOM 5530 C C . ILE B 1 154 ? 21.234 -10.195 -1.719 1 91.06 154 ILE B C 1
ATOM 5532 O O . ILE B 1 154 ? 21.125 -8.977 -1.844 1 91.06 154 ILE B O 1
ATOM 5536 N N . LEU B 1 155 ? 21.781 -10.945 -2.59 1 88.88 155 LEU B N 1
ATOM 5537 C CA . LEU B 1 155 ? 22.438 -10.375 -3.758 1 88.88 155 LEU B CA 1
ATOM 5538 C C . LEU B 1 155 ? 21.422 -9.805 -4.738 1 88.88 155 LEU B C 1
ATOM 5540 O O . LEU B 1 155 ? 21.75 -8.922 -5.535 1 88.88 155 LEU B O 1
ATOM 5544 N N . VAL B 1 156 ? 20.234 -10.312 -4.688 1 92.31 156 VAL B N 1
ATOM 5545 C CA . VAL B 1 156 ? 19.203 -9.758 -5.555 1 92.31 156 VAL B CA 1
ATOM 5546 C C . VAL B 1 156 ? 18.422 -8.672 -4.812 1 92.31 156 VAL B C 1
ATOM 5548 O O . VAL B 1 156 ? 17.969 -7.699 -5.418 1 92.31 156 VAL B O 1
ATOM 5551 N N . PHE B 1 157 ? 18.297 -8.797 -3.51 1 94.62 157 PHE B N 1
ATOM 5552 C CA . PHE B 1 157 ? 17.578 -7.836 -2.691 1 94.62 157 PHE B CA 1
ATOM 5553 C C . PHE B 1 157 ? 18.297 -6.496 -2.652 1 94.62 157 PHE B C 1
ATOM 5555 O O . PHE B 1 157 ? 17.672 -5.441 -2.754 1 94.62 157 PHE B O 1
ATOM 5562 N N . MET B 1 158 ? 19.562 -6.492 -2.57 1 93.81 158 MET B N 1
ATOM 5563 C CA . MET B 1 158 ? 20.344 -5.273 -2.375 1 93.81 158 MET B CA 1
ATOM 5564 C C . MET B 1 158 ? 20.219 -4.348 -3.578 1 93.81 158 MET B C 1
ATOM 5566 O O . MET B 1 158 ? 19.953 -3.156 -3.426 1 93.81 158 MET B O 1
ATOM 5570 N N . PRO B 1 159 ? 20.391 -4.859 -4.777 1 93 159 PRO B N 1
ATOM 5571 C CA . PRO B 1 159 ? 20.188 -3.965 -5.922 1 93 159 PRO B CA 1
ATOM 5572 C C . PRO B 1 159 ? 18.75 -3.477 -6.047 1 93 159 PRO B C 1
ATOM 5574 O O . PRO B 1 159 ? 18.516 -2.35 -6.488 1 93 159 PRO B O 1
ATOM 5577 N N . SER B 1 160 ? 17.828 -4.344 -5.754 1 94.56 160 SER B N 1
ATOM 5578 C CA . SER B 1 160 ? 16.422 -3.918 -5.789 1 94.56 160 SER B CA 1
ATOM 5579 C C . SER B 1 160 ? 16.172 -2.785 -4.801 1 94.56 160 SER B C 1
ATOM 5581 O O . SER B 1 160 ? 15.516 -1.796 -5.141 1 94.56 160 SER B O 1
ATOM 5583 N N . TRP B 1 161 ? 16.703 -2.943 -3.621 1 93.62 161 TRP B N 1
ATOM 5584 C CA . TRP B 1 161 ? 16.625 -1.904 -2.602 1 93.62 161 TRP B CA 1
ATOM 5585 C C . TRP B 1 161 ? 17.281 -0.614 -3.082 1 93.62 161 TRP B C 1
ATOM 5587 O O . TRP B 1 161 ? 16.766 0.48 -2.83 1 93.62 161 TRP B O 1
ATOM 5597 N N . ARG B 1 162 ? 18.328 -0.727 -3.732 1 92.94 162 ARG B N 1
ATOM 5598 C CA . ARG B 1 162 ? 19.062 0.439 -4.211 1 92.94 162 ARG B CA 1
ATOM 5599 C C . ARG B 1 162 ? 18.25 1.228 -5.223 1 92.94 162 ARG B C 1
ATOM 5601 O O . ARG B 1 162 ? 18.281 2.459 -5.242 1 92.94 162 ARG B O 1
ATOM 5608 N N . ILE B 1 163 ? 17.562 0.535 -6.102 1 95.38 163 ILE B N 1
ATOM 5609 C CA . ILE B 1 163 ? 16.719 1.214 -7.074 1 95.38 163 ILE B CA 1
ATOM 5610 C C . ILE B 1 163 ? 15.633 2.01 -6.348 1 95.38 163 ILE B C 1
ATOM 5612 O O . ILE B 1 163 ? 15.398 3.18 -6.66 1 95.38 163 ILE B O 1
ATOM 5616 N N . TRP B 1 164 ? 14.992 1.375 -5.402 1 95.12 164 TRP B N 1
ATOM 5617 C CA . TRP B 1 164 ? 13.961 2.043 -4.613 1 95.12 164 TRP B CA 1
ATOM 5618 C C . TRP B 1 164 ? 14.531 3.266 -3.898 1 95.12 164 TRP B C 1
ATOM 5620 O O . TRP B 1 164 ? 13.914 4.336 -3.904 1 95.12 164 TRP B O 1
ATOM 5630 N N . ASP B 1 165 ? 15.695 3.07 -3.301 1 92.62 165 ASP B N 1
ATOM 5631 C CA . ASP B 1 165 ? 16.344 4.148 -2.564 1 92.62 165 ASP B CA 1
ATOM 5632 C C . ASP B 1 165 ? 16.719 5.305 -3.492 1 92.62 165 ASP B C 1
ATOM 5634 O O . ASP B 1 165 ? 16.641 6.469 -3.104 1 92.62 165 ASP B O 1
ATOM 5638 N N . ALA B 1 166 ? 17.156 4.988 -4.691 1 93 166 ALA B N 1
ATOM 5639 C CA . ALA B 1 166 ? 17.5 6.02 -5.668 1 93 166 ALA B CA 1
ATOM 5640 C C . ALA B 1 166 ? 16.266 6.832 -6.059 1 93 166 ALA B C 1
ATOM 5642 O O . ALA B 1 166 ? 16.344 8.055 -6.203 1 93 166 ALA B O 1
ATOM 5643 N N . MET B 1 167 ? 15.172 6.133 -6.23 1 94.25 167 MET B N 1
ATOM 5644 C CA . MET B 1 167 ? 13.93 6.816 -6.559 1 94.25 167 MET B CA 1
ATOM 5645 C C . MET B 1 167 ? 13.5 7.738 -5.422 1 94.25 167 MET B C 1
ATOM 5647 O O . MET B 1 167 ? 13.094 8.875 -5.66 1 94.25 167 MET B O 1
ATOM 5651 N N . ARG B 1 168 ? 13.586 7.262 -4.234 1 91.62 168 ARG B N 1
ATOM 5652 C CA . ARG B 1 168 ? 13.266 8.062 -3.059 1 91.62 168 ARG B CA 1
ATOM 5653 C C . ARG B 1 168 ? 14.156 9.297 -2.975 1 91.62 168 ARG B C 1
ATOM 5655 O O . ARG B 1 168 ? 13.672 10.398 -2.699 1 91.62 168 ARG B O 1
ATOM 5662 N N . GLU B 1 169 ? 15.438 9.094 -3.193 1 89.19 169 GLU B N 1
ATOM 5663 C CA . GLU B 1 169 ? 16.391 10.203 -3.146 1 89.19 169 GLU B CA 1
ATOM 5664 C C . GLU B 1 169 ? 16.078 11.25 -4.211 1 89.19 169 GLU B C 1
ATOM 5666 O O . GLU B 1 169 ? 16.141 12.445 -3.947 1 89.19 169 GLU B O 1
ATOM 5671 N N . PHE B 1 170 ? 15.742 10.82 -5.359 1 90.94 170 PHE B N 1
ATOM 5672 C CA . PHE B 1 170 ? 15.422 11.719 -6.461 1 90.94 170 PHE B CA 1
ATOM 5673 C C . PHE B 1 170 ? 14.203 12.57 -6.121 1 90.94 170 PHE B C 1
ATOM 5675 O O . PHE B 1 170 ? 14.219 13.789 -6.324 1 90.94 170 PHE B O 1
ATOM 5682 N N . LEU B 1 171 ? 13.18 11.945 -5.582 1 89.38 171 LEU B N 1
ATOM 5683 C CA . LEU B 1 171 ? 11.945 12.656 -5.25 1 89.38 171 LEU B CA 1
ATOM 5684 C C . LEU B 1 171 ? 12.156 13.578 -4.051 1 89.38 171 LEU B C 1
ATOM 5686 O O . LEU B 1 171 ? 11.531 14.633 -3.959 1 89.38 171 LEU B O 1
ATOM 5690 N N . ASN B 1 172 ? 13.055 13.148 -3.182 1 87.56 172 ASN B N 1
ATOM 5691 C CA . ASN B 1 172 ? 13.359 13.961 -2.004 1 87.56 172 ASN B CA 1
ATOM 5692 C C . ASN B 1 172 ? 14.148 15.211 -2.369 1 87.56 172 ASN B C 1
ATOM 5694 O O . ASN B 1 172 ? 13.883 16.297 -1.843 1 87.56 172 ASN B O 1
ATOM 5698 N N . ASN B 1 173 ? 15.008 15.102 -3.342 1 84.81 173 ASN B N 1
ATOM 5699 C CA . ASN B 1 173 ? 15.938 16.172 -3.65 1 84.81 173 ASN B CA 1
ATOM 5700 C C . ASN B 1 173 ? 15.375 17.125 -4.703 1 84.81 173 ASN B C 1
ATOM 5702 O O . ASN B 1 173 ? 15.641 18.328 -4.664 1 84.81 173 ASN B O 1
ATOM 5706 N N . TYR B 1 174 ? 14.57 16.656 -5.574 1 83.5 174 TYR B N 1
ATOM 5707 C CA . TYR B 1 174 ? 14.336 17.484 -6.758 1 83.5 174 TYR B CA 1
ATOM 5708 C C . TYR B 1 174 ? 12.844 17.625 -7.031 1 83.5 174 TYR B C 1
ATOM 5710 O O . TYR B 1 174 ? 12.43 18.453 -7.859 1 83.5 174 TYR B O 1
ATOM 5718 N N . TYR B 1 175 ? 12.016 16.953 -6.477 1 80.25 175 TYR B N 1
ATOM 5719 C CA . TYR B 1 175 ? 10.641 16.844 -6.949 1 80.25 175 TYR B CA 1
ATOM 5720 C C . TYR B 1 175 ? 9.898 18.172 -6.77 1 80.25 175 TYR B C 1
ATOM 5722 O O . TYR B 1 175 ? 9.75 18.656 -5.645 1 80.25 175 TYR B O 1
ATOM 5730 N N . MET B 1 176 ? 9.461 18.734 -7.852 1 77.62 176 MET B N 1
ATOM 5731 C CA . MET B 1 176 ? 8.688 19.969 -7.891 1 77.62 176 MET B CA 1
ATOM 5732 C C . MET B 1 176 ? 7.402 19.781 -8.688 1 77.62 176 MET B C 1
ATOM 5734 O O . MET B 1 176 ? 6.695 20.75 -8.977 1 77.62 176 MET B O 1
ATOM 5738 N N . ASP B 1 177 ? 7.082 18.625 -9.047 1 78.94 177 ASP B N 1
ATOM 5739 C CA . ASP B 1 177 ? 5.867 18.266 -9.773 1 78.94 177 ASP B CA 1
ATOM 5740 C C . ASP B 1 177 ? 5.832 18.938 -11.148 1 78.94 177 ASP B C 1
ATOM 5742 O O . ASP B 1 177 ? 4.84 19.562 -11.508 1 78.94 177 ASP B O 1
ATOM 5746 N N . ASP B 1 178 ? 6.906 18.859 -11.875 1 84.44 178 ASP B N 1
ATOM 5747 C CA . ASP B 1 178 ? 6.926 19.328 -13.258 1 84.44 178 ASP B CA 1
ATOM 5748 C C . ASP B 1 178 ? 6.879 18.172 -14.242 1 84.44 178 ASP B C 1
ATOM 5750 O O . ASP B 1 178 ? 6.914 17 -13.844 1 84.44 178 ASP B O 1
ATOM 5754 N N . MET B 1 179 ? 6.762 18.531 -15.453 1 86.88 179 MET B N 1
ATOM 5755 C CA . MET B 1 179 ? 6.539 17.516 -16.469 1 86.88 179 MET B CA 1
ATOM 5756 C C . MET B 1 179 ? 7.793 16.672 -16.688 1 86.88 179 MET B C 1
ATOM 5758 O O . MET B 1 179 ? 7.699 15.484 -17 1 86.88 179 MET B O 1
ATOM 5762 N N . ILE B 1 180 ? 8.945 17.234 -16.562 1 88.56 180 ILE B N 1
ATOM 5763 C CA . ILE B 1 180 ? 10.188 16.484 -16.719 1 88.56 180 ILE B CA 1
ATOM 5764 C C . ILE B 1 180 ? 10.297 15.422 -15.633 1 88.56 180 ILE B C 1
ATOM 5766 O O . ILE B 1 180 ? 10.617 14.266 -15.914 1 88.56 180 ILE B O 1
ATOM 5770 N N . GLN B 1 181 ? 10.039 15.828 -14.516 1 90.62 181 GLN B N 1
ATOM 5771 C CA . GLN B 1 181 ? 10.141 14.898 -13.398 1 90.62 181 GLN B CA 1
ATOM 5772 C C . GLN B 1 181 ? 9.062 13.812 -13.484 1 90.62 181 GLN B C 1
ATOM 5774 O O . GLN B 1 181 ? 9.328 12.656 -13.164 1 90.62 181 GLN B O 1
ATOM 5779 N N . ARG B 1 182 ? 7.895 14.18 -13.883 1 91 182 ARG B N 1
ATOM 5780 C CA . ARG B 1 182 ? 6.828 13.203 -14.047 1 91 182 ARG B CA 1
ATOM 5781 C C . ARG B 1 182 ? 7.18 12.188 -15.133 1 91 182 ARG B C 1
ATOM 5783 O O . ARG B 1 182 ? 6.961 10.984 -14.969 1 91 182 ARG B O 1
ATOM 5790 N N . THR B 1 183 ? 7.688 12.695 -16.203 1 93.5 183 THR B N 1
ATOM 5791 C CA . THR B 1 183 ? 8.086 11.82 -17.297 1 93.5 183 THR B CA 1
ATOM 5792 C C . THR B 1 183 ? 9.242 10.922 -16.875 1 93.5 183 THR B C 1
ATOM 5794 O O . THR B 1 183 ? 9.258 9.734 -17.188 1 93.5 183 THR B O 1
ATOM 5797 N N . PHE B 1 184 ? 10.234 11.469 -16.203 1 95.44 184 PHE B N 1
ATOM 5798 C CA . PHE B 1 184 ? 11.375 10.695 -15.727 1 95.44 184 PHE B CA 1
ATOM 5799 C C . PHE B 1 184 ? 10.914 9.594 -14.773 1 95.44 184 PHE B C 1
ATOM 5801 O O . PHE B 1 184 ? 11.367 8.453 -14.867 1 95.44 184 PHE B O 1
ATOM 5808 N N . THR B 1 185 ? 10.023 9.984 -13.852 1 95.31 185 THR B N 1
ATOM 5809 C CA . THR B 1 185 ? 9.492 9.008 -12.914 1 95.31 185 THR B CA 1
ATOM 5810 C C . THR B 1 185 ? 8.789 7.871 -13.648 1 95.31 185 THR B C 1
ATOM 5812 O O . THR B 1 185 ? 8.984 6.699 -13.32 1 95.31 185 THR B O 1
ATOM 5815 N N . LEU B 1 186 ? 7.992 8.195 -14.617 1 96.06 186 LEU B N 1
ATOM 5816 C CA . LEU B 1 186 ? 7.309 7.18 -15.406 1 96.06 186 LEU B CA 1
ATOM 5817 C C . LEU B 1 186 ? 8.32 6.273 -16.109 1 96.06 186 LEU B C 1
ATOM 5819 O O . LEU B 1 186 ? 8.125 5.059 -16.172 1 96.06 186 LEU B O 1
ATOM 5823 N N . TRP B 1 187 ? 9.359 6.852 -16.625 1 96.94 187 TRP B N 1
ATOM 5824 C CA . TRP B 1 187 ? 10.414 6.09 -17.281 1 96.94 187 TRP B CA 1
ATOM 5825 C C . TRP B 1 187 ? 11.031 5.078 -16.328 1 96.94 187 TRP B C 1
ATOM 5827 O O . TRP B 1 187 ? 11.203 3.906 -16.672 1 96.94 187 TRP B O 1
ATOM 5837 N N . ILE B 1 188 ? 11.359 5.496 -15.141 1 97.5 188 ILE B N 1
ATOM 5838 C CA . ILE B 1 188 ? 11.945 4.613 -14.141 1 97.5 188 ILE B CA 1
ATOM 5839 C C . ILE B 1 188 ? 10.945 3.529 -13.742 1 97.5 188 ILE B C 1
ATOM 5841 O O . ILE B 1 188 ? 11.328 2.383 -13.5 1 97.5 188 ILE B O 1
ATOM 5845 N N . LEU B 1 189 ? 9.664 3.873 -13.727 1 96.44 189 LEU B N 1
ATOM 5846 C CA . LEU B 1 189 ? 8.641 2.889 -13.398 1 96.44 189 LEU B CA 1
ATOM 5847 C C . LEU B 1 189 ? 8.539 1.82 -14.477 1 96.44 189 LEU B C 1
ATOM 5849 O O . LEU B 1 189 ? 8.398 0.634 -14.172 1 96.44 189 LEU B O 1
ATOM 5853 N N . PHE B 1 190 ? 8.672 2.227 -15.766 1 97 190 PHE B N 1
ATOM 5854 C CA . PHE B 1 190 ? 8.703 1.262 -16.859 1 97 190 PHE B CA 1
ATOM 5855 C C . PHE B 1 190 ? 9.836 0.262 -16.672 1 97 190 PHE B C 1
ATOM 5857 O O . PHE B 1 190 ? 9.625 -0.95 -16.734 1 97 190 PHE B O 1
ATOM 5864 N N . LEU B 1 191 ? 10.938 0.792 -16.391 1 97.5 191 LEU B N 1
ATOM 5865 C CA . LEU B 1 191 ? 12.125 -0.034 -16.25 1 97.5 191 LEU B CA 1
ATOM 5866 C C . LEU B 1 191 ? 12.039 -0.913 -15.008 1 97.5 191 LEU B C 1
ATOM 5868 O O . LEU B 1 191 ? 12.469 -2.066 -15.023 1 97.5 191 LEU B O 1
ATOM 5872 N N . SER B 1 192 ? 11.445 -0.368 -13.953 1 96.94 192 SER B N 1
ATOM 5873 C CA . SER B 1 192 ? 11.32 -1.123 -12.711 1 96.94 192 SER B CA 1
ATOM 5874 C C . SER B 1 192 ? 10.367 -2.301 -12.875 1 96.94 192 SER B C 1
ATOM 5876 O O . SER B 1 192 ? 10.625 -3.391 -12.359 1 96.94 192 SER B O 1
ATOM 5878 N N . VAL B 1 193 ? 9.234 -2.062 -13.516 1 96.56 193 VAL B N 1
ATOM 5879 C CA . VAL B 1 193 ? 8.297 -3.146 -13.773 1 96.56 193 VAL B CA 1
ATOM 5880 C C . VAL B 1 193 ? 8.969 -4.234 -14.609 1 96.56 193 VAL B C 1
ATOM 5882 O O . VAL B 1 193 ? 8.836 -5.422 -14.312 1 96.56 193 VAL B O 1
ATOM 5885 N N . PHE B 1 194 ? 9.695 -3.826 -15.625 1 96.81 194 PHE B N 1
ATOM 5886 C CA . PHE B 1 194 ? 10.445 -4.77 -16.438 1 96.81 194 PHE B CA 1
ATOM 5887 C C . PHE B 1 194 ? 11.469 -5.531 -15.602 1 96.81 194 PHE B C 1
ATOM 5889 O O . PHE B 1 194 ? 11.555 -6.758 -15.68 1 96.81 194 PHE B O 1
ATOM 5896 N N . TYR B 1 195 ? 12.242 -4.828 -14.758 1 97.06 195 TYR B N 1
ATOM 5897 C CA . TYR B 1 195 ? 13.227 -5.402 -13.844 1 97.06 195 TYR B CA 1
ATOM 5898 C C . TYR B 1 195 ? 12.586 -6.469 -12.961 1 97.06 195 TYR B C 1
ATOM 5900 O O . TYR B 1 195 ? 13.117 -7.574 -12.836 1 97.06 195 TYR B O 1
ATOM 5908 N N . GLY B 1 196 ? 11.445 -6.156 -12.375 1 96.19 196 GLY B N 1
ATOM 5909 C CA . GLY B 1 196 ? 10.75 -7.098 -11.508 1 96.19 196 GLY B CA 1
ATOM 5910 C C . GLY B 1 196 ? 10.312 -8.359 -12.227 1 96.19 196 GLY B C 1
ATOM 5911 O O . GLY B 1 196 ? 10.359 -9.453 -11.656 1 96.19 196 GLY B O 1
ATOM 5912 N N . ASN B 1 197 ? 9.914 -8.211 -13.445 1 95.06 197 ASN B N 1
ATOM 5913 C CA . ASN B 1 197 ? 9.484 -9.359 -14.234 1 95.06 197 ASN B CA 1
ATOM 5914 C C . ASN B 1 197 ? 10.656 -10.305 -14.523 1 95.06 197 ASN B C 1
ATOM 5916 O O . ASN B 1 197 ? 10.492 -11.523 -14.516 1 95.06 197 ASN B O 1
ATOM 5920 N N . GLN B 1 198 ? 11.812 -9.742 -14.789 1 95.62 198 GLN B N 1
ATOM 5921 C CA . GLN B 1 198 ? 12.984 -10.57 -15.07 1 95.62 198 GLN B CA 1
ATOM 5922 C C . GLN B 1 198 ? 13.422 -11.352 -13.836 1 95.62 198 GLN B C 1
ATOM 5924 O O . GLN B 1 198 ? 13.875 -12.492 -13.945 1 95.62 198 GLN B O 1
ATOM 5929 N N . LEU B 1 199 ? 13.25 -10.812 -12.68 1 94.69 199 LEU B N 1
ATOM 5930 C CA . LEU B 1 199 ? 13.641 -11.461 -11.43 1 94.69 199 LEU B CA 1
ATOM 5931 C C . LEU B 1 199 ? 12.805 -12.711 -11.188 1 94.69 199 LEU B C 1
ATOM 5933 O O . LEU B 1 199 ? 13.273 -13.656 -10.547 1 94.69 199 LEU B O 1
ATOM 5937 N N . ALA B 1 200 ? 11.609 -12.719 -11.695 1 92.25 200 ALA B N 1
ATOM 5938 C CA . ALA B 1 200 ? 10.711 -13.852 -11.508 1 92.25 200 ALA B CA 1
ATOM 5939 C C . ALA B 1 200 ? 11.273 -15.117 -12.148 1 92.25 200 ALA B C 1
ATOM 5941 O O . ALA B 1 200 ? 10.914 -16.234 -11.758 1 92.25 200 ALA B O 1
ATOM 5942 N N . TYR B 1 201 ? 12.219 -14.953 -13.055 1 91.69 201 TYR B N 1
ATOM 5943 C CA . TYR B 1 201 ? 12.727 -16.094 -13.805 1 91.69 201 TYR B CA 1
ATOM 5944 C C . TYR B 1 201 ? 14.164 -16.422 -13.398 1 91.69 201 TYR B C 1
ATOM 5946 O O . TYR B 1 201 ? 14.828 -17.219 -14.047 1 91.69 201 TYR B O 1
ATOM 5954 N N . LEU B 1 202 ? 14.625 -15.828 -12.367 1 90.12 202 LEU B N 1
ATOM 5955 C CA . LEU B 1 202 ? 16.016 -15.961 -11.961 1 90.12 202 LEU B CA 1
ATOM 5956 C C . LEU B 1 202 ? 16.344 -17.406 -11.609 1 90.12 202 LEU B C 1
ATOM 5958 O O . LEU B 1 202 ? 17.438 -17.891 -11.898 1 90.12 202 LEU B O 1
ATOM 5962 N N . THR B 1 203 ? 15.398 -18.141 -11.023 1 86.5 203 THR B N 1
ATOM 5963 C CA . THR B 1 203 ? 15.664 -19.516 -10.594 1 86.5 203 THR B CA 1
ATOM 5964 C C . THR B 1 203 ? 15.477 -20.484 -11.758 1 86.5 203 THR B C 1
ATOM 5966 O O . THR B 1 203 ? 15.984 -21.609 -11.727 1 86.5 203 THR B O 1
ATOM 5969 N N . GLU B 1 204 ? 14.742 -20.125 -12.742 1 84.38 204 GLU B N 1
ATOM 5970 C CA . GLU B 1 204 ? 14.508 -20.984 -13.906 1 84.38 204 GLU B CA 1
ATOM 5971 C C . GLU B 1 204 ? 15.648 -20.875 -14.914 1 84.38 204 GLU B C 1
ATOM 5973 O O . GLU B 1 204 ? 16.141 -21.875 -15.422 1 84.38 204 GLU B O 1
ATOM 5978 N N . ASP B 1 205 ? 16.016 -19.672 -15.18 1 88.69 205 ASP B N 1
ATOM 5979 C CA . ASP B 1 205 ? 17.125 -19.375 -16.094 1 88.69 205 ASP B CA 1
ATOM 5980 C C . ASP B 1 205 ? 18.031 -18.281 -15.523 1 88.69 205 ASP B C 1
ATOM 5982 O O . ASP B 1 205 ? 17.859 -17.109 -15.844 1 88.69 205 ASP B O 1
ATOM 5986 N N . ILE B 1 206 ? 19 -18.734 -14.883 1 86.88 206 ILE B N 1
ATOM 5987 C CA . ILE B 1 206 ? 19.844 -17.812 -14.102 1 86.88 206 ILE B CA 1
ATOM 5988 C C . ILE B 1 206 ? 20.625 -16.906 -15.047 1 86.88 206 ILE B C 1
ATOM 5990 O O . ILE B 1 206 ? 20.688 -15.695 -14.836 1 86.88 206 ILE B O 1
ATOM 5994 N N . ASP B 1 207 ? 21.109 -17.422 -16.109 1 91.31 207 ASP B N 1
ATOM 5995 C CA . ASP B 1 207 ? 22.016 -16.656 -16.953 1 91.31 207 ASP B CA 1
ATOM 5996 C C . ASP B 1 207 ? 21.266 -15.594 -17.75 1 91.31 207 ASP B C 1
ATOM 5998 O O . ASP B 1 207 ? 21.641 -14.422 -17.75 1 91.31 207 ASP B O 1
ATOM 6002 N N . GLU B 1 208 ? 20.203 -16 -18.328 1 92.44 208 GLU B N 1
ATOM 6003 C CA . GLU B 1 208 ? 19.453 -15.023 -19.109 1 92.44 208 GLU B CA 1
ATOM 6004 C C . GLU B 1 208 ? 18.766 -14 -18.219 1 92.44 208 GLU B C 1
ATOM 6006 O O . GLU B 1 208 ? 18.781 -12.805 -18.5 1 92.44 208 GLU B O 1
ATOM 6011 N N . ALA B 1 209 ? 18.172 -14.461 -17.109 1 93.19 209 ALA B N 1
ATOM 6012 C CA . ALA B 1 209 ? 17.5 -13.562 -16.188 1 93.19 209 ALA B CA 1
ATOM 6013 C C . ALA B 1 209 ? 18.484 -12.578 -15.555 1 93.19 209 ALA B C 1
ATOM 6015 O O . ALA B 1 209 ? 18.172 -11.398 -15.391 1 93.19 209 ALA B O 1
ATOM 6016 N N . LYS B 1 210 ? 19.656 -13.078 -15.234 1 93.25 210 LYS B N 1
ATOM 6017 C CA . LYS B 1 210 ? 20.703 -12.227 -14.656 1 93.25 210 LYS B CA 1
ATOM 6018 C C . LYS B 1 210 ? 21.125 -11.148 -15.633 1 93.25 210 LYS B C 1
ATOM 6020 O O . LYS B 1 210 ? 21.328 -9.992 -15.25 1 93.25 210 LYS B O 1
ATOM 6025 N N . GLN B 1 211 ? 21.281 -11.492 -16.891 1 94.88 211 GLN B N 1
ATOM 6026 C CA . GLN B 1 211 ? 21.688 -10.531 -17.906 1 94.88 211 GLN B CA 1
ATOM 6027 C C . GLN B 1 211 ? 20.656 -9.406 -18.031 1 94.88 211 GLN B C 1
ATOM 6029 O O . GLN B 1 211 ? 21.031 -8.227 -18.047 1 94.88 211 GLN B O 1
ATOM 6034 N N . TRP B 1 212 ? 19.406 -9.75 -18.125 1 95.56 212 TRP B N 1
ATOM 6035 C CA . TRP B 1 212 ? 18.359 -8.742 -18.281 1 95.56 212 TRP B CA 1
ATOM 6036 C C . TRP B 1 212 ? 18.203 -7.91 -17.016 1 95.56 212 TRP B C 1
ATOM 6038 O O . TRP B 1 212 ? 18.031 -6.691 -17.078 1 95.56 212 TRP B O 1
ATOM 6048 N N . ALA B 1 213 ? 18.266 -8.578 -15.859 1 95.56 213 ALA B N 1
ATOM 6049 C CA . ALA B 1 213 ? 18.094 -7.871 -14.594 1 95.56 213 ALA B CA 1
ATOM 6050 C C . ALA B 1 213 ? 19.234 -6.871 -14.375 1 95.56 213 ALA B C 1
ATOM 6052 O O . ALA B 1 213 ? 18.984 -5.707 -14.039 1 95.56 213 ALA B O 1
ATOM 6053 N N . ILE B 1 214 ? 20.5 -7.293 -14.609 1 96.5 214 ILE B N 1
ATOM 6054 C CA . ILE B 1 214 ? 21.656 -6.422 -14.398 1 96.5 214 ILE B CA 1
ATOM 6055 C C . ILE B 1 214 ? 21.656 -5.309 -15.445 1 96.5 214 ILE B C 1
ATOM 6057 O O . ILE B 1 214 ? 21.938 -4.148 -15.125 1 96.5 214 ILE B O 1
ATOM 6061 N N . SER B 1 215 ? 21.359 -5.648 -16.719 1 97.19 215 SER B N 1
ATOM 6062 C CA . SER B 1 215 ? 21.297 -4.629 -17.75 1 97.19 215 SER B CA 1
ATOM 6063 C C . SER B 1 215 ? 20.266 -3.559 -17.422 1 97.19 215 SER B C 1
ATOM 6065 O O . SER B 1 215 ? 20.531 -2.363 -17.578 1 97.19 215 SER B O 1
ATOM 6067 N N . THR B 1 216 ? 19.078 -4.023 -17.031 1 97.69 216 THR B N 1
ATOM 6068 C CA . THR B 1 216 ? 18.031 -3.07 -16.672 1 97.69 216 THR B CA 1
ATOM 6069 C C . THR B 1 216 ? 18.469 -2.225 -15.477 1 97.69 216 THR B C 1
ATOM 6071 O O . THR B 1 216 ? 18.203 -1.021 -15.438 1 97.69 216 THR B O 1
ATOM 6074 N N . TYR B 1 217 ? 19.172 -2.84 -14.516 1 97.19 217 TYR B N 1
ATOM 6075 C CA . TYR B 1 217 ? 19.703 -2.137 -13.359 1 97.19 217 TYR B CA 1
ATOM 6076 C C . TYR B 1 217 ? 20.656 -1.025 -13.789 1 97.19 217 TYR B C 1
ATOM 6078 O O . TYR B 1 217 ? 20.562 0.104 -13.305 1 97.19 217 TYR B O 1
ATOM 6086 N N . LEU B 1 218 ? 21.5 -1.346 -14.711 1 96.81 218 LEU B N 1
ATOM 6087 C CA . LEU B 1 218 ? 22.469 -0.38 -15.195 1 96.81 218 LEU B CA 1
ATOM 6088 C C . LEU B 1 218 ? 21.797 0.737 -15.984 1 96.81 218 LEU B C 1
ATOM 6090 O O . LEU B 1 218 ? 22.203 1.896 -15.906 1 96.81 218 LEU B O 1
ATOM 6094 N N . VAL B 1 219 ? 20.781 0.394 -16.703 1 97.62 219 VAL B N 1
ATOM 6095 C CA . VAL B 1 219 ? 20.031 1.406 -17.453 1 97.62 219 VAL B CA 1
ATOM 6096 C C . VAL B 1 219 ? 19.344 2.361 -16.484 1 97.62 219 VAL B C 1
ATOM 6098 O O . VAL B 1 219 ? 19.328 3.574 -16.703 1 97.62 219 VAL B O 1
ATOM 6101 N N . ILE B 1 220 ? 18.75 1.849 -15.406 1 97.75 220 ILE B N 1
ATOM 6102 C CA . ILE B 1 220 ? 18.062 2.666 -14.406 1 97.75 220 ILE B CA 1
ATOM 6103 C C . ILE B 1 220 ? 19.062 3.648 -13.781 1 97.75 220 ILE B C 1
ATOM 6105 O O . ILE B 1 220 ? 18.797 4.852 -13.727 1 97.75 220 ILE B O 1
ATOM 6109 N N . PHE B 1 221 ? 20.203 3.189 -13.383 1 95.12 221 PHE B N 1
ATOM 6110 C CA . PHE B 1 221 ? 21.172 4.059 -12.719 1 95.12 221 PHE B CA 1
ATOM 6111 C C . PHE B 1 221 ? 21.844 4.98 -13.727 1 95.12 221 PHE B C 1
ATOM 6113 O O . PHE B 1 221 ? 22.234 6.102 -13.391 1 95.12 221 PHE B O 1
ATOM 6120 N N . GLY B 1 222 ? 21.953 4.453 -14.992 1 94.81 222 GLY B N 1
ATOM 6121 C CA . GLY B 1 222 ? 22.359 5.371 -16.047 1 94.81 222 GLY B CA 1
ATOM 6122 C C . GLY B 1 222 ? 21.406 6.523 -16.25 1 94.81 222 GLY B C 1
ATOM 6123 O O . GLY B 1 222 ? 21.828 7.664 -16.453 1 94.81 222 GLY B O 1
ATOM 6124 N N . ALA B 1 223 ? 20.141 6.164 -16.156 1 96.88 223 ALA B N 1
ATOM 6125 C CA . ALA B 1 223 ? 19.125 7.203 -16.281 1 96.88 223 ALA B CA 1
ATOM 6126 C C . ALA B 1 223 ? 19.234 8.219 -15.156 1 96.88 223 ALA B C 1
ATOM 6128 O O . ALA B 1 223 ? 19.141 9.43 -15.391 1 96.88 223 ALA B O 1
ATOM 6129 N N . PHE B 1 224 ? 19.406 7.777 -13.906 1 94.38 224 PHE B N 1
ATOM 6130 C CA . PHE B 1 224 ? 19.594 8.68 -12.781 1 94.38 224 PHE B CA 1
ATOM 6131 C C . PHE B 1 224 ? 20.828 9.547 -12.969 1 94.38 224 PHE B C 1
ATOM 6133 O O . PHE B 1 224 ? 20.828 10.734 -12.633 1 94.38 224 PHE B O 1
ATOM 6140 N N . GLY B 1 225 ? 21.891 8.969 -13.516 1 91.5 225 GLY B N 1
ATOM 6141 C CA . GLY B 1 225 ? 23.094 9.727 -13.805 1 91.5 225 GLY B CA 1
ATOM 6142 C C . GLY B 1 225 ? 22.891 10.805 -14.852 1 91.5 225 GLY B C 1
ATOM 6143 O O . GLY B 1 225 ? 23.359 11.938 -14.688 1 91.5 225 GLY B O 1
ATOM 6144 N N . ILE B 1 226 ? 22.156 10.469 -15.875 1 93.38 226 ILE B N 1
ATOM 6145 C CA . ILE B 1 226 ? 21.938 11.391 -16.984 1 93.38 226 ILE B CA 1
ATOM 6146 C C . ILE B 1 226 ? 21.094 12.57 -16.5 1 93.38 226 ILE B C 1
ATOM 6148 O O . ILE B 1 226 ? 21.406 13.727 -16.812 1 93.38 226 ILE B O 1
ATOM 6152 N N . ILE B 1 227 ? 20.016 12.32 -15.773 1 92.81 227 ILE B N 1
ATOM 6153 C CA . ILE B 1 227 ? 19.156 13.414 -15.344 1 92.81 227 ILE B CA 1
ATOM 6154 C C . ILE B 1 227 ? 19.922 14.336 -14.391 1 92.81 227 ILE B C 1
ATOM 6156 O O . ILE B 1 227 ? 19.734 15.555 -14.414 1 92.81 227 ILE B O 1
ATOM 6160 N N . GLU B 1 228 ? 20.719 13.789 -13.508 1 90.12 228 GLU B N 1
ATOM 6161 C CA . GLU B 1 228 ? 21.5 14.625 -12.609 1 90.12 228 GLU B CA 1
ATOM 6162 C C . GLU B 1 228 ? 22.547 15.43 -13.375 1 90.12 228 GLU B C 1
ATOM 6164 O O . GLU B 1 228 ? 22.875 16.547 -12.992 1 90.12 228 GLU B O 1
ATOM 6169 N N . LEU B 1 229 ? 23.062 14.844 -14.445 1 89.62 229 LEU B N 1
ATOM 6170 C CA . LEU B 1 229 ? 23.969 15.578 -15.312 1 89.62 229 LEU B CA 1
ATOM 6171 C C . LEU B 1 229 ? 23.266 16.766 -15.961 1 89.62 229 LEU B C 1
ATOM 6173 O O . LEU B 1 229 ? 23.828 17.859 -16.016 1 89.62 229 LEU B O 1
ATOM 6177 N N . VAL B 1 230 ? 22.094 16.484 -16.391 1 89.69 230 VAL B N 1
ATOM 6178 C CA . VAL B 1 230 ? 21.312 17.562 -16.984 1 89.69 230 VAL B CA 1
ATOM 6179 C C . VAL B 1 230 ? 21.031 18.641 -15.93 1 89.69 230 VAL B C 1
ATOM 6181 O O . VAL B 1 230 ? 21.156 19.828 -16.219 1 89.69 230 VAL B O 1
ATOM 6184 N N . TYR B 1 231 ? 20.688 18.234 -14.719 1 87.5 231 TYR B N 1
ATOM 6185 C CA . TYR B 1 231 ? 20.406 19.188 -13.641 1 87.5 231 TYR B CA 1
ATOM 6186 C C . TYR B 1 231 ? 21.672 19.953 -13.258 1 87.5 231 TYR B C 1
ATOM 6188 O O . TYR B 1 231 ? 21.594 21.094 -12.828 1 87.5 231 TYR B O 1
ATOM 6196 N N . SER B 1 232 ? 22.844 19.344 -13.469 1 86.62 232 SER B N 1
ATOM 6197 C CA . SER B 1 232 ? 24.109 19.969 -13.102 1 86.62 232 SER B CA 1
ATOM 6198 C C . SER B 1 232 ? 24.422 21.141 -14.023 1 86.62 232 SER B C 1
ATOM 6200 O O . SER B 1 232 ? 25.266 21.984 -13.688 1 86.62 232 SER B O 1
ATOM 6202 N N . ILE B 1 233 ? 23.812 21.109 -15.125 1 85.06 233 ILE B N 1
ATOM 6203 C CA . ILE B 1 233 ? 23.969 22.234 -16.031 1 85.06 233 ILE B CA 1
ATOM 6204 C C . ILE B 1 233 ? 23.406 23.5 -15.375 1 85.06 233 ILE B C 1
ATOM 6206 O O . ILE B 1 233 ? 23.969 24.594 -15.523 1 85.06 233 ILE B O 1
ATOM 6210 N N . PHE B 1 234 ? 22.375 23.297 -14.594 1 81 234 PHE B N 1
ATOM 6211 C CA . PHE B 1 234 ? 21.703 24.422 -13.969 1 81 234 PHE B CA 1
ATOM 6212 C C . PHE B 1 234 ? 22.188 24.625 -12.539 1 81 234 PHE B C 1
ATOM 6214 O O . PHE B 1 234 ? 22.172 25.75 -12.016 1 81 234 PHE B O 1
ATOM 6221 N N . ILE B 1 235 ? 22.562 23.578 -11.914 1 80.12 235 ILE B N 1
ATOM 6222 C CA . ILE B 1 235 ? 23.062 23.609 -10.547 1 80.12 235 ILE B CA 1
ATOM 6223 C C . ILE B 1 235 ? 24.578 23.375 -10.547 1 80.12 235 ILE B C 1
ATOM 6225 O O . ILE B 1 235 ? 25.047 22.234 -10.547 1 80.12 235 ILE B O 1
ATOM 6229 N N . LYS B 1 236 ? 25.25 24.328 -10.406 1 77.44 236 LYS B N 1
ATOM 6230 C CA . LYS B 1 236 ? 26.688 24.312 -10.641 1 77.44 236 LYS B CA 1
ATOM 6231 C C . LYS B 1 236 ? 27.406 23.453 -9.609 1 77.44 236 LYS B C 1
ATOM 6233 O O . LYS B 1 236 ? 28.344 22.719 -9.945 1 77.44 236 LYS B O 1
ATOM 6238 N N . TRP B 1 237 ? 26.984 23.562 -8.344 1 75.88 237 TRP B N 1
ATOM 6239 C CA . TRP B 1 237 ? 27.719 22.828 -7.312 1 75.88 237 TRP B CA 1
ATOM 6240 C C . TRP B 1 237 ? 27.531 21.328 -7.473 1 75.88 237 TRP B C 1
ATOM 6242 O O . TRP B 1 237 ? 28.312 20.531 -6.949 1 75.88 237 TRP B O 1
ATOM 6252 N N . LEU B 1 238 ? 26.547 20.938 -8.219 1 80.5 238 LEU B N 1
ATOM 6253 C CA . LEU B 1 238 ? 26.234 19.531 -8.43 1 80.5 238 LEU B CA 1
ATOM 6254 C C . LEU B 1 238 ? 27.25 18.891 -9.383 1 80.5 238 LEU B C 1
ATOM 6256 O O . LEU B 1 238 ? 27.438 17.672 -9.367 1 80.5 238 LEU B O 1
ATOM 6260 N N . ARG B 1 239 ? 27.953 19.688 -10.133 1 82.56 239 ARG B N 1
ATOM 6261 C CA . ARG B 1 239 ? 28.844 19.188 -11.172 1 82.56 239 ARG B CA 1
ATOM 6262 C C . ARG B 1 239 ? 30.016 18.438 -10.555 1 82.56 239 ARG B C 1
ATOM 6264 O O . ARG B 1 239 ? 30.328 17.312 -10.961 1 82.56 239 ARG B O 1
ATOM 6271 N N . LYS B 1 240 ? 30.594 19.062 -9.648 1 79.94 240 LYS B N 1
ATOM 6272 C CA . LYS B 1 240 ? 31.734 18.422 -9 1 79.94 240 LYS B CA 1
ATOM 6273 C C . LYS B 1 240 ? 31.312 17.141 -8.281 1 79.94 240 LYS B C 1
ATOM 6275 O O . LYS B 1 240 ? 32 16.125 -8.336 1 79.94 240 LYS B O 1
ATOM 6280 N N . LEU B 1 241 ? 30.219 17.25 -7.629 1 80.44 241 LEU B N 1
ATOM 6281 C CA . LEU B 1 241 ? 29.719 16.094 -6.898 1 80.44 241 LEU B CA 1
ATOM 6282 C C . LEU B 1 241 ? 29.422 14.938 -7.852 1 80.44 241 LEU B C 1
ATOM 6284 O O . LEU B 1 241 ? 29.75 13.789 -7.566 1 80.44 241 LEU B O 1
ATOM 6288 N N . LEU B 1 242 ? 28.844 15.273 -8.984 1 84.31 242 LEU B N 1
ATOM 6289 C CA . LEU B 1 242 ? 28.453 14.258 -9.961 1 84.31 242 LEU B CA 1
ATOM 6290 C C . LEU B 1 242 ? 29.688 13.609 -10.578 1 84.31 242 LEU B C 1
ATOM 6292 O O . LEU B 1 242 ? 29.703 12.406 -10.836 1 84.31 242 LEU B O 1
ATOM 6296 N N . LEU B 1 243 ? 30.656 14.43 -10.875 1 83.25 243 LEU B N 1
ATOM 6297 C CA . LEU B 1 243 ? 31.875 13.898 -11.453 1 83.25 243 LEU B CA 1
ATOM 6298 C C . LEU B 1 243 ? 32.562 12.914 -10.5 1 83.25 243 LEU B C 1
ATOM 6300 O O . LEU B 1 243 ? 32.938 11.82 -10.914 1 83.25 243 LEU B O 1
ATOM 6304 N N . PHE B 1 244 ? 32.625 13.273 -9.328 1 83.06 244 PHE B N 1
ATOM 6305 C CA . PHE B 1 244 ? 33.25 12.406 -8.344 1 83.06 244 PHE B CA 1
ATOM 6306 C C . PHE B 1 244 ? 32.438 11.141 -8.133 1 83.06 244 PHE B C 1
ATOM 6308 O O . PHE B 1 244 ? 33 10.047 -8.008 1 83.06 244 PHE B O 1
ATOM 6315 N N . GLN B 1 245 ? 31.172 11.289 -8.047 1 84.88 245 GLN B N 1
ATOM 6316 C CA . GLN B 1 245 ? 30.281 10.148 -7.883 1 84.88 245 GLN B CA 1
ATOM 6317 C C . GLN B 1 245 ? 30.406 9.18 -9.062 1 84.88 245 GLN B C 1
ATOM 6319 O O . GLN B 1 245 ? 30.391 7.965 -8.875 1 84.88 245 GLN B O 1
ATOM 6324 N N . THR B 1 246 ? 30.5 9.75 -10.227 1 86.69 246 THR B N 1
ATOM 6325 C CA . THR B 1 246 ? 30.594 8.922 -11.422 1 86.69 246 THR B CA 1
ATOM 6326 C C . THR B 1 246 ? 31.922 8.148 -11.43 1 86.69 246 THR B C 1
ATOM 6328 O O . THR B 1 246 ? 31.938 6.965 -11.773 1 86.69 246 THR B O 1
ATOM 6331 N N . ILE B 1 247 ? 32.969 8.758 -11.016 1 86.94 247 ILE B N 1
ATOM 6332 C CA . ILE B 1 247 ? 34.25 8.109 -10.977 1 86.94 247 ILE B CA 1
ATOM 6333 C C . ILE B 1 247 ? 34.25 6.98 -9.945 1 86.94 247 ILE B C 1
ATOM 6335 O O . ILE B 1 247 ? 34.75 5.887 -10.203 1 86.94 247 ILE B O 1
ATOM 6339 N N . LEU B 1 248 ? 33.688 7.242 -8.867 1 86.88 248 LEU B N 1
ATOM 6340 C CA . LEU B 1 248 ? 33.625 6.262 -7.785 1 86.88 248 LEU B CA 1
ATOM 6341 C C . LEU B 1 248 ? 32.75 5.074 -8.172 1 86.88 248 LEU B C 1
ATOM 6343 O O . LEU B 1 248 ? 32.938 3.963 -7.672 1 86.88 248 LEU B O 1
ATOM 6347 N N . ARG B 1 249 ? 31.797 5.289 -9.078 1 90.25 249 ARG B N 1
ATOM 6348 C CA . ARG B 1 249 ? 30.859 4.234 -9.438 1 90.25 249 ARG B CA 1
ATOM 6349 C C . ARG B 1 249 ? 31.375 3.404 -10.602 1 90.25 249 ARG B C 1
ATOM 6351 O O . ARG B 1 249 ? 30.859 2.328 -10.891 1 90.25 249 ARG B O 1
ATOM 6358 N N . LEU B 1 250 ? 32.438 3.799 -11.258 1 92.06 250 LEU B N 1
ATOM 6359 C CA . LEU B 1 250 ? 32.969 3.133 -12.445 1 92.06 250 LEU B CA 1
ATOM 6360 C C . LEU B 1 250 ? 33.375 1.698 -12.133 1 92.06 250 LEU B C 1
ATOM 6362 O O . LEU B 1 250 ? 33.062 0.777 -12.883 1 92.06 250 LEU B O 1
ATOM 6366 N N . PRO B 1 251 ? 34.062 1.504 -10.984 1 93 251 PRO B N 1
ATOM 6367 C CA . PRO B 1 251 ? 34.406 0.115 -10.664 1 93 251 PRO B CA 1
ATOM 6368 C C . PRO B 1 251 ? 33.156 -0.771 -10.5 1 93 251 PRO B C 1
ATOM 6370 O O . PRO B 1 251 ? 33.188 -1.936 -10.906 1 93 251 PRO B O 1
ATOM 6373 N N . SER B 1 252 ? 32.188 -0.25 -9.852 1 93.94 252 SER B N 1
ATOM 6374 C CA . SER B 1 252 ? 30.953 -1.018 -9.695 1 93.94 252 SER B CA 1
ATOM 6375 C C . SER B 1 252 ? 30.328 -1.345 -11.047 1 93.94 252 SER B C 1
ATOM 6377 O O . SER B 1 252 ? 29.859 -2.467 -11.273 1 93.94 252 SER B O 1
ATOM 6379 N N . ILE B 1 253 ? 30.359 -0.435 -11.961 1 94.5 253 ILE B N 1
ATOM 6380 C CA . ILE B 1 253 ? 29.797 -0.646 -13.289 1 94.5 253 ILE B CA 1
ATOM 6381 C C . ILE B 1 253 ? 30.578 -1.736 -14.016 1 94.5 253 ILE B C 1
ATOM 6383 O O . ILE B 1 253 ? 29.984 -2.621 -14.641 1 94.5 253 ILE B O 1
ATOM 6387 N N . ALA B 1 254 ? 31.828 -1.672 -13.859 1 95.5 254 ALA B N 1
ATOM 6388 C CA . ALA B 1 254 ? 32.688 -2.67 -14.492 1 95.5 254 ALA B CA 1
ATOM 6389 C C . ALA B 1 254 ? 32.406 -4.066 -13.938 1 95.5 254 ALA B C 1
ATOM 6391 O O . ALA B 1 254 ? 32.375 -5.043 -14.695 1 95.5 254 ALA B O 1
ATOM 6392 N N . LEU B 1 255 ? 32.219 -4.117 -12.688 1 95.75 255 LEU B N 1
ATOM 6393 C CA . LEU B 1 255 ? 31.953 -5.402 -12.047 1 95.75 255 LEU B CA 1
ATOM 6394 C C . LEU B 1 255 ? 30.578 -5.934 -12.453 1 95.75 255 LEU B C 1
ATOM 6396 O O . LEU B 1 255 ? 30.406 -7.141 -12.648 1 95.75 255 LEU B O 1
ATOM 6400 N N . TRP B 1 256 ? 29.594 -5.078 -12.602 1 95.75 256 TRP B N 1
ATOM 6401 C CA . TRP B 1 256 ? 28.281 -5.492 -13.07 1 95.75 256 TRP B CA 1
ATOM 6402 C C . TRP B 1 256 ? 28.359 -6.039 -14.492 1 95.75 256 TRP B C 1
ATOM 6404 O O . TRP B 1 256 ? 27.766 -7.074 -14.797 1 95.75 256 TRP B O 1
ATOM 6414 N N . VAL B 1 257 ? 29.109 -5.359 -15.312 1 95.75 257 VAL B N 1
ATOM 6415 C CA . VAL B 1 257 ? 29.25 -5.789 -16.703 1 95.75 257 VAL B CA 1
ATOM 6416 C C . VAL B 1 257 ? 29.984 -7.133 -16.75 1 95.75 257 VAL B C 1
ATOM 6418 O O . VAL B 1 257 ? 29.625 -8.008 -17.531 1 95.75 257 VAL B O 1
ATOM 6421 N N . ALA B 1 258 ? 30.953 -7.293 -15.891 1 95.81 258 ALA B N 1
ATOM 6422 C CA . ALA B 1 258 ? 31.656 -8.562 -15.805 1 95.81 258 ALA B CA 1
ATOM 6423 C C . ALA B 1 258 ? 30.719 -9.688 -15.359 1 95.81 258 ALA B C 1
ATOM 6425 O O . ALA B 1 258 ? 30.828 -10.812 -15.836 1 95.81 258 ALA B O 1
ATOM 6426 N N . ALA B 1 259 ? 29.859 -9.375 -14.461 1 94.88 259 ALA B N 1
ATOM 6427 C CA . ALA B 1 259 ? 28.906 -10.359 -13.938 1 94.88 259 ALA B CA 1
ATOM 6428 C C . ALA B 1 259 ? 27.984 -10.859 -15.039 1 94.88 259 ALA B C 1
ATOM 6430 O O . ALA B 1 259 ? 27.547 -12.016 -15.008 1 94.88 259 ALA B O 1
ATOM 6431 N N . ILE B 1 260 ? 27.625 -10.023 -15.992 1 94.56 260 ILE B N 1
ATOM 6432 C CA . ILE B 1 260 ? 26.75 -10.398 -17.109 1 94.56 260 ILE B CA 1
ATOM 6433 C C . ILE B 1 260 ? 27.438 -11.477 -17.938 1 94.56 260 ILE B C 1
ATOM 6435 O O . ILE B 1 260 ? 26.797 -12.438 -18.375 1 94.56 260 ILE B O 1
ATOM 6439 N N . LYS B 1 261 ? 28.703 -11.43 -18.078 1 93.75 261 LYS B N 1
ATOM 6440 C CA . LYS B 1 261 ? 29.438 -12.305 -18.984 1 93.75 261 LYS B CA 1
ATOM 6441 C C . LYS B 1 261 ? 29.828 -13.609 -18.297 1 93.75 261 LYS B C 1
ATOM 6443 O O . LYS B 1 261 ? 30.047 -14.625 -18.953 1 93.75 261 LYS B O 1
ATOM 6448 N N . ILE B 1 262 ? 29.938 -13.562 -16.984 1 92.81 262 ILE B N 1
ATOM 6449 C CA . ILE B 1 262 ? 30.344 -14.75 -16.25 1 92.81 262 ILE B CA 1
ATOM 6450 C C . ILE B 1 262 ? 29.125 -15.641 -15.992 1 92.81 262 ILE B C 1
ATOM 6452 O O . ILE B 1 262 ? 28.109 -15.195 -15.445 1 92.81 262 ILE B O 1
ATOM 6456 N N . PRO B 1 263 ? 29.188 -16.875 -16.406 1 89.31 263 PRO B N 1
ATOM 6457 C CA . PRO B 1 263 ? 28.031 -17.75 -16.312 1 89.31 263 PRO B CA 1
ATOM 6458 C C . PRO B 1 263 ? 27.859 -18.344 -14.906 1 89.31 263 PRO B C 1
ATOM 6460 O O . PRO B 1 263 ? 28.844 -18.562 -14.203 1 89.31 263 PRO B O 1
ATOM 6463 N N . GLY B 1 264 ? 26.594 -18.516 -14.477 1 81.69 264 GLY B N 1
ATOM 6464 C CA . GLY B 1 264 ? 26.219 -19.312 -13.328 1 81.69 264 GLY B CA 1
ATOM 6465 C C . GLY B 1 264 ? 26.594 -18.672 -12 1 81.69 264 GLY B C 1
ATOM 6466 O O . GLY B 1 264 ? 26.469 -17.453 -11.844 1 81.69 264 GLY B O 1
ATOM 6467 N N . ALA B 1 265 ? 27.031 -19.531 -11.102 1 79.31 265 ALA B N 1
ATOM 6468 C CA . ALA B 1 265 ? 27.312 -19.156 -9.711 1 79.31 265 ALA B CA 1
ATOM 6469 C C . ALA B 1 265 ? 28.625 -18.391 -9.594 1 79.31 265 ALA B C 1
ATOM 6471 O O . ALA B 1 265 ? 28.859 -17.688 -8.602 1 79.31 265 ALA B O 1
ATOM 6472 N N . ARG B 1 266 ? 29.422 -18.406 -10.641 1 85.5 266 ARG B N 1
ATOM 6473 C CA . ARG B 1 266 ? 30.688 -17.688 -10.625 1 85.5 266 ARG B CA 1
ATOM 6474 C C . ARG B 1 266 ? 30.469 -16.172 -10.641 1 85.5 266 ARG B C 1
ATOM 6476 O O . ARG B 1 266 ? 31.359 -15.406 -10.289 1 85.5 266 ARG B O 1
ATOM 6483 N N . ALA B 1 267 ? 29.266 -15.891 -11.062 1 90.88 267 ALA B N 1
ATOM 6484 C CA . ALA B 1 267 ? 28.953 -14.469 -11.148 1 90.88 267 ALA B CA 1
ATOM 6485 C C . ALA B 1 267 ? 28.719 -13.867 -9.766 1 90.88 267 ALA B C 1
ATOM 6487 O O . ALA B 1 267 ? 28.656 -12.648 -9.617 1 90.88 267 ALA B O 1
ATOM 6488 N N . ILE B 1 268 ? 28.734 -14.656 -8.727 1 89.69 268 ILE B N 1
ATOM 6489 C CA . ILE B 1 268 ? 28.469 -14.195 -7.371 1 89.69 268 ILE B CA 1
ATOM 6490 C C . ILE B 1 268 ? 29.578 -13.258 -6.918 1 89.69 268 ILE B C 1
ATOM 6492 O O . ILE B 1 268 ? 29.312 -12.227 -6.297 1 89.69 268 ILE B O 1
ATOM 6496 N N . GLY B 1 269 ? 30.766 -13.586 -7.25 1 89.94 269 GLY B N 1
ATOM 6497 C CA . GLY B 1 269 ? 31.891 -12.758 -6.867 1 89.94 269 GLY B CA 1
ATOM 6498 C C . GLY B 1 269 ? 31.781 -11.328 -7.34 1 89.94 269 GLY B C 1
ATOM 6499 O O . GLY B 1 269 ? 31.703 -10.398 -6.527 1 89.94 269 GLY B O 1
ATOM 6500 N N . PRO B 1 270 ? 31.688 -11.195 -8.648 1 93.69 270 PRO B N 1
ATOM 6501 C CA . PRO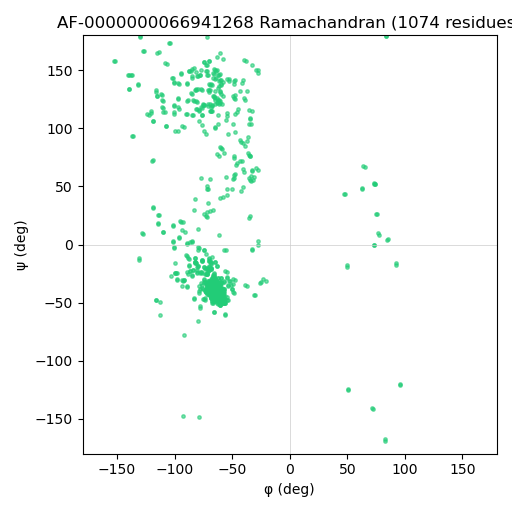 B 1 270 ? 31.547 -9.836 -9.172 1 93.69 270 PRO B CA 1
ATOM 6502 C C . PRO B 1 270 ? 30.281 -9.133 -8.664 1 93.69 270 PRO B C 1
ATOM 6504 O O . PRO B 1 270 ? 30.297 -7.914 -8.469 1 93.69 270 PRO B O 1
ATOM 6507 N N . VAL B 1 271 ? 29.25 -9.836 -8.477 1 92.94 271 VAL B N 1
ATOM 6508 C CA . VAL B 1 271 ? 28.016 -9.227 -7.984 1 92.94 271 VAL B CA 1
ATOM 6509 C C . VAL B 1 271 ? 28.219 -8.719 -6.559 1 92.94 271 VAL B C 1
ATOM 6511 O O . VAL B 1 271 ? 27.812 -7.602 -6.227 1 92.94 271 VAL B O 1
ATOM 6514 N N . VAL B 1 272 ? 28.859 -9.484 -5.75 1 91.94 272 VAL B N 1
ATOM 6515 C CA . VAL B 1 272 ? 29.172 -9.078 -4.383 1 91.94 272 VAL B CA 1
ATOM 6516 C C . VAL B 1 272 ? 30.094 -7.863 -4.402 1 91.94 272 VAL B C 1
ATOM 6518 O O . VAL B 1 272 ? 29.859 -6.887 -3.686 1 91.94 272 VAL B O 1
ATOM 6521 N N . GLY B 1 273 ? 31.078 -7.973 -5.227 1 92.19 273 GLY B N 1
ATOM 6522 C CA . GLY B 1 273 ? 32 -6.852 -5.352 1 92.19 273 GLY B CA 1
ATOM 6523 C C . GLY B 1 273 ? 31.328 -5.57 -5.797 1 92.19 273 GLY B C 1
ATOM 6524 O O . GLY B 1 273 ? 31.578 -4.5 -5.238 1 92.19 273 GLY B O 1
ATOM 6525 N N . ALA B 1 274 ? 30.438 -5.668 -6.742 1 94.12 274 ALA B N 1
ATOM 6526 C CA . ALA B 1 274 ? 29.719 -4.508 -7.25 1 94.12 274 ALA B CA 1
ATOM 6527 C C . ALA B 1 274 ? 28.812 -3.912 -6.18 1 94.12 274 ALA B C 1
ATOM 6529 O O . ALA B 1 274 ? 28.75 -2.691 -6.012 1 94.12 274 ALA B O 1
ATOM 6530 N N . THR B 1 275 ? 28.156 -4.762 -5.469 1 90.56 275 THR B N 1
ATOM 6531 C CA . THR B 1 275 ? 27.234 -4.324 -4.422 1 90.56 275 THR B CA 1
ATOM 6532 C C . THR B 1 275 ? 27.984 -3.611 -3.307 1 90.56 275 THR B C 1
ATOM 6534 O O . THR B 1 275 ? 27.578 -2.545 -2.852 1 90.56 275 THR B O 1
ATOM 6537 N N . VAL B 1 276 ? 29.062 -4.156 -2.91 1 88.62 276 VAL B N 1
ATOM 6538 C CA . VAL B 1 276 ? 29.875 -3.564 -1.849 1 88.62 276 VAL B CA 1
ATOM 6539 C C . VAL B 1 276 ? 30.391 -2.197 -2.293 1 88.62 276 VAL B C 1
ATOM 6541 O O . VAL B 1 276 ? 30.312 -1.224 -1.54 1 88.62 276 VAL B O 1
ATOM 6544 N N . CYS B 1 277 ? 30.797 -2.107 -3.498 1 89.5 277 CYS B N 1
ATOM 6545 C CA . CYS B 1 277 ? 31.297 -0.847 -4.035 1 89.5 277 CYS B CA 1
ATOM 6546 C C . CYS B 1 277 ? 30.203 0.208 -4.066 1 89.5 277 CYS B C 1
ATOM 6548 O O . CYS B 1 277 ? 30.438 1.377 -3.764 1 89.5 277 CYS B O 1
ATOM 6550 N N . GLU B 1 278 ? 29.078 -0.212 -4.402 1 86.94 278 GLU B N 1
ATOM 6551 C CA . GLU B 1 278 ? 27.953 0.71 -4.516 1 86.94 278 GLU B CA 1
ATOM 6552 C C . GLU B 1 278 ? 27.578 1.282 -3.152 1 86.94 278 GLU B C 1
ATOM 6554 O O . GLU B 1 278 ? 27.281 2.473 -3.035 1 86.94 278 GLU B O 1
ATOM 6559 N N . TYR B 1 279 ? 27.562 0.496 -2.145 1 82.75 279 TYR B N 1
ATOM 6560 C CA . TYR B 1 279 ? 27.125 0.938 -0.828 1 82.75 279 TYR B CA 1
ATOM 6561 C C . TYR B 1 279 ? 28.234 1.659 -0.088 1 82.75 279 TYR B C 1
ATOM 6563 O O . TYR B 1 279 ? 27.984 2.424 0.846 1 82.75 279 TYR B O 1
ATOM 6571 N N . PHE B 1 280 ? 29.406 1.521 -0.547 1 82.25 280 PHE B N 1
ATOM 6572 C CA . PHE B 1 280 ? 30.531 2.215 0.058 1 82.25 280 PHE B CA 1
ATOM 6573 C C . PHE B 1 280 ? 30.703 3.605 -0.542 1 82.25 280 PHE B C 1
ATOM 6575 O O . PHE B 1 280 ? 31.297 4.488 0.08 1 82.25 280 PHE B O 1
ATOM 6582 N N . CYS B 1 281 ? 30.109 3.82 -1.689 1 80.25 281 CYS B N 1
ATOM 6583 C CA . CYS B 1 281 ? 30.281 5.086 -2.395 1 80.25 281 CYS B CA 1
ATOM 6584 C C . CYS B 1 281 ? 29.75 6.246 -1.56 1 80.25 281 CYS B C 1
ATOM 6586 O O . CYS B 1 281 ? 30.453 7.223 -1.321 1 80.25 281 CYS B O 1
ATOM 6588 N N . PRO B 1 282 ? 28.5 6.117 -1.071 1 75.69 282 PRO B N 1
ATOM 6589 C CA . PRO B 1 282 ? 28.016 7.23 -0.254 1 75.69 282 PRO B CA 1
ATOM 6590 C C . PRO B 1 282 ? 28.844 7.438 1.015 1 75.69 282 PRO B C 1
ATOM 6592 O O . PRO B 1 282 ? 28.969 8.562 1.492 1 75.69 282 PRO B O 1
ATOM 6595 N N . ILE B 1 283 ? 29.438 6.406 1.541 1 77.31 283 ILE B N 1
ATOM 6596 C CA . ILE B 1 283 ? 30.266 6.492 2.742 1 77.31 283 ILE B CA 1
ATOM 6597 C C . ILE B 1 283 ? 31.547 7.262 2.43 1 77.31 283 ILE B C 1
ATOM 6599 O O . ILE B 1 283 ? 31.984 8.102 3.223 1 77.31 283 ILE B O 1
ATOM 6603 N N . ILE B 1 284 ? 32.062 7.039 1.319 1 78.44 284 ILE B N 1
ATOM 6604 C CA . ILE B 1 284 ? 33.281 7.719 0.9 1 78.44 284 ILE B CA 1
ATOM 6605 C C . ILE B 1 284 ? 33 9.195 0.629 1 78.44 284 ILE B C 1
ATOM 6607 O O . ILE B 1 284 ? 33.781 10.07 0.988 1 78.44 284 ILE B O 1
ATOM 6611 N N . LEU B 1 285 ? 31.859 9.398 0.057 1 75.12 285 LEU B N 1
ATOM 6612 C CA . LEU B 1 285 ? 31.484 10.766 -0.286 1 75.12 285 LEU B CA 1
ATOM 6613 C C . LEU B 1 285 ? 31.25 11.594 0.97 1 75.12 285 LEU B C 1
ATOM 6615 O O . LEU B 1 285 ? 31.5 12.805 0.978 1 75.12 285 LEU B O 1
ATOM 6619 N N . ASP B 1 286 ? 30.766 10.992 2.025 1 71.38 286 ASP B N 1
ATOM 6620 C CA . ASP B 1 286 ? 30.484 11.703 3.27 1 71.38 286 ASP B CA 1
ATOM 6621 C C . ASP B 1 286 ? 31.719 11.703 4.188 1 71.38 286 ASP B C 1
ATOM 6623 O O . ASP B 1 286 ? 31.703 12.328 5.254 1 71.38 286 ASP B O 1
ATOM 6627 N N . SER B 1 287 ? 32.781 11.117 3.773 1 73.5 287 SER B N 1
ATOM 6628 C CA . SER B 1 287 ? 33.969 11.008 4.598 1 73.5 287 SER B CA 1
ATOM 6629 C C . SER B 1 287 ? 34.75 12.32 4.613 1 73.5 287 SER B C 1
ATOM 6631 O O . SER B 1 287 ? 34.688 13.102 3.666 1 73.5 287 SER B O 1
ATOM 6633 N N . PRO B 1 288 ? 35.344 12.555 5.766 1 72 288 PRO B N 1
ATOM 6634 C CA . PRO B 1 288 ? 36.156 13.773 5.895 1 72 288 PRO B CA 1
ATOM 6635 C C . PRO B 1 288 ? 37.219 13.867 4.824 1 72 288 PRO B C 1
ATOM 6637 O O . PRO B 1 288 ? 37.625 14.977 4.441 1 72 288 PRO B O 1
ATOM 6640 N N . MET B 1 289 ? 37.656 12.727 4.359 1 70 289 MET B N 1
ATOM 6641 C CA . MET B 1 289 ? 38.688 12.734 3.322 1 70 289 MET B CA 1
ATOM 6642 C C . MET B 1 289 ? 38.188 13.406 2.055 1 70 289 MET B C 1
ATOM 6644 O O . MET B 1 289 ? 38.906 14.172 1.413 1 70 289 MET B O 1
ATOM 6648 N N . THR B 1 290 ? 36.938 13.062 1.663 1 72.44 290 THR B N 1
ATOM 6649 C CA . THR B 1 290 ? 36.312 13.656 0.47 1 72.44 290 THR B CA 1
ATOM 6650 C C . THR B 1 290 ? 36.031 15.141 0.683 1 72.44 290 THR B C 1
ATOM 6652 O O . THR B 1 290 ? 36.125 15.93 -0.257 1 72.44 290 THR B O 1
ATOM 6655 N N . GLU B 1 291 ? 35.625 15.422 1.906 1 70.31 291 GLU B N 1
ATOM 6656 C CA . GLU B 1 291 ? 35.438 16.828 2.223 1 70.31 291 GLU B CA 1
ATOM 6657 C C . GLU B 1 291 ? 36.688 17.641 1.992 1 70.31 291 GLU B C 1
ATOM 6659 O O . GLU B 1 291 ? 36.625 18.812 1.593 1 70.31 291 GLU B O 1
ATOM 6664 N N . LYS B 1 292 ? 37.781 17.062 2.318 1 67.44 292 LYS B N 1
ATOM 6665 C CA . LYS B 1 292 ? 39.062 17.734 2.135 1 67.44 292 LYS B CA 1
ATOM 6666 C C . LYS B 1 292 ? 39.438 17.844 0.656 1 67.44 292 LYS B C 1
ATOM 6668 O O . LYS B 1 292 ? 39.969 18.859 0.216 1 67.44 292 LYS B O 1
ATOM 6673 N N . LEU B 1 293 ? 39.125 16.828 0.008 1 65.19 293 LEU B N 1
ATOM 6674 C CA . LEU B 1 293 ? 39.5 16.766 -1.399 1 65.19 293 LEU B CA 1
ATOM 6675 C C . LEU B 1 293 ? 38.531 17.594 -2.256 1 65.19 293 LEU B C 1
ATOM 6677 O O . LEU B 1 293 ? 38.938 18.141 -3.287 1 65.19 293 LEU B O 1
ATOM 6681 N N . LEU B 1 294 ? 37.25 17.578 -1.863 1 62.06 294 LEU B N 1
ATOM 6682 C CA . LEU B 1 294 ? 36.25 18.328 -2.588 1 62.06 294 LEU B CA 1
ATOM 6683 C C . LEU B 1 294 ? 35.594 19.359 -1.681 1 62.06 294 LEU B C 1
ATOM 6685 O O . LEU B 1 294 ? 34.531 19.094 -1.069 1 62.06 294 LEU B O 1
ATOM 6689 N N . PRO B 1 295 ? 36.375 20.359 -1.394 1 57.38 295 PRO B N 1
ATOM 6690 C CA . PRO B 1 295 ? 35.75 21.375 -0.555 1 57.38 295 PRO B CA 1
ATOM 6691 C C . PRO B 1 295 ? 34.375 21.812 -1.072 1 57.38 295 PRO B C 1
ATOM 6693 O O . PRO B 1 295 ? 34.281 22.828 -1.775 1 57.38 295 PRO B O 1
ATOM 6696 N N . ILE B 1 296 ? 33.531 20.781 -1.212 1 58.84 296 ILE B N 1
ATOM 6697 C CA . ILE B 1 296 ? 32.188 21.109 -1.688 1 58.84 296 ILE B CA 1
ATOM 6698 C C . ILE B 1 296 ? 31.391 21.812 -0.578 1 58.84 296 ILE B C 1
ATOM 6700 O O . ILE B 1 296 ? 31.156 21.219 0.479 1 58.84 296 ILE B O 1
ATOM 6704 N N . GLU B 1 297 ? 31.406 23.109 -0.622 1 57.03 297 GLU B N 1
ATOM 6705 C CA . GLU B 1 297 ? 30.688 23.938 0.339 1 57.03 297 GLU B CA 1
ATOM 6706 C C . GLU B 1 297 ? 29.219 23.562 0.401 1 57.03 297 GLU B C 1
ATOM 6708 O O . GLU B 1 297 ? 28.547 23.781 1.416 1 57.03 297 GLU B O 1
ATOM 6713 N N . VAL B 1 298 ? 28.734 22.953 -0.705 1 61.34 298 VAL B N 1
ATOM 6714 C CA . VAL B 1 298 ? 27.297 22.703 -0.754 1 61.34 298 VAL B CA 1
ATOM 6715 C C . VAL B 1 298 ? 27.031 21.203 -0.89 1 61.34 298 VAL B C 1
ATOM 6717 O O . VAL B 1 298 ? 27.656 20.531 -1.716 1 61.34 298 VAL B O 1
ATOM 6720 N N . LYS B 1 299 ? 26.453 20.625 0.152 1 66.62 299 LYS B N 1
ATOM 6721 C CA . LYS B 1 299 ? 26.047 19.234 0.087 1 66.62 299 LYS B CA 1
ATOM 6722 C C . LYS B 1 299 ? 24.531 19.109 -0.032 1 66.62 299 LYS B C 1
ATOM 6724 O O . LYS B 1 299 ? 23.797 20.078 0.18 1 66.62 299 LYS B O 1
ATOM 6729 N N . LYS B 1 300 ? 24.172 17.984 -0.589 1 68.5 300 LYS B N 1
ATOM 6730 C CA . LYS B 1 300 ? 22.734 17.703 -0.661 1 68.5 300 LYS B CA 1
ATOM 6731 C C . LYS B 1 300 ? 22.125 17.609 0.735 1 68.5 300 LYS B C 1
ATOM 6733 O O . LYS B 1 300 ? 22.719 17.016 1.64 1 68.5 300 LYS B O 1
ATOM 6738 N N . ALA B 1 301 ? 21.109 18.422 0.975 1 68.69 301 ALA B N 1
ATOM 6739 C CA . ALA B 1 301 ? 20.375 18.312 2.232 1 68.69 301 ALA B CA 1
ATOM 6740 C C . ALA B 1 301 ? 19.125 17.453 2.064 1 68.69 301 ALA B C 1
ATOM 6742 O O . ALA B 1 301 ? 18.5 17.453 0.997 1 68.69 301 ALA B O 1
ATOM 6743 N N . LEU B 1 302 ? 18.938 16.672 3.021 1 73.88 302 LEU B N 1
ATOM 6744 C CA . LEU B 1 302 ? 17.844 15.695 3.021 1 73.88 302 LEU B CA 1
ATOM 6745 C C . LEU B 1 302 ? 16.641 16.234 3.789 1 73.88 302 LEU B C 1
ATOM 6747 O O . LEU B 1 302 ? 16.797 16.828 4.855 1 73.88 302 LEU B O 1
ATOM 6751 N N . ASP B 1 303 ? 15.469 16.234 3.107 1 77.38 303 ASP B N 1
ATOM 6752 C CA . ASP B 1 303 ? 14.25 16.344 3.895 1 77.38 303 ASP B CA 1
ATOM 6753 C C . ASP B 1 303 ? 14.062 15.125 4.797 1 77.38 303 ASP B C 1
ATOM 6755 O O . ASP B 1 303 ? 13.586 14.078 4.344 1 77.38 303 ASP B O 1
ATOM 6759 N N . VAL B 1 304 ? 14.414 15.352 6.023 1 80.88 304 VAL B N 1
ATOM 6760 C CA . VAL B 1 304 ? 14.492 14.25 6.973 1 80.88 304 VAL B CA 1
ATOM 6761 C C . VAL B 1 304 ? 13.102 13.695 7.246 1 80.88 304 VAL B C 1
ATOM 6763 O O . VAL B 1 304 ? 12.922 12.484 7.395 1 80.88 304 VAL B O 1
ATOM 6766 N N . HIS B 1 305 ? 12.125 14.492 7.32 1 81.5 305 HIS B N 1
ATOM 6767 C CA . HIS B 1 305 ? 10.758 14.047 7.574 1 81.5 305 HIS B CA 1
ATOM 6768 C C . HIS B 1 305 ? 10.25 13.164 6.445 1 81.5 305 HIS B C 1
ATOM 6770 O O . HIS B 1 305 ? 9.656 12.109 6.695 1 81.5 305 HIS B O 1
ATOM 6776 N N . HIS B 1 306 ? 10.508 13.672 5.262 1 84.69 306 HIS B N 1
ATOM 6777 C CA . HIS B 1 306 ? 10.117 12.859 4.113 1 84.69 306 HIS B CA 1
ATOM 6778 C C . HIS B 1 306 ? 10.867 11.531 4.098 1 84.69 306 HIS B C 1
ATOM 6780 O O . HIS B 1 306 ? 10.289 10.484 3.783 1 84.69 306 HIS B O 1
ATOM 6786 N N . PHE B 1 307 ? 12.102 11.625 4.441 1 86.88 307 PHE B N 1
ATOM 6787 C CA . PHE B 1 307 ? 12.93 10.43 4.465 1 86.88 307 PHE B CA 1
ATOM 6788 C C . PHE B 1 307 ? 12.406 9.422 5.484 1 86.88 307 PHE B C 1
ATOM 6790 O O . PHE B 1 307 ? 12.25 8.242 5.172 1 86.88 307 PHE B O 1
ATOM 6797 N N . GLN B 1 308 ? 12.062 9.867 6.625 1 89.5 308 GLN B N 1
ATOM 6798 C CA . GLN B 1 308 ? 11.523 9 7.672 1 89.5 308 GLN B CA 1
ATOM 6799 C C . GLN B 1 308 ? 10.18 8.406 7.258 1 89.5 308 GLN B C 1
ATOM 6801 O O . GLN B 1 308 ? 9.922 7.223 7.477 1 89.5 308 GLN B O 1
ATOM 6806 N N . SER B 1 309 ? 9.367 9.219 6.703 1 89.5 309 SER B N 1
ATOM 6807 C CA . SER B 1 309 ? 8.055 8.758 6.258 1 89.5 309 SER B CA 1
ATOM 6808 C C . SER B 1 309 ? 8.188 7.676 5.191 1 89.5 309 SER B C 1
ATOM 6810 O O . SER B 1 309 ? 7.449 6.691 5.207 1 89.5 309 SER B O 1
ATOM 6812 N N . ARG B 1 310 ? 9.133 7.781 4.293 1 93.06 310 ARG B N 1
ATOM 6813 C CA . ARG B 1 310 ? 9.344 6.805 3.23 1 93.06 310 ARG B CA 1
ATOM 6814 C C . ARG B 1 310 ? 9.805 5.469 3.801 1 93.06 310 ARG B C 1
ATOM 6816 O O . ARG B 1 310 ? 9.344 4.41 3.367 1 93.06 310 ARG B O 1
ATOM 6823 N N . MET B 1 311 ? 10.688 5.578 4.723 1 92.62 311 MET B N 1
ATOM 6824 C CA . MET B 1 311 ? 11.188 4.355 5.344 1 92.62 311 MET B CA 1
ATOM 6825 C C . MET B 1 311 ? 10.078 3.645 6.113 1 92.62 311 MET B C 1
ATOM 6827 O O . MET B 1 311 ? 9.938 2.424 6.023 1 92.62 311 MET B O 1
ATOM 6831 N N . SER B 1 312 ? 9.289 4.426 6.805 1 93.25 312 SER B N 1
ATOM 6832 C CA . SER B 1 312 ? 8.18 3.867 7.566 1 93.25 312 SER B CA 1
ATOM 6833 C C . SER B 1 312 ? 7.133 3.252 6.641 1 93.25 312 SER B C 1
ATOM 6835 O O . SER B 1 312 ? 6.629 2.16 6.906 1 93.25 312 SER B O 1
ATOM 6837 N N . ASN B 1 313 ? 6.855 3.979 5.605 1 92.75 313 ASN B N 1
ATOM 6838 C CA . ASN B 1 313 ? 5.895 3.449 4.645 1 92.75 313 ASN B CA 1
ATOM 6839 C C . ASN B 1 313 ? 6.406 2.176 3.979 1 92.75 313 ASN B C 1
ATOM 6841 O O . ASN B 1 313 ? 5.645 1.232 3.762 1 92.75 313 ASN B O 1
ATOM 6845 N N . PHE B 1 314 ? 7.637 2.195 3.611 1 93.19 314 PHE B N 1
ATOM 6846 C CA . PHE B 1 314 ? 8.211 1.011 2.988 1 93.19 314 PHE B CA 1
ATOM 6847 C C . PHE B 1 314 ? 8.18 -0.176 3.945 1 93.19 314 PHE B C 1
ATOM 6849 O O . PHE B 1 314 ? 7.961 -1.313 3.523 1 93.19 314 PHE B O 1
ATOM 6856 N N . PHE B 1 315 ? 8.398 0.04 5.25 1 95.62 315 PHE B N 1
ATOM 6857 C CA . PHE B 1 315 ? 8.273 -0.999 6.266 1 95.62 315 PHE B CA 1
ATOM 6858 C C . PHE B 1 315 ? 6.883 -1.618 6.238 1 95.62 315 PHE B C 1
ATOM 6860 O O . PHE B 1 315 ? 6.742 -2.842 6.246 1 95.62 315 PHE B O 1
ATOM 6867 N N . ILE B 1 316 ? 5.883 -0.807 6.184 1 93.44 316 ILE B N 1
ATOM 6868 C CA . ILE B 1 316 ? 4.5 -1.28 6.191 1 93.44 316 ILE B CA 1
ATOM 6869 C C . ILE B 1 316 ? 4.219 -2.078 4.922 1 93.44 316 ILE B C 1
ATOM 6871 O O . ILE B 1 316 ? 3.537 -3.105 4.965 1 93.44 316 ILE B O 1
ATOM 6875 N N . ILE B 1 317 ? 4.758 -1.62 3.855 1 90.19 317 ILE B N 1
ATOM 6876 C CA . ILE B 1 317 ? 4.543 -2.291 2.578 1 90.19 317 ILE B CA 1
ATOM 6877 C C . ILE B 1 317 ? 5.18 -3.678 2.609 1 90.19 317 ILE B C 1
ATOM 6879 O O . ILE B 1 317 ? 4.578 -4.656 2.16 1 90.19 317 ILE B O 1
ATOM 6883 N N . ILE B 1 318 ? 6.348 -3.746 3.129 1 92.88 318 ILE B N 1
ATOM 6884 C CA . ILE B 1 318 ? 7.039 -5.027 3.215 1 92.88 318 ILE B CA 1
ATOM 6885 C C . ILE B 1 318 ? 6.281 -5.961 4.152 1 92.88 318 ILE B C 1
ATOM 6887 O O . ILE B 1 318 ? 6.094 -7.141 3.848 1 92.88 318 ILE B O 1
ATOM 6891 N N . LEU B 1 319 ? 5.855 -5.438 5.254 1 93.25 319 LEU B N 1
ATOM 6892 C CA . LEU B 1 319 ? 5.02 -6.203 6.168 1 93.25 319 LEU B CA 1
ATOM 6893 C C . LEU B 1 319 ? 3.732 -6.652 5.48 1 93.25 319 LEU B C 1
ATOM 6895 O O . LEU B 1 319 ? 3.303 -7.797 5.645 1 93.25 319 LEU B O 1
ATOM 6899 N N . GLY B 1 320 ? 3.211 -5.754 4.746 1 88 320 GLY B N 1
ATOM 6900 C CA . GLY B 1 320 ? 1.975 -6.004 4.023 1 88 320 GLY B CA 1
ATOM 6901 C C . GLY B 1 320 ? 2.1 -7.105 2.986 1 88 320 GLY B C 1
ATOM 6902 O O . GLY B 1 320 ? 1.138 -7.832 2.729 1 88 320 GLY B O 1
ATOM 6903 N N . GLU B 1 321 ? 3.26 -7.234 2.404 1 87.44 321 GLU B N 1
ATOM 6904 C CA . GLU B 1 321 ? 3.48 -8.328 1.469 1 87.44 321 GLU B CA 1
ATOM 6905 C C . GLU B 1 321 ? 3.291 -9.68 2.15 1 87.44 321 GLU B C 1
ATOM 6907 O O . GLU B 1 321 ? 2.736 -10.609 1.557 1 87.44 321 GLU B O 1
ATOM 6912 N N . GLY B 1 322 ? 3.766 -9.797 3.383 1 90.62 322 GLY B N 1
ATOM 6913 C CA . GLY B 1 322 ? 3.525 -11.016 4.141 1 90.62 322 GLY B CA 1
ATOM 6914 C C . GLY B 1 322 ? 2.051 -11.297 4.359 1 90.62 322 GLY B C 1
ATOM 6915 O O . GLY B 1 322 ? 1.607 -12.438 4.215 1 90.62 322 GLY B O 1
ATOM 6916 N N . VAL B 1 323 ? 1.327 -10.297 4.609 1 91.12 323 VAL B N 1
ATOM 6917 C CA . VAL B 1 323 ? -0.097 -10.453 4.887 1 91.12 323 VAL B CA 1
ATOM 6918 C C . VAL B 1 323 ? -0.852 -10.727 3.59 1 91.12 323 VAL B C 1
ATOM 6920 O O . VAL B 1 323 ? -1.784 -11.531 3.562 1 91.12 323 VAL B O 1
ATOM 6923 N N . LEU B 1 324 ? -0.411 -10.055 2.555 1 89.31 324 LEU B N 1
ATOM 6924 C CA . LEU B 1 324 ? -1.015 -10.25 1.242 1 89.31 324 LEU B CA 1
ATOM 6925 C C . LEU B 1 324 ? -0.941 -11.711 0.821 1 89.31 324 LEU B C 1
ATOM 6927 O O . LEU B 1 324 ? -1.905 -12.258 0.274 1 89.31 324 LEU B O 1
ATOM 6931 N N . GLN B 1 325 ? 0.11 -12.344 1.108 1 90 325 GLN B N 1
ATOM 6932 C CA . GLN B 1 325 ? 0.31 -13.734 0.712 1 90 325 GLN B CA 1
ATOM 6933 C C . GLN B 1 325 ? -0.642 -14.664 1.462 1 90 325 GLN B C 1
ATOM 6935 O O . GLN B 1 325 ? -0.921 -15.773 1.006 1 90 325 GLN B O 1
ATOM 6940 N N . LEU B 1 326 ? -1.165 -14.203 2.568 1 93.31 326 LEU B N 1
ATOM 6941 C CA . LEU B 1 326 ? -2.082 -15.016 3.363 1 93.31 326 LEU B CA 1
ATOM 6942 C C . LEU B 1 326 ? -3.496 -14.953 2.801 1 93.31 326 LEU B C 1
ATOM 6944 O O . LEU B 1 326 ? -4.367 -15.727 3.199 1 93.31 326 LEU B O 1
ATOM 6948 N N . VAL B 1 327 ? -3.705 -14.031 1.888 1 93.62 327 VAL B N 1
ATOM 6949 C CA . VAL B 1 327 ? -5.066 -13.812 1.415 1 93.62 327 VAL B CA 1
ATOM 6950 C C . VAL B 1 327 ? -5.164 -14.164 -0.068 1 93.62 327 VAL B C 1
ATOM 6952 O O . VAL B 1 327 ? -6.066 -14.891 -0.482 1 93.62 327 VAL B O 1
ATOM 6955 N N . LYS B 1 328 ? -4.219 -13.656 -0.801 1 89.56 328 LYS B N 1
ATOM 6956 C CA . LYS B 1 328 ? -4.285 -13.781 -2.254 1 89.56 328 LYS B CA 1
ATOM 6957 C C . LYS B 1 328 ? -4.293 -15.25 -2.678 1 89.56 328 LYS B C 1
ATOM 6959 O O . LYS B 1 328 ? -3.508 -16.047 -2.17 1 89.56 328 LYS B O 1
ATOM 6964 N N . ASP B 1 329 ? -5.191 -15.617 -3.541 1 87.88 329 ASP B N 1
ATOM 6965 C CA . ASP B 1 329 ? -5.375 -16.938 -4.152 1 87.88 329 ASP B CA 1
ATOM 6966 C C . ASP B 1 329 ? -5.949 -17.938 -3.148 1 87.88 329 ASP B C 1
ATOM 6968 O O . ASP B 1 329 ? -6.059 -19.125 -3.445 1 87.88 329 ASP B O 1
ATOM 6972 N N . GLY B 1 330 ? -6.203 -17.562 -1.901 1 90.69 330 GLY B N 1
ATOM 6973 C CA . GLY B 1 330 ? -6.906 -18.359 -0.908 1 90.69 330 GLY B CA 1
ATOM 6974 C C . GLY B 1 330 ? -6.074 -19.5 -0.366 1 90.69 330 GLY B C 1
ATOM 6975 O O . GLY B 1 330 ? -6.523 -20.641 -0.354 1 90.69 330 GLY B O 1
ATOM 6976 N N . PRO B 1 331 ? -4.91 -19.172 0.078 1 89.81 331 PRO B N 1
ATOM 6977 C CA . PRO B 1 331 ? -4.023 -20.25 0.538 1 89.81 331 PRO B CA 1
ATOM 6978 C C . PRO B 1 331 ? -4.562 -20.969 1.771 1 89.81 331 PRO B C 1
ATOM 6980 O O . PRO B 1 331 ? -4.098 -22.062 2.102 1 89.81 331 PRO B O 1
ATOM 6983 N N . LEU B 1 332 ? -5.535 -20.391 2.457 1 90.81 332 LEU B N 1
ATOM 6984 C CA . LEU B 1 332 ? -6.051 -20.984 3.686 1 90.81 332 LEU B CA 1
ATOM 6985 C C . LEU B 1 332 ? -7.074 -22.078 3.373 1 90.81 332 LEU B C 1
ATOM 6987 O O . LEU B 1 332 ? -7.422 -22.875 4.246 1 90.81 332 LEU B O 1
ATOM 6991 N N . GLY B 1 333 ? -7.562 -22.109 2.148 1 89.25 333 GLY B N 1
ATOM 6992 C CA . GLY B 1 333 ? -8.555 -23.109 1.77 1 89.25 333 GLY B CA 1
ATOM 6993 C C . GLY B 1 333 ? -9.969 -22.719 2.146 1 89.25 333 GLY B C 1
ATOM 6994 O O . GLY B 1 333 ? -10.188 -21.641 2.727 1 89.25 333 GLY B O 1
ATOM 6995 N N . LEU B 1 334 ? -10.844 -23.594 1.806 1 91.44 334 LEU B N 1
ATOM 6996 C CA . LEU B 1 334 ? -12.258 -23.359 2.082 1 91.44 334 LEU B CA 1
ATOM 6997 C C . LEU B 1 334 ? -12.609 -23.812 3.498 1 91.44 334 LEU B C 1
ATOM 6999 O O . LEU B 1 334 ? -12.172 -24.875 3.949 1 91.44 334 LEU B O 1
ATOM 7003 N N . GLY B 1 335 ? -13.281 -22.906 4.223 1 91.12 335 GLY B N 1
ATOM 7004 C CA . GLY B 1 335 ? -13.75 -23.234 5.559 1 91.12 335 GLY B CA 1
ATOM 7005 C C . GLY B 1 335 ? -12.68 -23.078 6.621 1 91.12 335 GLY B C 1
ATOM 7006 O O . GLY B 1 335 ? -11.664 -22.422 6.395 1 91.12 335 GLY B O 1
ATOM 7007 N N . LEU B 1 336 ? -12.969 -23.609 7.832 1 90.44 336 LEU B N 1
ATOM 7008 C CA . LEU B 1 336 ? -12.055 -23.547 8.969 1 90.44 336 LEU B CA 1
ATOM 7009 C C . LEU B 1 336 ? -11.133 -24.781 8.984 1 90.44 336 LEU B C 1
ATOM 7011 O O . LEU B 1 336 ? -11.609 -25.906 9.055 1 90.44 336 LEU B O 1
ATOM 7015 N N . ASN B 1 337 ? -9.922 -24.5 8.758 1 88.81 337 ASN B N 1
ATOM 7016 C CA . ASN B 1 337 ? -8.906 -25.547 8.695 1 88.81 337 ASN B CA 1
ATOM 7017 C C . ASN B 1 337 ? -7.695 -25.219 9.562 1 88.81 337 ASN B C 1
ATOM 7019 O O . ASN B 1 337 ? -7.707 -24.219 10.289 1 88.81 337 ASN B O 1
ATOM 7023 N N . ASN B 1 338 ? -6.738 -26.078 9.602 1 87.06 338 ASN B N 1
ATOM 7024 C CA . ASN B 1 338 ? -5.504 -25.859 10.352 1 87.06 338 ASN B CA 1
ATOM 7025 C C . ASN B 1 338 ? -4.762 -24.625 9.836 1 87.06 338 ASN B C 1
ATOM 7027 O O . ASN B 1 338 ? -4.129 -23.906 10.609 1 87.06 338 ASN B O 1
ATOM 7031 N N . SER B 1 339 ? -4.902 -24.406 8.586 1 90.56 339 SER B N 1
ATOM 7032 C CA . SER B 1 339 ? -4.25 -23.25 7.996 1 90.56 339 SER B CA 1
ATOM 7033 C C . SER B 1 339 ? -4.828 -21.953 8.555 1 90.56 339 SER B C 1
ATOM 7035 O O . SER B 1 339 ? -4.125 -20.938 8.656 1 90.56 339 SER B O 1
ATOM 7037 N N . THR B 1 340 ? -6.078 -21.984 8.914 1 92 340 THR B N 1
ATOM 7038 C CA . THR B 1 340 ? -6.703 -20.812 9.516 1 92 340 THR B CA 1
ATOM 7039 C C . THR B 1 340 ? -6.055 -20.484 10.852 1 92 340 THR B C 1
ATOM 7041 O O . THR B 1 340 ? -5.859 -19.312 11.18 1 92 340 THR B O 1
ATOM 7044 N N . GLY B 1 341 ? -5.73 -21.516 11.617 1 92.06 341 GLY B N 1
ATOM 7045 C CA . GLY B 1 341 ? -5.027 -21.297 12.867 1 92.06 341 GLY B CA 1
ATOM 7046 C C . GLY B 1 341 ? -3.66 -20.656 12.68 1 92.06 341 GLY B C 1
ATOM 7047 O O . GLY B 1 341 ? -3.281 -19.75 13.43 1 92.06 341 GLY B O 1
ATOM 7048 N N . VAL B 1 342 ? -2.969 -21.156 11.711 1 93.75 342 VAL B N 1
ATOM 7049 C CA . VAL B 1 342 ? -1.653 -20.594 11.398 1 93.75 342 VAL B CA 1
ATOM 7050 C C . VAL B 1 342 ? -1.786 -19.125 11.016 1 93.75 342 VAL B C 1
ATOM 7052 O O . VAL B 1 342 ? -0.989 -18.297 11.453 1 93.75 342 VAL B O 1
ATOM 7055 N N . MET B 1 343 ? -2.799 -18.844 10.273 1 94.38 343 MET B N 1
ATOM 7056 C CA . MET B 1 343 ? -3.041 -17.484 9.828 1 94.38 343 MET B CA 1
ATOM 7057 C C . MET B 1 343 ? -3.242 -16.547 11.023 1 94.38 343 MET B C 1
ATOM 7059 O O . MET B 1 343 ? -2.754 -15.414 11.023 1 94.38 343 MET B O 1
ATOM 7063 N N . ILE B 1 344 ? -3.914 -16.953 12.031 1 96.44 344 ILE B N 1
ATOM 7064 C CA . ILE B 1 344 ? -4.168 -16.156 13.219 1 96.44 344 ILE B CA 1
ATOM 7065 C C . ILE B 1 344 ? -2.846 -15.789 13.891 1 96.44 344 ILE B C 1
ATOM 7067 O O . ILE B 1 344 ? -2.611 -14.625 14.219 1 96.44 344 ILE B O 1
ATOM 7071 N N . TRP B 1 345 ? -1.964 -16.766 13.992 1 97.5 345 TRP B N 1
ATOM 7072 C CA . TRP B 1 345 ? -0.674 -16.531 14.641 1 97.5 345 TRP B CA 1
ATOM 7073 C C . TRP B 1 345 ? 0.188 -15.586 13.797 1 97.5 345 TRP B C 1
ATOM 7075 O O . TRP B 1 345 ? 0.786 -14.648 14.328 1 97.5 345 TRP B O 1
ATOM 7085 N N . VAL B 1 346 ? 0.219 -15.867 12.539 1 97.69 346 VAL B N 1
ATOM 7086 C CA . VAL B 1 346 ? 1.091 -15.102 11.648 1 97.69 346 VAL B CA 1
ATOM 7087 C C . VAL B 1 346 ? 0.604 -13.656 11.562 1 97.69 346 VAL B C 1
ATOM 7089 O O . VAL B 1 346 ? 1.405 -12.719 11.602 1 97.69 346 VAL B O 1
ATOM 7092 N N . LEU B 1 347 ? -0.698 -13.453 11.453 1 97 347 LEU B N 1
ATOM 7093 C CA . LEU B 1 347 ? -1.237 -12.094 11.406 1 97 347 LEU B CA 1
ATOM 7094 C C . LEU B 1 347 ? -0.958 -11.359 12.711 1 97 347 LEU B C 1
ATOM 7096 O O . LEU B 1 347 ? -0.667 -10.156 12.703 1 97 347 LEU B O 1
ATOM 7100 N N . LEU B 1 348 ? -1.064 -12.055 13.789 1 97.69 348 LEU B N 1
ATOM 7101 C CA . LEU B 1 348 ? -0.728 -11.461 15.086 1 97.69 348 LEU B CA 1
ATOM 7102 C C . LEU B 1 348 ? 0.732 -11.023 15.117 1 97.69 348 LEU B C 1
ATOM 7104 O O . LEU B 1 348 ? 1.046 -9.938 15.602 1 97.69 348 LEU B O 1
ATOM 7108 N N . ILE B 1 349 ? 1.6 -11.82 14.586 1 98.38 349 ILE B N 1
ATOM 7109 C CA . ILE B 1 349 ? 3.021 -11.5 14.555 1 98.38 349 ILE B CA 1
ATOM 7110 C C . ILE B 1 349 ? 3.244 -10.227 13.742 1 98.38 349 ILE B C 1
ATOM 7112 O O . ILE B 1 349 ? 3.9 -9.289 14.211 1 98.38 349 ILE B O 1
ATOM 7116 N N . TYR B 1 350 ? 2.676 -10.172 12.547 1 97.25 350 TYR B N 1
ATOM 7117 C CA . TYR B 1 350 ? 2.838 -8.992 11.703 1 97.25 350 TYR B CA 1
ATOM 7118 C C . TYR B 1 350 ? 2.26 -7.758 12.375 1 97.25 350 TYR B C 1
ATOM 7120 O O . TYR B 1 350 ? 2.844 -6.672 12.305 1 97.25 350 TYR B O 1
ATOM 7128 N N . TYR B 1 351 ? 1.112 -7.906 12.992 1 96 351 TYR B N 1
ATOM 7129 C CA . TYR B 1 351 ? 0.456 -6.801 13.68 1 96 351 TYR B CA 1
ATOM 7130 C C . TYR B 1 351 ? 1.316 -6.277 14.82 1 96 351 TYR B C 1
ATOM 7132 O O . TYR B 1 351 ? 1.47 -5.066 14.992 1 96 351 TYR B O 1
ATOM 7140 N N . GLU B 1 352 ? 1.92 -7.18 15.586 1 97.06 352 GLU B N 1
ATOM 7141 C CA . GLU B 1 352 ? 2.77 -6.805 16.719 1 97.06 352 GLU B CA 1
ATOM 7142 C C . GLU B 1 352 ? 4.07 -6.164 16.234 1 97.06 352 GLU B C 1
ATOM 7144 O O . GLU B 1 352 ? 4.582 -5.238 16.875 1 97.06 352 GLU B O 1
ATOM 7149 N N . PHE B 1 353 ? 4.621 -6.648 15.164 1 97.5 353 PHE B N 1
ATOM 7150 C CA . PHE B 1 353 ? 5.824 -6.039 14.609 1 97.5 353 PHE B CA 1
ATOM 7151 C C . PHE B 1 353 ? 5.555 -4.602 14.188 1 97.5 353 PHE B C 1
ATOM 7153 O O . PHE B 1 353 ? 6.402 -3.725 14.359 1 97.5 353 PHE B O 1
ATOM 7160 N N . SER B 1 354 ? 4.406 -4.387 13.625 1 95 354 SER B N 1
ATOM 7161 C CA . SER B 1 354 ? 4.043 -3.021 13.258 1 95 354 SER B CA 1
ATOM 7162 C C . SER B 1 354 ? 4.02 -2.109 14.484 1 95 354 SER B C 1
ATOM 7164 O O . SER B 1 354 ? 4.531 -0.988 14.438 1 95 354 SER B O 1
ATOM 7166 N N . PHE B 1 355 ? 3.504 -2.607 15.539 1 93 355 PHE B N 1
ATOM 7167 C CA . PHE B 1 355 ? 3.459 -1.826 16.766 1 93 355 PHE B CA 1
ATOM 7168 C C . PHE B 1 355 ? 4.867 -1.558 17.297 1 93 355 PHE B C 1
ATOM 7170 O O . PHE B 1 355 ? 5.207 -0.417 17.609 1 93 355 PHE B O 1
ATOM 7177 N N . LEU B 1 356 ? 5.641 -2.586 17.359 1 96.44 356 LEU B N 1
ATOM 7178 C CA . LEU B 1 356 ? 6.965 -2.479 17.969 1 96.44 356 LEU B CA 1
ATOM 7179 C C . LEU B 1 356 ? 7.859 -1.554 17.141 1 96.44 356 LEU B C 1
ATOM 7181 O O . LEU B 1 356 ? 8.664 -0.808 17.719 1 96.44 356 LEU B O 1
ATOM 7185 N N . TYR B 1 357 ? 7.754 -1.607 15.883 1 96.56 357 TYR B N 1
ATOM 7186 C CA . TYR B 1 357 ? 8.555 -0.741 15.031 1 96.56 357 TYR B CA 1
ATOM 7187 C C . TYR B 1 357 ? 8.258 0.728 15.305 1 96.56 357 TYR B C 1
ATOM 7189 O O . TYR B 1 357 ? 9.18 1.529 15.477 1 96.56 357 TYR B O 1
ATOM 7197 N N . PHE B 1 358 ? 7.047 1.089 15.453 1 93.44 358 PHE B N 1
ATOM 7198 C CA . PHE B 1 358 ? 6.676 2.492 15.586 1 93.44 358 PHE B CA 1
ATOM 7199 C C . PHE B 1 358 ? 6.754 2.934 17.047 1 93.44 358 PHE B C 1
ATOM 7201 O O . PHE B 1 358 ? 6.832 4.129 17.328 1 93.44 358 PHE B O 1
ATOM 7208 N N . ASN B 1 359 ? 6.656 1.925 17.875 1 92.5 359 ASN B N 1
ATOM 7209 C CA . ASN B 1 359 ? 6.824 2.248 19.297 1 92.5 359 ASN B CA 1
ATOM 7210 C C . ASN B 1 359 ? 8.258 2.668 19.609 1 92.5 359 ASN B C 1
ATOM 7212 O O . ASN B 1 359 ? 8.508 3.342 20.609 1 92.5 359 ASN B O 1
ATOM 7216 N N . ARG B 1 360 ? 9.219 2.312 18.781 1 94.31 360 ARG B N 1
ATOM 7217 C CA . ARG B 1 360 ? 10.62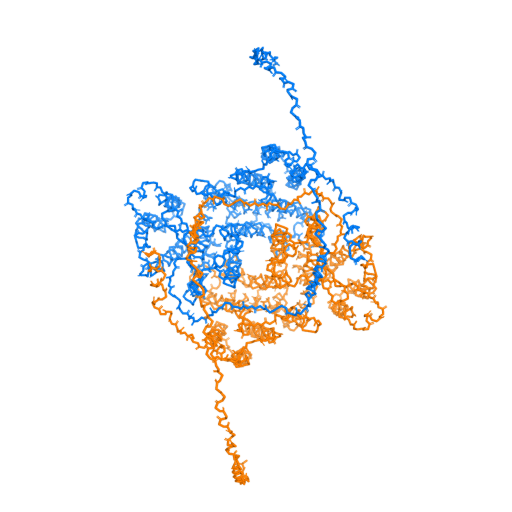5 2.613 19.016 1 94.31 360 ARG B CA 1
ATOM 7218 C C . ARG B 1 360 ? 11.055 2.188 20.422 1 94.31 360 ARG B C 1
ATOM 7220 O O . ARG B 1 360 ? 10.852 1.038 20.812 1 94.31 360 ARG B O 1
ATOM 7227 N N . ASP B 1 361 ? 11.602 3.072 21.25 1 93.44 361 ASP B N 1
ATOM 7228 C CA . ASP B 1 361 ? 11.969 2.691 22.625 1 93.44 361 ASP B CA 1
ATOM 7229 C C . ASP B 1 361 ? 10.93 3.184 23.625 1 93.44 361 ASP B C 1
ATOM 7231 O O . ASP B 1 361 ? 11.125 3.072 24.828 1 93.44 361 ASP B O 1
ATOM 7235 N N . GLY B 1 362 ? 9.898 3.801 23.141 1 90.62 362 GLY B N 1
ATOM 7236 C CA . GLY B 1 362 ? 8.797 4.223 23.984 1 90.62 362 GLY B CA 1
ATOM 7237 C C . GLY B 1 362 ? 9.031 5.57 24.641 1 90.62 362 GLY B C 1
ATOM 7238 O O . GLY B 1 362 ? 8.219 6.023 25.453 1 90.62 362 GLY B O 1
ATOM 7239 N N . SER B 1 363 ? 10.109 6.211 24.312 1 91.75 363 SER B N 1
ATOM 7240 C CA . SER B 1 363 ? 10.398 7.516 24.906 1 91.75 363 SER B CA 1
ATOM 7241 C C . SER B 1 363 ? 9.383 8.562 24.453 1 91.75 363 SER B C 1
ATOM 7243 O O . SER B 1 363 ? 8.898 8.523 23.328 1 91.75 363 SER B O 1
ATOM 7245 N N . ARG B 1 364 ? 9.148 9.445 25.359 1 88.75 364 ARG B N 1
ATOM 7246 C CA . ARG B 1 364 ? 8.195 10.508 25.062 1 88.75 364 ARG B CA 1
ATOM 7247 C C . ARG B 1 364 ? 8.828 11.578 24.172 1 88.75 364 ARG B C 1
ATOM 7249 O O . ARG B 1 364 ? 8.234 11.992 23.172 1 88.75 364 ARG B O 1
ATOM 7256 N N . THR B 1 365 ? 9.898 12.07 24.625 1 90.06 365 THR B N 1
ATOM 7257 C CA . THR B 1 365 ? 10.664 13.047 23.859 1 90.06 365 THR B CA 1
ATOM 7258 C C . THR B 1 365 ? 11.984 12.438 23.375 1 90.06 365 THR B C 1
ATOM 7260 O O . THR B 1 365 ? 12.734 11.875 24.172 1 90.06 365 THR B O 1
ATOM 7263 N N . PHE B 1 366 ? 12.203 12.461 22.109 1 91.25 366 PHE B N 1
ATOM 7264 C CA . PHE B 1 366 ? 13.422 11.844 21.594 1 91.25 366 PHE B CA 1
ATOM 7265 C C . PHE B 1 366 ? 13.867 12.523 20.297 1 91.25 366 PHE B C 1
ATOM 7267 O O . PHE B 1 366 ? 13.086 13.227 19.672 1 91.25 366 PHE B O 1
ATOM 7274 N N . ILE B 1 367 ? 15.117 12.375 20 1 90.56 367 ILE B N 1
ATOM 7275 C CA . ILE B 1 367 ? 15.68 12.805 18.734 1 90.56 367 ILE B CA 1
ATOM 7276 C C . ILE B 1 367 ? 15.844 11.602 17.797 1 90.56 367 ILE B C 1
ATOM 7278 O O . ILE B 1 367 ? 16.641 10.703 18.078 1 90.56 367 ILE B O 1
ATOM 7282 N N . PRO B 1 368 ? 15.078 11.578 16.734 1 89.56 368 PRO B N 1
ATOM 7283 C CA . PRO B 1 368 ? 15.203 10.453 15.805 1 89.56 368 PRO B CA 1
ATOM 7284 C C . PRO B 1 368 ? 16.609 10.328 15.219 1 89.56 368 PRO B C 1
ATOM 7286 O O . PRO B 1 368 ? 17.25 11.336 14.922 1 89.56 368 PRO B O 1
ATOM 7289 N N . ALA B 1 369 ? 17.016 9.141 15.094 1 89.44 369 ALA B N 1
ATOM 7290 C CA . ALA B 1 369 ? 18.328 8.844 14.531 1 89.44 369 ALA B CA 1
ATOM 7291 C C . ALA B 1 369 ? 18.453 9.383 13.109 1 89.44 369 ALA B C 1
ATOM 7293 O O . ALA B 1 369 ? 19.547 9.766 12.68 1 89.44 369 ALA B O 1
ATOM 7294 N N . ALA B 1 370 ? 17.391 9.477 12.422 1 84.94 370 ALA B N 1
ATOM 7295 C CA . ALA B 1 370 ? 17.375 9.922 11.031 1 84.94 370 ALA B CA 1
ATOM 7296 C C . ALA B 1 370 ? 17.797 11.383 10.914 1 84.94 370 ALA B C 1
ATOM 7298 O O . ALA B 1 370 ? 18.203 11.828 9.836 1 84.94 370 ALA B O 1
ATOM 7299 N N . THR B 1 371 ? 17.594 12.07 11.984 1 81.5 371 THR B N 1
ATOM 7300 C CA . THR B 1 371 ? 17.875 13.508 11.953 1 81.5 371 THR B CA 1
ATOM 7301 C C . THR B 1 371 ? 19.328 13.781 12.297 1 81.5 371 THR B C 1
ATOM 7303 O O . THR B 1 371 ? 19.812 14.898 12.102 1 81.5 371 THR B O 1
ATOM 7306 N N . HIS B 1 372 ? 19.906 12.742 12.781 1 78.06 372 HIS B N 1
ATOM 7307 C CA . HIS B 1 372 ? 21.312 12.922 13.109 1 78.06 372 HIS B CA 1
ATOM 7308 C C . HIS B 1 372 ? 22.172 12.961 11.844 1 78.06 372 HIS B C 1
ATOM 7310 O O . HIS B 1 372 ? 21.688 12.695 10.75 1 78.06 372 HIS B O 1
ATOM 7316 N N . LYS B 1 373 ? 23.297 13.578 12.055 1 67.69 373 LYS B N 1
ATOM 7317 C CA . LYS B 1 373 ? 24.234 13.578 10.93 1 67.69 373 LYS B CA 1
ATOM 7318 C C . LYS B 1 373 ? 25.328 12.531 11.125 1 67.69 373 LYS B C 1
ATOM 7320 O O . LYS B 1 373 ? 25.656 12.172 12.258 1 67.69 373 LYS B O 1
ATOM 7325 N N . GLY B 1 374 ? 25.734 11.898 10.07 1 72.56 374 GLY B N 1
ATOM 7326 C CA . GLY B 1 374 ? 26.922 11.062 10.07 1 72.56 374 GLY B CA 1
ATOM 7327 C C . GLY B 1 374 ? 26.625 9.594 10.305 1 72.56 374 GLY B C 1
ATOM 7328 O O . GLY B 1 374 ? 25.797 9.008 9.602 1 72.56 374 GLY B O 1
ATOM 7329 N N . ARG B 1 375 ? 27.188 9.078 11.359 1 77.25 375 ARG B N 1
ATOM 7330 C CA . ARG B 1 375 ? 27.234 7.641 11.586 1 77.25 375 ARG B CA 1
ATOM 7331 C C . ARG B 1 375 ? 25.891 7.117 12.07 1 77.25 375 ARG B C 1
ATOM 7333 O O . ARG B 1 375 ? 25.484 6.004 11.719 1 77.25 375 ARG B O 1
ATOM 7340 N N . LYS B 1 376 ? 25.156 7.824 12.797 1 83.38 376 LYS B N 1
ATOM 7341 C CA . LYS B 1 376 ? 23.891 7.359 13.336 1 83.38 376 LYS B CA 1
ATOM 7342 C C . LYS B 1 376 ? 22.844 7.215 12.234 1 83.38 376 LYS B C 1
ATOM 7344 O O . LYS B 1 376 ? 22.109 6.227 12.195 1 83.38 376 LYS B O 1
ATOM 7349 N N . SER B 1 377 ? 22.812 8.164 11.383 1 84.19 377 SER B N 1
ATOM 7350 C CA . SER B 1 377 ? 21.859 8.094 10.273 1 84.19 377 SER B CA 1
ATOM 7351 C C . SER B 1 377 ? 22.219 6.949 9.328 1 84.19 377 SER B C 1
ATOM 7353 O O . SER B 1 377 ? 21.328 6.262 8.82 1 84.19 377 SER B O 1
ATOM 7355 N N . LEU B 1 378 ? 23.469 6.746 9.125 1 83.94 378 LEU B N 1
ATOM 7356 C CA . LEU B 1 378 ? 23.906 5.648 8.266 1 83.94 378 LEU B CA 1
ATOM 7357 C C . LEU B 1 378 ? 23.562 4.301 8.891 1 83.94 378 LEU B C 1
ATOM 7359 O O . LEU B 1 378 ? 23.125 3.381 8.188 1 83.94 378 LEU B O 1
ATOM 7363 N N . SER B 1 379 ? 23.812 4.211 10.172 1 90.44 379 SER B N 1
ATOM 7364 C CA . SER B 1 379 ? 23.453 2.984 10.867 1 90.44 379 SER B CA 1
ATOM 7365 C C . SER B 1 379 ? 21.938 2.746 10.82 1 90.44 379 SER B C 1
ATOM 7367 O O . SER B 1 379 ? 21.5 1.604 10.688 1 90.44 379 SER B O 1
ATOM 7369 N N . TRP B 1 380 ? 21.219 3.805 10.984 1 93.38 380 TRP B N 1
ATOM 7370 C CA . TRP B 1 380 ? 19.766 3.727 10.914 1 93.38 380 TRP B CA 1
ATOM 7371 C C . TRP B 1 380 ? 19.312 3.188 9.562 1 93.38 380 TRP B C 1
ATOM 7373 O O . TRP B 1 380 ? 18.453 2.305 9.5 1 93.38 380 TRP B O 1
ATOM 7383 N N . VAL B 1 381 ? 19.922 3.604 8.516 1 90 381 VAL B N 1
ATOM 7384 C CA . VAL B 1 381 ? 19.594 3.125 7.176 1 90 381 VAL B CA 1
ATOM 7385 C C . VAL B 1 381 ? 20.047 1.676 7.016 1 90 381 VAL B C 1
ATOM 7387 O O . VAL B 1 381 ? 19.297 0.839 6.504 1 90 381 VAL B O 1
ATOM 7390 N N . PHE B 1 382 ? 21.188 1.388 7.508 1 90 382 PHE B N 1
ATOM 7391 C CA . PHE B 1 382 ? 21.766 0.061 7.359 1 90 382 PHE B CA 1
ATOM 7392 C C . PHE B 1 382 ? 20.891 -0.996 8.016 1 90 382 PHE B C 1
ATOM 7394 O O . PHE B 1 382 ? 20.594 -2.029 7.41 1 90 382 PHE B O 1
ATOM 7401 N N . TRP B 1 383 ? 20.422 -0.769 9.117 1 95.56 383 TRP B N 1
ATOM 7402 C CA . TRP B 1 383 ? 19.703 -1.789 9.875 1 95.56 383 TRP B CA 1
ATOM 7403 C C . TRP B 1 383 ? 18.297 -1.982 9.32 1 95.56 383 TRP B C 1
ATOM 7405 O O . TRP B 1 383 ? 17.641 -2.977 9.633 1 95.56 383 TRP B O 1
ATOM 7415 N N . HIS B 1 384 ? 17.828 -1.078 8.492 1 96.06 384 HIS B N 1
ATOM 7416 C CA . HIS B 1 384 ? 16.562 -1.314 7.805 1 96.06 384 HIS B CA 1
ATOM 7417 C C . HIS B 1 384 ? 16.719 -2.365 6.711 1 96.06 384 HIS B C 1
ATOM 7419 O O . HIS B 1 384 ? 15.75 -3.039 6.352 1 96.06 384 HIS B O 1
ATOM 7425 N N . ILE B 1 385 ? 17.875 -2.502 6.219 1 93.69 385 ILE B N 1
ATOM 7426 C CA . ILE B 1 385 ? 18.109 -3.441 5.125 1 93.69 385 ILE B CA 1
ATOM 7427 C C . ILE B 1 385 ? 17.875 -4.867 5.617 1 93.69 385 ILE B C 1
ATOM 7429 O O . ILE B 1 385 ? 17.016 -5.586 5.098 1 93.69 385 ILE B O 1
ATOM 7433 N N . PRO B 1 386 ? 18.609 -5.32 6.676 1 95.81 386 PRO B N 1
ATOM 7434 C CA . PRO B 1 386 ? 18.312 -6.668 7.164 1 95.81 386 PRO B CA 1
ATOM 7435 C C . PRO B 1 386 ? 16.875 -6.797 7.676 1 95.81 386 PRO B C 1
ATOM 7437 O O . PRO B 1 386 ? 16.281 -7.871 7.57 1 95.81 386 PRO B O 1
ATOM 7440 N N . LEU B 1 387 ? 16.297 -5.754 8.281 1 97.56 387 LEU B N 1
ATOM 7441 C CA . LEU B 1 387 ? 14.914 -5.777 8.727 1 97.56 387 LEU B CA 1
ATOM 7442 C C . LEU B 1 387 ? 13.977 -6.109 7.57 1 97.56 387 LEU B C 1
ATOM 7444 O O . LEU B 1 387 ? 13.188 -7.055 7.656 1 97.56 387 LEU B O 1
ATOM 7448 N N . PHE B 1 388 ? 14.141 -5.395 6.473 1 96.44 388 PHE B N 1
ATOM 7449 C CA . PHE B 1 388 ? 13.273 -5.578 5.312 1 96.44 388 PHE B CA 1
ATOM 7450 C C . PHE B 1 388 ? 13.508 -6.941 4.672 1 96.44 388 PHE B C 1
ATOM 7452 O O . PHE B 1 388 ? 12.555 -7.652 4.352 1 96.44 388 PHE B O 1
ATOM 7459 N N . ALA B 1 389 ? 14.703 -7.273 4.535 1 95.25 389 ALA B N 1
ATOM 7460 C CA . ALA B 1 389 ? 15.062 -8.531 3.891 1 95.25 389 ALA B CA 1
ATOM 7461 C C . ALA B 1 389 ? 14.5 -9.719 4.664 1 95.25 389 ALA B C 1
ATOM 7463 O O . ALA B 1 389 ? 13.938 -10.648 4.074 1 95.25 389 ALA B O 1
ATOM 7464 N N . THR B 1 390 ? 14.594 -9.68 5.965 1 96.69 390 THR B N 1
ATOM 7465 C CA . THR B 1 390 ? 14.227 -10.844 6.762 1 96.69 390 THR B CA 1
ATOM 7466 C C . THR B 1 390 ? 12.719 -10.93 6.941 1 96.69 390 THR B C 1
ATOM 7468 O O . THR B 1 390 ? 12.172 -12.008 7.176 1 96.69 390 THR B O 1
ATOM 7471 N N . ILE B 1 391 ? 12.023 -9.852 6.848 1 97 391 ILE B N 1
ATOM 7472 C CA . ILE B 1 391 ? 10.57 -9.93 6.816 1 97 391 ILE B CA 1
ATOM 7473 C C . ILE B 1 391 ? 10.117 -10.734 5.602 1 97 391 ILE B C 1
ATOM 7475 O O . ILE B 1 391 ? 9.188 -11.539 5.691 1 97 391 ILE B O 1
ATOM 7479 N N . LEU B 1 392 ? 10.844 -10.57 4.535 1 95.38 392 LEU B N 1
ATOM 7480 C CA . LEU B 1 392 ? 10.5 -11.281 3.311 1 95.38 392 LEU B CA 1
ATOM 7481 C C . LEU B 1 392 ? 10.828 -12.766 3.432 1 95.38 392 LEU B C 1
ATOM 7483 O O . LEU B 1 392 ? 10.055 -13.617 2.982 1 95.38 392 LEU B O 1
ATOM 7487 N N . THR B 1 393 ? 11.984 -13.062 4.039 1 95.31 393 THR B N 1
ATOM 7488 C CA . THR B 1 393 ? 12.32 -14.469 4.215 1 95.31 393 THR B CA 1
ATOM 7489 C C . THR B 1 393 ? 11.375 -15.125 5.219 1 95.31 393 THR B C 1
ATOM 7491 O O . THR B 1 393 ? 11.047 -16.312 5.086 1 95.31 393 THR B O 1
ATOM 7494 N N . PHE B 1 394 ? 10.945 -14.43 6.25 1 96.88 394 PHE B N 1
ATOM 7495 C CA . PHE B 1 394 ? 9.945 -14.938 7.184 1 96.88 394 PHE B CA 1
ATOM 7496 C C . PHE B 1 394 ? 8.648 -15.281 6.453 1 96.88 394 PHE B C 1
ATOM 7498 O O . PHE B 1 394 ? 8.078 -16.359 6.668 1 96.88 394 PHE B O 1
ATOM 7505 N N . ALA B 1 395 ? 8.273 -14.359 5.59 1 95.56 395 ALA B N 1
ATOM 7506 C CA . ALA B 1 395 ? 7.055 -14.578 4.812 1 95.56 395 ALA B CA 1
ATOM 7507 C C . ALA B 1 395 ? 7.164 -15.836 3.965 1 95.56 395 ALA B C 1
ATOM 7509 O O . ALA B 1 395 ? 6.207 -16.609 3.859 1 95.56 395 ALA B O 1
ATOM 7510 N N . SER B 1 396 ? 8.297 -16.062 3.379 1 93.5 396 SER B N 1
ATOM 7511 C CA . SER B 1 396 ? 8.523 -17.234 2.551 1 93.5 396 SER B CA 1
ATOM 7512 C C . SER B 1 396 ? 8.438 -18.516 3.377 1 93.5 396 SER B C 1
ATOM 7514 O O . SER B 1 396 ? 7.836 -19.5 2.943 1 93.5 396 SER B O 1
ATOM 7516 N N . GLY B 1 397 ? 9.07 -18.469 4.52 1 93.56 397 GLY B N 1
ATOM 7517 C CA . GLY B 1 397 ? 8.984 -19.625 5.402 1 93.56 397 GLY B CA 1
ATOM 7518 C C . GLY B 1 397 ? 7.57 -19.906 5.855 1 93.56 397 GLY B C 1
ATOM 7519 O O . GLY B 1 397 ? 7.145 -21.078 5.863 1 93.56 397 GLY B O 1
ATOM 7520 N N . VAL B 1 398 ? 6.852 -18.906 6.203 1 95.06 398 VAL B N 1
ATOM 7521 C CA . VAL B 1 398 ? 5.473 -19.031 6.66 1 95.06 398 VAL B CA 1
ATOM 7522 C C . VAL B 1 398 ? 4.605 -19.609 5.547 1 95.06 398 VAL B C 1
ATOM 7524 O O . VAL B 1 398 ? 3.781 -20.5 5.789 1 95.06 398 VAL B O 1
ATOM 7527 N N . MET B 1 399 ? 4.789 -19.109 4.363 1 92.69 399 MET B N 1
ATOM 7528 C CA . MET B 1 399 ? 3.973 -19.578 3.25 1 92.69 399 MET B CA 1
ATOM 7529 C C . MET B 1 399 ? 4.238 -21.047 2.959 1 92.69 399 MET B C 1
ATOM 7531 O O . MET B 1 399 ? 3.32 -21.797 2.604 1 92.69 399 MET B O 1
ATOM 7535 N N . PHE B 1 400 ? 5.477 -21.453 3.121 1 91.06 400 PHE B N 1
ATOM 7536 C CA . PHE B 1 400 ? 5.777 -22.859 2.973 1 91.06 400 PHE B CA 1
ATOM 7537 C C . PHE B 1 400 ? 5.008 -23.688 3.996 1 91.06 400 PHE B C 1
ATOM 7539 O O . PHE B 1 400 ? 4.438 -24.734 3.656 1 91.06 400 PHE B O 1
ATOM 7546 N N . ILE B 1 401 ? 4.969 -23.234 5.188 1 92.12 401 ILE B N 1
ATOM 7547 C CA . ILE B 1 401 ? 4.281 -23.938 6.27 1 92.12 401 ILE B CA 1
ATOM 7548 C C . ILE B 1 401 ? 2.781 -23.984 5.984 1 92.12 401 ILE B C 1
ATOM 7550 O O . ILE B 1 401 ? 2.145 -25.016 6.137 1 92.12 401 ILE B O 1
ATOM 7554 N N . VAL B 1 402 ? 2.215 -22.891 5.527 1 91.12 402 VAL B N 1
ATOM 7555 C CA . VAL B 1 402 ? 0.785 -22.797 5.254 1 91.12 402 VAL B CA 1
ATOM 7556 C C . VAL B 1 402 ? 0.405 -23.734 4.117 1 91.12 402 VAL B C 1
ATOM 7558 O O . VAL B 1 402 ? -0.596 -24.453 4.203 1 91.12 402 VAL B O 1
ATOM 7561 N N . ARG B 1 403 ? 1.192 -23.797 3.105 1 86.44 403 ARG B N 1
ATOM 7562 C CA . ARG B 1 403 ? 0.881 -24.562 1.908 1 86.44 403 ARG B CA 1
ATOM 7563 C C . ARG B 1 403 ? 1.02 -26.062 2.17 1 86.44 403 ARG B C 1
ATOM 7565 O O . ARG B 1 403 ? 0.473 -26.875 1.428 1 86.44 403 ARG B O 1
ATOM 7572 N N . HIS B 1 404 ? 1.738 -26.406 3.164 1 86.5 404 HIS B N 1
ATOM 7573 C CA . HIS B 1 404 ? 1.997 -27.828 3.389 1 86.5 404 HIS B CA 1
ATOM 7574 C C . HIS B 1 404 ? 1.345 -28.312 4.68 1 86.5 404 HIS B C 1
ATOM 7576 O O . HIS B 1 404 ? 1.78 -29.297 5.266 1 86.5 404 HIS B O 1
ATOM 7582 N N . GLN B 1 405 ? 0.303 -27.594 5.031 1 83.75 405 GLN B N 1
ATOM 7583 C CA . GLN B 1 405 ? -0.521 -28.109 6.121 1 83.75 405 GLN B CA 1
ATOM 7584 C C . GLN B 1 405 ? -1.328 -29.328 5.688 1 83.75 405 GLN B C 1
ATOM 7586 O O . GLN B 1 405 ? -1.638 -29.469 4.504 1 83.75 405 GLN B O 1
ATOM 7591 N N . PRO B 1 406 ? -1.567 -30.266 6.539 1 76.44 406 PRO B N 1
ATOM 7592 C CA . PRO B 1 406 ? -2.287 -31.484 6.168 1 76.44 406 PRO B CA 1
ATOM 7593 C C . PRO B 1 406 ? -3.623 -31.188 5.488 1 76.44 406 PRO B C 1
ATOM 7595 O O . PRO B 1 406 ? -4.051 -31.953 4.613 1 76.44 406 PRO B O 1
ATOM 7598 N N . ASP B 1 407 ? -4.324 -30.125 5.793 1 73.81 407 ASP B N 1
ATOM 7599 C CA . ASP B 1 407 ? -5.633 -29.797 5.234 1 73.81 407 ASP B CA 1
ATOM 7600 C C . ASP B 1 407 ? -5.516 -28.734 4.145 1 73.81 407 ASP B C 1
ATOM 7602 O O . ASP B 1 407 ? -6.516 -28.125 3.756 1 73.81 407 ASP B O 1
ATOM 7606 N N . ALA B 1 408 ? -4.348 -28.531 3.668 1 67.88 408 ALA B N 1
ATOM 7607 C CA . ALA B 1 408 ? -4.168 -27.453 2.699 1 67.88 408 ALA B CA 1
ATOM 7608 C C . ALA B 1 408 ? -4.738 -27.828 1.337 1 67.88 408 ALA B C 1
ATOM 7610 O O . ALA B 1 408 ? -4.648 -29 0.925 1 67.88 408 ALA B O 1
ATOM 7611 N N . PRO B 1 409 ? -5.746 -27.016 0.842 1 61.25 409 PRO B N 1
ATOM 7612 C CA . PRO B 1 409 ? -6.34 -27.344 -0.459 1 61.25 409 PRO B CA 1
ATOM 7613 C C . PRO B 1 409 ? -5.289 -27.594 -1.537 1 61.25 409 PRO B C 1
ATOM 7615 O O . PRO B 1 409 ? -5.559 -28.312 -2.508 1 61.25 409 PRO B O 1
ATOM 7618 N N . TYR B 1 410 ? -4.219 -26.828 -1.595 1 51.06 410 TYR B N 1
ATOM 7619 C CA . TYR B 1 410 ? -3.264 -26.922 -2.693 1 51.06 410 TYR B CA 1
ATOM 7620 C C . TYR B 1 410 ? -2.455 -28.219 -2.6 1 51.06 410 TYR B C 1
ATOM 7622 O O . TYR B 1 410 ? -1.519 -28.312 -1.801 1 51.06 410 TYR B O 1
ATOM 7630 N N . ASN B 1 411 ? -3.16 -29.312 -2.402 1 43.94 411 ASN B N 1
ATOM 7631 C CA . ASN B 1 411 ? -2.367 -30.531 -2.559 1 43.94 411 ASN B CA 1
ATOM 7632 C C . ASN B 1 411 ? -1.278 -30.359 -3.613 1 43.94 411 ASN B C 1
ATOM 7634 O O . ASN B 1 411 ? -0.837 -31.328 -4.223 1 43.94 411 ASN B O 1
ATOM 7638 N N . SER B 1 412 ? -1.271 -29.281 -4.25 1 44.81 412 SER B N 1
ATOM 7639 C CA . SER B 1 412 ? -0.224 -29.375 -5.262 1 44.81 412 SER B CA 1
ATOM 7640 C C . SER B 1 412 ? 1.147 -29.562 -4.621 1 44.81 412 SER B C 1
ATOM 7642 O O . SER B 1 412 ? 1.606 -28.719 -3.863 1 44.81 412 SER B O 1
ATOM 7644 N N . LEU B 1 413 ? 1.339 -30.766 -4.199 1 40.31 413 LEU B N 1
ATOM 7645 C CA . LEU B 1 413 ? 2.691 -31.188 -3.861 1 40.31 413 LEU B CA 1
ATOM 7646 C C . LEU B 1 413 ? 3.729 -30.406 -4.652 1 40.31 413 LEU B C 1
ATOM 7648 O O . LEU B 1 413 ? 4.906 -30.766 -4.676 1 40.31 413 LEU B O 1
ATOM 7652 N N . ALA B 1 414 ? 3.305 -29.531 -5.477 1 43.06 414 ALA B N 1
ATOM 7653 C CA . ALA B 1 414 ? 4.309 -28.922 -6.344 1 43.06 414 ALA B CA 1
ATOM 7654 C C . ALA B 1 414 ? 5.133 -27.891 -5.586 1 43.06 414 ALA B C 1
ATOM 7656 O O . ALA B 1 414 ? 4.582 -27.062 -4.844 1 43.06 414 ALA B O 1
ATOM 7657 N N . GLY B 1 415 ? 6.215 -28.219 -5.25 1 41.12 415 GLY B N 1
ATOM 7658 C CA . GLY B 1 415 ? 7.191 -27.266 -4.75 1 41.12 415 GLY B CA 1
ATOM 7659 C C . GLY B 1 415 ? 7.141 -25.938 -5.473 1 41.12 415 GLY B C 1
ATOM 7660 O O . GLY B 1 415 ? 6.363 -25.766 -6.418 1 41.12 415 GLY B O 1
ATOM 7661 N N . PRO B 1 416 ? 7.633 -24.812 -4.879 1 45.5 416 PRO B N 1
ATOM 7662 C CA . PRO B 1 416 ? 7.648 -23.516 -5.551 1 45.5 416 PRO B CA 1
ATOM 7663 C C . PRO B 1 416 ? 7.953 -23.625 -7.043 1 45.5 416 PRO B C 1
ATOM 7665 O O . PRO B 1 416 ? 7.441 -22.828 -7.84 1 45.5 416 PRO B O 1
ATOM 7668 N N . SER B 1 417 ? 8.805 -24.547 -7.434 1 49.12 417 SER B N 1
ATOM 7669 C CA . SER B 1 417 ? 9.18 -24.75 -8.836 1 49.12 417 SER B CA 1
ATOM 7670 C C . SER B 1 417 ? 8.281 -25.766 -9.508 1 49.12 417 SER B C 1
ATOM 7672 O O . SER B 1 417 ? 8.5 -26.125 -10.672 1 49.12 417 SER B O 1
ATOM 7674 N N . GLY B 1 418 ? 7.125 -26.203 -8.867 1 55.91 418 GLY B N 1
ATOM 7675 C CA . GLY B 1 418 ? 6.23 -27.141 -9.516 1 55.91 418 GLY B CA 1
ATOM 7676 C C . GLY B 1 418 ? 6.543 -28.594 -9.18 1 55.91 418 GLY B C 1
ATOM 7677 O O . GLY B 1 418 ? 5.742 -29.484 -9.461 1 55.91 418 GLY B O 1
ATOM 7678 N N . GLU B 1 419 ? 7.781 -28.938 -8.648 1 61.12 419 GLU B N 1
ATOM 7679 C CA . GLU B 1 419 ? 8.117 -30.328 -8.383 1 61.12 419 GLU B CA 1
ATOM 7680 C C . GLU B 1 419 ? 7.555 -30.781 -7.043 1 61.12 419 GLU B C 1
ATOM 7682 O O . GLU B 1 419 ? 7.664 -30.078 -6.039 1 61.12 419 GLU B O 1
ATOM 7687 N N . PRO B 1 420 ? 6.941 -31.891 -7.027 1 69.94 420 PRO B N 1
ATOM 7688 C CA . PRO B 1 420 ? 6.312 -32.375 -5.801 1 69.94 420 PRO B CA 1
ATOM 7689 C C . PRO B 1 420 ? 7.332 -32.812 -4.746 1 69.94 420 PRO B C 1
ATOM 7691 O O . PRO B 1 420 ? 8.398 -33.344 -5.09 1 69.94 420 PRO B O 1
ATOM 7694 N N . ILE B 1 421 ? 7.301 -32.469 -3.488 1 75.62 421 ILE B N 1
ATOM 7695 C CA . ILE B 1 421 ? 8.102 -32.906 -2.354 1 75.62 421 ILE B CA 1
ATOM 7696 C C . ILE B 1 421 ? 7.57 -34.25 -1.83 1 75.62 421 ILE B C 1
ATOM 7698 O O . ILE B 1 421 ? 6.391 -34.375 -1.497 1 75.62 421 ILE B O 1
ATOM 7702 N N . PRO B 1 422 ? 8.5 -35.25 -1.962 1 75.56 422 PRO B N 1
ATOM 7703 C CA . PRO B 1 422 ? 8.055 -36.531 -1.419 1 75.56 422 PRO B CA 1
ATOM 7704 C C . PRO B 1 422 ? 7.559 -36.438 0.023 1 75.56 422 PRO B C 1
ATOM 7706 O O . PRO B 1 422 ? 8.133 -35.688 0.821 1 75.56 422 PRO B O 1
ATOM 7709 N N . ARG B 1 423 ? 6.539 -37.125 0.381 1 78.19 423 ARG B N 1
ATOM 7710 C CA . ARG B 1 423 ? 5.898 -37.094 1.691 1 78.19 423 ARG B CA 1
ATOM 7711 C C . ARG B 1 423 ? 6.883 -37.469 2.791 1 78.19 423 ARG B C 1
ATOM 7713 O O . ARG B 1 423 ? 6.82 -36.938 3.9 1 78.19 423 ARG B O 1
ATOM 7720 N N . GLU B 1 424 ? 7.801 -38.344 2.439 1 81.88 424 GLU B N 1
ATOM 7721 C CA . GLU B 1 424 ? 8.758 -38.812 3.428 1 81.88 424 GLU B CA 1
ATOM 7722 C C . GLU B 1 424 ? 9.742 -37.719 3.822 1 81.88 424 GLU B C 1
ATOM 7724 O O . GLU B 1 424 ? 10.273 -37.719 4.934 1 81.88 424 GLU B O 1
ATOM 7729 N N . ASP B 1 425 ? 9.906 -36.719 2.977 1 85.62 425 ASP B N 1
ATOM 7730 C CA . ASP B 1 425 ? 10.883 -35.656 3.217 1 85.62 425 ASP B CA 1
ATOM 7731 C C . ASP B 1 425 ? 10.219 -34.406 3.77 1 85.62 425 ASP B C 1
ATOM 7733 O O . ASP B 1 425 ? 10.906 -33.469 4.168 1 85.62 425 ASP B O 1
ATOM 7737 N N . LEU B 1 426 ? 8.977 -34.438 3.883 1 86.19 426 LEU B N 1
ATOM 7738 C CA . LEU B 1 426 ? 8.203 -33.25 4.246 1 86.19 426 LEU B CA 1
ATOM 7739 C C . LEU B 1 426 ? 8.578 -32.75 5.645 1 86.19 426 LEU B C 1
ATOM 7741 O O . LEU B 1 426 ? 8.758 -31.562 5.867 1 86.19 426 LEU B O 1
ATOM 7745 N N . PRO B 1 427 ? 8.797 -33.688 6.621 1 86.94 427 PRO B N 1
ATOM 7746 C CA . PRO B 1 427 ? 9.164 -33.219 7.957 1 86.94 427 PRO B CA 1
ATOM 7747 C C . PRO B 1 427 ? 10.5 -32.469 7.973 1 86.94 427 PRO B C 1
ATOM 7749 O O . PRO B 1 427 ? 10.664 -31.516 8.734 1 86.94 427 PRO B O 1
ATOM 7752 N N . ARG B 1 428 ? 11.375 -32.875 7.164 1 87.19 428 ARG B N 1
ATOM 7753 C CA . ARG B 1 428 ? 12.672 -32.219 7.082 1 87.19 428 ARG B CA 1
ATOM 7754 C C . ARG B 1 428 ? 12.531 -30.812 6.5 1 87.19 428 ARG B C 1
ATOM 7756 O O . ARG B 1 428 ? 13.195 -29.875 6.953 1 87.19 428 ARG B O 1
ATOM 7763 N N . TYR B 1 429 ? 11.695 -30.688 5.508 1 88.38 429 TYR B N 1
ATOM 7764 C CA . TYR B 1 429 ? 11.453 -29.391 4.898 1 88.38 429 TYR B CA 1
ATOM 7765 C C . TYR B 1 429 ? 10.727 -28.453 5.863 1 88.38 429 TYR B C 1
ATOM 7767 O O . TYR B 1 429 ? 11.016 -27.266 5.914 1 88.38 429 TYR B O 1
ATOM 7775 N N . LEU B 1 430 ? 9.844 -29.031 6.586 1 90.44 430 LEU B N 1
ATOM 7776 C CA . LEU B 1 430 ? 9.117 -28.234 7.566 1 90.44 430 LEU B CA 1
ATOM 7777 C C . LEU B 1 430 ? 10.055 -27.766 8.68 1 90.44 430 LEU B C 1
ATOM 7779 O O . LEU B 1 430 ? 9.922 -26.641 9.172 1 90.44 430 LEU B O 1
ATOM 7783 N N . ASP B 1 431 ? 10.953 -28.609 9.039 1 90.94 431 ASP B N 1
ATOM 7784 C CA . ASP B 1 431 ? 11.953 -28.219 10.031 1 90.94 431 ASP B CA 1
ATOM 7785 C C . ASP B 1 431 ? 12.812 -27.062 9.516 1 90.94 431 ASP B C 1
ATOM 7787 O O . ASP B 1 431 ? 13.133 -26.141 10.266 1 90.94 431 ASP B O 1
ATOM 7791 N N . ARG B 1 432 ? 13.164 -27.109 8.305 1 90.31 432 ARG B N 1
ATOM 7792 C CA . ARG B 1 432 ? 13.938 -26.047 7.684 1 90.31 432 ARG B CA 1
ATOM 7793 C C . ARG B 1 432 ? 13.148 -24.734 7.652 1 90.31 432 ARG B C 1
ATOM 7795 O O . ARG B 1 432 ? 13.703 -23.656 7.855 1 90.31 432 ARG B O 1
ATOM 7802 N N . ALA B 1 433 ? 11.914 -24.906 7.34 1 92.75 433 ALA B N 1
ATOM 7803 C CA . ALA B 1 433 ? 11.047 -23.719 7.324 1 92.75 433 ALA B CA 1
ATOM 7804 C C . ALA B 1 433 ? 10.961 -23.094 8.703 1 92.75 433 ALA B C 1
ATOM 7806 O O . ALA B 1 433 ? 10.992 -21.859 8.836 1 92.75 433 ALA B O 1
ATOM 7807 N N . VAL B 1 434 ? 10.883 -23.906 9.727 1 95.12 434 VAL B N 1
ATOM 7808 C CA . VAL B 1 434 ? 10.812 -23.406 11.102 1 95.12 434 VAL B CA 1
ATOM 7809 C C . VAL B 1 434 ? 12.109 -22.688 11.453 1 95.12 434 VAL B C 1
ATOM 7811 O O . VAL B 1 434 ? 12.078 -21.594 12.031 1 95.12 434 VAL B O 1
ATOM 7814 N N . TRP B 1 435 ? 13.195 -23.219 11.07 1 93.44 435 TRP B N 1
ATOM 7815 C CA . TRP B 1 435 ? 14.492 -22.594 11.328 1 93.44 435 TRP B CA 1
ATOM 7816 C C . TRP B 1 435 ? 14.617 -21.266 10.578 1 93.44 435 TRP B C 1
ATOM 7818 O O . TRP B 1 435 ? 15.133 -20.281 11.125 1 93.44 435 TRP B O 1
ATOM 7828 N N . SER B 1 436 ? 14.195 -21.328 9.344 1 93.69 436 SER B N 1
ATOM 7829 C CA . SER B 1 436 ? 14.219 -20.094 8.57 1 93.69 436 SER B CA 1
ATOM 7830 C C . SER B 1 436 ? 13.367 -19.016 9.242 1 93.69 436 SER B C 1
ATOM 7832 O O . SER B 1 436 ? 13.773 -17.859 9.32 1 93.69 436 SER B O 1
ATOM 7834 N N . CYS B 1 437 ? 12.219 -19.391 9.742 1 96.5 437 CYS B N 1
ATOM 7835 C CA . CYS B 1 437 ? 11.344 -18.453 10.438 1 96.5 437 CYS B CA 1
ATOM 7836 C C . CYS B 1 437 ? 11.984 -17.953 11.719 1 96.5 437 CYS B C 1
ATOM 7838 O O . CYS B 1 437 ? 11.945 -16.75 12.016 1 96.5 437 CYS B O 1
ATOM 7840 N N . ALA B 1 438 ? 12.594 -18.859 12.422 1 97.19 438 ALA B N 1
ATOM 7841 C CA . ALA B 1 438 ? 13.211 -18.516 13.703 1 97.19 438 ALA B CA 1
ATOM 7842 C C . ALA B 1 438 ? 14.344 -17.5 13.508 1 97.19 438 ALA B C 1
ATOM 7844 O O . ALA B 1 438 ? 14.406 -16.484 14.203 1 97.19 438 ALA B O 1
ATOM 7845 N N . VAL B 1 439 ? 15.188 -17.766 12.555 1 96.19 439 VAL B N 1
ATOM 7846 C CA . VAL B 1 439 ? 16.312 -16.875 12.281 1 96.19 439 VAL B CA 1
ATOM 7847 C C . VAL B 1 439 ? 15.805 -15.523 11.797 1 96.19 439 VAL B C 1
ATOM 7849 O O . VAL B 1 439 ? 16.297 -14.477 12.227 1 96.19 439 VAL B O 1
ATOM 7852 N N . SER B 1 440 ? 14.812 -15.578 10.914 1 97.69 440 SER B N 1
ATOM 7853 C CA . SER B 1 440 ? 14.242 -14.328 10.414 1 97.69 440 SER B CA 1
ATOM 7854 C C . SER B 1 440 ? 13.625 -13.516 11.547 1 97.69 440 SER B C 1
ATOM 7856 O O . SER B 1 440 ? 13.859 -12.305 11.648 1 97.69 440 SER B O 1
ATOM 7858 N N . LEU B 1 441 ? 12.859 -14.148 12.43 1 98.62 441 LEU B N 1
ATOM 7859 C CA . LEU B 1 441 ? 12.234 -13.453 13.555 1 98.62 441 LEU B CA 1
ATOM 7860 C C . LEU B 1 441 ? 13.281 -12.859 14.477 1 98.62 441 LEU B C 1
ATOM 7862 O O . LEU B 1 441 ? 13.117 -11.742 14.977 1 98.62 441 LEU B O 1
ATOM 7866 N N . GLY B 1 442 ? 14.336 -13.602 14.688 1 98.31 442 GLY B N 1
ATOM 7867 C CA . GLY B 1 442 ? 15.422 -13.102 15.516 1 98.31 442 GLY B CA 1
ATOM 7868 C C . GLY B 1 442 ? 16.078 -11.859 14.945 1 98.31 442 GLY B C 1
ATOM 7869 O O . GLY B 1 442 ? 16.297 -10.883 15.664 1 98.31 442 GLY B O 1
ATOM 7870 N N . ILE B 1 443 ? 16.328 -11.844 13.664 1 98 443 ILE B N 1
ATOM 7871 C CA . ILE B 1 443 ? 16.984 -10.711 13.016 1 98 443 ILE B CA 1
ATOM 7872 C C . ILE B 1 443 ? 16.031 -9.531 12.953 1 98 443 ILE B C 1
ATOM 7874 O O . ILE B 1 443 ? 16.438 -8.375 13.102 1 98 443 ILE B O 1
ATOM 7878 N N . ILE B 1 444 ? 14.742 -9.797 12.695 1 98.56 444 ILE B N 1
ATOM 7879 C CA . ILE B 1 444 ? 13.742 -8.734 12.695 1 98.56 444 ILE B CA 1
ATOM 7880 C C . ILE B 1 444 ? 13.75 -8.016 14.039 1 98.56 444 ILE B C 1
ATOM 7882 O O . ILE B 1 444 ? 13.859 -6.785 14.094 1 98.56 444 ILE B O 1
ATOM 7886 N N . MET B 1 445 ? 13.68 -8.82 15.094 1 98.62 445 MET B N 1
ATOM 7887 C CA . MET B 1 445 ? 13.641 -8.234 16.438 1 98.62 445 MET B CA 1
ATOM 7888 C C . MET B 1 445 ? 14.953 -7.523 16.75 1 98.62 445 MET B C 1
ATOM 7890 O O . MET B 1 445 ? 14.945 -6.449 17.359 1 98.62 445 MET B O 1
ATOM 7894 N N . LEU B 1 446 ? 16.047 -8.086 16.375 1 98.38 446 LEU B N 1
ATOM 7895 C CA . LEU B 1 446 ? 17.344 -7.465 16.609 1 98.38 446 LEU B CA 1
ATOM 7896 C C . LEU B 1 446 ? 17.438 -6.125 15.891 1 98.38 446 LEU B C 1
ATOM 7898 O O . LEU B 1 446 ? 17.844 -5.125 16.484 1 98.38 446 LEU B O 1
ATOM 7902 N N . SER B 1 447 ? 17.062 -6.145 14.633 1 98.38 447 SER B N 1
ATOM 7903 C CA . SER B 1 447 ? 17.109 -4.918 13.844 1 98.38 447 SER B CA 1
ATOM 7904 C C . SER B 1 447 ? 16.219 -3.84 14.445 1 98.38 447 SER B C 1
ATOM 7906 O O . SER B 1 447 ? 16.625 -2.686 14.578 1 98.38 447 SER B O 1
ATOM 7908 N N . MET B 1 448 ? 15.039 -4.211 14.828 1 97.94 448 MET B N 1
ATOM 7909 C CA . MET B 1 448 ? 14.117 -3.238 15.406 1 97.94 448 MET B CA 1
ATOM 7910 C C . MET B 1 448 ? 14.641 -2.713 16.734 1 97.94 448 MET B C 1
ATOM 7912 O O . MET B 1 448 ? 14.43 -1.548 17.078 1 97.94 448 MET B O 1
ATOM 7916 N N . THR B 1 449 ? 15.281 -3.602 17.484 1 98.06 449 THR B N 1
ATOM 7917 C CA . THR B 1 449 ? 15.844 -3.191 18.766 1 98.06 449 THR B CA 1
ATOM 7918 C C . THR B 1 449 ? 16.984 -2.191 18.562 1 98.06 449 THR B C 1
ATOM 7920 O O . THR B 1 449 ? 17.031 -1.162 19.25 1 98.06 449 THR B O 1
ATOM 7923 N N . ILE B 1 450 ? 17.859 -2.455 17.641 1 97.31 450 ILE B N 1
ATOM 7924 C CA . ILE B 1 450 ? 18.969 -1.554 17.359 1 97.31 450 ILE B CA 1
ATOM 7925 C C . ILE B 1 450 ? 18.438 -0.217 16.844 1 97.31 450 ILE B C 1
ATOM 7927 O O . ILE B 1 450 ? 18.906 0.845 17.25 1 97.31 450 ILE B O 1
ATOM 7931 N N . LEU B 1 451 ? 17.469 -0.261 16 1 97.12 451 LEU B N 1
ATOM 7932 C CA . LEU B 1 451 ? 16.859 0.961 15.484 1 97.12 451 LEU B CA 1
ATOM 7933 C C . LEU B 1 451 ? 16.281 1.799 16.625 1 97.12 451 LEU B C 1
ATOM 7935 O O . LEU B 1 451 ? 16.422 3.023 16.625 1 97.12 451 LEU B O 1
ATOM 7939 N N . ALA B 1 452 ? 15.625 1.146 17.547 1 96.69 452 ALA B N 1
ATOM 7940 C CA . ALA B 1 452 ? 15.047 1.844 18.703 1 96.69 452 ALA B CA 1
ATOM 7941 C C . ALA B 1 452 ? 16.141 2.494 19.547 1 96.69 452 ALA B C 1
ATOM 7943 O O . ALA B 1 452 ? 15.953 3.604 20.047 1 96.69 452 ALA B O 1
ATOM 7944 N N . LEU B 1 453 ? 17.234 1.846 19.656 1 95.56 453 LEU B N 1
ATOM 7945 C CA . LEU B 1 453 ? 18.312 2.32 20.516 1 95.56 453 LEU B CA 1
ATOM 7946 C C . LEU B 1 453 ? 19.109 3.426 19.828 1 95.56 453 LEU B C 1
ATOM 7948 O O . LEU B 1 453 ? 19.844 4.16 20.484 1 95.56 453 LEU B O 1
ATOM 7952 N N . LEU B 1 454 ? 19 3.525 18.531 1 95 454 LEU B N 1
ATOM 7953 C CA . LEU B 1 454 ? 19.719 4.562 17.797 1 95 454 LEU B CA 1
ATOM 7954 C C . LEU B 1 454 ? 19.109 5.934 18.062 1 95 454 LEU B C 1
ATOM 7956 O O . LEU B 1 454 ? 19.781 6.957 17.891 1 95 454 LEU B O 1
ATOM 7960 N N . ASP B 1 455 ? 17.859 5.949 18.5 1 93.69 455 ASP B N 1
ATOM 7961 C CA . ASP B 1 455 ? 17.234 7.215 18.891 1 93.69 455 ASP B CA 1
ATOM 7962 C C . ASP B 1 455 ? 17.812 7.711 20.219 1 93.69 455 ASP B C 1
ATOM 7964 O O . ASP B 1 455 ? 18.25 6.914 21.031 1 93.69 455 ASP B O 1
ATOM 7968 N N . LYS B 1 456 ? 17.844 8.969 20.344 1 92.25 456 LYS B N 1
ATOM 7969 C CA . LYS B 1 456 ? 18.297 9.539 21.609 1 92.25 456 LYS B CA 1
ATOM 7970 C C . LYS B 1 456 ? 17.125 9.977 22.484 1 92.25 456 LYS B C 1
ATOM 7972 O O . LYS B 1 456 ? 16.344 10.836 22.078 1 92.25 456 LYS B O 1
ATOM 7977 N N . SER B 1 457 ? 17.047 9.383 23.609 1 93.12 457 SER B N 1
ATOM 7978 C CA . SER B 1 457 ? 15.977 9.727 24.531 1 93.12 457 SER B CA 1
ATOM 7979 C C . SER B 1 457 ? 16.297 11.008 25.297 1 93.12 457 SER B C 1
ATOM 7981 O O . SER B 1 457 ? 17.422 11.195 25.75 1 93.12 457 SER B O 1
ATOM 7983 N N . LEU B 1 458 ? 15.297 11.875 25.344 1 92.06 458 LEU B N 1
ATOM 7984 C CA . LEU B 1 458 ? 15.43 13.125 26.078 1 92.06 458 LEU B CA 1
ATOM 7985 C C . LEU B 1 458 ? 14.477 13.164 27.266 1 92.06 458 LEU B C 1
ATOM 7987 O O . LEU B 1 458 ? 14.211 14.234 27.812 1 92.06 458 LEU B O 1
ATOM 7991 N N . ASP B 1 459 ? 14.047 11.984 27.578 1 92.06 459 ASP B N 1
ATOM 7992 C CA . ASP B 1 459 ? 13.07 11.945 28.672 1 92.06 459 ASP B CA 1
ATOM 7993 C C . ASP B 1 459 ? 13.719 12.289 30 1 92.06 459 ASP B C 1
ATOM 7995 O O . ASP B 1 459 ? 14.797 11.789 30.328 1 92.06 459 ASP B O 1
ATOM 7999 N N . GLU B 1 460 ? 13.039 13.164 30.703 1 90.12 460 GLU B N 1
ATOM 8000 C CA . GLU B 1 460 ? 13.453 13.461 32.062 1 90.12 460 GLU B CA 1
ATOM 8001 C C . GLU B 1 460 ? 13.18 12.281 33 1 90.12 460 GLU B C 1
ATOM 8003 O O . GLU B 1 460 ? 12.344 11.422 32.688 1 90.12 460 GLU B O 1
ATOM 8008 N N . PRO B 1 461 ? 13.906 12.312 34.062 1 88.31 461 PRO B N 1
ATOM 8009 C CA . PRO B 1 461 ? 13.641 11.227 35 1 88.31 461 PRO B CA 1
ATOM 8010 C C . PRO B 1 461 ? 12.188 11.211 35.5 1 88.31 461 PRO B C 1
ATOM 8012 O O . PRO B 1 461 ? 11.594 12.273 35.688 1 88.31 461 PRO B O 1
ATOM 8015 N N . ALA B 1 462 ? 11.547 10.07 35.594 1 86.56 462 ALA B N 1
ATOM 8016 C CA . ALA B 1 462 ? 10.203 9.836 36.125 1 86.56 462 ALA B CA 1
ATOM 8017 C C . ALA B 1 462 ? 9.133 10.289 35.156 1 86.56 462 ALA B C 1
ATOM 8019 O O . ALA B 1 462 ? 8.086 10.789 35.562 1 86.56 462 ALA B O 1
ATOM 8020 N N . THR B 1 463 ? 9.516 10.266 33.969 1 88.38 463 THR B N 1
ATOM 8021 C CA . THR B 1 463 ? 8.531 10.578 32.938 1 88.38 463 THR B CA 1
ATOM 8022 C C . THR B 1 463 ? 7.629 9.375 32.656 1 88.38 463 THR B C 1
ATOM 8024 O O . THR B 1 463 ? 6.41 9.516 32.562 1 88.38 463 THR B O 1
ATOM 8027 N N . LEU B 1 464 ? 8.312 8.234 32.656 1 92.5 464 LEU B N 1
ATOM 8028 C CA . LEU B 1 464 ? 7.594 6.996 32.375 1 92.5 464 LEU B CA 1
ATOM 8029 C C . LEU B 1 464 ? 7.598 6.078 33.594 1 92.5 464 LEU B C 1
ATOM 8031 O O . LEU B 1 464 ? 8.32 6.328 34.562 1 92.5 464 LEU B O 1
ATOM 8035 N N . LYS B 1 465 ? 6.77 5.074 33.625 1 91.12 465 LYS B N 1
ATOM 8036 C CA . LYS B 1 465 ? 6.785 4.102 34.688 1 91.12 465 LYS B CA 1
ATOM 8037 C C . LYS B 1 465 ? 8.172 3.484 34.875 1 91.12 465 LYS B C 1
ATOM 8039 O O . LYS B 1 465 ? 8.648 3.314 36 1 91.12 465 LYS B O 1
ATOM 8044 N N . VAL B 1 466 ? 8.734 3.143 33.719 1 92.56 466 VAL B N 1
ATOM 8045 C CA . VAL B 1 466 ? 10.133 2.713 33.688 1 92.56 466 VAL B CA 1
ATOM 8046 C C . VAL B 1 466 ? 10.914 3.598 32.719 1 92.56 466 VAL B C 1
ATOM 8048 O O . VAL B 1 466 ? 10.75 3.508 31.5 1 92.56 466 VAL B O 1
ATOM 8051 N N . ASN B 1 467 ? 11.797 4.375 33.25 1 91.31 467 ASN B N 1
ATOM 8052 C CA . ASN B 1 467 ? 12.5 5.355 32.406 1 91.31 467 ASN B CA 1
ATOM 8053 C C . ASN B 1 467 ? 13.711 4.742 31.719 1 91.31 467 ASN B C 1
ATOM 8055 O O . ASN B 1 467 ? 14.156 5.234 30.688 1 91.31 467 ASN B O 1
ATOM 8059 N N . ASN B 1 468 ? 14.203 3.748 32.344 1 93.62 468 ASN B N 1
ATOM 8060 C CA . ASN B 1 468 ? 15.375 3.115 31.766 1 93.62 468 ASN B CA 1
ATOM 8061 C C . ASN B 1 468 ? 15.031 2.41 30.453 1 93.62 468 ASN B C 1
ATOM 8063 O O . ASN B 1 468 ? 14.305 1.419 30.453 1 93.62 468 ASN B O 1
ATOM 8067 N N . ARG B 1 469 ? 15.57 2.877 29.391 1 94.25 469 ARG B N 1
ATOM 8068 C CA . ARG B 1 469 ? 15.227 2.381 28.062 1 94.25 469 ARG B CA 1
ATOM 8069 C C . ARG B 1 469 ? 15.695 0.943 27.875 1 94.25 469 ARG B C 1
ATOM 8071 O O . ARG B 1 469 ? 15.07 0.169 27.141 1 94.25 469 ARG B O 1
ATOM 8078 N N . TYR B 1 470 ? 16.75 0.488 28.469 1 95 470 TYR B N 1
ATOM 8079 C CA . TYR B 1 470 ? 17.266 -0.868 28.328 1 95 470 TYR B CA 1
ATOM 8080 C C . TYR B 1 470 ? 16.359 -1.874 29.031 1 95 470 TYR B C 1
ATOM 8082 O O . TYR B 1 470 ? 16.188 -2.998 28.547 1 95 470 TYR B O 1
ATOM 8090 N N . VAL B 1 471 ? 15.758 -1.46 30.094 1 95.31 471 VAL B N 1
ATOM 8091 C CA . VAL B 1 471 ? 14.805 -2.322 30.781 1 95.31 471 VAL B CA 1
ATOM 8092 C C . VAL B 1 471 ? 13.508 -2.41 29.969 1 95.31 471 VAL B C 1
ATOM 8094 O O . VAL B 1 471 ? 12.914 -3.484 29.859 1 95.31 471 VAL B O 1
ATOM 8097 N N . ARG B 1 472 ? 13.18 -1.294 29.438 1 95.56 472 ARG B N 1
ATOM 8098 C CA . ARG B 1 472 ? 11.969 -1.289 28.625 1 95.56 472 ARG B CA 1
ATOM 8099 C C . ARG B 1 472 ? 12.102 -2.223 27.422 1 95.56 472 ARG B C 1
ATOM 8101 O O . ARG B 1 472 ? 11.156 -2.92 27.062 1 95.56 472 ARG B O 1
ATOM 8108 N N . LEU B 1 473 ? 13.328 -2.295 26.844 1 97.12 473 LEU B N 1
ATOM 8109 C CA . LEU B 1 473 ? 13.531 -3.08 25.641 1 97.12 473 LEU B CA 1
ATOM 8110 C C . LEU B 1 473 ? 14.062 -4.469 25.969 1 97.12 473 LEU B C 1
ATOM 8112 O O . LEU B 1 473 ? 14.367 -5.258 25.078 1 97.12 473 LEU B O 1
ATOM 8116 N N . SER B 1 474 ? 14.164 -4.848 27.219 1 96.31 474 SER B N 1
ATOM 8117 C CA . SER B 1 474 ? 14.742 -6.117 27.641 1 96.31 474 SER B CA 1
ATOM 8118 C C . SER B 1 474 ? 13.93 -7.297 27.125 1 96.31 474 SER B C 1
ATOM 8120 O O . SER B 1 474 ? 14.484 -8.352 26.812 1 96.31 474 SER B O 1
ATOM 8122 N N . GLY B 1 475 ? 12.641 -7.133 27.062 1 97.06 475 GLY B N 1
ATOM 8123 C CA . GLY B 1 475 ? 11.797 -8.195 26.531 1 97.06 475 GLY B CA 1
ATOM 8124 C C . GLY B 1 475 ? 12.164 -8.609 25.125 1 97.06 475 GLY B C 1
ATOM 8125 O O . GLY B 1 475 ? 11.992 -9.766 24.75 1 97.06 475 GLY B O 1
ATOM 8126 N N . ARG B 1 476 ? 12.656 -7.691 24.297 1 98.25 476 ARG B N 1
ATOM 8127 C CA . ARG B 1 476 ? 13.047 -7.977 22.922 1 98.25 476 ARG B CA 1
ATOM 8128 C C . ARG B 1 476 ? 14.258 -8.914 22.875 1 98.25 476 ARG B C 1
ATOM 8130 O O . ARG B 1 476 ? 14.328 -9.805 22.016 1 98.25 476 ARG B O 1
ATOM 8137 N N . ILE B 1 477 ? 15.156 -8.719 23.828 1 97.44 477 ILE B N 1
ATOM 8138 C CA . ILE B 1 477 ? 16.344 -9.562 23.891 1 97.44 477 ILE B CA 1
ATOM 8139 C C . ILE B 1 477 ? 15.953 -10.984 24.297 1 97.44 477 ILE B C 1
ATOM 8141 O O . ILE B 1 477 ? 16.438 -11.961 23.719 1 97.44 477 ILE B O 1
ATOM 8145 N N . VAL B 1 478 ? 15.055 -11.07 25.266 1 97.69 478 VAL B N 1
ATOM 8146 C CA . VAL B 1 478 ? 14.562 -12.375 25.688 1 97.69 478 VAL B CA 1
ATOM 8147 C C . VAL B 1 478 ? 13.891 -13.078 24.5 1 97.69 478 VAL B C 1
ATOM 8149 O O . VAL B 1 478 ? 14.094 -14.281 24.281 1 97.69 478 VAL B O 1
ATOM 8152 N N . TYR B 1 479 ? 13.102 -12.344 23.766 1 98.38 479 TYR B N 1
ATOM 8153 C CA . TYR B 1 479 ? 12.43 -12.898 22.594 1 98.38 479 TYR B CA 1
ATOM 8154 C C . TYR B 1 479 ? 13.438 -13.461 21.594 1 98.38 479 TYR B C 1
ATOM 8156 O O . TYR B 1 479 ? 13.266 -14.562 21.078 1 98.38 479 TYR B O 1
ATOM 8164 N N . ILE B 1 480 ? 14.531 -12.719 21.344 1 98.25 480 ILE B N 1
ATOM 8165 C CA . ILE B 1 480 ? 15.547 -13.133 20.375 1 98.25 480 ILE B CA 1
ATOM 8166 C C . ILE B 1 480 ? 16.172 -14.453 20.828 1 98.25 480 ILE B C 1
ATOM 8168 O O . ILE B 1 480 ? 16.297 -15.391 20.031 1 98.25 480 ILE B O 1
ATOM 8172 N N . ILE B 1 481 ? 16.484 -14.562 22.078 1 97.31 481 ILE B N 1
ATOM 8173 C CA . ILE B 1 481 ? 17.156 -15.742 22.609 1 97.31 481 ILE B CA 1
ATOM 8174 C C . ILE B 1 481 ? 16.219 -16.938 22.562 1 97.31 481 ILE B C 1
ATOM 8176 O O . ILE B 1 481 ? 16.578 -18.016 22.062 1 97.31 481 ILE B O 1
ATOM 8180 N N . VAL B 1 482 ? 15.016 -16.781 22.984 1 96.5 482 VAL B N 1
ATOM 8181 C CA . VAL B 1 482 ? 14.062 -17.891 23.094 1 96.5 482 VAL B CA 1
ATOM 8182 C C . VAL B 1 482 ? 13.68 -18.391 21.703 1 96.5 482 VAL B C 1
ATOM 8184 O O . VAL B 1 482 ? 13.633 -19.594 21.469 1 96.5 482 VAL B O 1
ATOM 8187 N N . ILE B 1 483 ? 13.438 -17.484 20.766 1 96.88 483 ILE B N 1
ATOM 8188 C CA . ILE B 1 483 ? 12.938 -17.859 19.438 1 96.88 483 ILE B CA 1
ATOM 8189 C C . ILE B 1 483 ? 14.008 -18.641 18.688 1 96.88 483 ILE B C 1
ATOM 8191 O O . ILE B 1 483 ? 13.695 -19.516 17.891 1 96.88 483 ILE B O 1
ATOM 8195 N N . LEU B 1 484 ? 15.312 -18.359 18.969 1 95.44 484 LEU B N 1
ATOM 8196 C CA . LEU B 1 484 ? 16.406 -19.062 18.312 1 95.44 484 LEU B CA 1
ATOM 8197 C C . LEU B 1 484 ? 16.672 -20.406 18.969 1 95.44 484 LEU B C 1
ATOM 8199 O O . LEU B 1 484 ? 17.25 -21.312 18.344 1 95.44 484 LEU B O 1
ATOM 8203 N N . CYS B 1 485 ? 16.156 -20.625 20.172 1 94.88 485 CYS B N 1
ATOM 8204 C CA . CYS B 1 485 ? 16.422 -21.844 20.906 1 94.88 485 CYS B CA 1
ATOM 8205 C C . CYS B 1 485 ? 15.266 -22.828 20.75 1 94.88 485 CYS B C 1
ATOM 8207 O O . CYS B 1 485 ? 15.461 -24.047 20.859 1 94.88 485 CYS B O 1
ATOM 8209 N N . VAL B 1 486 ? 14.125 -22.359 20.469 1 93.38 486 VAL B N 1
ATOM 8210 C CA . VAL B 1 486 ? 12.93 -23.188 20.469 1 93.38 486 VAL B CA 1
ATOM 8211 C C . VAL B 1 486 ? 13.055 -24.266 19.391 1 93.38 486 VAL B C 1
ATOM 8213 O O . VAL B 1 486 ? 12.766 -25.438 19.641 1 93.38 486 VAL B O 1
ATOM 8216 N N . PRO B 1 487 ? 13.508 -23.938 18.156 1 91.81 487 PRO B N 1
ATOM 8217 C CA . PRO B 1 487 ? 13.562 -24.969 17.125 1 91.81 487 PRO B CA 1
ATOM 8218 C C . PRO B 1 487 ? 14.641 -26.016 17.391 1 91.81 487 PRO B C 1
ATOM 8220 O O . PRO B 1 487 ? 14.641 -27.078 16.75 1 91.81 487 PRO B O 1
ATOM 8223 N N . ALA B 1 488 ? 15.539 -25.734 18.281 1 88.88 488 ALA B N 1
ATOM 8224 C CA . ALA B 1 488 ? 16.594 -26.703 18.625 1 88.88 488 ALA B CA 1
ATOM 8225 C C . ALA B 1 488 ? 16 -27.906 19.359 1 88.88 488 ALA B C 1
ATOM 8227 O O . ALA B 1 488 ? 16.641 -28.953 19.422 1 88.88 488 ALA B O 1
ATOM 8228 N N . THR B 1 489 ? 14.742 -27.703 19.828 1 81.94 489 THR B N 1
ATOM 8229 C CA . THR B 1 489 ? 14.062 -28.844 20.422 1 81.94 489 THR B CA 1
ATOM 8230 C C . THR B 1 489 ? 13.516 -29.766 19.344 1 81.94 489 THR B C 1
ATOM 8232 O O . THR B 1 489 ? 13.117 -29.312 18.266 1 81.94 489 THR B O 1
ATOM 8235 N N . SER B 1 490 ? 13.977 -30.891 19.25 1 73.56 490 SER B N 1
ATOM 8236 C CA . SER B 1 490 ? 13.688 -31.875 18.203 1 73.56 490 SER B CA 1
ATOM 8237 C C . SER B 1 490 ? 12.188 -32.031 18 1 73.56 490 SER B C 1
ATOM 8239 O O . SER B 1 490 ? 11.422 -32.156 18.953 1 73.56 490 SER B O 1
ATOM 8241 N N . HIS B 1 491 ? 11.711 -31.891 16.672 1 77.25 491 HIS B N 1
ATOM 8242 C CA . HIS B 1 491 ? 10.414 -32.219 16.094 1 77.25 491 HIS B CA 1
ATOM 8243 C C . HIS B 1 491 ? 9.336 -31.234 16.516 1 77.25 491 HIS B C 1
ATOM 8245 O O . HIS B 1 491 ? 8.297 -31.641 17.047 1 77.25 491 HIS B O 1
ATOM 8251 N N . MET B 1 492 ? 9.656 -29.969 16.312 1 84.31 492 MET B N 1
ATOM 8252 C CA . MET B 1 492 ? 8.672 -28.953 16.672 1 84.31 492 MET B CA 1
ATOM 8253 C C . MET B 1 492 ? 7.621 -28.797 15.586 1 84.31 492 MET B C 1
ATOM 8255 O O . MET B 1 492 ? 7.961 -28.672 14.406 1 84.31 492 MET B O 1
ATOM 8259 N N . ASP B 1 493 ? 6.402 -28.984 16.047 1 90.88 493 ASP B N 1
ATOM 8260 C CA . ASP B 1 493 ? 5.293 -28.688 15.141 1 90.88 493 ASP B CA 1
ATOM 8261 C C . ASP B 1 493 ? 5.305 -27.219 14.727 1 90.88 493 ASP B C 1
ATOM 8263 O O . ASP B 1 493 ? 5.375 -26.328 15.57 1 90.88 493 ASP B O 1
ATOM 8267 N N . PRO B 1 494 ? 5.34 -27 13.391 1 93.44 494 PRO B N 1
ATOM 8268 C CA . PRO B 1 494 ? 5.41 -25.609 12.906 1 93.44 494 PRO B CA 1
ATOM 8269 C C . PRO B 1 494 ? 4.297 -24.734 13.477 1 93.44 494 PRO B C 1
ATOM 8271 O O . PRO B 1 494 ? 4.52 -23.547 13.75 1 93.44 494 PRO B O 1
ATOM 8274 N N . ARG B 1 495 ? 3.131 -25.25 13.68 1 93.38 495 ARG B N 1
ATOM 8275 C CA . ARG B 1 495 ? 2.023 -24.469 14.234 1 93.38 495 ARG B CA 1
ATOM 8276 C C . ARG B 1 495 ? 2.303 -24.078 15.68 1 93.38 495 ARG B C 1
ATOM 8278 O O . ARG B 1 495 ? 2.029 -22.938 16.078 1 93.38 495 ARG B O 1
ATOM 8285 N N . LEU B 1 496 ? 2.783 -24.969 16.375 1 93.88 496 LEU B N 1
ATOM 8286 C CA . LEU B 1 496 ? 3.135 -24.688 17.766 1 93.88 496 LEU B CA 1
ATOM 8287 C C . LEU B 1 496 ? 4.238 -23.641 17.828 1 93.88 496 LEU B C 1
ATOM 8289 O O . LEU B 1 496 ? 4.191 -22.75 18.688 1 93.88 496 LEU B O 1
ATOM 8293 N N . PHE B 1 497 ? 5.195 -23.781 16.984 1 96.31 497 PHE B N 1
ATOM 8294 C CA . PHE B 1 497 ? 6.285 -22.812 16.953 1 96.31 497 PHE B CA 1
ATOM 8295 C C . PHE B 1 497 ? 5.746 -21.406 16.703 1 96.31 497 PHE B C 1
ATOM 8297 O O . PHE B 1 497 ? 6.102 -20.453 17.406 1 96.31 497 PHE B O 1
ATOM 8304 N N . LEU B 1 498 ? 4.918 -21.266 15.68 1 97.06 498 LEU B N 1
ATOM 8305 C CA . LEU B 1 498 ? 4.367 -19.953 15.336 1 97.06 498 LEU B CA 1
ATOM 8306 C C . LEU B 1 498 ? 3.482 -19.422 16.469 1 97.06 498 LEU B C 1
ATOM 8308 O O . LEU B 1 498 ? 3.443 -18.219 16.703 1 97.06 498 LEU B O 1
ATOM 8312 N N . GLY B 1 499 ? 2.783 -20.328 17.141 1 97.06 499 GLY B N 1
ATOM 8313 C CA . GLY B 1 499 ? 2 -19.922 18.297 1 97.06 499 GLY B CA 1
ATOM 8314 C C . GLY B 1 499 ? 2.85 -19.391 19.422 1 97.06 499 GLY B C 1
ATOM 8315 O O . GLY B 1 499 ? 2.512 -18.359 20.031 1 97.06 499 GLY B O 1
ATOM 8316 N N . ILE B 1 500 ? 3.969 -20.062 19.672 1 96.75 500 ILE B N 1
ATOM 8317 C CA . ILE B 1 500 ? 4.891 -19.609 20.703 1 96.75 500 ILE B CA 1
ATOM 8318 C C . ILE B 1 500 ? 5.473 -18.25 20.328 1 96.75 500 ILE B C 1
ATOM 8320 O O . ILE B 1 500 ? 5.523 -17.344 21.156 1 96.75 500 ILE B O 1
ATOM 8324 N N . ALA B 1 501 ? 5.902 -18.188 19.062 1 98.06 501 ALA B N 1
ATOM 8325 C CA . ALA B 1 501 ? 6.469 -16.922 18.594 1 98.06 501 ALA B CA 1
ATOM 8326 C C . ALA B 1 501 ? 5.473 -15.781 18.75 1 98.06 501 ALA B C 1
ATOM 8328 O O . ALA B 1 501 ? 5.828 -14.703 19.219 1 98.06 501 ALA B O 1
ATOM 8329 N N . ALA B 1 502 ? 4.223 -15.977 18.391 1 98.25 502 ALA B N 1
ATOM 8330 C CA . ALA B 1 502 ? 3.189 -14.953 18.438 1 98.25 502 ALA B CA 1
ATOM 8331 C C . ALA B 1 502 ? 2.871 -14.562 19.875 1 98.25 502 ALA B C 1
ATOM 8333 O O . ALA B 1 502 ? 2.801 -13.383 20.219 1 98.25 502 ALA B O 1
ATOM 8334 N N . CYS B 1 503 ? 2.715 -15.5 20.75 1 97.62 503 CYS B N 1
ATOM 8335 C CA . CYS B 1 503 ? 2.355 -15.242 22.141 1 97.62 503 CYS B CA 1
ATOM 8336 C C . CYS B 1 503 ? 3.484 -14.523 22.859 1 97.62 503 CYS B C 1
ATOM 8338 O O . CYS B 1 503 ? 3.236 -13.625 23.672 1 97.62 503 CYS B O 1
ATOM 8340 N N . MET B 1 504 ? 4.68 -14.961 22.578 1 97.94 504 MET B N 1
ATOM 8341 C CA . MET B 1 504 ? 5.816 -14.281 23.203 1 97.94 504 MET B CA 1
ATOM 8342 C C . MET B 1 504 ? 5.898 -12.836 22.734 1 97.94 504 MET B C 1
ATOM 8344 O O . MET B 1 504 ? 6.211 -11.945 23.516 1 97.94 504 MET B O 1
ATOM 8348 N N . LEU B 1 505 ? 5.695 -12.656 21.469 1 98.12 505 LEU B N 1
ATOM 8349 C CA . LEU B 1 505 ? 5.707 -11.297 20.938 1 98.12 505 LEU B CA 1
ATOM 8350 C C . LEU B 1 505 ? 4.613 -10.453 21.578 1 98.12 505 LEU B C 1
ATOM 8352 O O . LEU B 1 505 ? 4.824 -9.273 21.875 1 98.12 505 LEU B O 1
ATOM 8356 N N . LEU B 1 506 ? 3.443 -11.008 21.734 1 97.31 506 LEU B N 1
ATOM 8357 C CA . LEU B 1 506 ? 2.355 -10.336 22.438 1 97.31 506 LEU B CA 1
ATOM 8358 C C . LEU B 1 506 ? 2.77 -9.969 23.859 1 97.31 506 LEU B C 1
ATOM 8360 O O . LEU B 1 506 ? 2.455 -8.875 24.344 1 97.31 506 LEU B O 1
ATOM 8364 N N . GLY B 1 507 ? 3.484 -10.883 24.484 1 96.94 507 GLY B N 1
ATOM 8365 C CA . GLY B 1 507 ? 4.012 -10.594 25.812 1 96.94 507 GLY B CA 1
ATOM 8366 C C . GLY B 1 507 ? 4.961 -9.406 25.828 1 96.94 507 GLY B C 1
ATOM 8367 O O . GLY B 1 507 ? 4.891 -8.562 26.734 1 96.94 507 GLY B O 1
ATOM 8368 N N . VAL B 1 508 ? 5.832 -9.344 24.828 1 97.81 508 VAL B N 1
ATOM 8369 C CA . VAL B 1 508 ? 6.762 -8.219 24.719 1 97.81 508 VAL B CA 1
ATOM 8370 C C . VAL B 1 508 ? 5.984 -6.922 24.531 1 97.81 508 VAL B C 1
ATOM 8372 O O . VAL B 1 508 ? 6.289 -5.91 25.172 1 97.81 508 VAL B O 1
ATOM 8375 N N . THR B 1 509 ? 4.977 -6.949 23.656 1 96 509 THR B N 1
ATOM 8376 C CA . THR B 1 509 ? 4.18 -5.762 23.375 1 96 509 THR B CA 1
ATOM 8377 C C . THR B 1 509 ? 3.438 -5.297 24.625 1 96 509 THR B C 1
ATOM 8379 O O . THR B 1 509 ? 3.393 -4.098 24.906 1 96 509 THR B O 1
ATOM 8382 N N . ILE B 1 510 ? 2.879 -6.199 25.359 1 94.12 510 ILE B N 1
ATOM 8383 C CA . ILE B 1 510 ? 2.158 -5.863 26.578 1 94.12 510 ILE B CA 1
ATOM 8384 C C . ILE B 1 510 ? 3.125 -5.27 27.594 1 94.12 510 ILE B C 1
ATOM 8386 O O . ILE B 1 510 ? 2.803 -4.285 28.266 1 94.12 510 ILE B O 1
ATOM 8390 N N . TRP B 1 511 ? 4.281 -5.844 27.688 1 94.88 511 TRP B N 1
ATOM 8391 C CA . TRP B 1 511 ? 5.309 -5.328 28.578 1 94.88 511 TRP B CA 1
ATOM 8392 C C . TRP B 1 511 ? 5.688 -3.898 28.203 1 94.88 511 TRP B C 1
ATOM 8394 O O . TRP B 1 511 ? 5.637 -2.996 29.047 1 94.88 511 TRP B O 1
ATOM 8404 N N . GLU B 1 512 ? 6.02 -3.676 26.938 1 94.81 512 GLU B N 1
ATOM 8405 C CA . GLU B 1 512 ? 6.457 -2.355 26.5 1 94.81 512 GLU B CA 1
ATOM 8406 C C . GLU B 1 512 ? 5.336 -1.331 26.609 1 94.81 512 GLU B C 1
ATOM 8408 O O . GLU B 1 512 ? 5.586 -0.157 26.891 1 94.81 512 GLU B O 1
ATOM 8413 N N . TRP B 1 513 ? 4.145 -1.774 26.391 1 91.81 513 TRP B N 1
ATOM 8414 C CA . TRP B 1 513 ? 3.002 -0.881 26.547 1 91.81 513 TRP B CA 1
ATOM 8415 C C . TRP B 1 513 ? 2.854 -0.432 28 1 91.81 513 TRP B C 1
ATOM 8417 O O . TRP B 1 513 ? 2.666 0.755 28.281 1 91.81 513 TRP B O 1
ATOM 8427 N N . ASN B 1 514 ? 2.986 -1.33 28.906 1 90.56 514 ASN B N 1
ATOM 8428 C CA . ASN B 1 514 ? 2.775 -1.035 30.328 1 90.56 514 ASN B CA 1
ATOM 8429 C C . ASN B 1 514 ? 3.912 -0.191 30.891 1 90.56 514 ASN B C 1
ATOM 8431 O O . ASN B 1 514 ? 3.67 0.763 31.641 1 90.56 514 ASN B O 1
ATOM 8435 N N . VAL B 1 515 ? 5.066 -0.526 30.531 1 91.44 515 VAL B N 1
ATOM 8436 C CA . VAL B 1 515 ? 6.215 0.18 31.094 1 91.44 515 VAL B CA 1
ATOM 8437 C C . VAL B 1 515 ? 6.348 1.552 30.438 1 91.44 515 VAL B C 1
ATOM 8439 O O . VAL B 1 515 ? 6.961 2.461 31 1 91.44 515 VAL B O 1
ATOM 8442 N N . GLY B 1 516 ? 5.828 1.705 29.219 1 89.44 516 GLY B N 1
ATOM 8443 C CA . GLY B 1 516 ? 5.926 2.961 28.5 1 89.44 516 GLY B CA 1
ATOM 8444 C C . GLY B 1 516 ? 4.836 3.949 28.859 1 89.44 516 GLY B C 1
ATOM 8445 O O . GLY B 1 516 ? 4.801 5.066 28.344 1 89.44 516 GLY B O 1
ATOM 8446 N N . LEU B 1 517 ? 4 3.613 29.781 1 88.88 517 LEU B N 1
ATOM 8447 C CA . LEU B 1 517 ? 2.977 4.539 30.25 1 88.88 517 LEU B CA 1
ATOM 8448 C C . LEU B 1 517 ? 3.594 5.648 31.094 1 88.88 517 LEU B C 1
ATOM 8450 O O . LEU B 1 517 ? 4.648 5.457 31.703 1 88.88 517 LEU B O 1
ATOM 8454 N N . ASP B 1 518 ? 2.865 6.742 31.078 1 88 518 ASP B N 1
ATOM 8455 C CA . ASP B 1 518 ? 3.312 7.832 31.938 1 88 518 ASP B CA 1
ATOM 8456 C C . ASP B 1 518 ? 3.305 7.41 33.406 1 88 518 ASP B C 1
ATOM 8458 O O . ASP B 1 518 ? 2.484 6.586 33.812 1 88 518 ASP B O 1
ATOM 8462 N N . ARG B 1 519 ? 4.195 7.867 34.188 1 84.5 519 ARG B N 1
ATOM 8463 C CA . ARG B 1 519 ? 4.305 7.512 35.625 1 84.5 519 ARG B CA 1
ATOM 8464 C C . ARG B 1 519 ? 2.965 7.664 36.312 1 84.5 519 ARG B C 1
ATOM 8466 O O . ARG B 1 519 ? 2.623 6.867 37.188 1 84.5 519 ARG B O 1
ATOM 8473 N N . GLY B 1 520 ? 2.139 8.531 36 1 78.62 520 GLY B N 1
ATOM 8474 C CA . GLY B 1 520 ? 0.821 8.695 36.594 1 78.62 520 GLY B CA 1
ATOM 8475 C C . GLY B 1 520 ? -0.277 8.008 35.812 1 78.62 520 GLY B C 1
ATOM 8476 O O . GLY B 1 520 ? -1.462 8.273 36 1 78.62 520 GLY B O 1
ATOM 8477 N N . GLY B 1 521 ? 0.264 7.098 35.062 1 78.88 521 GLY B N 1
ATOM 8478 C CA . GLY B 1 521 ? -0.723 6.441 34.219 1 78.88 521 GLY B CA 1
ATOM 8479 C C . GLY B 1 521 ? -1.429 5.293 34.906 1 78.88 521 GLY B C 1
ATOM 8480 O O . GLY B 1 521 ? -0.944 4.777 35.906 1 78.88 521 GLY B O 1
ATOM 8481 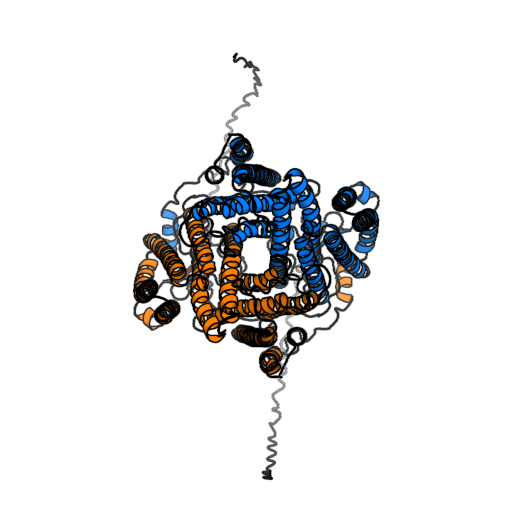N N . ALA B 1 522 ? -2.738 5.023 34.469 1 79.81 522 ALA B N 1
ATOM 8482 C CA . ALA B 1 522 ? -3.57 3.961 35.031 1 79.81 522 ALA B CA 1
ATOM 8483 C C . ALA B 1 522 ? -4.098 3.043 33.938 1 79.81 522 ALA B C 1
ATOM 8485 O O . ALA B 1 522 ? -3.912 3.316 32.75 1 79.81 522 ALA B O 1
ATOM 8486 N N . LEU B 1 523 ? -4.566 2.012 34.406 1 81.81 523 LEU B N 1
ATOM 8487 C CA . LEU B 1 523 ? -5.098 1.021 33.469 1 81.81 523 LEU B CA 1
ATOM 8488 C C . LEU B 1 523 ? -6.348 1.547 32.781 1 81.81 523 LEU B C 1
ATOM 8490 O O . LEU B 1 523 ? -6.465 1.464 31.547 1 81.81 523 LEU B O 1
ATOM 8494 N N . ILE B 1 524 ? -7.289 2.076 33.562 1 81.19 524 ILE B N 1
ATOM 8495 C CA . ILE B 1 524 ? -8.555 2.562 33.031 1 81.19 524 ILE B CA 1
ATOM 8496 C C . ILE B 1 524 ? -8.664 4.066 33.25 1 81.19 524 ILE B C 1
ATOM 8498 O O . ILE B 1 524 ? -8.336 4.566 34.344 1 81.19 524 ILE B O 1
ATOM 8502 N N . GLU B 1 525 ? -9.016 4.773 32.219 1 80.38 525 GLU B N 1
ATOM 8503 C CA . GLU B 1 525 ? -9.273 6.207 32.344 1 80.38 525 GLU B CA 1
ATOM 8504 C C . GLU B 1 525 ? -10.43 6.488 33.281 1 80.38 525 GLU B C 1
ATOM 8506 O O . GLU B 1 525 ? -11.508 5.902 33.156 1 80.38 525 GLU B O 1
ATOM 8511 N N . PRO B 1 526 ? -10.141 7.273 34.312 1 70.81 526 PRO B N 1
ATOM 8512 C CA . PRO B 1 526 ? -11.211 7.555 35.281 1 70.81 526 PRO B CA 1
ATOM 8513 C C . PRO B 1 526 ? -12.359 8.344 34.656 1 70.81 526 PRO B C 1
ATOM 8515 O O . PRO B 1 526 ? -12.18 8.992 33.625 1 70.81 526 PRO B O 1
ATOM 8518 N N . LEU B 1 527 ? -13.648 8.141 34.969 1 61.91 527 LEU B N 1
ATOM 8519 C CA . LEU B 1 527 ? -14.883 8.75 34.469 1 61.91 527 LEU B CA 1
ATOM 8520 C C . LEU B 1 527 ? -14.773 10.273 34.469 1 61.91 527 LEU B C 1
ATOM 8522 O O . LEU B 1 527 ? -15.406 10.938 33.625 1 61.91 527 LEU B O 1
ATOM 8526 N N . GLY B 1 528 ? -14.102 10.914 35.25 1 48.72 528 GLY B N 1
ATOM 8527 C CA . GLY B 1 528 ? -14.25 12.336 35.5 1 48.72 528 GLY B CA 1
ATOM 8528 C C . GLY B 1 528 ? -13.867 13.195 34.312 1 48.72 528 GLY B C 1
ATOM 8529 O O . GLY B 1 528 ? -14.117 14.406 34.312 1 48.72 528 GLY B O 1
ATOM 8530 N N . LEU B 1 529 ? -13.07 12.844 33.531 1 42.72 529 LEU B N 1
ATOM 8531 C CA . LEU B 1 529 ? -12.586 13.789 32.531 1 42.72 529 LEU B CA 1
ATOM 8532 C C . LEU B 1 529 ? -13.672 14.078 31.5 1 42.72 529 LEU B C 1
ATOM 8534 O O . LEU B 1 529 ? -13.789 15.211 31.031 1 42.72 529 LEU B O 1
ATOM 8538 N N . THR B 1 530 ? -14.43 13.156 31.062 1 42.38 530 THR B N 1
ATOM 8539 C CA . THR B 1 530 ? -15.562 13.398 30.172 1 42.38 530 THR B CA 1
ATOM 8540 C C . THR B 1 530 ? -16.641 14.227 30.875 1 42.38 530 THR B C 1
ATOM 8542 O O . THR B 1 530 ? -17.422 14.906 30.219 1 42.38 530 THR B O 1
ATOM 8545 N N . HIS B 1 531 ? -16.906 14.016 32.062 1 41.66 531 HIS B N 1
ATOM 8546 C CA . HIS B 1 531 ? -17.859 14.828 32.812 1 41.66 531 HIS B CA 1
ATOM 8547 C C . HIS B 1 531 ? -17.438 16.297 32.844 1 41.66 531 HIS B C 1
ATOM 8549 O O . HIS B 1 531 ? -18.281 17.188 32.812 1 41.66 531 HIS B O 1
ATOM 8555 N N . MET B 1 532 ? -16.25 16.562 32.938 1 36.78 532 MET B N 1
ATOM 8556 C CA . MET B 1 532 ? -15.828 17.953 32.906 1 36.78 532 MET B CA 1
ATOM 8557 C C . MET B 1 532 ? -16.062 18.547 31.516 1 36.78 532 MET B C 1
ATOM 8559 O O . MET B 1 532 ? -16.453 19.719 31.391 1 36.78 532 MET B O 1
ATOM 8563 N N . MET B 1 533 ? -15.922 17.766 30.516 1 37.47 533 MET B N 1
ATOM 8564 C CA . MET B 1 533 ? -16.188 18.297 29.172 1 37.47 533 MET B CA 1
ATOM 8565 C C . MET B 1 533 ? -17.688 18.484 28.969 1 37.47 533 MET B C 1
ATOM 8567 O O . MET B 1 533 ? -18.109 19.422 28.281 1 37.47 533 MET B O 1
ATOM 8571 N N . SER B 1 534 ? -18.484 17.578 29.438 1 39.75 534 SER B N 1
ATOM 8572 C CA . SER B 1 534 ? -19.938 17.734 29.344 1 39.75 534 SER B CA 1
ATOM 8573 C C . SER B 1 534 ? -20.422 18.891 30.203 1 39.75 534 SER B C 1
ATOM 8575 O O . SER B 1 534 ? -21.406 19.547 29.859 1 39.75 534 SER B O 1
ATOM 8577 N N . ARG B 1 535 ? -19.922 19.094 31.281 1 38.56 535 ARG B N 1
ATOM 8578 C CA . ARG B 1 535 ? -20.328 20.25 32.062 1 38.56 535 ARG B CA 1
ATOM 8579 C C . ARG B 1 535 ? -20 21.547 31.344 1 38.56 535 ARG B C 1
ATOM 8581 O O . ARG B 1 535 ? -20.75 22.531 31.438 1 38.56 535 ARG B O 1
ATOM 8588 N N . GLU B 1 536 ? -18.906 21.641 30.719 1 36.06 536 GLU B N 1
ATOM 8589 C CA . GLU B 1 536 ? -18.562 22.891 30.031 1 36.06 536 GLU B CA 1
ATOM 8590 C C . GLU B 1 536 ? -19.406 23.078 28.781 1 36.06 536 GLU B C 1
ATOM 8592 O O . GLU B 1 536 ? -19.688 24.203 28.375 1 36.06 536 GLU B O 1
ATOM 8597 N N . LEU B 1 537 ? -19.75 22.016 28.125 1 36.53 537 LEU B N 1
ATOM 8598 C CA . LEU B 1 537 ? -20.703 22.203 27.031 1 36.53 537 LEU B CA 1
ATOM 8599 C C . LEU B 1 537 ? -22.062 22.609 27.578 1 36.53 537 LEU B C 1
ATOM 8601 O O . LEU B 1 537 ? -22.859 23.234 26.859 1 36.53 537 LEU B O 1
ATOM 8605 N N . LYS B 1 538 ? -22.453 22.203 28.719 1 37.06 538 LYS B N 1
ATOM 8606 C CA . LYS B 1 538 ? -23.719 22.625 29.328 1 37.06 538 LYS B CA 1
ATOM 8607 C C . LYS B 1 538 ? -23.578 24 29.969 1 37.06 538 LYS B C 1
ATOM 8609 O O . LYS B 1 538 ? -24.578 24.641 30.312 1 37.06 538 LYS B O 1
ATOM 8614 N N . ALA B 1 539 ? -22.375 24.547 30.297 1 35.12 539 ALA B N 1
ATOM 8615 C CA . ALA B 1 539 ? -22.344 25.906 30.812 1 35.12 539 ALA B CA 1
ATOM 8616 C C . ALA B 1 539 ? -22.266 26.922 29.672 1 35.12 539 ALA B C 1
ATOM 8618 O O . ALA B 1 539 ? -21.531 26.734 28.703 1 35.12 539 ALA B O 1
#

InterPro domains:
  IPR010640 Low temperature requirement A [PF06772] (115-508)
  IPR010640 Low temperature requirement A [PTHR36840] (38-517)

pLDDT: mean 77.5, std 24.14, range [15.86, 98.62]

Sequence (1078 aa):
MNLFKADDNIILSEQISPAPVRSEQKNDSKDQIALQDVSAISAHVKSHSSHEHAGPHAEVRARHRYTFRRPRALQFLYRSQVVHAGDERGLPESVTRSSISSHLPEDVAKERERLDLFIDLIWVGIISNLSEVFSSLAFRPKDPHIGIASLVFILVFMPSWRIWDAMREFLNNYYMDDMIQRTFTLWILFLSVFYGNQLAYLTEDIDEAKQWAISTYLVIFGAFGIIELVYSIFIKWLRKLLLFQTILRLPSIALWVAAIKIPGARAIGPVVGATVCEYFCPIILDSPMTEKLLPIEVKKALDVHHFQSRMSNFFIIILGEGVLQLVKDGPLGLGLNNSTGVMIWVLLIYYEFSFLYFNRDGSRTFIPAATHKGRKSLSWVFWHIPLFATILTFASGVMFIVRHQPDAPYNSLAGPSGEPIPREDLPRYLDRAVWSCAVSLGIIMLSMTILALLDKSLDEPATLKVNNRYVRLSGRIVYIIVILCVPATSHMDPRLFLGIAACMLLGVTIWEWNVGLDRGGALIEPLGLTHMMSRELKAMNLFKADDNIILSEQISPAPVRSEQKNDSKDQIALQDVSAISAHVKSHSSHEHAGPHAEVRARHRYTFRRPRALQFLYRSQVVHAGDERGLPESVTRSSISSHLPEDVAKERERLDLFIDLIWVGIISNLSEVFSSLAFRPKDPHIGIASLVFILVFMPSWRIWDAMREFLNNYYMDDMIQRTFTLWILFLSVFYGNQLAYLTEDIDEAKQWAISTYLVIFGAFGIIELVYSIFIKWLRKLLLFQTILRLPSIALWVAAIKIPGARAIGPVVGATVCEYFCPIILDSPMTEKLLPIEVKKALDVHHFQSRMSNFFIIILGEGVLQLVKDGPLGLGLNNSTGVMIWVLLIYYEFSFLYFNRDGSRTFIPAATHKGRKSLSWVFWHIPLFATILTFASGVMFIVRHQPDAPYNSLAGPSGEPIPREDLPRYLDRAVWSCAVSLGIIMLSMTILALLDKSLDEPATLKVNNRYVRLSGRIVYIIVILCVPATSHMDPRLFLGIAACMLLGVTIWEWNVGLDRGGALIEPLGLTHMMSRELKA

Radius of gyration: 32.89 Å; Cα contacts (8 Å, |Δi|>4): 1347; chains: 2; bounding box: 78×115×108 Å

Foldseek 3Di:
DDDDDPDDDDCPPPDPDDDDDDDDDDDPPPPVPDPPCPDCPVPCPVPVPCPVPPPDDDDDADDDDDQDDAWDWQWKFFQNDIDGPADPPPPPPPPPDPPQDPSDDPNLVVVLVVVLVVLLVLVLLLLLLLLLQLQCQQLPQPDHDNVVSLLVSLLLLLLSVVLNVLLLVCCQTTRPPHPVNVVLSVVSSVLSNQLSVLSNCCVVAVLVSLLSNLVSSVVSVVSSLVVLVVSCVVVVLSVVVSVLLVVLLVQLNVLSVVLNVDDDPVSSVSSVVSSVSVLCSVVVCQDVVVCVVRVSSMGRDGPLSSVVVSLLVSLVSLLVSLLCLCPPPPQQDPDDDPLVLLNVLSVLLSVLLNVLLVCQLLFDDWAAQSPDDDDSNSLLVVLSSLLSSLSSLLSSLSSLLSCPDPPGPCVQCQRSPSNHRPPVCSLVSNLSSLQSNLVSLLSNLVSSNVNSVSMGHPDDPQFWLAPDSCVLSVLSVVLNVCSNCVSVPPRDDSSVSSNVNSVSSVVSSVSNVRRSHTNPDDDDDDPPPVVVVVVVVVD/DDDDDDDDDPPPDDDPDDDDDDDDPDPPDCPVPPPPCPDCPVPCPVPPPCPVPPPDDDDDADDDDDQDDAWDWQWKFFQNDIDGPADPPPPPPPPPDDPQDPSDDPNLVVVLVVVLVVLLVLVLLLLLLLLLQLQCQQLPQPDHDNVVSLLVSLLLLLLSVVLNVLLLVCCQTTRPPHPVVVVLSVVSSVLSNQLSVLSNCCVVAVLVSLLSNLVSSVVSVVSSLVVLVVSCVVVVLSVVVSVLLVVLLVQLNVLSVVLNVDDDPVSSVSSVVSSVSVLCSVVVCQDVVVCVVRVSSMGRDGPLSSVVVSLLVSLVSLLVSLLCLCPPPPQQDPDDDPLVLLNVLSVLLSVLLNVLLVCQLLFDDWAALSPDDDDSVSLLVVLSSLLSSLSSLLSSLSSLLSNPDPPGPCVQCQRSPSNHRPPVCSLVSNLSSLQSNLVSLLSNLVSSNVNSVSMGHPDDPQFWLAPDSCVLSVLSVVLNVCSNCVSVPPRDDSSVSSNVNSVSSVVSSVSNVRRSHTNPDDDDDDPVPVVVVVVVVVD

Nearest PDB structures (foldseek):
  6ve0-assembly1_A  TM=2.687E-01  e=8.321E+00  Streptomyces lavendulae
  8a7r-assembly1_B  TM=1.710E-01  e=5.542E+00  Phaedon cochleariae
  4iar-assembly1_A  TM=1.181E-01  e=5.542E+00  Homo sapiens
  8a7r-assembly1_B  TM=1.784E-01  e=3.933E+00  Phaedon cochleariae
  4iar-assembly1_A  TM=1.177E-01  e=3.627E+00  Homo sapiens